Protein AF-0000000084493350 (afdb_homodimer)

Foldseek 3Di:
DVDPDQLRLLVLLLCLLLVWWKFFQAKFFPCVQFVVQVDFAEKEWWAPDDAQVPFFALLVLLQLQVCCLVVVDVDSVRSNVCRVVVRYHYHYQLVRQEWAFQRGIGHGQAMWTWMATPVQGDIHIYGWDLADDDESSLNARPPVRSVSRVCCSPFQRVLQRQLSNPDPHGGGVLVLLQVVLQVADLLQPFCQSSLVVVLVVRLVSSVVRPPDDPVSSVVNSVRSVRGRNRCSRVLLRRLSNSLVSSLVSQGHQFWSFWFHRLAWTWTDGSNHPPDTQIDGAAWFDWDWDPPDDSVFFGGGHTRSCSSVSSQGAQLQQLSHQVCCNGAVHDGNVRSLVSNVLSLQQASAFNLSRFRVSNVRTHGGTTGGLVSCLVVVRFRKHKHFTHTSHRNPGTTGIHIGTRDNSSSVVNVVVSCVVVVND/DVDPDQLRLLVLLLCLLLVWWKFFQAKFFPCVQFVVQVDFAEKEWWAPDDAQVQFFALLVLLQLLVCCLVVVDVDSVRSNVCRVVVRYHYHYQLVRQEWAFQRGIGHRQAMWTWMAGPVQGDIHIYGWDLADDFESSLRARPPVRSVSRVCCSPFLRVLQRQLSNPDPHGGGVLVLLQVVLQVADLLAPFCQSSLVVVLVVRLVSSVVRPPDDPVSSVVNSVRSVRGRNRCSRVLLRRLSNSLVSSLVSQGHQFWSFWFHRLAWTWIDGSNHPPDTQIDGAAWFDWDWDPPDDSVFFGGDHTRSCSSVSSQGAQLQQLSHQVCCNGAVHDGNVRNLVSNVLSLQQADAFNLSRFRVSNVRTHGGTTGGLVSCLVVVRFRKHKHFTHTSHRNPGTTGIHIGTDDNSSSVVNVVVSCVVVVND

InterPro domains:
  IPR009499 Oxamate carbamoyltransferase subunit AllG-like [PF06545] (88-304)
  IPR024033 Oxamate carbamoyltransferase subunit AllG, helical domain [G3DSA:1.10.10.660] (41-108)

Sequence (842 aa):
MKYNSMDEANRAVIEKISGSAPFLVDVVPAKDKIKELTEGKVLLHAGPPIKWEDMTGPMQGSCIGAALFEGWANTEEEAKQMLENGEVTFIPCHHVNAVGPMGGITSANMPVFVVENRSEGNEAYCIMNEGIGKVLRFGAYSEEVINRLKWQKNVLGPTLSKALKLTDNGLNLNVMIAKAITMGDEFHQRNIAASLIFLKEISPYIVQVEDIDNKDLKDVIKFLADTDQFFLNIAMATSKAVLDGARKIEEGTVVTAMCRNGKDFGIRISGMGDEWFTAPVNTPQGLFFTGYSQDDANPDIGDSAITETFGVGGMAMIAAPGVTRFVGAGGFSDALTTSNDMMEICIDQNSNFTIPTWDFQGACLGIDARKVVETGIEPVINTGIAHKQAGVGQVGAGTVRAPKECFEKALEAYAVKLGLIMKYNSMDEANRAVIEKISGSAPFLVDVVPAKDKIKELTEGKVLLHAGPPIKWEDMTGPMQGSCIGAALFEGWANTEEEAKQMLENGEVTFIPCHHVNAVGPMGGITSANMPVFVVENRSEGNEAYCIMNEGIGKVLRFGAYSEEVINRLKWQKNVLGPTLSKALKLTDNGLNLNVMIAKAITMGDEFHQRNIAASLIFLKEISPYIVQVEDIDNKDLKDVIKFLADTDQFFLNIAMATSKAVLDGARKIEEGTVVTAMCRNGKDFGIRISGMGDEWFTAPVNTPQGLFFTGYSQDDANPDIGDSAITETFGVGGMAMIAAPGVTRFVGAGGFSDALTTSNDMMEICIDQNSNFTIPTWDFQGACLGIDARKVVETGIEPVINTGIAHKQAGVGQVGAGTVRAPKECFEKALEAYAVKLGLI

Radius of gyration: 28.92 Å; Cα contacts (8 Å, |Δi|>4): 2181; chains: 2; bounding box: 57×92×72 Å

pLDDT: mean 96.22, std 5.04, range [58.0, 98.94]

Structure (mmCIF, N/CA/C/O backbone):
data_AF-0000000084493350-model_v1
#
loop_
_entity.id
_entity.type
_entity.pdbx_description
1 polymer 'DUF1116 domain-containing protein'
#
loop_
_atom_site.group_PDB
_atom_site.id
_atom_site.type_symbol
_atom_site.label_atom_id
_atom_site.label_alt_id
_atom_site.label_comp_id
_atom_site.label_asym_id
_atom_site.label_entity_id
_atom_site.label_seq_id
_atom_site.pdbx_PDB_ins_code
_atom_site.Cartn_x
_atom_site.Cartn_y
_atom_site.Cartn_z
_atom_site.occupancy
_atom_site.B_iso_or_equiv
_atom_site.auth_seq_id
_atom_site.auth_comp_id
_atom_site.auth_asym_id
_atom_site.auth_atom_id
_atom_site.pdbx_PDB_model_num
ATOM 1 N N . MET A 1 1 ? -11.641 -44.719 3.617 1 68.5 1 MET A N 1
ATOM 2 C CA . MET A 1 1 ? -11.602 -43.281 3.971 1 68.5 1 MET A CA 1
ATOM 3 C C . MET A 1 1 ? -11.18 -43.094 5.426 1 68.5 1 MET A C 1
ATOM 5 O O . MET A 1 1 ? -11.656 -43.812 6.309 1 68.5 1 MET A O 1
ATOM 9 N N . LYS A 1 2 ? -10.055 -42.312 5.699 1 83.75 2 LYS A N 1
ATOM 10 C CA . LYS A 1 2 ? -9.578 -42.031 7.043 1 83.75 2 LYS A CA 1
ATOM 11 C C . LYS A 1 2 ? -10.594 -41.188 7.809 1 83.75 2 LYS A C 1
ATOM 13 O O . LYS A 1 2 ? -10.641 -41.219 9.039 1 83.75 2 LYS A O 1
ATOM 18 N N . TYR A 1 3 ? -11.438 -40.531 7.004 1 90.62 3 TYR A N 1
ATOM 19 C CA . TYR A 1 3 ? -12.406 -39.625 7.617 1 90.62 3 TYR A CA 1
ATOM 20 C C . TYR A 1 3 ? -13.812 -40.219 7.551 1 90.62 3 TYR A C 1
ATOM 22 O O . TYR A 1 3 ? -14.125 -41 6.66 1 90.62 3 TYR A O 1
ATOM 30 N N . ASN A 1 4 ? -14.688 -39.75 8.445 1 90.31 4 ASN A N 1
ATOM 31 C CA . ASN A 1 4 ? -16.016 -40.312 8.594 1 90.31 4 ASN A CA 1
ATOM 32 C C . ASN A 1 4 ? -16.984 -39.812 7.523 1 90.31 4 ASN A C 1
ATOM 34 O O . ASN A 1 4 ? -18.031 -40.406 7.293 1 90.31 4 ASN A O 1
ATOM 38 N N . SER A 1 5 ? -16.688 -38.688 7.008 1 92.69 5 SER A N 1
ATOM 39 C CA . SER A 1 5 ? -17.531 -38.094 5.98 1 92.69 5 SER A CA 1
ATOM 40 C C . SER A 1 5 ? -16.703 -37.219 5.039 1 92.69 5 SER A C 1
ATOM 42 O O . SER A 1 5 ? -15.555 -36.875 5.34 1 92.69 5 SER A O 1
ATOM 44 N N . MET A 1 6 ? -17.344 -36.969 3.945 1 93.62 6 MET A N 1
ATOM 45 C CA . MET A 1 6 ? -16.719 -36.062 2.988 1 93.62 6 MET A CA 1
ATOM 46 C C . MET A 1 6 ? -16.484 -34.688 3.611 1 93.62 6 MET A C 1
ATOM 48 O O . MET A 1 6 ? -15.438 -34.062 3.383 1 93.62 6 MET A O 1
ATOM 52 N N . ASP A 1 7 ? -17.359 -34.25 4.383 1 96.44 7 ASP A N 1
ATOM 53 C CA . ASP A 1 7 ? -17.266 -32.969 5.031 1 96.44 7 ASP A CA 1
ATOM 54 C C . ASP A 1 7 ? -16.094 -32.938 6.023 1 96.44 7 ASP A C 1
ATOM 56 O O . ASP A 1 7 ? -15.406 -31.922 6.141 1 96.44 7 ASP A O 1
ATOM 60 N N . GLU A 1 8 ? -15.945 -33.969 6.68 1 97.31 8 GLU A N 1
ATOM 61 C CA . GLU A 1 8 ? -14.836 -34.031 7.625 1 97.31 8 GLU A CA 1
ATOM 62 C C . GLU A 1 8 ? -13.492 -34.031 6.906 1 97.31 8 GLU A C 1
ATOM 64 O O . GLU A 1 8 ? -12.547 -33.375 7.359 1 97.31 8 GLU A O 1
ATOM 69 N N . ALA A 1 9 ? -13.438 -34.781 5.832 1 97.31 9 ALA A N 1
ATOM 70 C CA . ALA A 1 9 ? -12.219 -34.781 5.02 1 97.31 9 ALA A CA 1
ATOM 71 C C . ALA A 1 9 ? -11.906 -33.375 4.484 1 97.31 9 ALA A C 1
ATOM 73 O O . ALA A 1 9 ? -10.766 -32.938 4.551 1 97.31 9 ALA A O 1
ATOM 74 N N . ASN A 1 10 ? -12.891 -32.75 3.986 1 98.44 10 ASN A N 1
ATOM 75 C CA . ASN A 1 10 ? -12.727 -31.406 3.461 1 98.44 10 ASN A CA 1
ATOM 76 C C . ASN A 1 10 ? -12.273 -30.438 4.547 1 98.44 10 ASN A C 1
ATOM 78 O O . ASN A 1 10 ? -11.43 -29.578 4.297 1 98.44 10 ASN A O 1
ATOM 82 N N . ARG A 1 11 ? -12.836 -30.562 5.691 1 98.12 11 ARG A N 1
ATOM 83 C CA . ARG A 1 11 ? -12.453 -29.703 6.809 1 98.12 11 ARG A CA 1
ATOM 84 C C . ARG A 1 11 ? -10.984 -29.891 7.164 1 98.12 11 ARG A C 1
ATOM 86 O O . ARG A 1 11 ? -10.281 -28.922 7.441 1 98.12 11 ARG A O 1
ATOM 93 N N . ALA A 1 12 ? -10.562 -31.125 7.133 1 98.12 12 ALA A N 1
ATOM 94 C CA . ALA A 1 12 ? -9.164 -31.406 7.426 1 98.12 12 ALA A CA 1
ATOM 95 C C . ALA A 1 12 ? -8.242 -30.75 6.398 1 98.12 12 ALA A C 1
ATOM 97 O O . ALA A 1 12 ? -7.188 -30.234 6.754 1 98.12 12 ALA A O 1
ATOM 98 N N . VAL A 1 13 ? -8.617 -30.781 5.172 1 98.44 13 VAL A N 1
ATOM 99 C CA . VAL A 1 13 ? -7.816 -30.203 4.102 1 98.44 13 VAL A CA 1
ATOM 100 C C . VAL A 1 13 ? -7.715 -28.703 4.285 1 98.44 13 VAL A C 1
ATOM 102 O O . VAL A 1 13 ? -6.625 -28.125 4.211 1 98.44 13 VAL A O 1
ATOM 105 N N . ILE A 1 14 ? -8.789 -28.031 4.578 1 98.56 14 ILE A N 1
ATOM 106 C CA . ILE A 1 14 ? -8.766 -26.562 4.637 1 98.56 14 ILE A CA 1
ATOM 107 C C . ILE A 1 14 ? -8.078 -26.125 5.926 1 98.56 14 ILE A C 1
ATOM 109 O O . ILE A 1 14 ? -7.52 -25.016 5.988 1 98.56 14 ILE A O 1
ATOM 113 N N . GLU A 1 15 ? -8.117 -26.906 6.934 1 98.25 15 GLU A N 1
ATOM 114 C CA . GLU A 1 15 ? -7.375 -26.594 8.148 1 98.25 15 GLU A CA 1
ATOM 115 C C . GLU A 1 15 ? -5.871 -26.562 7.891 1 98.25 15 GLU A C 1
ATOM 117 O O . GLU A 1 15 ? -5.152 -25.734 8.469 1 98.25 15 GLU A O 1
ATOM 122 N N . LYS A 1 16 ? -5.438 -27.453 7.02 1 98.19 16 LYS A N 1
ATOM 123 C CA . LYS A 1 16 ? -4.031 -27.422 6.621 1 98.19 16 LYS A CA 1
ATOM 124 C C . LYS A 1 16 ? -3.719 -26.156 5.828 1 98.19 16 LYS A C 1
ATOM 126 O O . LYS A 1 16 ? -2.615 -25.609 5.922 1 98.19 16 LYS A O 1
ATOM 131 N N . ILE A 1 17 ? -4.656 -25.719 5.035 1 98.69 17 ILE A N 1
ATOM 132 C CA . ILE A 1 17 ? -4.457 -24.516 4.246 1 98.69 17 ILE A CA 1
ATOM 133 C C . ILE A 1 17 ? -4.352 -23.297 5.168 1 98.69 17 ILE A C 1
ATOM 135 O O . ILE A 1 17 ? -3.377 -22.547 5.105 1 98.69 17 ILE A O 1
ATOM 139 N N . SER A 1 18 ? -5.309 -23.125 6.105 1 98.38 18 SER A N 1
ATOM 140 C CA . SER A 1 18 ? -5.344 -21.953 6.977 1 98.38 18 SER A CA 1
ATOM 141 C C . SER A 1 18 ? -4.238 -22.016 8.023 1 98.38 18 SER A C 1
ATOM 143 O O . SER A 1 18 ? -3.789 -20.969 8.523 1 98.38 18 SER A O 1
ATOM 145 N N . GLY A 1 19 ? -3.787 -23.219 8.328 1 98.31 19 GLY A N 1
ATOM 146 C CA . GLY A 1 19 ? -2.736 -23.391 9.312 1 98.31 19 GLY A CA 1
ATOM 147 C C . GLY A 1 19 ? -1.345 -23.406 8.711 1 98.31 19 GLY A C 1
ATOM 148 O O . GLY A 1 19 ? -0.362 -23.656 9.414 1 98.31 19 GLY A O 1
ATOM 149 N N . SER A 1 20 ? -1.216 -23.109 7.457 1 98.56 20 SER A N 1
ATOM 150 C CA . SER A 1 20 ? 0.061 -23.172 6.754 1 98.56 20 SER A CA 1
ATOM 151 C C . SER A 1 20 ? 1.016 -22.078 7.23 1 98.56 20 SER A C 1
ATOM 153 O O . SER A 1 20 ? 0.587 -21.094 7.828 1 98.56 20 SER A O 1
ATOM 155 N N . ALA A 1 21 ? 2.314 -22.297 7.035 1 98.62 21 ALA A N 1
ATOM 156 C CA . ALA A 1 21 ? 3.361 -21.344 7.406 1 98.62 21 ALA A CA 1
ATOM 157 C C . ALA A 1 21 ? 4.363 -21.156 6.27 1 98.62 21 ALA A C 1
ATOM 159 O O . ALA A 1 21 ? 5.504 -21.625 6.359 1 98.62 21 ALA A O 1
ATOM 160 N N . PRO A 1 22 ? 3.957 -20.484 5.238 1 98.81 22 PRO A N 1
ATOM 161 C CA . PRO A 1 22 ? 4.855 -20.266 4.105 1 98.81 22 PRO A CA 1
ATOM 162 C C . PRO A 1 22 ? 5.855 -19.141 4.352 1 98.81 22 PRO A C 1
ATOM 164 O O . PRO A 1 22 ? 5.48 -18.062 4.824 1 98.81 22 PRO A O 1
ATOM 167 N N . PHE A 1 23 ? 7.133 -19.359 3.984 1 98.94 23 PHE A N 1
ATOM 168 C CA . PHE A 1 23 ? 8.219 -18.406 4.121 1 98.94 23 PHE A CA 1
ATOM 169 C C . PHE A 1 23 ? 9.031 -18.312 2.834 1 98.94 23 PHE A C 1
ATOM 171 O O . PHE A 1 23 ? 9.344 -19.344 2.221 1 98.94 23 PHE A O 1
ATOM 178 N N . LEU A 1 24 ? 9.289 -17.125 2.348 1 98.94 24 LEU A N 1
ATOM 179 C CA . LEU A 1 24 ? 10.258 -16.922 1.281 1 98.94 24 LEU A CA 1
ATOM 180 C C . LEU A 1 24 ? 11.688 -17.047 1.818 1 98.94 24 LEU A C 1
ATOM 182 O O . LEU A 1 24 ? 12.102 -16.25 2.66 1 98.94 24 LEU A O 1
ATOM 186 N N . VAL A 1 25 ? 12.484 -17.969 1.288 1 98.81 25 VAL A N 1
ATOM 187 C CA . VAL A 1 25 ? 13.719 -18.266 2.012 1 98.81 25 VAL A CA 1
ATOM 188 C C . VAL A 1 25 ? 14.922 -18.094 1.085 1 98.81 25 VAL A C 1
ATOM 190 O O . VAL A 1 25 ? 16.062 -17.969 1.547 1 98.81 25 VAL A O 1
ATOM 193 N N . ASP A 1 26 ? 14.648 -18.078 -0.271 1 98.81 26 ASP A N 1
ATOM 194 C CA . ASP A 1 26 ? 15.805 -18.016 -1.162 1 98.81 26 ASP A CA 1
ATOM 195 C C . ASP A 1 26 ? 15.375 -17.719 -2.598 1 98.81 26 ASP A C 1
ATOM 197 O O . ASP A 1 26 ? 14.18 -17.672 -2.898 1 98.81 26 ASP A O 1
ATOM 201 N N . VAL A 1 27 ? 16.312 -17.391 -3.406 1 98.88 27 VAL A N 1
ATOM 202 C CA . VAL A 1 27 ? 16.25 -17.344 -4.863 1 98.88 27 VAL A CA 1
ATOM 203 C C . VAL A 1 27 ? 17.438 -18.094 -5.461 1 98.88 27 VAL A C 1
ATOM 205 O O . VAL A 1 27 ? 18.594 -17.828 -5.117 1 98.88 27 VAL A O 1
ATOM 208 N N . VAL A 1 28 ? 17.141 -19.047 -6.336 1 98.88 28 VAL A N 1
ATOM 209 C CA . VAL A 1 28 ? 18.203 -19.859 -6.906 1 98.88 28 VAL A CA 1
ATOM 210 C C . VAL A 1 28 ? 17.891 -20.172 -8.367 1 98.88 28 VAL A C 1
ATOM 212 O O . VAL A 1 28 ? 16.75 -20.062 -8.797 1 98.88 28 VAL A O 1
ATOM 215 N N . PRO A 1 29 ? 18.891 -20.531 -9.141 1 98.81 29 PRO A N 1
ATOM 216 C CA . PRO A 1 29 ? 18.547 -21.078 -10.453 1 98.81 29 PRO A CA 1
ATOM 217 C C . PRO A 1 29 ? 17.594 -22.266 -10.367 1 98.81 29 PRO A C 1
ATOM 219 O O . PRO A 1 29 ? 17.719 -23.109 -9.469 1 98.81 29 PRO A O 1
ATOM 222 N N . ALA A 1 30 ? 16.688 -22.344 -11.312 1 98.88 30 ALA A N 1
ATOM 223 C CA . ALA A 1 30 ? 15.641 -23.359 -11.266 1 98.88 30 ALA A CA 1
ATOM 224 C C . ALA A 1 30 ? 16.25 -24.766 -11.18 1 98.88 30 ALA A C 1
ATOM 226 O O . ALA A 1 30 ? 15.734 -25.625 -10.453 1 98.88 30 ALA A O 1
ATOM 227 N N . LYS A 1 31 ? 17.328 -24.984 -11.844 1 98.62 31 LYS A N 1
ATOM 228 C CA . LYS A 1 31 ? 17.938 -26.312 -11.922 1 98.62 31 LYS A CA 1
ATOM 229 C C . LYS A 1 31 ? 18.438 -26.766 -10.555 1 98.62 31 LYS A C 1
ATOM 231 O O . LYS A 1 31 ? 18.656 -27.953 -10.328 1 98.62 31 LYS A O 1
ATOM 236 N N . ASP A 1 32 ? 18.656 -25.859 -9.641 1 98.62 32 ASP A N 1
ATOM 237 C CA . ASP A 1 32 ? 19.172 -26.203 -8.312 1 98.62 32 ASP A CA 1
ATOM 238 C C . ASP A 1 32 ? 18.094 -26.891 -7.473 1 98.62 32 ASP A C 1
ATOM 240 O O . ASP A 1 32 ? 18.406 -27.594 -6.508 1 98.62 32 ASP A O 1
ATOM 244 N N . LYS A 1 33 ? 16.828 -26.688 -7.801 1 98.62 33 LYS A N 1
ATOM 245 C CA . LYS A 1 33 ? 15.734 -27.219 -6.984 1 98.62 33 LYS A CA 1
ATOM 246 C C . LYS A 1 33 ? 14.883 -28.203 -7.781 1 98.62 33 LYS A C 1
ATOM 248 O O . LYS A 1 33 ? 14.211 -29.062 -7.203 1 98.62 33 LYS A O 1
ATOM 253 N N . ILE A 1 34 ? 14.922 -28.078 -9.125 1 98.56 34 ILE A N 1
ATOM 254 C CA . ILE A 1 34 ? 14.078 -28.891 -9.984 1 98.56 34 ILE A CA 1
ATOM 255 C C . ILE A 1 34 ? 14.938 -29.859 -10.797 1 98.56 34 ILE A C 1
ATOM 257 O O . ILE A 1 34 ? 15.477 -29.5 -11.844 1 98.56 34 ILE A O 1
ATOM 261 N N . LYS A 1 35 ? 14.969 -31.031 -10.438 1 98 35 LYS A N 1
ATOM 262 C CA . LYS A 1 35 ? 15.914 -32 -10.961 1 98 35 LYS A CA 1
ATOM 263 C C . LYS A 1 35 ? 15.656 -32.281 -12.438 1 98 35 LYS A C 1
ATOM 265 O O . LYS A 1 35 ? 16.578 -32.594 -13.188 1 98 35 LYS A O 1
ATOM 270 N N . GLU A 1 36 ? 14.406 -32.188 -12.828 1 98.12 36 GLU A N 1
ATOM 271 C CA . GLU A 1 36 ? 14.031 -32.469 -14.211 1 98.12 36 GLU A CA 1
ATOM 272 C C . GLU A 1 36 ? 14.703 -31.484 -15.18 1 98.12 36 GLU A C 1
ATOM 274 O O . GLU A 1 36 ? 14.773 -31.75 -16.375 1 98.12 36 GLU A O 1
ATOM 279 N N . LEU A 1 37 ? 15.188 -30.391 -14.664 1 98.38 37 LEU A N 1
ATOM 280 C CA . LEU A 1 37 ? 15.766 -29.359 -15.516 1 98.38 37 LEU A CA 1
ATOM 281 C C . LEU A 1 37 ? 17.266 -29.578 -15.68 1 98.38 37 LEU A C 1
ATOM 283 O O . LEU A 1 37 ? 17.922 -28.844 -16.422 1 98.38 37 LEU A O 1
ATOM 287 N N . THR A 1 38 ? 17.859 -30.578 -15.07 1 96.56 38 THR A N 1
ATOM 288 C CA . THR A 1 38 ? 19.312 -30.75 -15.047 1 96.56 38 THR A CA 1
ATOM 289 C C . THR A 1 38 ? 19.781 -31.562 -16.25 1 96.56 38 THR A C 1
ATOM 291 O O . THR A 1 38 ? 20.969 -31.562 -16.578 1 96.56 38 THR A O 1
ATOM 294 N N . GLU A 1 39 ? 18.906 -32.25 -16.891 1 92.56 39 GLU A N 1
ATOM 295 C CA . GLU A 1 39 ? 19.312 -33.125 -18 1 92.56 39 GLU A CA 1
ATOM 296 C C . GLU A 1 39 ? 18.594 -32.75 -19.281 1 92.56 39 GLU A C 1
ATOM 298 O O . GLU A 1 39 ? 17.359 -32.688 -19.312 1 92.56 39 GLU A O 1
ATOM 303 N N . GLY A 1 40 ? 19.391 -32.469 -20.281 1 94.56 40 GLY A N 1
ATOM 304 C CA . GLY A 1 40 ? 18.797 -32.219 -21.578 1 94.56 40 GLY A CA 1
ATOM 305 C C . GLY A 1 40 ? 18.125 -30.859 -21.672 1 94.56 40 GLY A C 1
ATOM 306 O O . GLY A 1 40 ? 18.406 -29.969 -20.875 1 94.56 40 GLY A O 1
ATOM 307 N N . LYS A 1 41 ? 17.406 -30.688 -22.828 1 98.12 41 LYS A N 1
ATOM 308 C CA . LYS A 1 41 ? 16.609 -29.469 -23.047 1 98.12 41 LYS A CA 1
ATOM 309 C C . LYS A 1 41 ? 15.172 -29.656 -22.578 1 98.12 41 LYS A C 1
ATOM 311 O O . LYS A 1 41 ? 14.367 -30.297 -23.25 1 98.12 41 LYS A O 1
ATOM 316 N N . VAL A 1 42 ? 14.906 -29.094 -21.375 1 98.56 42 VAL A N 1
ATOM 317 C CA . VAL A 1 42 ? 13.578 -29.219 -20.781 1 98.56 42 VAL A CA 1
ATOM 318 C C . VAL A 1 42 ? 13.016 -27.828 -20.484 1 98.56 42 VAL A C 1
ATOM 320 O O . VAL A 1 42 ? 13.727 -26.938 -20.016 1 98.56 42 VAL A O 1
ATOM 323 N N . LEU A 1 43 ? 11.812 -27.609 -20.859 1 98.75 43 LEU A N 1
ATOM 324 C CA . LEU A 1 43 ? 11.047 -26.422 -20.469 1 98.75 43 LEU A CA 1
ATOM 325 C C . LEU A 1 43 ? 9.82 -26.812 -19.656 1 98.75 43 LEU A C 1
ATOM 327 O O . LEU A 1 43 ? 9.117 -27.766 -20 1 98.75 43 LEU A O 1
ATOM 331 N N . LEU A 1 44 ? 9.695 -26.156 -18.531 1 98.81 44 LEU A N 1
ATOM 332 C CA . LEU A 1 44 ? 8.414 -26.25 -17.828 1 98.81 44 LEU A CA 1
ATOM 333 C C . LEU A 1 44 ? 7.383 -25.328 -18.469 1 98.81 44 LEU A C 1
ATOM 335 O O . LEU A 1 44 ? 7.734 -24.312 -19.094 1 98.81 44 LEU A O 1
ATOM 339 N N . HIS A 1 45 ? 6.109 -25.672 -18.359 1 98.62 45 HIS A N 1
ATOM 340 C CA . HIS A 1 45 ? 5.043 -24.844 -18.922 1 98.62 45 HIS A CA 1
ATOM 341 C C . HIS A 1 45 ? 3.826 -24.828 -18 1 98.62 45 HIS A C 1
ATOM 343 O O . HIS A 1 45 ? 3.688 -25.688 -17.125 1 98.62 45 HIS A O 1
ATOM 349 N N . ALA A 1 46 ? 2.973 -23.891 -18.188 1 98.56 46 ALA A N 1
ATOM 350 C CA . ALA A 1 46 ? 1.742 -23.766 -17.406 1 98.56 46 ALA A CA 1
ATOM 351 C C . ALA A 1 46 ? 0.678 -24.734 -17.922 1 98.56 46 ALA A C 1
ATOM 353 O O . ALA A 1 46 ? 0.627 -25.047 -19.109 1 98.56 46 ALA A O 1
ATOM 354 N N . GLY A 1 47 ? -0.241 -25.125 -16.984 1 98.5 47 GLY A N 1
ATOM 355 C CA . GLY A 1 47 ? -1.4 -25.922 -17.344 1 98.5 47 GLY A CA 1
ATOM 356 C C . GLY A 1 47 ? -1.108 -27.406 -17.359 1 98.5 47 GLY A C 1
ATOM 357 O O . GLY A 1 47 ? -0.015 -27.844 -16.984 1 98.5 47 GLY A O 1
ATOM 358 N N . PRO A 1 48 ? -2.156 -28.219 -17.719 1 98.31 48 PRO A N 1
ATOM 359 C CA . PRO A 1 48 ? -1.945 -29.656 -17.906 1 98.31 48 PRO A CA 1
ATOM 360 C C . PRO A 1 48 ? -1.041 -29.969 -19.094 1 98.31 48 PRO A C 1
ATOM 362 O O . PRO A 1 48 ? -0.644 -29.062 -19.828 1 98.31 48 PRO A O 1
ATOM 365 N N . PRO A 1 49 ? -0.666 -31.203 -19.219 1 98.12 49 PRO A N 1
ATOM 366 C CA . PRO A 1 49 ? 0.27 -31.547 -20.281 1 98.12 49 PRO A CA 1
ATOM 367 C C . PRO A 1 49 ? -0.19 -31.047 -21.656 1 98.12 49 PRO A C 1
ATOM 369 O O . PRO A 1 49 ? -1.383 -31.109 -21.969 1 98.12 49 PRO A O 1
ATOM 372 N N . ILE A 1 50 ? 0.768 -30.609 -22.422 1 98 50 ILE A N 1
ATOM 373 C CA . ILE A 1 50 ? 0.48 -30.062 -23.75 1 98 50 ILE A CA 1
ATOM 374 C C . ILE A 1 50 ? 1.681 -30.281 -24.656 1 98 50 ILE A C 1
ATOM 376 O O . ILE A 1 50 ? 2.822 -30.328 -24.203 1 98 50 ILE A O 1
ATOM 380 N N . LYS A 1 51 ? 1.439 -30.422 -25.938 1 96.81 51 LYS A N 1
ATOM 381 C CA . LYS A 1 51 ? 2.49 -30.531 -26.938 1 96.81 51 LYS A CA 1
ATOM 382 C C . LYS A 1 51 ? 2.727 -29.203 -27.641 1 96.81 51 LYS A C 1
ATOM 384 O O . LYS A 1 51 ? 1.833 -28.344 -27.688 1 96.81 51 LYS A O 1
ATOM 389 N N . TRP A 1 52 ? 3.889 -29.078 -28.234 1 97.25 52 TRP A N 1
ATOM 390 C CA . TRP A 1 52 ? 4.301 -27.859 -28.906 1 97.25 52 TRP A CA 1
ATOM 391 C C . TRP A 1 52 ? 3.262 -27.406 -29.922 1 97.25 52 TRP A C 1
ATOM 393 O O . TRP A 1 52 ? 2.881 -26.234 -29.969 1 97.25 52 TRP A O 1
ATOM 403 N N . GLU A 1 53 ? 2.713 -28.344 -30.719 1 96.31 53 GLU A N 1
ATOM 404 C CA . GLU A 1 53 ? 1.828 -28.031 -31.828 1 96.31 53 GLU A CA 1
ATOM 405 C C . GLU A 1 53 ? 0.496 -27.469 -31.344 1 96.31 53 GLU A C 1
ATOM 407 O O . GLU A 1 53 ? -0.24 -26.844 -32.094 1 96.31 53 GLU A O 1
ATOM 412 N N . ASP A 1 54 ? 0.204 -27.719 -30.031 1 97.38 54 ASP A N 1
ATOM 413 C CA . ASP A 1 54 ? -1.064 -27.266 -29.469 1 97.38 54 ASP A CA 1
ATOM 414 C C . ASP A 1 54 ? -0.891 -25.953 -28.703 1 97.38 54 ASP A C 1
ATOM 416 O O . ASP A 1 54 ? -1.873 -25.344 -28.281 1 97.38 54 ASP A O 1
ATOM 420 N N . MET A 1 55 ? 0.329 -25.5 -28.5 1 97.94 55 MET A N 1
ATOM 421 C CA . MET A 1 55 ? 0.592 -24.281 -27.766 1 97.94 55 MET A CA 1
ATOM 422 C C . MET A 1 55 ? 0.145 -23.047 -28.547 1 97.94 55 MET A C 1
ATOM 424 O O . MET A 1 55 ? 0.308 -23 -29.766 1 97.94 55 MET A O 1
ATOM 428 N N . THR A 1 56 ? -0.415 -22.141 -27.812 1 96.88 56 THR A N 1
ATOM 429 C CA . THR A 1 56 ? -0.83 -20.891 -28.453 1 96.88 56 THR A CA 1
ATOM 430 C C . THR A 1 56 ? 0.353 -19.938 -28.594 1 96.88 56 THR A C 1
ATOM 432 O O . THR A 1 56 ? 1.459 -20.234 -28.141 1 96.88 56 THR A O 1
ATOM 435 N N . GLY A 1 57 ? 0.109 -18.812 -29.266 1 96.19 57 GLY A N 1
ATOM 436 C CA . GLY A 1 57 ? 1.142 -17.859 -29.656 1 96.19 57 GLY A CA 1
ATOM 437 C C . GLY A 1 57 ? 2.023 -17.438 -28.5 1 96.19 57 GLY A C 1
ATOM 438 O O . GLY A 1 57 ? 3.244 -17.594 -28.547 1 96.19 57 GLY A O 1
ATOM 439 N N . PRO A 1 58 ? 1.447 -16.875 -27.5 1 96.69 58 PRO A N 1
ATOM 440 C CA . PRO A 1 58 ? 2.268 -16.391 -26.375 1 96.69 58 PRO A CA 1
ATOM 441 C C . PRO A 1 58 ? 3.109 -17.5 -25.75 1 96.69 58 PRO A C 1
ATOM 443 O O . PRO A 1 58 ? 4.262 -17.266 -25.375 1 96.69 58 PRO A O 1
ATOM 446 N N . MET A 1 59 ? 2.58 -18.656 -25.578 1 97.88 59 MET A N 1
ATOM 447 C CA . MET A 1 59 ? 3.352 -19.766 -25.031 1 97.88 59 MET A CA 1
ATOM 448 C C . MET A 1 59 ? 4.496 -20.156 -25.953 1 97.88 59 MET A C 1
ATOM 450 O O . MET A 1 59 ? 5.613 -20.406 -25.5 1 97.88 59 MET A O 1
ATOM 454 N N . GLN A 1 60 ? 4.211 -20.219 -27.25 1 97.75 60 GLN A N 1
ATOM 455 C CA . GLN A 1 60 ? 5.266 -20.516 -28.219 1 97.75 60 GLN A CA 1
ATOM 456 C C . GLN A 1 60 ? 6.367 -19.469 -28.156 1 97.75 60 GLN A C 1
ATOM 458 O O . GLN A 1 60 ? 7.551 -19.797 -28.219 1 97.75 60 GLN A O 1
ATOM 463 N N . GLY A 1 61 ? 5.895 -18.234 -28.141 1 97.31 61 GLY A N 1
ATOM 464 C CA . GLY A 1 61 ? 6.867 -17.156 -28.031 1 97.31 61 GLY A CA 1
ATOM 465 C C . GLY A 1 61 ? 7.762 -17.297 -26.812 1 97.31 61 GLY A C 1
ATOM 466 O O . GLY A 1 61 ? 8.969 -17.062 -26.891 1 97.31 61 GLY A O 1
ATOM 467 N N . SER A 1 62 ? 7.191 -17.641 -25.703 1 98.19 62 SER A N 1
ATOM 468 C CA . SER A 1 62 ? 7.945 -17.812 -24.469 1 98.19 62 SER A CA 1
ATOM 469 C C . SER A 1 62 ? 8.945 -18.969 -24.578 1 98.19 62 SER A C 1
ATOM 471 O O . SER A 1 62 ? 10.047 -18.891 -24.031 1 98.19 62 SER A O 1
ATOM 473 N N . CYS A 1 63 ? 8.562 -20.047 -25.266 1 98.44 63 CYS A N 1
ATOM 474 C CA . CYS A 1 63 ? 9.477 -21.156 -25.5 1 98.44 63 CYS A CA 1
ATOM 475 C C . CYS A 1 63 ? 10.672 -20.719 -26.328 1 98.44 63 CYS A C 1
ATOM 477 O O . CYS A 1 63 ? 11.812 -21.078 -26.031 1 98.44 63 CYS A O 1
ATOM 479 N N . ILE A 1 64 ? 10.375 -19.969 -27.359 1 97.94 64 ILE A N 1
ATOM 480 C CA . ILE A 1 64 ? 11.438 -19.453 -28.219 1 97.94 64 ILE A CA 1
ATOM 481 C C . ILE A 1 64 ? 12.391 -18.594 -27.406 1 97.94 64 ILE A C 1
ATOM 483 O O . ILE A 1 64 ? 13.609 -18.766 -27.469 1 97.94 64 ILE A O 1
ATOM 487 N N . GLY A 1 65 ? 11.797 -17.672 -26.641 1 97.94 65 GLY A N 1
ATOM 488 C CA . GLY A 1 65 ? 12.609 -16.812 -25.797 1 97.94 65 GLY A CA 1
ATOM 489 C C . GLY A 1 65 ? 13.469 -17.578 -24.812 1 97.94 65 GLY A C 1
ATOM 490 O O . GLY A 1 65 ? 14.633 -17.219 -24.594 1 97.94 65 GLY A O 1
ATOM 491 N N . ALA A 1 66 ? 12.922 -18.609 -24.203 1 98.56 66 ALA A N 1
ATOM 492 C CA . ALA A 1 66 ? 13.664 -19.422 -23.25 1 98.56 66 ALA A CA 1
ATOM 493 C C . ALA A 1 66 ? 14.828 -20.141 -23.938 1 98.56 66 ALA A C 1
ATOM 495 O O . ALA A 1 66 ? 15.914 -20.266 -23.359 1 98.56 66 ALA A O 1
ATOM 496 N N . ALA A 1 67 ? 14.578 -20.609 -25.125 1 98.5 67 ALA A N 1
ATOM 497 C CA . ALA A 1 67 ? 15.633 -21.266 -25.875 1 98.5 67 ALA A CA 1
ATOM 498 C C . ALA A 1 67 ? 16.781 -20.312 -26.172 1 98.5 67 ALA A C 1
ATOM 500 O O . ALA A 1 67 ? 17.953 -20.672 -26.062 1 98.5 67 ALA A O 1
ATOM 501 N N . LEU A 1 68 ? 16.406 -19.109 -26.562 1 98.38 68 LEU A N 1
ATOM 502 C CA . LEU A 1 68 ? 17.422 -18.094 -26.812 1 98.38 68 LEU A CA 1
ATOM 503 C C . LEU A 1 68 ? 18.156 -17.734 -25.531 1 98.38 68 LEU A C 1
ATOM 505 O O . LEU A 1 68 ? 19.391 -17.609 -25.531 1 98.38 68 LEU A O 1
ATOM 509 N N . PHE A 1 69 ? 17.5 -17.578 -24.5 1 98.44 69 PHE A N 1
ATOM 510 C CA . PHE A 1 69 ? 18.062 -17.25 -23.203 1 98.44 69 PHE A CA 1
ATOM 511 C C . PHE A 1 69 ? 19.078 -18.297 -22.766 1 98.44 69 PHE A C 1
ATOM 513 O O . PHE A 1 69 ? 20.156 -17.969 -22.266 1 98.44 69 PHE A O 1
ATOM 520 N N . GLU A 1 70 ? 18.766 -19.594 -22.969 1 98.44 70 GLU A N 1
ATOM 521 C CA . GLU A 1 70 ? 19.609 -20.703 -22.531 1 98.44 70 GLU A CA 1
ATOM 522 C C . GLU A 1 70 ? 20.781 -20.906 -23.484 1 98.44 70 GLU A C 1
ATOM 524 O O . GLU A 1 70 ? 21.703 -21.672 -23.203 1 98.44 70 GLU A O 1
ATOM 529 N N . GLY A 1 71 ? 20.703 -20.266 -24.625 1 97.75 71 GLY A N 1
ATOM 530 C CA . GLY A 1 71 ? 21.75 -20.422 -25.609 1 97.75 71 GLY A CA 1
ATOM 531 C C . GLY A 1 71 ? 21.625 -21.688 -26.438 1 97.75 71 GLY A C 1
ATOM 532 O O . GLY A 1 71 ? 22.609 -22.188 -26.984 1 97.75 71 GLY A O 1
ATOM 533 N N . TRP A 1 72 ? 20.406 -22.25 -26.484 1 98.06 72 TRP A N 1
ATOM 534 C CA . TRP A 1 72 ? 20.172 -23.453 -27.281 1 98.06 72 TRP A CA 1
ATOM 535 C C . TRP A 1 72 ? 20.172 -23.109 -28.766 1 98.06 72 TRP A C 1
ATOM 537 O O . TRP A 1 72 ? 20.391 -23.984 -29.609 1 98.06 72 TRP A O 1
ATOM 547 N N . ALA A 1 73 ? 19.781 -21.891 -29.047 1 97.5 73 ALA A N 1
ATOM 548 C CA . ALA A 1 73 ? 19.734 -21.344 -30.406 1 97.5 73 ALA A CA 1
ATOM 549 C C . ALA A 1 73 ? 20.188 -19.891 -30.438 1 97.5 73 ALA A C 1
ATOM 551 O O . ALA A 1 73 ? 20.109 -19.188 -29.422 1 97.5 73 ALA A O 1
ATOM 552 N N . ASN A 1 74 ? 20.578 -19.453 -31.641 1 96.81 74 ASN A N 1
ATOM 553 C CA . ASN A 1 74 ? 21.062 -18.078 -31.781 1 96.81 74 ASN A CA 1
ATOM 554 C C . ASN A 1 74 ? 20.016 -17.188 -32.438 1 96.81 74 ASN A C 1
ATOM 556 O O . ASN A 1 74 ? 20.109 -15.961 -32.375 1 96.81 74 ASN A O 1
ATOM 560 N N . THR A 1 75 ? 19.125 -17.844 -33.125 1 97.12 75 THR A N 1
ATOM 561 C CA . THR A 1 75 ? 18.094 -17.078 -33.812 1 97.12 75 THR A CA 1
ATOM 562 C C . THR A 1 75 ? 16.703 -17.641 -33.531 1 97.12 75 THR A C 1
ATOM 564 O O . THR A 1 75 ? 16.578 -18.797 -33.125 1 97.12 75 THR A O 1
ATOM 567 N N . GLU A 1 76 ? 15.781 -16.766 -33.781 1 96.56 76 GLU A N 1
ATOM 568 C CA . GLU A 1 76 ? 14.391 -17.188 -33.656 1 96.56 76 GLU A CA 1
ATOM 569 C C . GLU A 1 76 ? 14.109 -18.406 -34.531 1 96.56 76 GLU A C 1
ATOM 571 O O . GLU A 1 76 ? 13.445 -19.359 -34.094 1 96.56 76 GLU A O 1
ATOM 576 N N . GLU A 1 77 ? 14.594 -18.422 -35.688 1 97.44 77 GLU A N 1
ATOM 577 C CA . GLU A 1 77 ? 14.359 -19.5 -36.656 1 97.44 77 GLU A CA 1
ATOM 578 C C . GLU A 1 77 ? 14.953 -20.812 -36.156 1 97.44 77 GLU A C 1
ATOM 580 O O . GLU A 1 77 ? 14.312 -21.859 -36.219 1 97.44 77 GLU A O 1
ATOM 585 N N . GLU A 1 78 ? 16.125 -20.75 -35.656 1 98 78 GLU A N 1
ATOM 586 C CA . GLU A 1 78 ? 16.766 -21.922 -35.094 1 98 78 GLU A CA 1
ATOM 587 C C . GLU A 1 78 ? 16 -22.484 -33.906 1 98 78 GLU A C 1
ATOM 589 O O . GLU A 1 78 ? 15.836 -23.688 -33.781 1 98 78 GLU A O 1
ATOM 594 N N . ALA A 1 79 ? 15.602 -21.562 -33.062 1 98 79 ALA A N 1
ATOM 595 C CA . ALA A 1 79 ? 14.828 -21.969 -31.891 1 98 79 ALA A CA 1
ATOM 596 C C . ALA A 1 79 ? 13.523 -22.656 -32.312 1 98 79 ALA A C 1
ATOM 598 O O . ALA A 1 79 ? 13.18 -23.703 -31.766 1 98 79 ALA A O 1
ATOM 599 N N . LYS A 1 80 ? 12.844 -22.062 -33.219 1 97.06 80 LYS A N 1
ATOM 600 C CA . LYS A 1 80 ? 11.57 -22.609 -33.688 1 97.06 80 LYS A CA 1
ATOM 601 C C . LYS A 1 80 ? 11.758 -24.016 -34.281 1 97.06 80 LYS A C 1
ATOM 603 O O . LYS A 1 80 ? 10.969 -24.906 -34 1 97.06 80 LYS A O 1
ATOM 608 N N . GLN A 1 81 ? 12.758 -24.141 -35.062 1 97.81 81 GLN A N 1
ATOM 609 C CA . GLN A 1 81 ? 13.039 -25.438 -35.656 1 97.81 81 GLN A CA 1
ATOM 610 C C . GLN A 1 81 ? 13.328 -26.484 -34.594 1 97.81 81 GLN A C 1
ATOM 612 O O . GLN A 1 81 ? 12.844 -27.625 -34.688 1 97.81 81 GLN A O 1
ATOM 617 N N . MET A 1 82 ? 14.109 -26.109 -33.688 1 97.75 82 MET A N 1
ATOM 618 C CA . MET A 1 82 ? 14.445 -27 -32.594 1 97.75 82 MET A CA 1
ATOM 619 C C . MET A 1 82 ? 13.195 -27.453 -31.844 1 97.75 82 MET A C 1
ATOM 621 O O . MET A 1 82 ? 13.031 -28.641 -31.531 1 97.75 82 MET A O 1
ATOM 625 N N . LEU A 1 83 ? 12.305 -26.547 -31.578 1 98.19 83 LEU A N 1
ATOM 626 C CA . LEU A 1 83 ? 11.062 -26.828 -30.859 1 98.19 83 LEU A CA 1
ATOM 627 C C . LEU A 1 83 ? 10.125 -27.672 -31.719 1 98.19 83 LEU A C 1
ATOM 629 O O . LEU A 1 83 ? 9.516 -28.625 -31.203 1 98.19 83 LEU A O 1
ATOM 633 N N . GLU A 1 84 ? 10.078 -27.453 -33 1 97.31 84 GLU A N 1
ATOM 634 C CA . GLU A 1 84 ? 9.227 -28.188 -33.906 1 97.31 84 GLU A CA 1
ATOM 635 C C . GLU A 1 84 ? 9.727 -29.609 -34.125 1 97.31 84 GLU A C 1
ATOM 637 O O . GLU A 1 84 ? 8.938 -30.531 -34.344 1 97.31 84 GLU A O 1
ATOM 642 N N . ASN A 1 85 ? 11.008 -29.766 -34.031 1 97.25 85 ASN A N 1
ATOM 643 C CA . ASN A 1 85 ? 11.625 -31.062 -34.25 1 97.25 85 ASN A CA 1
ATOM 644 C C . ASN A 1 85 ? 11.516 -31.969 -33.031 1 97.25 85 ASN A C 1
ATOM 646 O O . ASN A 1 85 ? 11.969 -33.125 -33.031 1 97.25 85 ASN A O 1
ATOM 650 N N . GLY A 1 86 ? 11 -31.453 -31.953 1 96.75 86 GLY A N 1
ATOM 651 C CA . GLY A 1 86 ? 10.805 -32.25 -30.75 1 96.75 86 GLY A CA 1
ATOM 652 C C . GLY A 1 86 ? 12.07 -32.406 -29.938 1 96.75 86 GLY A C 1
ATOM 653 O O . GLY A 1 86 ? 12.211 -33.375 -29.188 1 96.75 86 GLY A O 1
ATOM 654 N N . GLU A 1 87 ? 12.992 -31.5 -30.031 1 97.5 87 GLU A N 1
ATOM 655 C CA . GLU A 1 87 ? 14.273 -31.594 -29.328 1 97.5 87 GLU A CA 1
ATOM 656 C C . GLU A 1 87 ? 14.141 -31.125 -27.875 1 97.5 87 GLU A C 1
ATOM 658 O O . GLU A 1 87 ? 15.07 -31.297 -27.078 1 97.5 87 GLU A O 1
ATOM 663 N N . VAL A 1 88 ? 13.031 -30.562 -27.547 1 98.25 88 VAL A N 1
ATOM 664 C CA . VAL A 1 88 ? 12.805 -30.031 -26.219 1 98.25 88 VAL A CA 1
ATOM 665 C C . VAL A 1 88 ? 11.672 -30.812 -25.531 1 98.25 88 VAL A C 1
ATOM 667 O O . VAL A 1 88 ? 10.617 -31.031 -26.141 1 98.25 88 VAL A O 1
ATOM 670 N N . THR A 1 89 ? 11.93 -31.25 -24.344 1 98.25 89 THR A N 1
ATOM 671 C CA . THR A 1 89 ? 10.906 -31.906 -23.531 1 98.25 89 THR A CA 1
ATOM 672 C C . THR A 1 89 ? 10.094 -30.875 -22.75 1 98.25 89 THR A C 1
ATOM 674 O O . THR A 1 89 ? 10.656 -29.938 -22.172 1 98.25 89 THR A O 1
ATOM 677 N N . PHE A 1 90 ? 8.773 -31.047 -22.719 1 98.44 90 PHE A N 1
ATOM 678 C CA . PHE A 1 90 ? 7.883 -30.141 -22 1 98.44 90 PHE A CA 1
ATOM 679 C C . PHE A 1 90 ? 7.285 -30.828 -20.781 1 98.44 90 PHE A C 1
ATOM 681 O O . PHE A 1 90 ? 6.797 -31.953 -20.875 1 98.44 90 PHE A O 1
ATOM 688 N N . ILE A 1 91 ? 7.379 -30.188 -19.609 1 98.5 91 ILE A N 1
ATOM 689 C CA . ILE A 1 91 ? 6.828 -30.703 -18.359 1 98.5 91 ILE A CA 1
ATOM 690 C C . ILE A 1 91 ? 5.934 -29.656 -17.703 1 98.5 91 ILE A C 1
ATOM 692 O O . ILE A 1 91 ? 6.324 -28.484 -17.594 1 98.5 91 ILE A O 1
ATOM 696 N N . PRO A 1 92 ? 4.672 -29.969 -17.297 1 98.69 92 PRO A N 1
ATOM 697 C CA . PRO A 1 92 ? 3.875 -29.016 -16.547 1 98.69 92 PRO A CA 1
ATOM 698 C C . PRO A 1 92 ? 4.574 -28.531 -15.266 1 98.69 92 PRO A C 1
ATOM 700 O O . PRO A 1 92 ? 5.137 -29.344 -14.531 1 98.69 92 PRO A O 1
ATOM 703 N N . CYS A 1 93 ? 4.57 -27.266 -15.016 1 98.81 93 CYS A N 1
ATOM 704 C CA . CYS A 1 93 ? 5.16 -26.703 -13.797 1 98.81 93 CYS A CA 1
ATOM 705 C C . CYS A 1 93 ? 4.625 -27.422 -12.562 1 98.81 93 CYS A C 1
ATOM 707 O O . CYS A 1 93 ? 5.398 -27.812 -11.688 1 98.81 93 CYS A O 1
ATOM 709 N N . HIS A 1 94 ? 3.355 -27.703 -12.516 1 98.69 94 HIS A N 1
ATOM 710 C CA . HIS A 1 94 ? 2.686 -28.281 -11.359 1 98.69 94 HIS A CA 1
ATOM 711 C C . HIS A 1 94 ? 3.207 -29.688 -11.07 1 98.69 94 HIS A C 1
ATOM 713 O O . HIS A 1 94 ? 2.969 -30.234 -9.992 1 98.69 94 HIS A O 1
ATOM 719 N N . HIS A 1 95 ? 3.893 -30.281 -12.016 1 98.38 95 HIS A N 1
ATOM 720 C CA . HIS A 1 95 ? 4.395 -31.641 -11.82 1 98.38 95 HIS A CA 1
ATOM 721 C C . HIS A 1 95 ? 5.699 -31.641 -11.031 1 98.38 95 HIS A C 1
ATOM 723 O O . HIS A 1 95 ? 6.137 -32.688 -10.547 1 98.38 95 HIS A O 1
ATOM 729 N N . VAL A 1 96 ? 6.289 -30.469 -10.883 1 98.38 96 VAL A N 1
ATOM 730 C CA . VAL A 1 96 ? 7.605 -30.422 -10.258 1 98.38 96 VAL A CA 1
ATOM 731 C C . VAL A 1 96 ? 7.637 -29.312 -9.203 1 98.38 96 VAL A C 1
ATOM 733 O O . VAL A 1 96 ? 8.625 -28.578 -9.094 1 98.38 96 VAL A O 1
ATOM 736 N N . ASN A 1 97 ? 6.535 -29.078 -8.531 1 98.25 97 ASN A N 1
ATOM 737 C CA . ASN A 1 97 ? 6.383 -28.156 -7.406 1 98.25 97 ASN A CA 1
ATOM 738 C C . ASN A 1 97 ? 6.598 -26.719 -7.832 1 98.25 97 ASN A C 1
ATOM 740 O O . ASN A 1 97 ? 7.121 -25.906 -7.059 1 98.25 97 ASN A O 1
ATOM 744 N N . ALA A 1 98 ? 6.246 -26.438 -9.07 1 98.81 98 ALA A N 1
ATOM 745 C CA . ALA A 1 98 ? 6.441 -25.078 -9.586 1 98.81 98 ALA A CA 1
ATOM 746 C C . ALA A 1 98 ? 5.152 -24.531 -10.188 1 98.81 98 ALA A C 1
ATOM 748 O O . ALA A 1 98 ? 4.195 -25.281 -10.406 1 98.81 98 ALA A O 1
ATOM 749 N N . VAL A 1 99 ? 5.086 -23.281 -10.297 1 98.88 99 VAL A N 1
ATOM 750 C CA . VAL A 1 99 ? 4.059 -22.578 -11.055 1 98.88 99 VAL A CA 1
ATOM 751 C C . VAL A 1 99 ? 4.703 -21.484 -11.906 1 98.88 99 VAL A C 1
ATOM 753 O O . VAL A 1 99 ? 5.793 -21 -11.594 1 98.88 99 VAL A O 1
ATOM 756 N N . GLY A 1 100 ? 4.086 -21.203 -13 1 98.31 100 GLY A N 1
ATOM 757 C CA . GLY A 1 100 ? 4.562 -20.141 -13.883 1 98.31 100 GLY A CA 1
ATOM 758 C C . GLY A 1 100 ? 3.441 -19.281 -14.43 1 98.31 100 GLY A C 1
ATOM 759 O O . GLY A 1 100 ? 2.379 -19.797 -14.789 1 98.31 100 GLY A O 1
ATOM 760 N N . PRO A 1 101 ? 3.656 -17.984 -14.492 1 97.56 101 PRO A N 1
ATOM 761 C CA . PRO A 1 101 ? 2.639 -17.078 -15.031 1 97.56 101 PRO A CA 1
ATOM 762 C C . PRO A 1 101 ? 2.486 -17.203 -16.547 1 97.56 101 PRO A C 1
ATOM 764 O O . PRO A 1 101 ? 3.459 -17.5 -17.25 1 97.56 101 PRO A O 1
ATOM 767 N N . MET A 1 102 ? 1.229 -17.031 -17.094 1 96.06 102 MET A N 1
ATOM 768 C CA . MET A 1 102 ? 0.917 -17.031 -18.516 1 96.06 102 MET A CA 1
ATOM 769 C C . MET A 1 102 ? 1.392 -18.328 -19.172 1 96.06 102 MET A C 1
ATOM 771 O O . MET A 1 102 ? 0.993 -19.422 -18.766 1 96.06 102 MET A O 1
ATOM 775 N N . GLY A 1 103 ? 2.295 -18.281 -20.094 1 92.94 103 GLY A N 1
ATOM 776 C CA . GLY A 1 103 ? 2.789 -19.531 -20.672 1 92.94 103 GLY A CA 1
ATOM 777 C C . GLY A 1 103 ? 3.51 -20.406 -19.656 1 92.94 103 GLY A C 1
ATOM 778 O O . GLY A 1 103 ? 3.629 -21.625 -19.859 1 92.94 103 GLY A O 1
ATOM 779 N N . GLY A 1 104 ? 3.969 -19.766 -18.594 1 93.94 104 GLY A N 1
ATOM 780 C CA . GLY A 1 104 ? 4.574 -20.438 -17.469 1 93.94 104 GLY A CA 1
ATOM 781 C C . GLY A 1 104 ? 5.926 -21.047 -17.781 1 93.94 104 GLY A C 1
ATOM 782 O O . GLY A 1 104 ? 6.359 -22 -17.125 1 93.94 104 GLY A O 1
ATOM 783 N N . ILE A 1 105 ? 6.586 -20.547 -18.781 1 98.19 105 ILE A N 1
ATOM 784 C CA . ILE A 1 105 ? 7.828 -21.172 -19.234 1 98.19 105 ILE A CA 1
ATOM 785 C C . ILE A 1 105 ? 8.938 -20.906 -18.219 1 98.19 105 ILE A C 1
ATOM 787 O O . ILE A 1 105 ? 9.164 -19.75 -17.844 1 98.19 105 ILE A O 1
ATOM 791 N N . THR A 1 106 ? 9.531 -21.938 -17.734 1 98.62 106 THR A N 1
ATOM 792 C CA . THR A 1 106 ? 10.68 -21.906 -16.828 1 98.62 106 THR A CA 1
ATOM 793 C C . THR A 1 106 ? 11.805 -22.781 -17.375 1 98.62 106 THR A C 1
ATOM 795 O O . THR A 1 106 ? 11.57 -23.922 -17.766 1 98.62 106 THR A O 1
ATOM 798 N N . SER A 1 107 ? 12.93 -22.281 -17.5 1 98.56 107 SER A N 1
ATOM 799 C CA . SER A 1 107 ? 14.094 -23.062 -17.938 1 98.56 107 SER A CA 1
ATOM 800 C C . SER A 1 107 ? 15.141 -23.156 -16.828 1 98.56 107 SER A C 1
ATOM 802 O O . SER A 1 107 ? 14.992 -22.531 -15.773 1 98.56 107 SER A O 1
ATOM 804 N N . ALA A 1 108 ? 16.188 -23.891 -17.062 1 98.69 108 ALA A N 1
ATOM 805 C CA . ALA A 1 108 ? 17.125 -24.359 -16.062 1 98.69 108 ALA A CA 1
ATOM 806 C C . ALA A 1 108 ? 17.812 -23.203 -15.352 1 98.69 108 ALA A C 1
ATOM 808 O O . ALA A 1 108 ? 18 -23.234 -14.133 1 98.69 108 ALA A O 1
ATOM 809 N N . ASN A 1 109 ? 18.141 -22.172 -16.062 1 98.62 109 ASN A N 1
ATOM 810 C CA . ASN A 1 109 ? 19 -21.141 -15.492 1 98.62 109 ASN A CA 1
ATOM 811 C C . ASN A 1 109 ? 18.203 -19.922 -15.055 1 98.62 109 ASN A C 1
ATOM 813 O O . ASN A 1 109 ? 18.766 -18.938 -14.562 1 98.62 109 ASN A O 1
ATOM 817 N N . MET A 1 110 ? 16.906 -19.938 -15.266 1 98.75 110 MET A N 1
ATOM 818 C CA . MET A 1 110 ? 16.078 -18.859 -14.742 1 98.75 110 MET A CA 1
ATOM 819 C C . MET A 1 110 ? 16.016 -18.906 -13.219 1 98.75 110 MET A C 1
ATOM 821 O O . MET A 1 110 ? 15.867 -19.984 -12.633 1 98.75 110 MET A O 1
ATOM 825 N N . PRO A 1 111 ? 16.234 -17.781 -12.562 1 98.88 111 PRO A N 1
ATOM 826 C CA . PRO A 1 111 ? 16.078 -17.781 -11.109 1 98.88 111 PRO A CA 1
ATOM 827 C C . PRO A 1 111 ? 14.641 -18 -10.656 1 98.88 111 PRO A C 1
ATOM 829 O O . PRO A 1 111 ? 13.711 -17.469 -11.273 1 98.88 111 PRO A O 1
ATOM 832 N N . VAL A 1 112 ? 14.445 -18.812 -9.594 1 98.94 112 VAL A N 1
ATOM 833 C CA . VAL A 1 112 ? 13.125 -19.062 -9.031 1 98.94 112 VAL A CA 1
ATOM 834 C C . VAL A 1 112 ? 13.117 -18.719 -7.547 1 98.94 112 VAL A C 1
ATOM 836 O O . VAL A 1 112 ? 14.109 -18.938 -6.844 1 98.94 112 VAL A O 1
ATOM 839 N N . PHE A 1 113 ? 12.047 -18.172 -7.102 1 98.94 113 PHE A N 1
ATOM 840 C CA . PHE A 1 113 ? 11.797 -18.047 -5.672 1 98.94 113 PHE A CA 1
ATOM 841 C C . PHE A 1 113 ? 11.625 -19.422 -5.027 1 98.94 113 PHE A C 1
ATOM 843 O O . PHE A 1 113 ? 11.008 -20.312 -5.609 1 98.94 113 PHE A O 1
ATOM 850 N N . VAL A 1 114 ? 12.156 -19.547 -3.865 1 98.94 114 VAL A N 1
ATOM 851 C CA . VAL A 1 114 ? 11.953 -20.75 -3.064 1 98.94 114 VAL A CA 1
ATOM 852 C C . VAL A 1 114 ? 11.07 -20.422 -1.861 1 98.94 114 VAL A C 1
ATOM 854 O O . VAL A 1 114 ? 11.477 -19.672 -0.967 1 98.94 114 VAL A O 1
ATOM 857 N N . VAL A 1 115 ? 9.875 -20.969 -1.821 1 98.94 115 VAL A N 1
ATOM 858 C CA . VAL A 1 115 ? 8.961 -20.812 -0.691 1 98.94 115 VAL A CA 1
ATOM 859 C C . VAL A 1 115 ? 8.875 -22.109 0.093 1 98.94 115 VAL A C 1
ATOM 861 O O . VAL A 1 115 ? 8.562 -23.156 -0.474 1 98.94 115 VAL A O 1
ATOM 864 N N . GLU A 1 116 ? 9.164 -22.031 1.322 1 98.81 116 GLU A N 1
ATOM 865 C CA . GLU A 1 116 ? 9.055 -23.172 2.23 1 98.81 116 GLU A CA 1
ATOM 866 C C . GLU A 1 116 ? 7.773 -23.094 3.053 1 98.81 116 GLU A C 1
ATOM 868 O O . GLU A 1 116 ? 7.531 -22.109 3.75 1 98.81 116 GLU A O 1
ATOM 873 N N . ASN A 1 117 ? 6.941 -24.094 2.873 1 98.81 117 ASN A N 1
ATOM 874 C CA . ASN A 1 117 ? 5.816 -24.266 3.785 1 98.81 117 ASN A CA 1
ATOM 875 C C . ASN A 1 117 ? 6.211 -25.078 5.012 1 98.81 117 ASN A C 1
ATOM 877 O O . ASN A 1 117 ? 6.113 -26.312 5 1 98.81 117 ASN A O 1
ATOM 881 N N . ARG A 1 118 ? 6.449 -24.453 6.055 1 98.5 118 ARG A N 1
ATOM 882 C CA . ARG A 1 118 ? 7.098 -25.047 7.211 1 98.5 118 ARG A CA 1
ATOM 883 C C . ARG A 1 118 ? 6.133 -25.953 7.973 1 98.5 118 ARG A C 1
ATOM 885 O O . ARG A 1 118 ? 6.559 -26.906 8.641 1 98.5 118 ARG A O 1
ATOM 892 N N . SER A 1 119 ? 4.887 -25.656 7.855 1 98.06 119 SER A N 1
ATOM 893 C CA . SER A 1 119 ? 3.902 -26.484 8.539 1 98.06 119 SER A CA 1
ATOM 894 C C . SER A 1 119 ? 3.92 -27.922 7.992 1 98.06 119 SER A C 1
ATOM 896 O O . SER A 1 119 ? 3.621 -28.859 8.719 1 98.06 119 SER A O 1
ATOM 898 N N . GLU A 1 120 ? 4.262 -28.078 6.719 1 97.81 120 GLU A N 1
ATOM 899 C CA . GLU A 1 120 ? 4.195 -29.391 6.078 1 97.81 120 GLU A CA 1
ATOM 900 C C . GLU A 1 120 ? 5.574 -29.844 5.602 1 97.81 120 GLU A C 1
ATOM 902 O O . GLU A 1 120 ? 5.75 -30.984 5.207 1 97.81 120 GLU A O 1
ATOM 907 N N . GLY A 1 121 ? 6.535 -28.953 5.559 1 97.94 121 GLY A N 1
ATOM 908 C CA . GLY A 1 121 ? 7.91 -29.281 5.211 1 97.94 121 GLY A CA 1
ATOM 909 C C . GLY A 1 121 ? 8.148 -29.359 3.715 1 97.94 121 GLY A C 1
ATOM 910 O O . GLY A 1 121 ? 9.133 -29.938 3.266 1 97.94 121 GLY A O 1
ATOM 911 N N . ASN A 1 122 ? 7.281 -28.844 2.928 1 98.5 122 ASN A N 1
ATOM 912 C CA . ASN A 1 122 ? 7.441 -28.875 1.479 1 98.5 122 ASN A CA 1
ATOM 913 C C . ASN A 1 122 ? 7.84 -27.5 0.932 1 98.5 122 ASN A C 1
ATOM 915 O O . ASN A 1 122 ? 7.75 -26.5 1.638 1 98.5 122 ASN A O 1
ATOM 919 N N . GLU A 1 123 ? 8.289 -27.469 -0.375 1 98.75 123 GLU A N 1
ATOM 920 C CA . GLU A 1 123 ? 8.688 -26.234 -1.07 1 98.75 123 GLU A CA 1
ATOM 921 C C . GLU A 1 123 ? 7.934 -26.094 -2.391 1 98.75 123 GLU A C 1
ATOM 923 O O . GLU A 1 123 ? 7.422 -27.062 -2.934 1 98.75 123 GLU A O 1
ATOM 928 N N . ALA A 1 124 ? 7.836 -24.906 -2.82 1 98.88 124 ALA A N 1
ATOM 929 C CA . ALA A 1 124 ? 7.344 -24.578 -4.16 1 98.88 124 ALA A CA 1
ATOM 930 C C . ALA A 1 124 ? 8.156 -23.453 -4.789 1 98.88 124 ALA A C 1
ATOM 932 O O . ALA A 1 124 ? 8.867 -22.734 -4.094 1 98.88 124 ALA A O 1
ATOM 933 N N . TYR A 1 125 ? 8.055 -23.328 -6.164 1 98.94 125 TYR A N 1
ATOM 934 C CA . TYR A 1 125 ? 8.953 -22.438 -6.902 1 98.94 125 TYR A CA 1
ATOM 935 C C . TYR A 1 125 ? 8.188 -21.656 -7.957 1 98.94 125 TYR A C 1
ATOM 937 O O . TYR A 1 125 ? 7.188 -22.125 -8.492 1 98.94 125 TYR A O 1
ATOM 945 N N . CYS A 1 126 ? 8.594 -20.531 -8.219 1 98.88 126 CYS A N 1
ATOM 946 C CA . CYS A 1 126 ? 8.109 -19.688 -9.312 1 98.88 126 CYS A CA 1
ATOM 947 C C . CYS A 1 126 ? 9.211 -18.766 -9.82 1 98.88 126 CYS A C 1
ATOM 949 O O . CYS A 1 126 ? 10 -18.25 -9.023 1 98.88 126 CYS A O 1
ATOM 951 N N . ILE A 1 127 ? 9.305 -18.547 -11.055 1 98.56 127 ILE A N 1
ATOM 952 C CA . ILE A 1 127 ? 10.273 -17.609 -11.609 1 98.56 127 ILE A CA 1
ATOM 953 C C . ILE A 1 127 ? 9.953 -16.188 -11.141 1 98.56 127 ILE A C 1
ATOM 955 O O . ILE A 1 127 ? 8.883 -15.945 -10.57 1 98.56 127 ILE A O 1
ATOM 959 N N . MET A 1 128 ? 10.844 -15.273 -11.375 1 98.5 128 MET A N 1
ATOM 960 C CA . MET A 1 128 ? 10.656 -13.898 -10.922 1 98.5 128 MET A CA 1
ATOM 961 C C . MET A 1 128 ? 9.875 -13.086 -11.945 1 98.5 128 MET A C 1
ATOM 963 O O . MET A 1 128 ? 9.906 -13.391 -13.141 1 98.5 128 MET A O 1
ATOM 967 N N . ASN A 1 129 ? 9.156 -12.117 -11.453 1 98.25 129 ASN A N 1
ATOM 968 C CA . ASN A 1 129 ? 8.484 -11.18 -12.344 1 98.25 129 ASN A CA 1
ATOM 969 C C . ASN A 1 129 ? 9.484 -10.398 -13.195 1 98.25 129 ASN A C 1
ATOM 971 O O . ASN A 1 129 ? 10.516 -9.953 -12.695 1 98.25 129 ASN A O 1
ATOM 975 N N . GLU A 1 130 ? 9.203 -10.195 -14.43 1 96.44 130 GLU A N 1
ATOM 976 C CA . GLU A 1 130 ? 10.172 -9.648 -15.375 1 96.44 130 GLU A CA 1
ATOM 977 C C . GLU A 1 130 ? 10.07 -8.133 -15.461 1 96.44 130 GLU A C 1
ATOM 979 O O . GLU A 1 130 ? 10.859 -7.488 -16.156 1 96.44 130 GLU A O 1
ATOM 984 N N . GLY A 1 131 ? 9.094 -7.594 -14.812 1 93.69 131 GLY A N 1
ATOM 985 C CA . GLY A 1 131 ? 8.984 -6.145 -14.836 1 93.69 131 GLY A CA 1
ATOM 986 C C . GLY A 1 131 ? 8 -5.637 -15.875 1 93.69 131 GLY A C 1
ATOM 987 O O . GLY A 1 131 ? 7.027 -6.316 -16.203 1 93.69 131 GLY A O 1
ATOM 988 N N . ILE A 1 132 ? 8.164 -4.434 -16.328 1 86.38 132 ILE A N 1
ATOM 989 C CA . ILE A 1 132 ? 7.211 -3.74 -17.188 1 86.38 132 ILE A CA 1
ATOM 990 C C . ILE A 1 132 ? 7.688 -3.807 -18.641 1 86.38 132 ILE A C 1
ATOM 992 O O . ILE A 1 132 ? 8.867 -4.059 -18.906 1 86.38 132 ILE A O 1
ATOM 996 N N . GLY A 1 133 ? 6.727 -3.605 -19.531 1 87 133 GLY A N 1
ATOM 997 C CA . GLY A 1 133 ? 7.062 -3.598 -20.953 1 87 133 GLY A CA 1
ATOM 998 C C . GLY A 1 133 ? 6.965 -4.969 -21.594 1 87 133 GLY A C 1
ATOM 999 O O . GLY A 1 133 ? 6.09 -5.766 -21.234 1 87 133 GLY A O 1
ATOM 1000 N N . LYS A 1 134 ? 7.785 -5.199 -22.594 1 92.19 134 LYS A N 1
ATOM 1001 C CA . LYS A 1 134 ? 7.824 -6.508 -23.234 1 92.19 134 LYS A CA 1
ATOM 1002 C C . LYS A 1 134 ? 8.508 -7.539 -22.344 1 92.19 134 LYS A C 1
ATOM 1004 O O . LYS A 1 134 ? 9.641 -7.336 -21.906 1 92.19 134 LYS A O 1
ATOM 1009 N N . VAL A 1 135 ? 7.859 -8.594 -22.125 1 96 135 VAL A N 1
ATOM 1010 C CA . VAL A 1 135 ? 8.367 -9.602 -21.203 1 96 135 VAL A CA 1
ATOM 1011 C C . VAL A 1 135 ? 8.094 -11 -21.766 1 96 135 VAL A C 1
ATOM 1013 O O . VAL A 1 135 ? 7.145 -11.195 -22.531 1 96 135 VAL A O 1
ATOM 1016 N N . LEU A 1 136 ? 8.828 -11.953 -21.312 1 97 136 LEU A N 1
ATOM 1017 C CA . LEU A 1 136 ? 8.758 -13.328 -21.797 1 97 136 LEU A CA 1
ATOM 1018 C C . LEU A 1 136 ? 7.41 -13.953 -21.453 1 97 136 LEU A C 1
ATOM 1020 O O . LEU A 1 136 ? 6.867 -14.727 -22.25 1 97 136 LEU A O 1
ATOM 1024 N N . ARG A 1 137 ? 6.852 -13.703 -20.297 1 95.88 137 ARG A N 1
ATOM 1025 C CA . ARG A 1 137 ? 5.633 -14.375 -19.859 1 95.88 137 ARG A CA 1
ATOM 1026 C C . ARG A 1 137 ? 4.477 -14.086 -20.812 1 95.88 137 ARG A C 1
ATOM 1028 O O . ARG A 1 137 ? 3.52 -14.859 -20.891 1 95.88 137 ARG A O 1
ATOM 1035 N N . PHE A 1 138 ? 4.602 -13.031 -21.594 1 94.62 138 PHE A N 1
ATOM 1036 C CA . PHE A 1 138 ? 3.58 -12.711 -22.594 1 94.62 138 PHE A CA 1
ATOM 1037 C C . PHE A 1 138 ? 4.043 -13.102 -23.984 1 94.62 138 PHE A C 1
ATOM 1039 O O . PHE A 1 138 ? 3.443 -12.695 -24.984 1 94.62 138 PHE A O 1
ATOM 1046 N N . GLY A 1 139 ? 5.195 -13.742 -24.078 1 95.12 139 GLY A N 1
ATOM 1047 C CA . GLY A 1 139 ? 5.641 -14.328 -25.344 1 95.12 139 GLY A CA 1
ATOM 1048 C C . GLY A 1 139 ? 6.625 -13.445 -26.094 1 95.12 139 GLY A C 1
ATOM 1049 O O . GLY A 1 139 ? 6.953 -13.719 -27.25 1 95.12 139 GLY A O 1
ATOM 1050 N N . ALA A 1 140 ? 7.051 -12.391 -25.453 1 95.31 140 ALA A N 1
ATOM 1051 C CA . ALA A 1 140 ? 8.055 -11.531 -26.078 1 95.31 140 ALA A CA 1
ATOM 1052 C C . ALA A 1 140 ? 9.461 -12.07 -25.859 1 95.31 140 ALA A C 1
ATOM 1054 O O . ALA A 1 140 ? 9.75 -12.672 -24.828 1 95.31 140 ALA A O 1
ATOM 1055 N N . TYR A 1 141 ? 10.352 -11.875 -26.859 1 96 141 TYR A N 1
ATOM 1056 C CA . TYR A 1 141 ? 11.688 -12.43 -26.734 1 96 141 TYR A CA 1
ATOM 1057 C C . TYR A 1 141 ? 12.711 -11.578 -27.484 1 96 141 TYR A C 1
ATOM 1059 O O . TYR A 1 141 ? 13.672 -12.109 -28.062 1 96 141 TYR A O 1
ATOM 1067 N N . SER A 1 142 ? 12.414 -10.32 -27.656 1 95.06 142 SER A N 1
ATOM 1068 C CA . SER A 1 142 ? 13.391 -9.406 -28.25 1 95.06 142 SER A CA 1
ATOM 1069 C C . SER A 1 142 ? 14.695 -9.406 -27.453 1 95.06 142 SER A C 1
ATOM 1071 O O . SER A 1 142 ? 14.773 -10 -26.375 1 95.06 142 SER A O 1
ATOM 1073 N N . GLU A 1 143 ? 15.695 -8.711 -28.016 1 96 143 GLU A N 1
ATOM 1074 C CA . GLU A 1 143 ? 17 -8.617 -27.359 1 96 143 GLU A CA 1
ATOM 1075 C C . GLU A 1 143 ? 16.875 -7.977 -25.984 1 96 143 GLU A C 1
ATOM 1077 O O . GLU A 1 143 ? 17.547 -8.383 -25.031 1 96 143 GLU A O 1
ATOM 1082 N N . GLU A 1 144 ? 16.031 -7.012 -25.906 1 95.88 144 GLU A N 1
ATOM 1083 C CA . GLU A 1 144 ? 15.812 -6.344 -24.625 1 95.88 144 GLU A CA 1
ATOM 1084 C C . GLU A 1 144 ? 15.273 -7.32 -23.594 1 95.88 144 GLU A C 1
ATOM 1086 O O . GLU A 1 144 ? 15.703 -7.289 -22.422 1 95.88 144 GLU A O 1
ATOM 1091 N N . VAL A 1 145 ? 14.383 -8.164 -24 1 97.06 145 VAL A N 1
ATOM 1092 C CA . VAL A 1 145 ? 13.789 -9.156 -23.109 1 97.06 145 VAL A CA 1
ATOM 1093 C C . VAL A 1 145 ? 14.852 -10.148 -22.656 1 97.06 145 VAL A C 1
ATOM 1095 O O . VAL A 1 145 ? 14.961 -10.445 -21.453 1 97.06 145 VAL A O 1
ATOM 1098 N N . ILE A 1 146 ? 15.656 -10.609 -23.547 1 97.69 146 ILE A N 1
ATOM 1099 C CA . ILE A 1 146 ? 16.688 -11.602 -23.25 1 97.69 146 ILE A CA 1
ATOM 1100 C C . ILE A 1 146 ? 17.734 -10.992 -22.328 1 97.69 146 ILE A C 1
ATOM 1102 O O . ILE A 1 146 ? 18.188 -11.641 -21.375 1 97.69 146 ILE A O 1
ATOM 1106 N N . ASN A 1 147 ? 18.125 -9.797 -22.609 1 97.69 147 ASN A N 1
ATOM 1107 C CA . ASN A 1 147 ? 19.094 -9.109 -21.766 1 97.69 147 ASN A CA 1
ATOM 1108 C C . ASN A 1 147 ? 18.578 -8.938 -20.344 1 97.69 147 ASN A C 1
ATOM 1110 O O . ASN A 1 147 ? 19.344 -9.078 -19.391 1 97.69 147 ASN A O 1
ATOM 1114 N N . ARG A 1 148 ? 17.375 -8.609 -20.188 1 97.81 148 ARG A N 1
ATOM 1115 C CA . ARG A 1 148 ? 16.766 -8.469 -18.859 1 97.81 148 ARG A CA 1
ATOM 1116 C C . ARG A 1 148 ? 16.75 -9.805 -18.125 1 97.81 148 ARG A C 1
ATOM 1118 O O . ARG A 1 148 ? 17 -9.859 -16.922 1 97.81 148 ARG A O 1
ATOM 1125 N N . LEU A 1 149 ? 16.453 -10.844 -18.844 1 98.44 149 LEU A N 1
ATOM 1126 C CA . LEU A 1 149 ? 16.469 -12.172 -18.219 1 98.44 149 LEU A CA 1
ATOM 1127 C C . LEU A 1 149 ? 17.859 -12.523 -17.734 1 98.44 149 LEU A C 1
ATOM 1129 O O . LEU A 1 149 ? 18.031 -13.102 -16.656 1 98.44 149 LEU A O 1
ATOM 1133 N N . LYS A 1 150 ? 18.812 -12.203 -18.547 1 98.56 150 LYS A N 1
ATOM 1134 C CA . LYS A 1 150 ? 20.203 -12.445 -18.141 1 98.56 150 LYS A CA 1
ATOM 1135 C C . LYS A 1 150 ? 20.562 -11.609 -16.922 1 98.56 150 LYS A C 1
ATOM 1137 O O . LYS A 1 150 ? 21.281 -12.078 -16.031 1 98.56 150 LYS A O 1
ATOM 1142 N N . TRP A 1 151 ? 20.109 -10.391 -16.891 1 98.44 151 TRP A N 1
ATOM 1143 C CA . TRP A 1 151 ? 20.344 -9.531 -15.734 1 98.44 151 TRP A CA 1
ATOM 1144 C C . TRP A 1 151 ? 19.688 -10.109 -14.492 1 98.44 151 TRP A C 1
ATOM 1146 O O . TRP A 1 151 ? 20.266 -10.07 -13.398 1 98.44 151 TRP A O 1
ATOM 1156 N N . GLN A 1 152 ? 18.484 -10.641 -14.594 1 98.62 152 GLN A N 1
ATOM 1157 C CA . GLN A 1 152 ? 17.844 -11.289 -13.461 1 98.62 152 GLN A CA 1
ATOM 1158 C C . GLN A 1 152 ? 18.656 -12.484 -12.977 1 98.62 152 GLN A C 1
ATOM 1160 O O . GLN A 1 152 ? 18.812 -12.688 -11.766 1 98.62 152 GLN A O 1
ATOM 1165 N N . LYS A 1 153 ? 19.172 -13.234 -13.898 1 98.69 153 LYS A N 1
ATOM 1166 C CA . LYS A 1 153 ? 19.969 -14.414 -13.594 1 98.69 153 LYS A CA 1
ATOM 1167 C C . LYS A 1 153 ? 21.25 -14.023 -12.875 1 98.69 153 LYS A C 1
ATOM 1169 O O . LYS A 1 153 ? 21.625 -14.648 -11.875 1 98.69 153 LYS A O 1
ATOM 1174 N N . ASN A 1 154 ? 21.844 -12.953 -13.352 1 98.44 154 ASN A N 1
ATOM 1175 C CA . ASN A 1 154 ? 23.219 -12.664 -12.945 1 98.44 154 ASN A CA 1
ATOM 1176 C C . ASN A 1 154 ? 23.266 -11.648 -11.812 1 98.44 154 ASN A C 1
ATOM 1178 O O . ASN A 1 154 ? 24.266 -11.562 -11.086 1 98.44 154 ASN A O 1
ATOM 1182 N N . VAL A 1 155 ? 22.219 -10.852 -11.664 1 98.38 155 VAL A N 1
ATOM 1183 C CA . VAL A 1 155 ? 22.297 -9.742 -10.719 1 98.38 155 VAL A CA 1
ATOM 1184 C C . VAL A 1 155 ? 21.125 -9.805 -9.734 1 98.38 155 VAL A C 1
ATOM 1186 O O . VAL A 1 155 ? 21.328 -10 -8.531 1 98.38 155 VAL A O 1
ATOM 1189 N N . LEU A 1 156 ? 19.922 -9.719 -10.172 1 98.69 156 LEU A N 1
ATOM 1190 C CA . LEU A 1 156 ? 18.75 -9.641 -9.297 1 98.69 156 LEU A CA 1
ATOM 1191 C C . LEU A 1 156 ? 18.641 -10.883 -8.422 1 98.69 156 LEU A C 1
ATOM 1193 O O . LEU A 1 156 ? 18.5 -10.781 -7.199 1 98.69 156 LEU A O 1
ATOM 1197 N N . GLY A 1 157 ? 18.656 -12.102 -9.094 1 98.62 157 GLY A N 1
ATOM 1198 C CA . GLY A 1 157 ? 18.531 -13.359 -8.375 1 98.62 157 GLY A CA 1
ATOM 1199 C C . GLY A 1 157 ? 19.547 -13.516 -7.266 1 98.62 157 GLY A C 1
ATOM 1200 O O . GLY A 1 157 ? 19.188 -13.641 -6.094 1 98.62 157 GLY A O 1
ATOM 1201 N N . PRO A 1 158 ? 20.812 -13.43 -7.602 1 98.38 158 PRO A N 1
ATOM 1202 C CA . PRO A 1 158 ? 21.875 -13.57 -6.59 1 98.38 158 PRO A CA 1
ATOM 1203 C C . PRO A 1 158 ? 21.766 -12.508 -5.492 1 98.38 158 PRO A C 1
ATOM 1205 O O . PRO A 1 158 ? 22.031 -12.797 -4.324 1 98.38 158 PRO A O 1
ATOM 1208 N N . THR A 1 159 ? 21.453 -11.273 -5.855 1 98.56 159 THR A N 1
ATOM 1209 C CA . THR A 1 159 ? 21.312 -10.211 -4.871 1 98.56 159 THR A CA 1
ATOM 1210 C C . THR A 1 159 ? 20.203 -10.539 -3.871 1 98.56 159 THR A C 1
ATOM 1212 O O . THR A 1 159 ? 20.391 -10.414 -2.66 1 98.56 159 THR A O 1
ATOM 1215 N N . LEU A 1 160 ? 19.078 -10.969 -4.328 1 98.75 160 LEU A N 1
ATOM 1216 C CA . LEU A 1 160 ? 17.953 -11.312 -3.459 1 98.75 160 LEU A CA 1
ATOM 1217 C C . LEU A 1 160 ? 18.281 -12.531 -2.605 1 98.75 160 LEU A C 1
ATOM 1219 O O . LEU A 1 160 ? 17.875 -12.609 -1.443 1 98.75 160 LEU A O 1
ATOM 1223 N N . SER A 1 161 ? 18.969 -13.5 -3.227 1 98.62 161 SER A N 1
ATOM 1224 C CA . SER A 1 161 ? 19.391 -14.664 -2.461 1 98.62 161 SER A CA 1
ATOM 1225 C C . SER A 1 161 ? 20.25 -14.266 -1.268 1 98.62 161 SER A C 1
ATOM 1227 O O . SER A 1 161 ? 20 -14.688 -0.14 1 98.62 161 SER A O 1
ATOM 1229 N N . LYS A 1 162 ? 21.266 -13.453 -1.53 1 98.38 162 LYS A N 1
ATOM 1230 C CA . LYS A 1 162 ? 22.156 -12.984 -0.473 1 98.38 162 LYS A CA 1
ATOM 1231 C C . LYS A 1 162 ? 21.406 -12.18 0.573 1 98.38 162 LYS A C 1
ATOM 1233 O O . LYS A 1 162 ? 21.625 -12.336 1.773 1 98.38 162 LYS A O 1
ATOM 1238 N N . ALA A 1 163 ? 20.516 -11.289 0.146 1 98.31 163 ALA A N 1
ATOM 1239 C CA . ALA A 1 163 ? 19.719 -10.477 1.065 1 98.31 163 ALA A CA 1
ATOM 1240 C C . ALA A 1 163 ? 18.859 -11.352 1.966 1 98.31 163 ALA A C 1
ATOM 1242 O O . ALA A 1 163 ? 18.781 -11.125 3.176 1 98.31 163 ALA A O 1
ATOM 1243 N N . LEU A 1 164 ? 18.188 -12.352 1.373 1 98.69 164 LEU A N 1
ATOM 1244 C CA . LEU A 1 164 ? 17.312 -13.242 2.129 1 98.69 164 LEU A CA 1
ATOM 1245 C C . LEU A 1 164 ? 18.109 -14.031 3.168 1 98.69 164 LEU A C 1
ATOM 1247 O O . LEU A 1 164 ? 17.609 -14.297 4.262 1 98.69 164 LEU A O 1
ATOM 1251 N N . LYS A 1 165 ? 19.312 -14.367 2.859 1 97.81 165 LYS A N 1
ATOM 1252 C CA . LYS A 1 165 ? 20.156 -15.125 3.773 1 97.81 165 LYS A CA 1
ATOM 1253 C C . LYS A 1 165 ? 20.562 -14.281 4.973 1 97.81 165 LYS A C 1
ATOM 1255 O O . LYS A 1 165 ? 20.984 -14.812 6.008 1 97.81 165 LYS A O 1
ATOM 1260 N N . LEU A 1 166 ? 20.5 -12.969 4.836 1 97.31 166 LEU A N 1
ATOM 1261 C CA . LEU A 1 166 ? 20.812 -12.07 5.945 1 97.31 166 LEU A CA 1
ATOM 1262 C C . LEU A 1 166 ? 19.625 -11.977 6.91 1 97.31 166 LEU A C 1
ATOM 1264 O O . LEU A 1 166 ? 19.781 -11.5 8.039 1 97.31 166 LEU A O 1
ATOM 1268 N N . THR A 1 167 ? 18.438 -12.391 6.469 1 97 167 THR A N 1
ATOM 1269 C CA . THR A 1 167 ? 17.281 -12.422 7.371 1 97 167 THR A CA 1
ATOM 1270 C C . THR A 1 167 ? 17.422 -13.578 8.367 1 97 167 THR A C 1
ATOM 1272 O O . THR A 1 167 ? 18.109 -14.562 8.094 1 97 167 THR A O 1
ATOM 1275 N N . ASP A 1 168 ? 16.828 -13.492 9.508 1 93.56 168 ASP A N 1
ATOM 1276 C CA . ASP A 1 168 ? 16.906 -14.539 10.523 1 93.56 168 ASP A CA 1
ATOM 1277 C C . ASP A 1 168 ? 16.219 -15.812 10.055 1 93.56 168 ASP A C 1
ATOM 1279 O O . ASP A 1 168 ? 16.75 -16.906 10.227 1 93.56 168 ASP A O 1
ATOM 1283 N N . ASN A 1 169 ? 15.031 -15.781 9.484 1 93.75 169 ASN A N 1
ATOM 1284 C CA . ASN A 1 169 ? 14.203 -16.938 9.195 1 93.75 169 ASN A CA 1
ATOM 1285 C C . ASN A 1 169 ? 13.484 -16.797 7.859 1 93.75 169 ASN A C 1
ATOM 1287 O O . ASN A 1 169 ? 12.453 -17.438 7.633 1 93.75 169 ASN A O 1
ATOM 1291 N N . GLY A 1 170 ? 14 -16 6.926 1 97.94 170 GLY A N 1
ATOM 1292 C CA . GLY A 1 170 ? 13.234 -15.719 5.727 1 97.94 170 GLY A CA 1
ATOM 1293 C C . GLY A 1 170 ? 12.109 -14.719 5.961 1 97.94 170 GLY A C 1
ATOM 1294 O O . GLY A 1 170 ? 12.055 -14.07 7.008 1 97.94 170 GLY A O 1
ATOM 1295 N N . LEU A 1 171 ? 11.32 -14.5 4.988 1 98.75 171 LEU A N 1
ATOM 1296 C CA . LEU A 1 171 ? 10.203 -13.562 5.098 1 98.75 171 LEU A CA 1
ATOM 1297 C C . LEU A 1 171 ? 8.883 -14.305 5.266 1 98.75 171 LEU A C 1
ATOM 1299 O O . LEU A 1 171 ? 8.562 -15.188 4.469 1 98.75 171 LEU A O 1
ATOM 1303 N N . ASN A 1 172 ? 8.094 -14.031 6.312 1 98.69 172 ASN A N 1
ATOM 1304 C CA . ASN A 1 172 ? 6.785 -14.625 6.574 1 98.69 172 ASN A CA 1
ATOM 1305 C C . ASN A 1 172 ? 5.738 -14.141 5.574 1 98.69 172 ASN A C 1
ATOM 1307 O O . ASN A 1 172 ? 5.285 -13 5.652 1 98.69 172 ASN A O 1
ATOM 1311 N N . LEU A 1 173 ? 5.305 -15 4.738 1 98.81 173 LEU A N 1
ATOM 1312 C CA . LEU A 1 173 ? 4.48 -14.586 3.607 1 98.81 173 LEU A CA 1
ATOM 1313 C C . LEU A 1 173 ? 3.027 -14.406 4.031 1 98.81 173 LEU A C 1
ATOM 1315 O O . LEU A 1 173 ? 2.303 -13.594 3.447 1 98.81 173 LEU A O 1
ATOM 1319 N N . ASN A 1 174 ? 2.537 -15.148 5.07 1 98.69 174 ASN A N 1
ATOM 1320 C CA . ASN A 1 174 ? 1.19 -14.922 5.582 1 98.69 174 ASN A CA 1
ATOM 1321 C C . ASN A 1 174 ? 1.018 -13.492 6.098 1 98.69 174 ASN A C 1
ATOM 1323 O O . ASN A 1 174 ? -0.003 -12.859 5.836 1 98.69 174 ASN A O 1
ATOM 1327 N N . VAL A 1 175 ? 2.018 -13.055 6.797 1 98.25 175 VAL A N 1
ATOM 1328 C CA . VAL A 1 175 ? 1.967 -11.711 7.375 1 98.25 175 VAL A CA 1
ATOM 1329 C C . VAL A 1 175 ? 1.931 -10.672 6.262 1 98.25 175 VAL A C 1
ATOM 1331 O O . VAL A 1 175 ? 1.159 -9.711 6.328 1 98.25 175 VAL A O 1
ATOM 1334 N N . MET A 1 176 ? 2.74 -10.844 5.266 1 98.5 176 MET A N 1
ATOM 1335 C CA . MET A 1 176 ? 2.814 -9.906 4.152 1 98.5 176 MET A CA 1
ATOM 1336 C C . MET A 1 176 ? 1.504 -9.875 3.371 1 98.5 176 MET A C 1
ATOM 1338 O O . MET A 1 176 ? 1.009 -8.805 3.018 1 98.5 176 MET A O 1
ATOM 1342 N N . ILE A 1 177 ? 0.937 -11.031 3.115 1 98.75 177 ILE A N 1
ATOM 1343 C CA . ILE A 1 177 ? -0.309 -11.133 2.363 1 98.75 177 ILE A CA 1
ATOM 1344 C C . ILE A 1 177 ? -1.449 -10.508 3.164 1 98.75 177 ILE A C 1
ATOM 1346 O O . ILE A 1 177 ? -2.256 -9.75 2.619 1 98.75 177 ILE A O 1
ATOM 1350 N N . ALA A 1 178 ? -1.495 -10.812 4.426 1 98.31 178 ALA A N 1
ATOM 1351 C CA . ALA A 1 178 ? -2.535 -10.25 5.281 1 98.31 178 ALA A CA 1
ATOM 1352 C C . ALA A 1 178 ? -2.496 -8.727 5.262 1 98.31 178 ALA A C 1
ATOM 1354 O O . ALA A 1 178 ? -3.539 -8.07 5.168 1 98.31 178 ALA A O 1
ATOM 1355 N N . LYS A 1 179 ? -1.311 -8.172 5.344 1 97.19 179 LYS A N 1
ATOM 1356 C CA . LYS A 1 179 ? -1.159 -6.715 5.32 1 97.19 179 LYS A CA 1
ATOM 1357 C C . LYS A 1 179 ? -1.582 -6.141 3.971 1 97.19 179 LYS A C 1
ATOM 1359 O O . LYS A 1 179 ? -2.287 -5.129 3.914 1 97.19 179 LYS A O 1
ATOM 1364 N N . ALA A 1 180 ? -1.175 -6.758 2.906 1 98 180 ALA A N 1
ATOM 1365 C CA . ALA A 1 180 ? -1.435 -6.258 1.56 1 98 180 ALA A CA 1
ATOM 1366 C C . ALA A 1 180 ? -2.924 -6.301 1.235 1 98 180 ALA A C 1
ATOM 1368 O O . ALA A 1 180 ? -3.438 -5.438 0.519 1 98 180 ALA A O 1
ATOM 1369 N N . ILE A 1 181 ? -3.652 -7.277 1.775 1 97.31 181 ILE A N 1
ATOM 1370 C CA . ILE A 1 181 ? -5.094 -7.375 1.571 1 97.31 181 ILE A CA 1
ATOM 1371 C C . ILE A 1 181 ? -5.773 -6.117 2.107 1 97.31 181 ILE A C 1
ATOM 1373 O O . ILE A 1 181 ? -6.68 -5.574 1.469 1 97.31 181 ILE A O 1
ATOM 1377 N N . THR A 1 182 ? -5.305 -5.633 3.221 1 94.5 182 THR A N 1
ATOM 1378 C CA . THR A 1 182 ? -5.914 -4.457 3.836 1 94.5 182 THR A CA 1
ATOM 1379 C C . THR A 1 182 ? -5.559 -3.193 3.057 1 94.5 182 THR A C 1
ATOM 1381 O O . THR A 1 182 ? -6.09 -2.117 3.336 1 94.5 182 THR A O 1
ATOM 1384 N N . MET A 1 183 ? -4.695 -3.344 2.098 1 96 183 MET A N 1
ATOM 1385 C CA . MET A 1 183 ? -4.242 -2.211 1.295 1 96 183 MET A CA 1
ATOM 1386 C C . MET A 1 183 ? -4.777 -2.303 -0.129 1 96 183 MET A C 1
ATOM 1388 O O . MET A 1 183 ? -4.336 -1.564 -1.012 1 96 183 MET A O 1
ATOM 1392 N N . GLY A 1 184 ? -5.629 -3.242 -0.366 1 95.31 184 GLY A N 1
ATOM 1393 C CA . GLY A 1 184 ? -6.363 -3.23 -1.623 1 95.31 184 GLY A CA 1
ATOM 1394 C C . GLY A 1 184 ? -5.84 -4.242 -2.627 1 95.31 184 GLY A C 1
ATOM 1395 O O . GLY A 1 184 ? -6.051 -4.094 -3.832 1 95.31 184 GLY A O 1
ATOM 1396 N N . ASP A 1 185 ? -5.145 -5.242 -2.197 1 97.19 185 ASP A N 1
ATOM 1397 C CA . ASP A 1 185 ? -4.656 -6.27 -3.107 1 97.19 185 ASP A CA 1
ATOM 1398 C C . ASP A 1 185 ? -5.543 -7.512 -3.062 1 97.19 185 ASP A C 1
ATOM 1400 O O . ASP A 1 185 ? -6.004 -7.914 -1.991 1 97.19 185 ASP A O 1
ATOM 1404 N N . GLU A 1 186 ? -5.742 -8.086 -4.227 1 96.94 186 GLU A N 1
ATOM 1405 C CA . GLU A 1 186 ? -6.355 -9.414 -4.277 1 96.94 186 GLU A CA 1
ATOM 1406 C C . GLU A 1 186 ? -5.371 -10.453 -4.797 1 96.94 186 GLU A C 1
ATOM 1408 O O . GLU A 1 186 ? -5.652 -11.656 -4.762 1 96.94 186 GLU A O 1
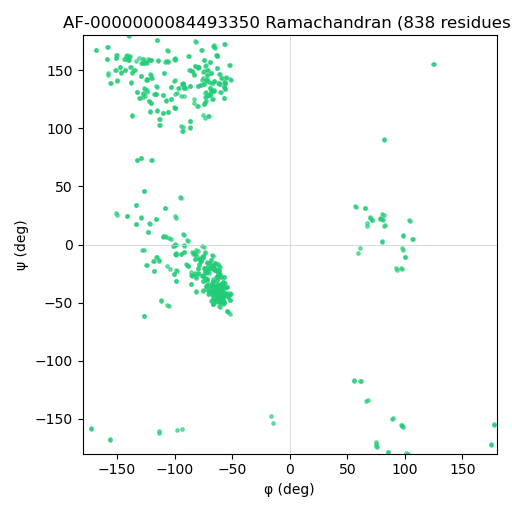ATOM 1413 N N . PHE A 1 187 ? -4.188 -10.078 -5.41 1 97.81 187 PHE A N 1
ATOM 1414 C CA . PHE A 1 187 ? -2.98 -10.883 -5.578 1 97.81 187 PHE A CA 1
ATOM 1415 C C . PHE A 1 187 ? -2.941 -11.523 -6.961 1 97.81 187 PHE A C 1
ATOM 1417 O O . PHE A 1 187 ? -1.97 -12.195 -7.312 1 97.81 187 PHE A O 1
ATOM 1424 N N . HIS A 1 188 ? -3.947 -11.352 -7.766 1 96.94 188 HIS A N 1
ATOM 1425 C CA . HIS A 1 188 ? -3.818 -11.828 -9.141 1 96.94 188 HIS A CA 1
ATOM 1426 C C . HIS A 1 188 ? -3.639 -10.664 -10.109 1 96.94 188 HIS A C 1
ATOM 1428 O O . HIS A 1 188 ? -2.693 -10.648 -10.898 1 96.94 188 HIS A O 1
ATOM 1434 N N . GLN A 1 189 ? -4.504 -9.742 -10.031 1 93.44 189 GLN A N 1
ATOM 1435 C CA . GLN A 1 189 ? -4.422 -8.586 -10.914 1 93.44 189 GLN A CA 1
ATOM 1436 C C . GLN A 1 189 ? -3.775 -7.398 -10.211 1 93.44 189 GLN A C 1
ATOM 1438 O O . GLN A 1 189 ? -3.217 -6.512 -10.867 1 93.44 189 GLN A O 1
ATOM 1443 N N . ARG A 1 190 ? -3.992 -7.363 -8.977 1 95.5 190 ARG A N 1
ATOM 1444 C CA . ARG A 1 190 ? -3.432 -6.258 -8.211 1 95.5 190 ARG A CA 1
ATOM 1445 C C . ARG A 1 190 ? -2.506 -6.766 -7.109 1 95.5 190 ARG A C 1
ATOM 1447 O O . ARG A 1 190 ? -2.949 -7.453 -6.188 1 95.5 190 ARG A O 1
ATOM 1454 N N . ASN A 1 191 ? -1.236 -6.461 -7.211 1 97.25 191 ASN A N 1
ATOM 1455 C CA . ASN A 1 191 ? -0.182 -6.848 -6.281 1 97.25 191 ASN A CA 1
ATOM 1456 C C . ASN A 1 191 ? 0.653 -5.648 -5.848 1 97.25 191 ASN A C 1
ATOM 1458 O O . ASN A 1 191 ? 1.812 -5.801 -5.457 1 97.25 191 ASN A O 1
ATOM 1462 N N . ILE A 1 192 ? 0.131 -4.484 -5.926 1 97.38 192 ILE A N 1
ATOM 1463 C CA . ILE A 1 192 ? 0.886 -3.246 -5.758 1 97.38 192 ILE A CA 1
ATOM 1464 C C . ILE A 1 192 ? 1.371 -3.131 -4.316 1 97.38 192 ILE A C 1
ATOM 1466 O O . ILE A 1 192 ? 2.561 -2.922 -4.07 1 97.38 192 ILE A O 1
ATOM 1470 N N . ALA A 1 193 ? 0.442 -3.293 -3.35 1 98.06 193 ALA A N 1
ATOM 1471 C CA . ALA A 1 193 ? 0.794 -3.168 -1.938 1 98.06 193 ALA A CA 1
ATOM 1472 C C . ALA A 1 193 ? 1.776 -4.258 -1.518 1 98.06 193 ALA A C 1
ATOM 1474 O O . ALA A 1 193 ? 2.752 -3.982 -0.814 1 98.06 193 ALA A O 1
ATOM 1475 N N . ALA A 1 194 ? 1.501 -5.449 -1.958 1 98.69 194 ALA A N 1
ATOM 1476 C CA . ALA A 1 194 ? 2.375 -6.562 -1.6 1 98.69 194 ALA A CA 1
ATOM 1477 C C . ALA A 1 194 ? 3.785 -6.352 -2.145 1 98.69 194 ALA A C 1
ATOM 1479 O O . ALA A 1 194 ? 4.77 -6.684 -1.483 1 98.69 194 ALA A O 1
ATOM 1480 N N . SER A 1 195 ? 3.914 -5.836 -3.342 1 98.75 195 SER A N 1
ATOM 1481 C CA . SER A 1 195 ? 5.219 -5.543 -3.93 1 98.75 195 SER A CA 1
ATOM 1482 C C . SER A 1 195 ? 5.953 -4.469 -3.137 1 98.75 195 SER A C 1
ATOM 1484 O O . SER A 1 195 ? 7.16 -4.57 -2.918 1 98.75 195 SER A O 1
ATOM 1486 N N . LEU A 1 196 ? 5.238 -3.514 -2.67 1 98.62 196 LEU A N 1
ATOM 1487 C CA . LEU A 1 196 ? 5.844 -2.469 -1.85 1 98.62 196 LEU A CA 1
ATOM 1488 C C . LEU A 1 196 ? 6.246 -3.014 -0.484 1 98.62 196 LEU A C 1
ATOM 1490 O O . LEU A 1 196 ? 7.281 -2.627 0.063 1 98.62 196 LEU A O 1
ATOM 1494 N N . ILE A 1 197 ? 5.398 -3.861 0.092 1 98.75 197 ILE A N 1
ATOM 1495 C CA . ILE A 1 197 ? 5.715 -4.488 1.371 1 98.75 197 ILE A CA 1
ATOM 1496 C C . ILE A 1 197 ? 6.973 -5.344 1.229 1 98.75 197 ILE A C 1
ATOM 1498 O O . ILE A 1 197 ? 7.832 -5.344 2.113 1 98.75 197 ILE A O 1
ATOM 1502 N N . PHE A 1 198 ? 7.078 -6.051 0.115 1 98.81 198 PHE A N 1
ATOM 1503 C CA . PHE A 1 198 ? 8.289 -6.82 -0.146 1 98.81 198 PHE A CA 1
ATOM 1504 C C . PHE A 1 198 ? 9.508 -5.902 -0.203 1 98.81 198 PHE A C 1
ATOM 1506 O O . PHE A 1 198 ? 10.539 -6.191 0.411 1 98.81 198 PHE A O 1
ATOM 1513 N N . LEU A 1 199 ? 9.422 -4.816 -0.987 1 98.56 199 LEU A N 1
ATOM 1514 C CA . LEU A 1 199 ? 10.508 -3.848 -1.059 1 98.56 199 LEU A CA 1
ATOM 1515 C C . LEU A 1 199 ? 10.898 -3.363 0.334 1 98.56 199 LEU A C 1
ATOM 1517 O O . LEU A 1 199 ? 12.078 -3.314 0.671 1 98.56 199 LEU A O 1
ATOM 1521 N N . LYS A 1 200 ? 9.891 -3.047 1.136 1 98 200 LYS A N 1
ATOM 1522 C CA . LYS A 1 200 ? 10.078 -2.572 2.504 1 98 200 LYS A CA 1
ATOM 1523 C C . LYS A 1 200 ? 10.852 -3.586 3.338 1 98 200 LYS A C 1
ATOM 1525 O O . LYS A 1 200 ? 11.773 -3.219 4.074 1 98 200 LYS A O 1
ATOM 1530 N N . GLU A 1 201 ? 10.469 -4.805 3.219 1 98 201 GLU A N 1
ATOM 1531 C CA . GLU A 1 201 ? 11.039 -5.848 4.066 1 98 201 GLU A CA 1
ATOM 1532 C C . GLU A 1 201 ? 12.453 -6.215 3.615 1 98 201 GLU A C 1
ATOM 1534 O O . GLU A 1 201 ? 13.297 -6.566 4.438 1 98 201 GLU A O 1
ATOM 1539 N N . ILE A 1 202 ? 12.711 -6.109 2.268 1 98.31 202 ILE A N 1
ATOM 1540 C CA . ILE A 1 202 ? 13.945 -6.711 1.761 1 98.31 202 ILE A CA 1
ATOM 1541 C C . ILE A 1 202 ? 15.008 -5.629 1.576 1 98.31 202 ILE A C 1
ATOM 1543 O O . ILE A 1 202 ? 16.203 -5.918 1.6 1 98.31 202 ILE A O 1
ATOM 1547 N N . SER A 1 203 ? 14.664 -4.352 1.36 1 97.56 203 SER A N 1
ATOM 1548 C CA . SER A 1 203 ? 15.594 -3.287 0.991 1 97.56 203 SER A CA 1
ATOM 1549 C C . SER A 1 203 ? 16.656 -3.09 2.061 1 97.56 203 SER A C 1
ATOM 1551 O O . SER A 1 203 ? 17.828 -2.865 1.742 1 97.56 203 SER A O 1
ATOM 1553 N N . PRO A 1 204 ? 16.312 -3.141 3.447 1 96.31 204 PRO A N 1
ATOM 1554 C CA . PRO A 1 204 ? 17.359 -2.979 4.461 1 96.31 204 PRO A CA 1
ATOM 1555 C C . PRO A 1 204 ? 18.453 -4.043 4.363 1 96.31 204 PRO A C 1
ATOM 1557 O O . PRO A 1 204 ? 19.594 -3.797 4.742 1 96.31 204 PRO A O 1
ATOM 1560 N N . TYR A 1 205 ? 18.062 -5.207 3.85 1 97.44 205 TYR A N 1
ATOM 1561 C CA . TYR A 1 205 ? 19.031 -6.289 3.705 1 97.44 205 TYR A CA 1
ATOM 1562 C C . TYR A 1 205 ? 19.781 -6.168 2.391 1 97.44 205 TYR A C 1
ATOM 1564 O O . TYR A 1 205 ? 20.969 -6.52 2.316 1 97.44 205 TYR A O 1
ATOM 1572 N N . ILE A 1 206 ? 19.125 -5.668 1.308 1 97.75 206 ILE A N 1
ATOM 1573 C CA . ILE A 1 206 ? 19.781 -5.496 0.018 1 97.75 206 ILE A CA 1
ATOM 1574 C C . ILE A 1 206 ? 20.953 -4.535 0.165 1 97.75 206 ILE A C 1
ATOM 1576 O O . ILE A 1 206 ? 22.031 -4.781 -0.378 1 97.75 206 ILE A O 1
ATOM 1580 N N . VAL A 1 207 ? 20.812 -3.479 0.968 1 95.38 207 VAL A N 1
ATOM 1581 C CA . VAL A 1 207 ? 21.859 -2.463 1.084 1 95.38 207 VAL A CA 1
ATOM 1582 C C . VAL A 1 207 ? 23.016 -3 1.923 1 95.38 207 VAL A C 1
ATOM 1584 O O . VAL A 1 207 ? 24.062 -2.365 2.018 1 95.38 207 VAL A O 1
ATOM 1587 N N . GLN A 1 208 ? 22.797 -4.156 2.541 1 95 208 GLN A N 1
ATOM 1588 C CA . GLN A 1 208 ? 23.844 -4.762 3.365 1 95 208 GLN A CA 1
ATOM 1589 C C . GLN A 1 208 ? 24.594 -5.852 2.598 1 95 208 GLN A C 1
ATOM 1591 O O . GLN A 1 208 ? 25.547 -6.422 3.105 1 95 208 GLN A O 1
ATOM 1596 N N . VAL A 1 209 ? 24.031 -6.18 1.406 1 95.56 209 VAL A N 1
ATOM 1597 C CA . VAL A 1 209 ? 24.672 -7.234 0.622 1 95.56 209 VAL A CA 1
ATOM 1598 C C . VAL A 1 209 ? 26.109 -6.832 0.286 1 95.56 209 VAL A C 1
ATOM 1600 O O . VAL A 1 209 ? 26.344 -5.727 -0.203 1 95.56 209 VAL A O 1
ATOM 1603 N N . GLU A 1 210 ? 27.062 -7.711 0.517 1 91 210 GLU A N 1
ATOM 1604 C CA . GLU A 1 210 ? 28.469 -7.441 0.251 1 91 210 GLU A CA 1
ATOM 1605 C C . GLU A 1 210 ? 28.812 -7.66 -1.221 1 91 210 GLU A C 1
ATOM 1607 O O . GLU A 1 210 ? 28.141 -8.438 -1.906 1 91 210 GLU A O 1
ATOM 1612 N N . ASP A 1 211 ? 29.781 -7.039 -1.776 1 87.19 211 ASP A N 1
ATOM 1613 C CA . ASP A 1 211 ? 30.375 -7.242 -3.094 1 87.19 211 ASP A CA 1
ATOM 1614 C C . ASP A 1 211 ? 29.391 -6.867 -4.203 1 87.19 211 ASP A C 1
ATOM 1616 O O . ASP A 1 211 ? 29.438 -7.438 -5.293 1 87.19 211 ASP A O 1
ATOM 1620 N N . ILE A 1 212 ? 28.344 -6.145 -3.877 1 91.12 212 ILE A N 1
ATOM 1621 C CA . ILE A 1 212 ? 27.516 -5.574 -4.926 1 91.12 212 ILE A CA 1
ATOM 1622 C C . ILE A 1 212 ? 28 -4.172 -5.273 1 91.12 212 ILE A C 1
ATOM 1624 O O . ILE A 1 212 ? 28.266 -3.363 -4.379 1 91.12 212 ILE A O 1
ATOM 1628 N N . ASP A 1 213 ? 28.219 -3.934 -6.484 1 91.5 213 ASP A N 1
ATOM 1629 C CA . ASP A 1 213 ? 28.656 -2.59 -6.836 1 91.5 213 ASP A CA 1
ATOM 1630 C C . ASP A 1 213 ? 27.5 -1.602 -6.816 1 91.5 213 ASP A C 1
ATOM 1632 O O . ASP A 1 213 ? 26.328 -2.008 -6.777 1 91.5 213 ASP A O 1
ATOM 1636 N N . ASN A 1 214 ? 27.797 -0.317 -6.867 1 89 214 ASN A N 1
ATOM 1637 C CA . ASN A 1 214 ? 26.812 0.752 -6.699 1 89 214 ASN A CA 1
ATOM 1638 C C . ASN A 1 214 ? 25.797 0.757 -7.828 1 89 214 ASN A C 1
ATOM 1640 O O . ASN A 1 214 ? 24.609 1.041 -7.602 1 89 214 ASN A O 1
ATOM 1644 N N . LYS A 1 215 ? 26.25 0.493 -8.961 1 94.56 215 LYS A N 1
ATOM 1645 C CA . LYS A 1 215 ? 25.344 0.489 -10.102 1 94.56 215 LYS A CA 1
ATOM 1646 C C . LYS A 1 215 ? 24.297 -0.617 -9.969 1 94.56 215 LYS A C 1
ATOM 1648 O O . LYS A 1 215 ? 23.109 -0.38 -10.172 1 94.56 215 LYS A O 1
ATOM 1653 N N . ASP A 1 216 ? 24.734 -1.842 -9.641 1 96.31 216 ASP A N 1
ATOM 1654 C CA . ASP A 1 216 ? 23.828 -2.973 -9.484 1 96.31 216 ASP A CA 1
ATOM 1655 C C . ASP A 1 216 ? 22.875 -2.756 -8.312 1 96.31 216 ASP A C 1
ATOM 1657 O O . ASP A 1 216 ? 21.688 -3.109 -8.398 1 96.31 216 ASP A O 1
ATOM 1661 N N . LEU A 1 217 ? 23.469 -2.209 -7.258 1 95.25 217 LEU A N 1
ATOM 1662 C CA . LEU A 1 217 ? 22.641 -1.9 -6.105 1 95.25 217 LEU A CA 1
ATOM 1663 C C . LEU A 1 217 ? 21.5 -0.963 -6.496 1 95.25 217 LEU A C 1
ATOM 1665 O O . LEU A 1 217 ? 20.328 -1.229 -6.184 1 95.25 217 LEU A O 1
ATOM 1669 N N . LYS A 1 218 ? 21.812 0.099 -7.176 1 95.12 218 LYS A N 1
ATOM 1670 C CA . LYS A 1 218 ? 20.828 1.06 -7.652 1 95.12 218 LYS A CA 1
ATOM 1671 C C . LYS A 1 218 ? 19.812 0.394 -8.586 1 95.12 218 LYS A C 1
ATOM 1673 O O . LYS A 1 218 ? 18.609 0.604 -8.461 1 95.12 218 LYS A O 1
ATOM 1678 N N . ASP A 1 219 ? 20.297 -0.401 -9.5 1 97.44 219 ASP A N 1
ATOM 1679 C CA . ASP A 1 219 ? 19.438 -1.032 -10.5 1 97.44 219 ASP A CA 1
ATOM 1680 C C . ASP A 1 219 ? 18.453 -2 -9.844 1 97.44 219 ASP A C 1
ATOM 1682 O O . ASP A 1 219 ? 17.297 -2.082 -10.242 1 97.44 219 ASP A O 1
ATOM 1686 N N . VAL A 1 220 ? 18.953 -2.717 -8.852 1 98.31 220 VAL A N 1
ATOM 1687 C CA . VAL A 1 220 ? 18.109 -3.686 -8.156 1 98.31 220 VAL A CA 1
ATOM 1688 C C . VAL A 1 220 ? 17 -2.959 -7.398 1 98.31 220 VAL A C 1
ATOM 1690 O O . VAL A 1 220 ? 15.82 -3.297 -7.531 1 98.31 220 VAL A O 1
ATOM 1693 N N . ILE A 1 221 ? 17.359 -1.934 -6.664 1 98 221 ILE A N 1
ATOM 1694 C CA . ILE A 1 221 ? 16.391 -1.181 -5.879 1 98 221 ILE A CA 1
ATOM 1695 C C . ILE A 1 221 ? 15.391 -0.503 -6.816 1 98 221 ILE A C 1
ATOM 1697 O O . ILE A 1 221 ? 14.18 -0.541 -6.574 1 98 221 ILE A O 1
ATOM 1701 N N . LYS A 1 222 ? 15.898 0.08 -7.859 1 97.06 222 LYS A N 1
ATOM 1702 C CA . LYS A 1 222 ? 15.039 0.762 -8.82 1 97.06 222 LYS A CA 1
ATOM 1703 C C . LYS A 1 222 ? 14.094 -0.222 -9.508 1 97.06 222 LYS A C 1
ATOM 1705 O O . LYS A 1 222 ? 12.914 0.082 -9.719 1 97.06 222 LYS A O 1
ATOM 1710 N N . PHE A 1 223 ? 14.555 -1.428 -9.906 1 98.31 223 PHE A N 1
ATOM 1711 C CA . PHE A 1 223 ? 13.734 -2.441 -10.562 1 98.31 223 PHE A CA 1
ATOM 1712 C C . PHE A 1 223 ? 12.594 -2.875 -9.648 1 98.31 223 PHE A C 1
ATOM 1714 O O . PHE A 1 223 ? 11.445 -2.967 -10.086 1 98.31 223 PHE A O 1
ATOM 1721 N N . LEU A 1 224 ? 12.945 -3.172 -8.367 1 98.44 224 LEU A N 1
ATOM 1722 C CA . LEU A 1 224 ? 11.93 -3.588 -7.41 1 98.44 224 LEU A CA 1
ATOM 1723 C C . LEU A 1 2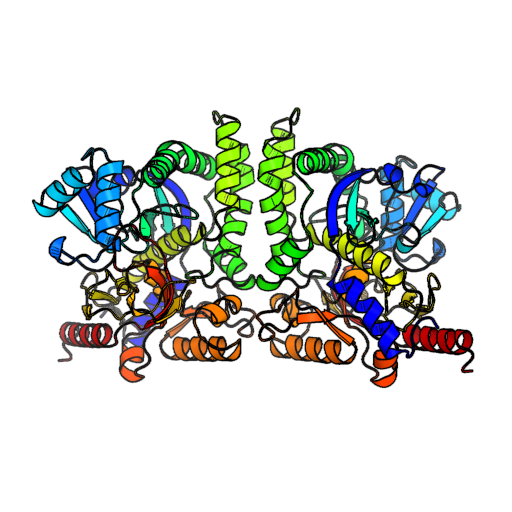24 ? 10.914 -2.473 -7.176 1 98.44 224 LEU A C 1
ATOM 1725 O O . LEU A 1 224 ? 9.711 -2.73 -7.074 1 98.44 224 LEU A O 1
ATOM 1729 N N . ALA A 1 225 ? 11.375 -1.241 -7.145 1 96.75 225 ALA A N 1
ATOM 1730 C CA . ALA A 1 225 ? 10.516 -0.076 -6.934 1 96.75 225 ALA A CA 1
ATOM 1731 C C . ALA A 1 225 ? 9.57 0.13 -8.117 1 96.75 225 ALA A C 1
ATOM 1733 O O . ALA A 1 225 ? 8.414 0.512 -7.93 1 96.75 225 ALA A O 1
ATOM 1734 N N . ASP A 1 226 ? 10.008 -0.163 -9.297 1 95.88 226 ASP A N 1
ATOM 1735 C CA . ASP A 1 226 ? 9.266 0.151 -10.516 1 95.88 226 ASP A CA 1
ATOM 1736 C C . ASP A 1 226 ? 8.297 -0.975 -10.875 1 95.88 226 ASP A C 1
ATOM 1738 O O . ASP A 1 226 ? 7.391 -0.785 -11.688 1 95.88 226 ASP A O 1
ATOM 1742 N N . THR A 1 227 ? 8.523 -2.148 -10.328 1 97.5 227 THR A N 1
ATOM 1743 C CA . THR A 1 227 ? 7.738 -3.307 -10.727 1 97.5 227 THR A CA 1
ATOM 1744 C C . THR A 1 227 ? 6.535 -3.492 -9.812 1 97.5 227 THR A C 1
ATOM 1746 O O . THR A 1 227 ? 6.605 -4.238 -8.828 1 97.5 227 THR A O 1
ATOM 1749 N N . ASP A 1 228 ? 5.375 -3.031 -10.203 1 95.12 228 ASP A N 1
ATOM 1750 C CA . ASP A 1 228 ? 4.168 -2.977 -9.391 1 95.12 228 ASP A CA 1
ATOM 1751 C C . ASP A 1 228 ? 3.615 -4.379 -9.125 1 95.12 228 ASP A C 1
ATOM 1753 O O . ASP A 1 228 ? 2.902 -4.598 -8.148 1 95.12 228 ASP A O 1
ATOM 1757 N N . GLN A 1 229 ? 4.012 -5.316 -9.945 1 96.19 229 GLN A N 1
ATOM 1758 C CA . GLN A 1 229 ? 3.412 -6.645 -9.852 1 96.19 229 GLN A CA 1
ATOM 1759 C C . GLN A 1 229 ? 4.453 -7.688 -9.461 1 96.19 229 GLN A C 1
ATOM 1761 O O . GLN A 1 229 ? 4.254 -8.883 -9.68 1 96.19 229 GLN A O 1
ATOM 1766 N N . PHE A 1 230 ? 5.555 -7.262 -8.836 1 98.56 230 PHE A N 1
ATOM 1767 C CA . PHE A 1 230 ? 6.664 -8.164 -8.539 1 98.56 230 PHE A CA 1
ATOM 1768 C C . PHE A 1 230 ? 6.211 -9.312 -7.645 1 98.56 230 PHE A C 1
ATOM 1770 O O . PHE A 1 230 ? 6.648 -10.453 -7.812 1 98.56 230 PHE A O 1
ATOM 1777 N N . PHE A 1 231 ? 5.254 -9.039 -6.727 1 98.81 231 PHE A N 1
ATOM 1778 C CA . PHE A 1 231 ? 4.859 -9.984 -5.691 1 98.81 231 PHE A CA 1
ATOM 1779 C C . PHE A 1 231 ? 3.951 -11.07 -6.27 1 98.81 231 PHE A C 1
ATOM 1781 O O . PHE A 1 231 ? 3.723 -12.094 -5.629 1 98.81 231 PHE A O 1
ATOM 1788 N N . LEU A 1 232 ? 3.408 -10.93 -7.457 1 98.5 232 LEU A N 1
ATOM 1789 C CA . LEU A 1 232 ? 2.549 -11.938 -8.062 1 98.5 232 LEU A CA 1
ATOM 1790 C C . LEU A 1 232 ? 3.219 -13.305 -8.047 1 98.5 232 LEU A C 1
ATOM 1792 O O . LEU A 1 232 ? 2.611 -14.289 -7.617 1 98.5 232 LEU A O 1
ATOM 1796 N N . ASN A 1 233 ? 4.465 -13.312 -8.469 1 98.88 233 ASN A N 1
ATOM 1797 C CA . ASN A 1 233 ? 5.18 -14.578 -8.578 1 98.88 233 ASN A CA 1
ATOM 1798 C C . ASN A 1 233 ? 5.445 -15.188 -7.199 1 98.88 233 ASN A C 1
ATOM 1800 O O . ASN A 1 233 ? 5.445 -16.406 -7.051 1 98.88 233 ASN A O 1
ATOM 1804 N N . ILE A 1 234 ? 5.664 -14.383 -6.207 1 98.94 234 ILE A N 1
ATOM 1805 C CA . ILE A 1 234 ? 5.82 -14.852 -4.836 1 98.94 234 ILE A CA 1
ATOM 1806 C C . ILE A 1 234 ? 4.492 -15.414 -4.332 1 98.94 234 ILE A C 1
ATOM 1808 O O . ILE A 1 234 ? 4.453 -16.484 -3.713 1 98.94 234 ILE A O 1
ATOM 1812 N N . ALA A 1 235 ? 3.383 -14.695 -4.66 1 98.88 235 ALA A N 1
ATOM 1813 C CA . ALA A 1 235 ? 2.053 -15.148 -4.266 1 98.88 235 ALA A CA 1
ATOM 1814 C C . ALA A 1 235 ? 1.727 -16.5 -4.895 1 98.88 235 ALA A C 1
ATOM 1816 O O . ALA A 1 235 ? 1.136 -17.375 -4.242 1 98.88 235 ALA A O 1
ATOM 1817 N N . MET A 1 236 ? 2.102 -16.641 -6.121 1 98.88 236 MET A N 1
ATOM 1818 C CA . MET A 1 236 ? 1.858 -17.891 -6.812 1 98.88 236 MET A CA 1
ATOM 1819 C C . MET A 1 236 ? 2.615 -19.047 -6.141 1 98.88 236 MET A C 1
ATOM 1821 O O . MET A 1 236 ? 2.037 -20.094 -5.855 1 98.88 236 MET A O 1
ATOM 1825 N N . ALA A 1 237 ? 3.916 -18.812 -5.898 1 98.94 237 ALA A N 1
ATOM 1826 C CA . ALA A 1 237 ? 4.715 -19.844 -5.227 1 98.94 237 ALA A CA 1
ATOM 1827 C C . ALA A 1 237 ? 4.16 -20.156 -3.84 1 98.94 237 ALA A C 1
ATOM 1829 O O . ALA A 1 237 ? 4.148 -21.312 -3.412 1 98.94 237 ALA A O 1
ATOM 1830 N N . THR A 1 238 ? 3.701 -19.141 -3.127 1 98.94 238 THR A N 1
ATOM 1831 C CA . THR A 1 238 ? 3.107 -19.312 -1.806 1 98.94 238 THR A CA 1
ATOM 1832 C C . THR A 1 238 ? 1.855 -20.172 -1.878 1 98.94 238 THR A C 1
ATOM 1834 O O . THR A 1 238 ? 1.713 -21.141 -1.114 1 98.94 238 THR A O 1
ATOM 1837 N N . SER A 1 239 ? 0.976 -19.844 -2.818 1 98.88 239 SER A N 1
ATOM 1838 C CA . SER A 1 239 ? -0.258 -20.594 -3.002 1 98.88 239 SER A CA 1
ATOM 1839 C C . SER A 1 239 ? 0.034 -22.062 -3.326 1 98.88 239 SER A C 1
ATOM 1841 O O . SER A 1 239 ? -0.604 -22.953 -2.781 1 98.88 239 SER A O 1
ATOM 1843 N N . LYS A 1 240 ? 1.014 -22.234 -4.203 1 98.88 240 LYS A N 1
ATOM 1844 C CA . LYS A 1 240 ? 1.423 -23.578 -4.59 1 98.88 240 LYS A CA 1
ATOM 1845 C C . LYS A 1 240 ? 1.943 -24.359 -3.389 1 98.88 240 LYS A C 1
ATOM 1847 O O . LYS A 1 240 ? 1.551 -25.516 -3.172 1 98.88 240 LYS A O 1
ATOM 1852 N N . ALA A 1 241 ? 2.797 -23.734 -2.615 1 98.94 241 ALA A N 1
ATOM 1853 C CA . ALA A 1 241 ? 3.381 -24.391 -1.451 1 98.94 241 ALA A CA 1
ATOM 1854 C C . ALA A 1 241 ? 2.303 -24.797 -0.452 1 98.94 241 ALA A C 1
ATOM 1856 O O . ALA A 1 241 ? 2.295 -25.922 0.039 1 98.94 241 ALA A O 1
ATOM 1857 N N . VAL A 1 242 ? 1.395 -23.953 -0.205 1 98.88 242 VAL A N 1
ATOM 1858 C CA . VAL A 1 242 ? 0.342 -24.188 0.781 1 98.88 242 VAL A CA 1
ATOM 1859 C C . VAL A 1 242 ? -0.585 -25.297 0.303 1 98.88 242 VAL A C 1
ATOM 1861 O O . VAL A 1 242 ? -0.872 -26.234 1.048 1 98.88 242 VAL A O 1
ATOM 1864 N N . LEU A 1 243 ? -1.018 -25.219 -0.923 1 98.88 243 LEU A N 1
ATOM 1865 C CA . LEU A 1 243 ? -1.989 -26.172 -1.442 1 98.88 243 LEU A CA 1
ATOM 1866 C C . LEU A 1 243 ? -1.348 -27.547 -1.646 1 98.88 243 LEU A C 1
ATOM 1868 O O . LEU A 1 243 ? -1.998 -28.578 -1.45 1 98.88 243 LEU A O 1
ATOM 1872 N N . ASP A 1 244 ? -0.052 -27.547 -2.053 1 98.5 244 ASP A N 1
ATOM 1873 C CA . ASP A 1 244 ? 0.667 -28.812 -2.156 1 98.5 244 ASP A CA 1
ATOM 1874 C C . ASP A 1 244 ? 0.798 -29.484 -0.789 1 98.5 244 ASP A C 1
ATOM 1876 O O . ASP A 1 244 ? 0.786 -30.703 -0.689 1 98.5 244 ASP A O 1
ATOM 1880 N N . GLY A 1 245 ? 0.975 -28.672 0.241 1 98.19 245 GLY A N 1
ATOM 1881 C CA . GLY A 1 245 ? 0.983 -29.219 1.588 1 98.19 245 GLY A CA 1
ATOM 1882 C C . GLY A 1 245 ? -0.358 -29.797 2.01 1 98.19 245 GLY A C 1
ATOM 1883 O O . GLY A 1 245 ? -0.421 -30.875 2.605 1 98.19 245 GLY A O 1
ATOM 1884 N N . ALA A 1 246 ? -1.389 -29.125 1.633 1 97.88 246 ALA A N 1
ATOM 1885 C CA . ALA A 1 246 ? -2.736 -29.516 2.037 1 97.88 246 ALA A CA 1
ATOM 1886 C C . ALA A 1 246 ? -3.188 -30.781 1.303 1 97.88 246 ALA A C 1
ATOM 1888 O O . ALA A 1 246 ? -3.869 -31.625 1.879 1 97.88 246 ALA A O 1
ATOM 1889 N N . ARG A 1 247 ? -2.809 -30.906 0.108 1 95.5 247 ARG A N 1
ATOM 1890 C CA . ARG A 1 247 ? -3.309 -32 -0.729 1 95.5 247 ARG A CA 1
ATOM 1891 C C . ARG A 1 247 ? -2.664 -33.312 -0.347 1 95.5 247 ARG A C 1
ATOM 1893 O O . ARG A 1 247 ? -2.986 -34.375 -0.922 1 95.5 247 ARG A O 1
ATOM 1900 N N . LYS A 1 248 ? -1.763 -33.281 0.607 1 94.88 248 LYS A N 1
ATOM 1901 C CA . LYS A 1 248 ? -1.245 -34.531 1.146 1 94.88 248 LYS A CA 1
ATOM 1902 C C . LYS A 1 248 ? -2.361 -35.375 1.771 1 94.88 248 LYS A C 1
ATOM 1904 O O . LYS A 1 248 ? -2.236 -36.594 1.896 1 94.88 248 LYS A O 1
ATOM 1909 N N . ILE A 1 249 ? -3.361 -34.656 2.17 1 95.62 249 ILE A N 1
ATOM 1910 C CA . ILE A 1 249 ? -4.594 -35.344 2.502 1 95.62 249 ILE A CA 1
ATOM 1911 C C . ILE A 1 249 ? -5.285 -35.812 1.222 1 95.62 249 ILE A C 1
ATOM 1913 O O . ILE A 1 249 ? -5.797 -35 0.454 1 95.62 249 ILE A O 1
ATOM 1917 N N . GLU A 1 250 ? -5.312 -37.031 0.937 1 95.25 250 GLU A N 1
ATOM 1918 C CA . GLU A 1 250 ? -5.801 -37.594 -0.321 1 95.25 250 GLU A CA 1
ATOM 1919 C C . GLU A 1 250 ? -7.266 -38 -0.21 1 95.25 250 GLU A C 1
ATOM 1921 O O . GLU A 1 250 ? -7.645 -39.094 -0.657 1 95.25 250 GLU A O 1
ATOM 1926 N N . GLU A 1 251 ? -8 -37.219 0.432 1 97.12 251 GLU A N 1
ATOM 1927 C CA . GLU A 1 251 ? -9.445 -37.375 0.562 1 97.12 251 GLU A CA 1
ATOM 1928 C C . GLU A 1 251 ? -10.156 -36.031 0.426 1 97.12 251 GLU A C 1
ATOM 1930 O O . GLU A 1 251 ? -9.57 -34.969 0.724 1 97.12 251 GLU A O 1
ATOM 1935 N N . GLY A 1 252 ? -11.367 -36.125 -0.016 1 97.44 252 GLY A N 1
ATOM 1936 C CA . GLY A 1 252 ? -12.18 -34.938 -0.082 1 97.44 252 GLY A CA 1
ATOM 1937 C C . GLY A 1 252 ? -12.281 -34.344 -1.483 1 97.44 252 GLY A C 1
ATOM 1938 O O . GLY A 1 252 ? -11.742 -34.938 -2.434 1 97.44 252 GLY A O 1
ATOM 1939 N N . THR A 1 253 ? -13 -33.25 -1.57 1 98.5 253 THR A N 1
ATOM 1940 C CA . THR A 1 253 ? -13.352 -32.688 -2.865 1 98.5 253 THR A CA 1
ATOM 1941 C C . THR A 1 253 ? -12.836 -31.25 -2.975 1 98.5 253 THR A C 1
ATOM 1943 O O . THR A 1 253 ? -13.289 -30.484 -3.824 1 98.5 253 THR A O 1
ATOM 1946 N N . VAL A 1 254 ? -11.859 -30.906 -2.082 1 98.81 254 VAL A N 1
ATOM 1947 C CA . VAL A 1 254 ? -11.273 -29.578 -2.129 1 98.81 254 VAL A CA 1
ATOM 1948 C C . VAL A 1 254 ? -10.398 -29.438 -3.371 1 98.81 254 VAL A C 1
ATOM 1950 O O . VAL A 1 254 ? -9.57 -30.297 -3.652 1 98.81 254 VAL A O 1
ATOM 1953 N N . VAL A 1 255 ? -10.633 -28.391 -4.125 1 98.94 255 VAL A N 1
ATOM 1954 C CA . VAL A 1 255 ? -9.789 -28.109 -5.277 1 98.94 255 VAL A CA 1
ATOM 1955 C C . VAL A 1 255 ? -8.398 -27.672 -4.809 1 98.94 255 VAL A C 1
ATOM 1957 O O . VAL A 1 255 ? -8.273 -26.75 -4.008 1 98.94 255 VAL A O 1
ATOM 1960 N N . THR A 1 256 ? -7.371 -28.281 -5.316 1 98.81 256 THR A N 1
ATOM 1961 C CA . THR A 1 256 ? -6.031 -28 -4.805 1 98.81 256 THR A CA 1
ATOM 1962 C C . THR A 1 256 ? -5.164 -27.359 -5.883 1 98.81 256 THR A C 1
ATOM 1964 O O . THR A 1 256 ? -4.074 -26.859 -5.59 1 98.81 256 THR A O 1
ATOM 1967 N N . ALA A 1 257 ? -5.641 -27.359 -7.098 1 98.75 257 ALA A N 1
ATOM 1968 C CA . ALA A 1 257 ? -4.957 -26.625 -8.172 1 98.75 257 ALA A CA 1
ATOM 1969 C C . ALA A 1 257 ? -5.934 -26.25 -9.289 1 98.75 257 ALA A C 1
ATOM 1971 O O . ALA A 1 257 ? -6.836 -27.031 -9.609 1 98.75 257 ALA A O 1
ATOM 1972 N N . MET A 1 258 ? -5.816 -25.141 -9.773 1 98.88 258 MET A N 1
ATOM 1973 C CA . MET A 1 258 ? -6.383 -24.688 -11.039 1 98.88 258 MET A CA 1
ATOM 1974 C C . MET A 1 258 ? -5.305 -24.094 -11.938 1 98.88 258 MET A C 1
ATOM 1976 O O . MET A 1 258 ? -4.43 -23.359 -11.469 1 98.88 258 MET A O 1
ATOM 1980 N N . CYS A 1 259 ? -5.273 -24.422 -13.172 1 98.75 259 CYS A N 1
ATOM 1981 C CA . CYS A 1 259 ? -4.312 -23.891 -14.133 1 98.75 259 CYS A CA 1
ATOM 1982 C C . CYS A 1 259 ? -4.828 -24.047 -15.562 1 98.75 259 CYS A C 1
ATOM 1984 O O . CYS A 1 259 ? -5.871 -24.656 -15.789 1 98.75 259 CYS A O 1
ATOM 1986 N N . ARG A 1 260 ? -4.172 -23.438 -16.5 1 98.81 260 ARG A N 1
ATOM 1987 C CA . ARG A 1 260 ? -4.578 -23.531 -17.891 1 98.81 260 ARG A CA 1
ATOM 1988 C C . ARG A 1 260 ? -3.416 -23.203 -18.828 1 98.81 260 ARG A C 1
ATOM 1990 O O . ARG A 1 260 ? -2.414 -22.625 -18.406 1 98.81 260 ARG A O 1
ATOM 1997 N N . ASN A 1 261 ? -3.5 -23.641 -20.109 1 98.12 261 ASN A N 1
ATOM 1998 C CA . ASN A 1 261 ? -2.369 -23.516 -21.016 1 98.12 261 ASN A CA 1
ATOM 1999 C C . ASN A 1 261 ? -2.801 -22.953 -22.375 1 98.12 261 ASN A C 1
ATOM 2001 O O . ASN A 1 261 ? -2.109 -23.156 -23.375 1 98.12 261 ASN A O 1
ATOM 2005 N N . GLY A 1 262 ? -4 -22.344 -22.391 1 97.69 262 GLY A N 1
ATOM 2006 C CA . GLY A 1 262 ? -4.484 -21.766 -23.625 1 97.69 262 GLY A CA 1
ATOM 2007 C C . GLY A 1 262 ? -5.344 -22.734 -24.438 1 97.69 262 GLY A C 1
ATOM 2008 O O . GLY A 1 262 ? -6.133 -22.297 -25.281 1 97.69 262 GLY A O 1
ATOM 2009 N N . LYS A 1 263 ? -5.246 -24.016 -24.219 1 98 263 LYS A N 1
ATOM 2010 C CA . LYS A 1 263 ? -6.055 -25.047 -24.844 1 98 263 LYS A CA 1
ATOM 2011 C C . LYS A 1 263 ? -6.984 -25.719 -23.828 1 98 263 LYS A C 1
ATOM 2013 O O . LYS A 1 263 ? -8.195 -25.797 -24.047 1 98 263 LYS A O 1
ATOM 2018 N N . ASP A 1 264 ? -6.406 -26.094 -22.75 1 98.38 264 ASP A N 1
ATOM 2019 C CA . ASP A 1 264 ? -7.141 -26.828 -21.719 1 98.38 264 ASP A CA 1
ATOM 2020 C C . ASP A 1 264 ? -7.039 -26.109 -20.375 1 98.38 264 ASP A C 1
ATOM 2022 O O . ASP A 1 264 ? -5.996 -25.547 -20.047 1 98.38 264 ASP A O 1
ATOM 2026 N N . PHE A 1 265 ? -8.156 -26.141 -19.672 1 98.75 265 PHE A N 1
ATOM 2027 C CA . PHE A 1 265 ? -8.195 -25.844 -18.25 1 98.75 265 PHE A CA 1
ATOM 2028 C C . PHE A 1 265 ? -8.148 -27.109 -17.422 1 98.75 265 PHE A C 1
ATOM 2030 O O . PHE A 1 265 ? -8.789 -28.109 -17.781 1 98.75 265 PHE A O 1
ATOM 2037 N N . GLY A 1 266 ? -7.312 -27.125 -16.375 1 98.81 266 GLY A N 1
ATOM 2038 C CA . GLY A 1 266 ? -7.195 -28.312 -15.555 1 98.81 266 GLY A CA 1
ATOM 2039 C C . GLY A 1 266 ? -7.336 -28.031 -14.07 1 98.81 266 GLY A C 1
ATOM 2040 O O . GLY A 1 266 ? -6.863 -27 -13.586 1 98.81 266 GLY A O 1
ATOM 2041 N N . ILE A 1 267 ? -7.957 -28.984 -13.344 1 98.88 267 ILE A N 1
ATOM 2042 C CA . ILE A 1 267 ? -8.016 -28.891 -11.891 1 98.88 267 ILE A CA 1
ATOM 2043 C C . ILE A 1 267 ? -7.531 -30.188 -11.258 1 98.88 267 ILE A C 1
ATOM 2045 O O . ILE A 1 267 ? -7.492 -31.234 -11.922 1 98.88 267 ILE A O 1
ATOM 2049 N N . ARG A 1 268 ? -7.098 -30.094 -10.078 1 98.69 268 ARG A N 1
ATOM 2050 C CA . ARG A 1 268 ? -6.883 -31.219 -9.172 1 98.69 268 ARG A CA 1
ATOM 2051 C C . ARG A 1 268 ? -7.715 -31.062 -7.906 1 98.69 268 ARG A C 1
ATOM 2053 O O . ARG A 1 268 ? -7.992 -29.953 -7.473 1 98.69 268 ARG A O 1
ATOM 2060 N N . ILE A 1 269 ? -8.156 -32.125 -7.355 1 98.69 269 ILE A N 1
ATOM 2061 C CA . ILE A 1 269 ? -8.859 -32.094 -6.074 1 98.69 269 ILE A CA 1
ATOM 2062 C C . ILE A 1 269 ? -8.133 -33 -5.07 1 98.69 269 ILE A C 1
ATOM 2064 O O . ILE A 1 269 ? -7.391 -33.906 -5.457 1 98.69 269 ILE A O 1
ATOM 2068 N N . SER A 1 270 ? -8.359 -32.781 -3.803 1 98.12 270 SER A N 1
ATOM 2069 C CA . SER A 1 270 ? -7.617 -33.438 -2.73 1 98.12 270 SER A CA 1
ATOM 2070 C C . SER A 1 270 ? -7.766 -34.938 -2.803 1 98.12 270 SER A C 1
ATOM 2072 O O . SER A 1 270 ? -6.797 -35.688 -2.596 1 98.12 270 SER A O 1
ATOM 2074 N N . GLY A 1 271 ? -8.891 -35.438 -3.213 1 97.31 271 GLY A N 1
ATOM 2075 C CA . GLY A 1 271 ? -9.172 -36.875 -3.166 1 97.31 271 GLY A CA 1
ATOM 2076 C C . GLY A 1 271 ? -8.594 -37.625 -4.344 1 97.31 271 GLY A C 1
ATOM 2077 O O . GLY A 1 271 ? -8.531 -38.844 -4.324 1 97.31 271 GLY A O 1
ATOM 2078 N N . MET A 1 272 ? -8.062 -36.938 -5.34 1 97.19 272 MET A N 1
ATOM 2079 C CA . MET A 1 272 ? -7.703 -37.625 -6.578 1 97.19 272 MET A CA 1
ATOM 2080 C C . MET A 1 272 ? -6.223 -37.406 -6.898 1 97.19 272 MET A C 1
ATOM 2082 O O . MET A 1 272 ? -5.789 -37.656 -8.023 1 97.19 272 MET A O 1
ATOM 2086 N N . GLY A 1 273 ? -5.43 -36.844 -5.934 1 93.38 273 GLY A N 1
ATOM 2087 C CA . GLY A 1 273 ? -3.982 -36.75 -6.051 1 93.38 273 GLY A CA 1
ATOM 2088 C C . GLY A 1 273 ? -3.531 -35.906 -7.238 1 93.38 273 GLY A C 1
ATOM 2089 O O . GLY A 1 273 ? -3.953 -34.75 -7.395 1 93.38 273 GLY A O 1
ATOM 2090 N N . ASP A 1 274 ? -2.834 -36.594 -8.133 1 95.5 274 ASP A N 1
ATOM 2091 C CA . ASP A 1 274 ? -2.16 -35.875 -9.203 1 95.5 274 ASP A CA 1
ATOM 2092 C C . ASP A 1 274 ? -2.975 -35.906 -10.492 1 95.5 274 ASP A C 1
ATOM 2094 O O . ASP A 1 274 ? -2.557 -35.375 -11.516 1 95.5 274 ASP A O 1
ATOM 2098 N N . GLU A 1 275 ? -4.074 -36.531 -10.469 1 97.25 275 GLU A N 1
ATOM 2099 C CA . GLU A 1 275 ? -4.863 -36.656 -11.688 1 97.25 275 GLU A CA 1
ATOM 2100 C C . GLU A 1 275 ? -5.445 -35.312 -12.109 1 97.25 275 GLU A C 1
ATOM 2102 O O . GLU A 1 275 ? -5.922 -34.562 -11.273 1 97.25 275 GLU A O 1
ATOM 2107 N N . TRP A 1 276 ? -5.332 -35.031 -13.414 1 98.56 276 TRP A N 1
ATOM 2108 C CA . TRP A 1 276 ? -5.91 -33.812 -13.969 1 98.56 276 TRP A CA 1
ATOM 2109 C C . TRP A 1 276 ? -7.309 -34.094 -14.516 1 98.56 276 TRP A C 1
ATOM 2111 O O . TRP A 1 276 ? -7.555 -35.125 -15.125 1 98.56 276 TRP A O 1
ATOM 2121 N N . PHE A 1 277 ? -8.148 -33.219 -14.266 1 98.88 277 PHE A N 1
ATOM 2122 C CA . PHE A 1 277 ? -9.453 -33.156 -14.914 1 98.88 277 PHE A CA 1
ATOM 2123 C C . PHE A 1 277 ? -9.594 -31.891 -15.758 1 98.88 277 PHE A C 1
ATOM 2125 O O . PHE A 1 277 ? -9.602 -30.781 -15.227 1 98.88 277 PHE A O 1
ATOM 2132 N N . THR A 1 278 ? -9.719 -32.094 -17.062 1 98.75 278 THR A N 1
ATOM 2133 C CA . THR A 1 278 ? -9.516 -30.953 -17.953 1 98.75 278 THR A CA 1
ATOM 2134 C C . THR A 1 278 ? -10.781 -30.688 -18.781 1 98.75 278 THR A C 1
ATOM 2136 O O . THR A 1 278 ? -11.664 -31.531 -18.859 1 98.75 278 THR A O 1
ATOM 2139 N N . ALA A 1 279 ? -10.945 -29.547 -19.281 1 98.75 279 ALA A N 1
ATOM 2140 C CA . ALA A 1 279 ? -11.914 -29.062 -20.25 1 98.75 279 ALA A CA 1
ATOM 2141 C C . ALA A 1 279 ? -11.336 -27.922 -21.062 1 98.75 279 ALA A C 1
ATOM 2143 O O . ALA A 1 279 ? -10.32 -27.328 -20.703 1 98.75 279 ALA A O 1
ATOM 2144 N N . PRO A 1 280 ? -11.938 -27.641 -22.234 1 98.31 280 PRO A N 1
ATOM 2145 C CA . PRO A 1 280 ? -11.438 -26.516 -23.016 1 98.31 280 PRO A CA 1
ATOM 2146 C C . PRO A 1 280 ? -11.438 -25.188 -22.234 1 98.31 280 PRO A C 1
ATOM 2148 O O . PRO A 1 280 ? -12.383 -24.922 -21.5 1 98.31 280 PRO A O 1
ATOM 2151 N N . VAL A 1 281 ? -10.375 -24.5 -22.438 1 97.5 281 VAL A N 1
ATOM 2152 C CA . VAL A 1 281 ? -10.242 -23.25 -21.719 1 97.5 281 VAL A CA 1
ATOM 2153 C C . VAL A 1 281 ? -11.164 -22.188 -22.328 1 97.5 281 VAL A C 1
ATOM 2155 O O . VAL A 1 281 ? -11.477 -22.25 -23.516 1 97.5 281 VAL A O 1
ATOM 2158 N N . ASN A 1 282 ? -11.648 -21.266 -21.5 1 97.06 282 ASN A N 1
ATOM 2159 C CA . ASN A 1 282 ? -12.406 -20.109 -21.953 1 97.06 282 ASN A CA 1
ATOM 2160 C C . ASN A 1 282 ? -11.484 -18.938 -22.297 1 97.06 282 ASN A C 1
ATOM 2162 O O . ASN A 1 282 ? -10.305 -18.938 -21.938 1 97.06 282 ASN A O 1
ATOM 2166 N N . THR A 1 283 ? -12.008 -18 -23.031 1 96.38 283 THR A N 1
ATOM 2167 C CA . THR A 1 283 ? -11.258 -16.781 -23.359 1 96.38 283 THR A CA 1
ATOM 2168 C C . THR A 1 283 ? -11.672 -15.633 -22.438 1 96.38 283 THR A C 1
ATOM 2170 O O . THR A 1 283 ? -12.859 -15.391 -22.219 1 96.38 283 THR A O 1
ATOM 2173 N N . PRO A 1 284 ? -10.711 -14.992 -21.844 1 94.81 284 PRO A N 1
ATOM 2174 C CA . PRO A 1 284 ? -11.039 -13.891 -20.938 1 94.81 284 PRO A CA 1
ATOM 2175 C C . PRO A 1 284 ? -11.789 -12.758 -21.625 1 94.81 284 PRO A C 1
ATOM 2177 O O . PRO A 1 284 ? -11.578 -12.508 -22.812 1 94.81 284 PRO A O 1
ATOM 2180 N N . GLN A 1 285 ? -12.664 -12.117 -20.891 1 91.69 285 GLN A N 1
ATOM 2181 C CA . GLN A 1 285 ? -13.359 -10.898 -21.281 1 91.69 285 GLN A CA 1
ATOM 2182 C C . GLN A 1 285 ? -12.977 -9.727 -20.391 1 91.69 285 GLN A C 1
ATOM 2184 O O . GLN A 1 285 ? -12.844 -9.891 -19.172 1 91.69 285 GLN A O 1
ATOM 2189 N N . GLY A 1 286 ? -12.734 -8.625 -21.047 1 89.81 286 GLY A N 1
ATOM 2190 C CA . GLY A 1 286 ? -12.367 -7.496 -20.219 1 89.81 286 GLY A CA 1
ATOM 2191 C C . GLY A 1 286 ? -12.039 -6.25 -21 1 89.81 286 GLY A C 1
ATOM 2192 O O . GLY A 1 286 ? -12.625 -6.004 -22.062 1 89.81 286 GLY A O 1
ATOM 2193 N N . LEU A 1 287 ? -11.234 -5.383 -20.438 1 90.06 287 LEU A N 1
ATOM 2194 C CA . LEU A 1 287 ? -10.82 -4.117 -21.031 1 90.06 287 LEU A CA 1
ATOM 2195 C C . LEU A 1 287 ? -9.516 -4.281 -21.812 1 90.06 287 LEU A C 1
ATOM 2197 O O . LEU A 1 287 ? -8.602 -4.957 -21.344 1 90.06 287 LEU A O 1
ATOM 2201 N N . PHE A 1 288 ? -9.453 -3.748 -22.969 1 92.38 288 PHE A N 1
ATOM 2202 C CA . PHE A 1 288 ? -8.297 -3.846 -23.844 1 92.38 288 PHE A CA 1
ATOM 2203 C C . PHE A 1 288 ? -7.578 -2.504 -23.953 1 92.38 288 PHE A C 1
ATOM 2205 O O . PHE A 1 288 ? -8.203 -1.45 -23.812 1 92.38 288 PHE A O 1
ATOM 2212 N N . PHE A 1 289 ? -6.316 -2.621 -24.109 1 90.88 289 PHE A N 1
ATOM 2213 C CA . PHE A 1 289 ? -5.562 -1.404 -24.391 1 90.88 289 PHE A CA 1
ATOM 2214 C C . PHE A 1 289 ? -5.988 -0.795 -25.719 1 90.88 289 PHE A C 1
ATOM 2216 O O . PHE A 1 289 ? -6.633 -1.458 -26.531 1 90.88 289 PHE A O 1
ATOM 2223 N N . THR A 1 290 ? -5.605 0.51 -25.891 1 92.62 290 THR A N 1
ATOM 2224 C CA . THR A 1 290 ? -5.961 1.221 -27.125 1 92.62 290 THR A CA 1
ATOM 2225 C C . THR A 1 290 ? -5.434 0.484 -28.344 1 92.62 290 THR A C 1
ATOM 2227 O O . THR A 1 290 ? -4.262 0.1 -28.391 1 92.62 290 THR A O 1
ATOM 2230 N N . GLY A 1 291 ? -6.312 0.203 -29.25 1 94.88 291 GLY A N 1
ATOM 2231 C CA . GLY A 1 291 ? -5.906 -0.404 -30.516 1 94.88 291 GLY A CA 1
ATOM 2232 C C . GLY A 1 291 ? -6.141 -1.901 -30.562 1 94.88 291 GLY A C 1
ATOM 2233 O O . GLY A 1 291 ? -5.984 -2.529 -31.609 1 94.88 291 GLY A O 1
ATOM 2234 N N . TYR A 1 292 ? -6.465 -2.514 -29.453 1 95.75 292 TYR A N 1
ATOM 2235 C CA . TYR A 1 292 ? -6.711 -3.951 -29.406 1 95.75 292 TYR A CA 1
ATOM 2236 C C . TYR A 1 292 ? -8.164 -4.246 -29.062 1 95.75 292 TYR A C 1
ATOM 2238 O O . TYR A 1 292 ? -8.875 -3.377 -28.547 1 95.75 292 TYR A O 1
ATOM 2246 N N . SER A 1 293 ? -8.602 -5.434 -29.422 1 95.19 293 SER A N 1
ATOM 2247 C CA . SER A 1 293 ? -9.977 -5.855 -29.172 1 95.19 293 SER A CA 1
ATOM 2248 C C . SER A 1 293 ? -10.031 -7.316 -28.734 1 95.19 293 SER A C 1
ATOM 2250 O O . SER A 1 293 ? -9 -7.98 -28.641 1 95.19 293 SER A O 1
ATOM 2252 N N . GLN A 1 294 ? -11.242 -7.758 -28.484 1 94.06 294 GLN A N 1
ATOM 2253 C CA . GLN A 1 294 ? -11.508 -9.141 -28.094 1 94.06 294 GLN A CA 1
ATOM 2254 C C . GLN A 1 294 ? -10.984 -10.125 -29.141 1 94.06 294 GLN A C 1
ATOM 2256 O O . GLN A 1 294 ? -10.562 -11.227 -28.797 1 94.06 294 GLN A O 1
ATOM 2261 N N . ASP A 1 295 ? -10.93 -9.711 -30.312 1 95.69 295 ASP A N 1
ATOM 2262 C CA . ASP A 1 295 ? -10.492 -10.578 -31.406 1 95.69 295 ASP A CA 1
ATOM 2263 C C . ASP A 1 295 ? -8.992 -10.867 -31.312 1 95.69 295 ASP A C 1
ATOM 2265 O O . ASP A 1 295 ? -8.5 -11.812 -31.922 1 95.69 295 ASP A O 1
ATOM 2269 N N . ASP A 1 296 ? -8.344 -10.07 -30.531 1 96.69 296 ASP A N 1
ATOM 2270 C CA . ASP A 1 296 ? -6.895 -10.203 -30.406 1 96.69 296 ASP A CA 1
ATOM 2271 C C . ASP A 1 296 ? -6.531 -11.086 -29.203 1 96.69 296 ASP A C 1
ATOM 2273 O O . ASP A 1 296 ? -5.375 -11.477 -29.047 1 96.69 296 ASP A O 1
ATOM 2277 N N . ALA A 1 297 ? -7.477 -11.406 -28.438 1 96.62 297 ALA A N 1
ATOM 2278 C CA . ALA A 1 297 ? -7.223 -12.07 -27.156 1 96.62 297 ALA A CA 1
ATOM 2279 C C . ALA A 1 297 ? -6.805 -13.523 -27.359 1 96.62 297 ALA A C 1
ATOM 2281 O O . ALA A 1 297 ? -7.41 -14.242 -28.156 1 96.62 297 ALA A O 1
ATOM 2282 N N . ASN A 1 298 ? -5.734 -13.93 -26.719 1 97.56 298 ASN A N 1
ATOM 2283 C CA . ASN A 1 298 ? -5.395 -15.336 -26.562 1 97.56 298 ASN A CA 1
ATOM 2284 C C . ASN A 1 298 ? -6.316 -16.031 -25.562 1 97.56 298 ASN A C 1
ATOM 2286 O O . ASN A 1 298 ? -6.73 -15.414 -24.578 1 97.56 298 ASN A O 1
ATOM 2290 N N . PRO A 1 299 ? -6.715 -17.328 -25.828 1 97.5 299 PRO A N 1
ATOM 2291 C CA . PRO A 1 299 ? -7.41 -18.047 -24.75 1 97.5 299 PRO A CA 1
ATOM 2292 C C . PRO A 1 299 ? -6.641 -18.016 -23.438 1 97.5 299 PRO A C 1
ATOM 2294 O O . PRO A 1 299 ? -5.418 -17.859 -23.438 1 97.5 299 PRO A O 1
ATOM 2297 N N . ASP A 1 300 ? -7.359 -18.156 -22.375 1 97.56 300 ASP A N 1
ATOM 2298 C CA . ASP A 1 300 ? -6.777 -17.984 -21.047 1 97.56 300 ASP A CA 1
ATOM 2299 C C . ASP A 1 300 ? -5.598 -18.922 -20.828 1 97.56 300 ASP A C 1
ATOM 2301 O O . ASP A 1 300 ? -5.645 -20.094 -21.25 1 97.56 300 ASP A O 1
ATOM 2305 N N . ILE A 1 301 ? -4.559 -18.422 -20.188 1 97.88 301 ILE A N 1
ATOM 2306 C CA . ILE A 1 301 ? -3.322 -19.188 -20.016 1 97.88 301 ILE A CA 1
ATOM 2307 C C . ILE A 1 301 ? -2.68 -18.828 -18.672 1 97.88 301 ILE A C 1
ATOM 2309 O O . ILE A 1 301 ? -2.863 -17.719 -18.172 1 97.88 301 ILE A O 1
ATOM 2313 N N . GLY A 1 302 ? -1.979 -19.859 -18.078 1 98.25 302 GLY A N 1
ATOM 2314 C CA . GLY A 1 302 ? -1.154 -19.547 -16.922 1 98.25 302 GLY A CA 1
ATOM 2315 C C . GLY A 1 302 ? -1.497 -20.375 -15.695 1 98.25 302 GLY A C 1
ATOM 2316 O O . GLY A 1 302 ? -2.646 -20.781 -15.523 1 98.25 302 GLY A O 1
ATOM 2317 N N . ASP A 1 303 ? -0.528 -20.516 -14.844 1 98.81 303 ASP A N 1
ATOM 2318 C CA . ASP A 1 303 ? -0.701 -21.188 -13.562 1 98.81 303 ASP A CA 1
ATOM 2319 C C . ASP A 1 303 ? -1.156 -20.219 -12.477 1 98.81 303 ASP A C 1
ATOM 2321 O O . ASP A 1 303 ? -1.377 -20.609 -11.336 1 98.81 303 ASP A O 1
ATOM 2325 N N . SER A 1 304 ? -1.4 -18.953 -12.82 1 98.56 304 SER A N 1
ATOM 2326 C CA . SER A 1 304 ? -1.691 -17.922 -11.836 1 98.56 304 SER A CA 1
ATOM 2327 C C . SER A 1 304 ? -3.043 -18.156 -11.164 1 98.56 304 SER A C 1
ATOM 2329 O O . SER A 1 304 ? -3.324 -17.609 -10.102 1 98.56 304 SER A O 1
ATOM 2331 N N . ALA A 1 305 ? -3.865 -19.047 -11.711 1 98.56 305 ALA A N 1
ATOM 2332 C CA . ALA A 1 305 ? -5.152 -19.391 -11.117 1 98.56 305 ALA A CA 1
ATOM 2333 C C . ALA A 1 305 ? -4.969 -20.109 -9.789 1 98.56 305 ALA A C 1
ATOM 2335 O O . ALA A 1 305 ? -5.926 -20.281 -9.031 1 98.56 305 ALA A O 1
ATOM 2336 N N . ILE A 1 306 ? -3.707 -20.5 -9.477 1 98.81 306 ILE A N 1
ATOM 2337 C CA . ILE A 1 306 ? -3.398 -21.094 -8.188 1 98.81 306 ILE A CA 1
ATOM 2338 C C . ILE A 1 306 ? -3.709 -20.109 -7.066 1 98.81 306 ILE A C 1
ATOM 2340 O O . ILE A 1 306 ? -3.992 -20.5 -5.934 1 98.81 306 ILE A O 1
ATOM 2344 N N . THR A 1 307 ? -3.693 -18.766 -7.367 1 98.69 307 THR A N 1
ATOM 2345 C CA . THR A 1 307 ? -4.035 -17.766 -6.367 1 98.69 307 THR A CA 1
ATOM 2346 C C . THR A 1 307 ? -5.523 -17.828 -6.031 1 98.69 307 THR A C 1
ATOM 2348 O O . THR A 1 307 ? -5.902 -17.766 -4.859 1 98.69 307 THR A O 1
ATOM 2351 N N . GLU A 1 308 ? -6.395 -18.016 -7.082 1 98.75 308 GLU A N 1
ATOM 2352 C CA . GLU A 1 308 ? -7.816 -18.203 -6.816 1 98.75 308 GLU A CA 1
ATOM 2353 C C . GLU A 1 308 ? -8.055 -19.5 -6.035 1 98.75 308 GLU A C 1
ATOM 2355 O O . GLU A 1 308 ? -8.938 -19.562 -5.172 1 98.75 308 GLU A O 1
ATOM 2360 N N . THR A 1 309 ? -7.27 -20.484 -6.387 1 98.88 309 THR A N 1
ATOM 2361 C CA . THR A 1 309 ? -7.402 -21.75 -5.672 1 98.88 309 THR A CA 1
ATOM 2362 C C . THR A 1 309 ? -7.141 -21.547 -4.18 1 98.88 309 THR A C 1
ATOM 2364 O O . THR A 1 309 ? -7.785 -22.188 -3.344 1 98.88 309 THR A O 1
ATOM 2367 N N . PHE A 1 310 ? -6.207 -20.625 -3.922 1 98.75 310 PHE A N 1
ATOM 2368 C CA . PHE A 1 310 ? -5.801 -20.312 -2.559 1 98.75 310 PHE A CA 1
ATOM 2369 C C . PHE A 1 310 ? -6.844 -19.438 -1.869 1 98.75 310 PHE A C 1
ATOM 2371 O O . PHE A 1 310 ? -6.848 -19.328 -0.642 1 98.75 310 PHE A O 1
ATOM 2378 N N . GLY A 1 311 ? -7.75 -18.891 -2.613 1 98.56 311 GLY A N 1
ATOM 2379 C CA . GLY A 1 311 ? -8.844 -18.125 -2.037 1 98.56 311 GLY A CA 1
ATOM 2380 C C . GLY A 1 311 ? -8.695 -16.625 -2.242 1 98.56 311 GLY A C 1
ATOM 2381 O O . GLY A 1 311 ? -9.484 -15.844 -1.71 1 98.56 311 GLY A O 1
ATOM 2382 N N . VAL A 1 312 ? -7.691 -16.203 -2.975 1 98.12 312 VAL A N 1
ATOM 2383 C CA . VAL A 1 312 ? -7.496 -14.789 -3.287 1 98.12 312 VAL A CA 1
ATOM 2384 C C . VAL A 1 312 ? -7.684 -14.562 -4.785 1 98.12 312 VAL A C 1
ATOM 2386 O O . VAL A 1 312 ? -8.477 -15.258 -5.43 1 98.12 312 VAL A O 1
ATOM 2389 N N . GLY A 1 313 ? -7.234 -13.484 -5.355 1 97.06 313 GLY A N 1
ATOM 2390 C CA . GLY A 1 313 ? -7.523 -13.211 -6.754 1 97.06 313 GLY A CA 1
ATOM 2391 C C . GLY A 1 313 ? -8.992 -12.914 -7.012 1 97.06 313 GLY A C 1
ATOM 2392 O O . GLY A 1 313 ? -9.609 -12.156 -6.27 1 97.06 313 GLY A O 1
ATOM 2393 N N . GLY A 1 314 ? -9.516 -13.547 -8.062 1 96.06 314 GLY A N 1
ATOM 2394 C CA . GLY A 1 314 ? -10.914 -13.359 -8.406 1 96.06 314 GLY A CA 1
ATOM 2395 C C . GLY A 1 314 ? -11.867 -13.805 -7.316 1 96.06 314 GLY A C 1
ATOM 2396 O O . GLY A 1 314 ? -13 -13.328 -7.234 1 96.06 314 GLY A O 1
ATOM 2397 N N . MET A 1 315 ? -11.406 -14.68 -6.449 1 97.69 315 MET A N 1
ATOM 2398 C CA . MET A 1 315 ? -12.234 -15.211 -5.367 1 97.69 315 MET A CA 1
ATOM 2399 C C . MET A 1 315 ? -12.43 -14.172 -4.27 1 97.69 315 MET A C 1
ATOM 2401 O O . MET A 1 315 ? -13.328 -14.305 -3.436 1 97.69 315 MET A O 1
ATOM 2405 N N . ALA A 1 316 ? -11.531 -13.195 -4.266 1 96.06 316 ALA A N 1
ATOM 2406 C CA . ALA A 1 316 ? -11.578 -12.117 -3.285 1 96.06 316 ALA A CA 1
ATOM 2407 C C . ALA A 1 316 ? -11.555 -10.75 -3.967 1 96.06 316 ALA A C 1
ATOM 2409 O O . ALA A 1 316 ? -10.844 -9.844 -3.527 1 96.06 316 ALA A O 1
ATOM 2410 N N . MET A 1 317 ? -12.312 -10.633 -4.922 1 93.69 317 MET A N 1
ATOM 2411 C CA . MET A 1 317 ? -12.352 -9.414 -5.727 1 93.69 317 MET A CA 1
ATOM 2412 C C . MET A 1 317 ? -12.633 -8.195 -4.855 1 93.69 317 MET A C 1
ATOM 2414 O O . MET A 1 317 ? -12.141 -7.098 -5.133 1 93.69 317 MET A O 1
ATOM 2418 N N . ILE A 1 318 ? -13.391 -8.328 -3.822 1 95 318 ILE A N 1
ATOM 2419 C CA . ILE A 1 318 ? -13.844 -7.246 -2.947 1 95 318 ILE A CA 1
ATOM 2420 C C . ILE A 1 318 ? -12.648 -6.66 -2.197 1 95 318 ILE A C 1
ATOM 2422 O O . ILE A 1 318 ? -12.719 -5.547 -1.676 1 95 318 ILE A O 1
ATOM 2426 N N . ALA A 1 319 ? -11.531 -7.41 -2.16 1 95.62 319 ALA A N 1
ATOM 2427 C CA . ALA A 1 319 ? -10.312 -6.918 -1.516 1 95.62 319 ALA A CA 1
ATOM 2428 C C . ALA A 1 319 ? -9.641 -5.844 -2.363 1 95.62 319 ALA A C 1
ATOM 2430 O O . ALA A 1 319 ? -8.859 -5.039 -1.851 1 95.62 319 ALA A O 1
ATOM 2431 N N . ALA A 1 320 ? -9.93 -5.875 -3.641 1 94.44 320 ALA A N 1
ATOM 2432 C CA . ALA A 1 320 ? -9.297 -4.926 -4.559 1 94.44 320 ALA A CA 1
ATOM 2433 C C . ALA A 1 320 ? -10.344 -4.223 -5.418 1 94.44 320 ALA A C 1
ATOM 2435 O O . ALA A 1 320 ? -10.391 -4.422 -6.637 1 94.44 320 ALA A O 1
ATOM 2436 N N . PRO A 1 321 ? -11.047 -3.328 -4.852 1 88.38 321 PRO A N 1
ATOM 2437 C CA . PRO A 1 321 ? -12.086 -2.66 -5.629 1 88.38 321 PRO A CA 1
ATOM 2438 C C . PRO A 1 321 ? -11.523 -1.846 -6.793 1 88.38 321 PRO A C 1
ATOM 2440 O O . PRO A 1 321 ? -12.227 -1.6 -7.777 1 88.38 321 PRO A O 1
ATOM 2443 N N . GLY A 1 322 ? -10.328 -1.479 -6.742 1 84 322 GLY A N 1
ATOM 2444 C CA . GLY A 1 322 ? -9.688 -0.735 -7.812 1 84 322 GLY A CA 1
ATOM 2445 C C . GLY A 1 322 ? -9.633 -1.502 -9.117 1 84 322 GLY A C 1
ATOM 2446 O O . GLY A 1 322 ? -9.516 -0.904 -10.195 1 84 322 GLY A O 1
ATOM 2447 N N . VAL A 1 323 ? -9.672 -2.777 -9.039 1 82.25 323 VAL A N 1
ATOM 2448 C CA . VAL A 1 323 ? -9.539 -3.652 -10.195 1 82.25 323 VAL A CA 1
ATOM 2449 C C . VAL A 1 323 ? -10.867 -3.73 -10.945 1 82.25 323 VAL A C 1
ATOM 2451 O O . VAL A 1 323 ? -10.898 -4.082 -12.125 1 82.25 323 VAL A O 1
ATOM 2454 N N . THR A 1 324 ? -11.922 -3.436 -10.328 1 74.56 324 THR A N 1
ATOM 2455 C CA . THR A 1 324 ? -13.242 -3.654 -10.898 1 74.56 324 THR A CA 1
ATOM 2456 C C . THR A 1 324 ? -13.422 -2.846 -12.18 1 74.56 324 THR A C 1
ATOM 2458 O O . THR A 1 324 ? -14.109 -3.279 -13.102 1 74.56 324 THR A O 1
ATOM 2461 N N . ARG A 1 325 ? -12.719 -1.789 -12.281 1 71.62 325 ARG A N 1
ATOM 2462 C CA . ARG A 1 325 ? -12.859 -0.992 -13.492 1 71.62 325 ARG A CA 1
ATOM 2463 C C . ARG A 1 325 ? -12.211 -1.694 -14.688 1 71.62 325 ARG A C 1
ATOM 2465 O O . ARG A 1 325 ? -12.664 -1.535 -15.82 1 71.62 325 ARG A O 1
ATOM 2472 N N . PHE A 1 326 ? -11.266 -2.418 -14.414 1 63.56 326 PHE A N 1
ATOM 2473 C CA . PHE A 1 326 ? -10.539 -3.098 -15.477 1 63.56 326 PHE A CA 1
ATOM 2474 C C . PHE A 1 326 ? -11.258 -4.375 -15.891 1 63.56 326 PHE A C 1
ATOM 2476 O O . PHE A 1 326 ? -11.125 -4.82 -17.031 1 63.56 326 PHE A O 1
ATOM 2483 N N . VAL A 1 327 ? -11.961 -4.793 -14.922 1 63.47 327 VAL A N 1
ATOM 2484 C CA . VAL A 1 327 ? -12.492 -6.129 -15.18 1 63.47 327 VAL A CA 1
ATOM 2485 C C . VAL A 1 327 ? -13.938 -6.023 -15.664 1 63.47 327 VAL A C 1
ATOM 2487 O O . VAL A 1 327 ? -14.625 -7.039 -15.82 1 63.47 327 VAL A O 1
ATOM 2490 N N . GLY A 1 328 ? -14.102 -4.789 -16.172 1 62.16 328 GLY A N 1
ATOM 2491 C CA . GLY A 1 328 ? -15.438 -4.621 -16.734 1 62.16 328 GLY A CA 1
ATOM 2492 C C . GLY A 1 328 ? -16.531 -4.789 -15.703 1 62.16 328 GLY A C 1
ATOM 2493 O O . GLY A 1 328 ? -17.719 -4.719 -16.031 1 62.16 328 GLY A O 1
ATOM 2494 N N . ALA A 1 329 ? -16.031 -5.098 -14.602 1 58.84 329 ALA A N 1
ATOM 2495 C CA . ALA A 1 329 ? -17.031 -5.258 -13.555 1 58.84 329 ALA A CA 1
ATOM 2496 C C . ALA A 1 329 ? -17.406 -3.91 -12.945 1 58.84 329 ALA A C 1
ATOM 2498 O O . ALA A 1 329 ? -16.531 -3.113 -12.594 1 58.84 329 ALA A O 1
ATOM 2499 N N . GLY A 1 330 ? -18.484 -3.602 -12.992 1 71.75 330 GLY A N 1
ATOM 2500 C CA . GLY A 1 330 ? -19.203 -2.482 -12.391 1 71.75 330 GLY A CA 1
ATOM 2501 C C . GLY A 1 330 ? -18.438 -1.825 -11.258 1 71.75 330 GLY A C 1
ATOM 2502 O O . GLY A 1 330 ? -17.203 -1.819 -11.258 1 71.75 330 GLY A O 1
ATOM 2503 N N . GLY A 1 331 ? -18.797 -1.325 -10.32 1 81.38 331 GLY A N 1
ATOM 2504 C CA . GLY A 1 331 ? -18.297 -0.626 -9.156 1 81.38 331 GLY A CA 1
ATOM 2505 C C . GLY A 1 331 ? -18.172 -1.515 -7.93 1 81.38 331 GLY A C 1
ATOM 2506 O O . GLY A 1 331 ? -17.984 -2.729 -8.055 1 81.38 331 GLY A O 1
ATOM 2507 N N . PHE A 1 332 ? -18.125 -1.062 -6.82 1 88.25 332 PHE A N 1
ATOM 2508 C CA . PHE A 1 332 ? -17.953 -1.731 -5.539 1 88.25 332 PHE A CA 1
ATOM 2509 C C . PHE A 1 332 ? -19 -2.816 -5.352 1 88.25 332 PHE A C 1
ATOM 2511 O O . PHE A 1 332 ? -18.703 -3.908 -4.867 1 88.25 332 PHE A O 1
ATOM 2518 N N . SER A 1 333 ? -20.141 -2.6 -5.793 1 89.44 333 SER A N 1
ATOM 2519 C CA . SER A 1 333 ? -21.25 -3.551 -5.625 1 89.44 333 SER A CA 1
ATOM 2520 C C . SER A 1 333 ? -21 -4.824 -6.426 1 89.44 333 SER A C 1
ATOM 2522 O O . SER A 1 333 ? -21.344 -5.922 -5.98 1 89.44 333 SER A O 1
ATOM 2524 N N . ASP A 1 334 ? -20.453 -4.719 -7.547 1 89.94 334 ASP A N 1
ATOM 2525 C CA . ASP A 1 334 ? -20.125 -5.879 -8.375 1 89.94 334 ASP A CA 1
ATOM 2526 C C . ASP A 1 334 ? -19.047 -6.738 -7.711 1 89.94 334 ASP A C 1
ATOM 2528 O O . ASP A 1 334 ? -19.125 -7.969 -7.742 1 89.94 334 ASP A O 1
ATOM 2532 N N . ALA A 1 335 ? -18.062 -6.086 -7.23 1 92.62 335 ALA A N 1
ATOM 2533 C CA . ALA A 1 335 ? -17.016 -6.809 -6.516 1 92.62 335 ALA A CA 1
ATOM 2534 C C . ALA A 1 335 ? -17.594 -7.574 -5.328 1 92.62 335 ALA A C 1
ATOM 2536 O O . ALA A 1 335 ? -17.188 -8.711 -5.066 1 92.62 335 ALA A O 1
ATOM 2537 N N . LEU A 1 336 ? -18.5 -6.91 -4.602 1 93.5 336 LEU A N 1
ATOM 2538 C CA . LEU A 1 336 ? -19.156 -7.543 -3.459 1 93.5 336 LEU A CA 1
ATOM 2539 C C . LEU A 1 336 ? -19.953 -8.758 -3.9 1 93.5 336 LEU A C 1
ATOM 2541 O O . LEU A 1 336 ? -19.844 -9.836 -3.301 1 93.5 336 LEU A O 1
ATOM 2545 N N . THR A 1 337 ? -20.734 -8.57 -4.949 1 93.88 337 THR A N 1
ATOM 2546 C CA . THR A 1 337 ? -21.562 -9.656 -5.461 1 93.88 337 THR A CA 1
ATOM 2547 C C . THR A 1 337 ? -20.703 -10.828 -5.906 1 93.88 337 THR A C 1
ATOM 2549 O O . THR A 1 337 ? -21 -11.984 -5.586 1 93.88 337 THR A O 1
ATOM 2552 N N . THR A 1 338 ? -19.656 -10.539 -6.613 1 94.25 338 THR A N 1
ATOM 2553 C CA . THR A 1 338 ? -18.75 -11.586 -7.09 1 94.25 338 THR A CA 1
ATOM 2554 C C . THR A 1 338 ? -18.141 -12.344 -5.922 1 94.25 338 THR A C 1
ATOM 2556 O O . THR A 1 338 ? -18.141 -13.578 -5.914 1 94.25 338 THR A O 1
ATOM 2559 N N . SER A 1 339 ? -17.656 -11.633 -4.957 1 96.5 339 SER A N 1
ATOM 2560 C CA . SER A 1 339 ? -17.016 -12.281 -3.814 1 96.5 339 SER A CA 1
ATOM 2561 C C . SER A 1 339 ? -18.016 -13.102 -3.02 1 96.5 339 SER A C 1
ATOM 2563 O O . SER A 1 339 ? -17.688 -14.188 -2.525 1 96.5 339 SER A O 1
ATOM 2565 N N . ASN A 1 340 ? -19.219 -12.578 -2.91 1 97.62 340 ASN A N 1
ATOM 2566 C CA . ASN A 1 340 ? -20.266 -13.352 -2.252 1 97.62 340 ASN A CA 1
ATOM 2567 C C . ASN A 1 340 ? -20.578 -14.641 -3.014 1 97.62 340 ASN A C 1
ATOM 2569 O O . ASN A 1 340 ? -20.766 -15.695 -2.406 1 97.62 340 ASN A O 1
ATOM 2573 N N . ASP A 1 341 ? -20.656 -14.531 -4.297 1 97.62 341 ASP A N 1
ATOM 2574 C CA . ASP A 1 341 ? -20.875 -15.711 -5.125 1 97.62 341 ASP A CA 1
ATOM 2575 C C . ASP A 1 341 ? -19.75 -16.734 -4.926 1 97.62 341 ASP A C 1
ATOM 2577 O O . ASP A 1 341 ? -20.016 -17.938 -4.82 1 97.62 341 ASP A O 1
ATOM 2581 N N . MET A 1 342 ? -18.547 -16.234 -4.895 1 98.5 342 MET A N 1
ATOM 2582 C CA . MET A 1 342 ? -17.406 -17.125 -4.711 1 98.5 342 MET A CA 1
ATOM 2583 C C . MET A 1 342 ? -17.469 -17.812 -3.355 1 98.5 342 MET A C 1
ATOM 2585 O O . MET A 1 342 ? -17.109 -18.984 -3.234 1 98.5 342 MET A O 1
ATOM 2589 N N . MET A 1 343 ? -17.953 -17.125 -2.355 1 98.25 343 MET A N 1
ATOM 2590 C CA . MET A 1 343 ? -18.062 -17.703 -1.023 1 98.25 343 MET A CA 1
ATOM 2591 C C . MET A 1 343 ? -19.031 -18.875 -1.026 1 98.25 343 MET A C 1
ATOM 2593 O O . MET A 1 343 ? -18.891 -19.812 -0.242 1 98.25 343 MET A O 1
ATOM 2597 N N . GLU A 1 344 ? -20.016 -18.875 -1.943 1 98.56 344 GLU A N 1
ATOM 2598 C CA . GLU A 1 344 ? -21.016 -19.938 -2.023 1 98.56 344 GLU A CA 1
ATOM 2599 C C . GLU A 1 344 ? -20.391 -21.266 -2.434 1 98.56 344 GLU A C 1
ATOM 2601 O O . GLU A 1 344 ? -20.938 -22.328 -2.148 1 98.56 344 GLU A O 1
ATOM 2606 N N . ILE A 1 345 ? -19.25 -21.188 -3.035 1 98.81 345 ILE A N 1
ATOM 2607 C CA . ILE A 1 345 ? -18.656 -22.438 -3.504 1 98.81 345 ILE A CA 1
ATOM 2608 C C . ILE A 1 345 ? -17.453 -22.781 -2.631 1 98.81 345 ILE A C 1
ATOM 2610 O O . ILE A 1 345 ? -16.688 -23.688 -2.957 1 98.81 345 ILE A O 1
ATOM 2614 N N . CYS A 1 346 ? -17.203 -22.094 -1.582 1 98.81 346 CYS A N 1
ATOM 2615 C CA . CYS A 1 346 ? -16.109 -22.359 -0.658 1 98.81 346 CYS A CA 1
ATOM 2616 C C . CYS A 1 346 ? -16.625 -22.969 0.638 1 98.81 346 CYS A C 1
ATOM 2618 O O . CYS A 1 346 ? -17.812 -22.859 0.954 1 98.81 346 CYS A O 1
ATOM 2620 N N . ILE A 1 347 ? -15.781 -23.625 1.296 1 98.75 347 ILE A N 1
ATOM 2621 C CA . ILE A 1 347 ? -16.141 -24.359 2.51 1 98.75 347 ILE A CA 1
ATOM 2622 C C . ILE A 1 347 ? -16.188 -23.391 3.691 1 98.75 347 ILE A C 1
ATOM 2624 O O . ILE A 1 347 ? -17.062 -23.5 4.562 1 98.75 347 ILE A O 1
ATOM 2628 N N . ASP A 1 348 ? -15.25 -22.484 3.75 1 98.44 348 ASP A N 1
ATOM 2629 C CA . ASP A 1 348 ? -15.125 -21.578 4.887 1 98.44 348 ASP A CA 1
ATOM 2630 C C . ASP A 1 348 ? -14.398 -20.297 4.488 1 98.44 348 ASP A C 1
ATOM 2632 O O . ASP A 1 348 ? -14.258 -20 3.301 1 98.44 348 ASP A O 1
ATOM 2636 N N . GLN A 1 349 ? -14.023 -19.547 5.504 1 98.44 349 GLN A N 1
ATOM 2637 C CA . GLN A 1 349 ? -13.25 -18.312 5.34 1 98.44 349 GLN A CA 1
ATOM 2638 C C . GLN A 1 349 ? -11.922 -18.406 6.082 1 98.44 349 GLN A C 1
ATOM 2640 O O . GLN A 1 349 ? -11.812 -19.094 7.105 1 98.44 349 GLN A O 1
ATOM 2645 N N . ASN A 1 350 ? -10.945 -17.844 5.48 1 98.25 350 ASN A N 1
ATOM 2646 C CA . ASN A 1 350 ? -9.625 -17.812 6.098 1 98.25 350 ASN A CA 1
ATOM 2647 C C . ASN A 1 350 ? -9.469 -16.609 7.027 1 98.25 350 ASN A C 1
ATOM 2649 O O . ASN A 1 350 ? -9.188 -15.492 6.574 1 98.25 350 ASN A O 1
ATOM 2653 N N . SER A 1 351 ? -9.477 -16.766 8.273 1 95.56 351 SER A N 1
ATOM 2654 C CA . SER A 1 351 ? -9.484 -15.688 9.25 1 95.56 351 SER A CA 1
ATOM 2655 C C . SER A 1 351 ? -8.141 -14.977 9.297 1 95.56 351 SER A C 1
ATOM 2657 O O . SER A 1 351 ? -8.031 -13.867 9.82 1 95.56 351 SER A O 1
ATOM 2659 N N . ASN A 1 352 ? -7.105 -15.617 8.719 1 96.44 352 ASN A N 1
ATOM 2660 C CA . ASN A 1 352 ? -5.801 -14.969 8.641 1 96.44 352 ASN A CA 1
ATOM 2661 C C . ASN A 1 352 ? -5.797 -13.836 7.613 1 96.44 352 ASN A C 1
ATOM 2663 O O . ASN A 1 352 ? -4.895 -13 7.613 1 96.44 352 ASN A O 1
ATOM 2667 N N . PHE A 1 353 ? -6.742 -13.883 6.738 1 98.06 353 PHE A N 1
ATOM 2668 C CA . PHE A 1 353 ? -6.801 -12.914 5.648 1 98.06 353 PHE A CA 1
ATOM 2669 C C . PHE A 1 353 ? -8.102 -12.125 5.695 1 98.06 353 PHE A C 1
ATOM 2671 O O . PHE A 1 353 ? -8.961 -12.281 4.824 1 98.06 353 PHE A O 1
ATOM 2678 N N . THR A 1 354 ? -8.211 -11.227 6.66 1 96.12 354 THR A N 1
ATOM 2679 C CA . THR A 1 354 ? -9.414 -10.422 6.84 1 96.12 354 THR A CA 1
ATOM 2680 C C . THR A 1 354 ? -9.469 -9.297 5.816 1 96.12 354 THR A C 1
ATOM 2682 O O . THR A 1 354 ? -8.461 -8.648 5.535 1 96.12 354 THR A O 1
ATOM 2685 N N . ILE A 1 355 ? -10.641 -9.086 5.273 1 96.12 355 ILE A N 1
ATOM 2686 C CA . ILE A 1 355 ? -10.828 -8.094 4.223 1 96.12 355 ILE A CA 1
ATOM 2687 C C . ILE A 1 355 ? -11.703 -6.957 4.742 1 96.12 355 ILE A C 1
ATOM 2689 O O . ILE A 1 355 ? -12.922 -7.109 4.879 1 96.12 355 ILE A O 1
ATOM 2693 N N . PRO A 1 356 ? -11.125 -5.754 4.984 1 93.38 356 PRO A N 1
ATOM 2694 C CA . PRO A 1 356 ? -11.875 -4.645 5.582 1 93.38 356 PRO A CA 1
ATOM 2695 C C . PRO A 1 356 ? -13.102 -4.254 4.766 1 93.38 356 PRO A C 1
ATOM 2697 O O . PRO A 1 356 ? -14.156 -3.949 5.332 1 93.38 356 PRO A O 1
ATOM 2700 N N . THR A 1 357 ? -13.039 -4.32 3.482 1 94.25 357 THR A N 1
ATOM 2701 C CA . THR A 1 357 ? -14.141 -3.902 2.615 1 94.25 357 THR A CA 1
ATOM 2702 C C . THR A 1 357 ? -15.258 -4.941 2.617 1 94.25 357 THR A C 1
ATOM 2704 O O . THR A 1 357 ? -16.328 -4.711 2.051 1 94.25 357 THR A O 1
ATOM 2707 N N . TRP A 1 358 ? -15 -6.051 3.146 1 94.56 358 TRP A N 1
ATOM 2708 C CA . TRP A 1 358 ? -15.984 -7.113 3.312 1 94.56 358 TRP A CA 1
ATOM 2709 C C . TRP A 1 358 ? -16.375 -7.266 4.777 1 94.56 358 TRP A C 1
ATOM 2711 O O . TRP A 1 358 ? -16.547 -8.383 5.27 1 94.56 358 TRP A O 1
ATOM 2721 N N . ASP A 1 359 ? -16.344 -6.133 5.527 1 92.25 359 ASP A N 1
ATOM 2722 C CA . ASP A 1 359 ? -16.656 -6.055 6.949 1 92.25 359 ASP A CA 1
ATOM 2723 C C . ASP A 1 359 ? -15.758 -6.996 7.758 1 92.25 359 ASP A C 1
ATOM 2725 O O . ASP A 1 359 ? -16.234 -7.695 8.656 1 92.25 359 ASP A O 1
ATOM 2729 N N . PHE A 1 360 ? -14.57 -7.195 7.324 1 93.25 360 PHE A N 1
ATOM 2730 C CA . PHE A 1 360 ? -13.492 -7.922 7.988 1 93.25 360 PHE A CA 1
ATOM 2731 C C . PHE A 1 360 ? -13.773 -9.422 7.988 1 93.25 360 PHE A C 1
ATOM 2733 O O . PHE A 1 360 ? -13.227 -10.156 8.82 1 93.25 360 PHE A O 1
ATOM 2740 N N . GLN A 1 361 ? -14.633 -9.797 7.07 1 95.38 361 GLN A N 1
ATOM 2741 C CA . GLN A 1 361 ? -14.727 -11.227 6.793 1 95.38 361 GLN A CA 1
ATOM 2742 C C . GLN A 1 361 ? -13.406 -11.766 6.238 1 95.38 361 GLN A C 1
ATOM 2744 O O . GLN A 1 361 ? -12.648 -11.023 5.602 1 95.38 361 GLN A O 1
ATOM 2749 N N . GLY A 1 362 ? -13.172 -13.031 6.492 1 97.5 362 GLY A N 1
ATOM 2750 C CA . GLY A 1 362 ? -11.984 -13.664 5.938 1 97.5 362 GLY A CA 1
ATOM 2751 C C . GLY A 1 362 ? -12.102 -13.945 4.453 1 97.5 362 GLY A C 1
ATOM 2752 O O . GLY A 1 362 ? -13.203 -14.023 3.912 1 97.5 362 GLY A O 1
ATOM 2753 N N . ALA A 1 363 ? -10.992 -14.102 3.797 1 98.25 363 ALA A N 1
ATOM 2754 C CA . ALA A 1 363 ? -10.984 -14.516 2.396 1 98.25 363 ALA A CA 1
ATOM 2755 C C . ALA A 1 363 ? -11.57 -15.906 2.232 1 98.25 363 ALA A C 1
ATOM 2757 O O . ALA A 1 363 ? -11.688 -16.656 3.203 1 98.25 363 ALA A O 1
ATOM 2758 N N . CYS A 1 364 ? -11.938 -16.234 1.01 1 98.44 364 CYS A N 1
ATOM 2759 C CA . CYS A 1 364 ? -12.484 -17.547 0.705 1 98.44 364 CYS A CA 1
ATOM 2760 C C . CYS A 1 364 ? -11.484 -18.656 1.062 1 98.44 364 CYS A C 1
ATOM 2762 O O . CYS A 1 364 ? -10.273 -18.469 0.932 1 98.44 364 CYS A O 1
ATOM 2764 N N . LEU A 1 365 ? -12.039 -19.766 1.549 1 98.75 365 LEU A N 1
ATOM 2765 C CA . LEU A 1 365 ? -11.164 -20.859 1.96 1 98.75 365 LEU A CA 1
ATOM 2766 C C . LEU A 1 365 ? -11.719 -22.188 1.499 1 98.75 365 LEU A C 1
ATOM 2768 O O . LEU A 1 365 ? -12.781 -22.625 1.955 1 98.75 365 LEU A O 1
ATOM 2772 N N . GLY A 1 366 ? -11.023 -22.781 0.553 1 98.81 366 GLY A N 1
ATOM 2773 C CA . GLY A 1 366 ? -11.336 -24.141 0.131 1 98.81 366 GLY A CA 1
ATOM 2774 C C . GLY A 1 366 ? -12.484 -24.203 -0.861 1 98.81 366 GLY A C 1
ATOM 2775 O O . GLY A 1 366 ? -13.641 -24.375 -0.471 1 98.81 366 GLY A O 1
ATOM 2776 N N . ILE A 1 367 ? -12.18 -24.141 -2.107 1 98.88 367 ILE A N 1
ATOM 2777 C CA . ILE A 1 367 ? -13.188 -24.375 -3.137 1 98.88 367 ILE A CA 1
ATOM 2778 C C . ILE A 1 367 ? -13.633 -25.844 -3.094 1 98.88 367 ILE A C 1
ATOM 2780 O O . ILE A 1 367 ? -12.797 -26.75 -3.156 1 98.88 367 ILE A O 1
ATOM 2784 N N . ASP A 1 368 ? -14.938 -26.047 -2.961 1 98.88 368 ASP A N 1
ATOM 2785 C CA . ASP A 1 368 ? -15.5 -27.391 -2.957 1 98.88 368 ASP A CA 1
ATOM 2786 C C . ASP A 1 368 ? -16.078 -27.75 -4.324 1 98.88 368 ASP A C 1
ATOM 2788 O O . ASP A 1 368 ? -17.078 -27.156 -4.754 1 98.88 368 ASP A O 1
ATOM 2792 N N . ALA A 1 369 ? -15.508 -28.781 -4.953 1 98.81 369 ALA A N 1
ATOM 2793 C CA . ALA A 1 369 ? -15.984 -29.188 -6.273 1 98.81 369 ALA A CA 1
ATOM 2794 C C . ALA A 1 369 ? -17.469 -29.547 -6.238 1 98.81 369 ALA A C 1
ATOM 2796 O O . ALA A 1 369 ? -18.188 -29.312 -7.215 1 98.81 369 ALA A O 1
ATOM 2797 N N . ARG A 1 370 ? -17.984 -30.078 -5.129 1 98.5 370 ARG A N 1
ATOM 2798 C CA . ARG A 1 370 ? -19.406 -30.422 -4.996 1 98.5 370 ARG A CA 1
ATOM 2799 C C . ARG A 1 370 ? -20.281 -29.188 -5.105 1 98.5 370 ARG A C 1
ATOM 2801 O O . ARG A 1 370 ? -21.312 -29.203 -5.785 1 98.5 370 ARG A O 1
ATOM 2808 N N . LYS A 1 371 ? -19.828 -28.156 -4.434 1 98.69 371 LYS A N 1
ATOM 2809 C CA . LYS A 1 371 ? -20.594 -26.922 -4.426 1 98.69 371 LYS A CA 1
ATOM 2810 C C . LYS A 1 371 ? -20.609 -26.266 -5.805 1 98.69 371 LYS A C 1
ATOM 2812 O O . LYS A 1 371 ? -21.609 -25.703 -6.223 1 98.69 371 LYS A O 1
ATOM 2817 N N . VAL A 1 372 ? -19.484 -26.312 -6.48 1 98.88 372 VAL A N 1
ATOM 2818 C CA . VAL A 1 372 ? -19.406 -25.766 -7.828 1 98.88 372 VAL A CA 1
ATOM 2819 C C . VAL A 1 372 ? -20.422 -26.453 -8.727 1 98.88 372 VAL A C 1
ATOM 2821 O O . VAL A 1 372 ? -21.203 -25.781 -9.422 1 98.88 372 VAL A O 1
ATOM 2824 N N . VAL A 1 373 ? -20.453 -27.766 -8.68 1 98.56 373 VAL A N 1
ATOM 2825 C CA . VAL A 1 373 ? -21.344 -28.516 -9.547 1 98.56 373 VAL A CA 1
ATOM 2826 C C . VAL A 1 373 ? -22.797 -28.328 -9.102 1 98.56 373 VAL A C 1
ATOM 2828 O O . VAL A 1 373 ? -23.688 -28.141 -9.93 1 98.56 373 VAL A O 1
ATOM 2831 N N . GLU A 1 374 ? -23.047 -28.359 -7.844 1 98.38 374 GLU A N 1
ATOM 2832 C CA . GLU A 1 374 ? -24.391 -28.234 -7.285 1 98.38 374 GLU A CA 1
ATOM 2833 C C . GLU A 1 374 ? -25 -26.875 -7.594 1 98.38 374 GLU A C 1
ATOM 2835 O O . GLU A 1 374 ? -26.172 -26.781 -8 1 98.38 374 GLU A O 1
ATOM 2840 N N . THR A 1 375 ? -24.219 -25.797 -7.387 1 98.31 375 THR A N 1
ATOM 2841 C CA . THR A 1 375 ? -24.734 -24.438 -7.52 1 98.31 375 THR A CA 1
ATOM 2842 C C . THR A 1 375 ? -24.672 -23.969 -8.977 1 98.31 375 THR A C 1
ATOM 2844 O O . THR A 1 375 ? -25.422 -23.094 -9.383 1 98.31 375 THR A O 1
ATOM 2847 N N . GLY A 1 376 ? -23.75 -24.516 -9.703 1 98.19 376 GLY A N 1
ATOM 2848 C CA . GLY A 1 376 ? -23.484 -24.047 -11.047 1 98.19 376 GLY A CA 1
ATOM 2849 C C . GLY A 1 376 ? -22.625 -22.797 -11.094 1 98.19 376 GLY A C 1
ATOM 2850 O O . GLY A 1 376 ? -22.375 -22.234 -12.164 1 98.19 376 GLY A O 1
ATOM 2851 N N . ILE A 1 377 ? -22.188 -22.344 -9.922 1 98.5 377 ILE A N 1
ATOM 2852 C CA . ILE A 1 377 ? -21.312 -21.188 -9.852 1 98.5 377 ILE A CA 1
ATOM 2853 C C . ILE A 1 377 ? -19.891 -21.594 -10.18 1 98.5 377 ILE A C 1
ATOM 2855 O O . ILE A 1 377 ? -19.297 -22.438 -9.508 1 98.5 377 ILE A O 1
ATOM 2859 N N . GLU A 1 378 ? -19.312 -21.016 -11.234 1 98.62 378 GLU A N 1
ATOM 2860 C CA . GLU A 1 378 ? -17.938 -21.297 -11.656 1 98.62 378 GLU A CA 1
ATOM 2861 C C . GLU A 1 378 ? -16.953 -20.312 -11.031 1 98.62 378 GLU A C 1
ATOM 2863 O O . GLU A 1 378 ? -17.25 -19.125 -10.914 1 98.62 378 GLU A O 1
ATOM 2868 N N . PRO A 1 379 ? -15.797 -20.812 -10.578 1 98.62 379 PRO A N 1
ATOM 2869 C CA . PRO A 1 379 ? -14.805 -19.875 -10.047 1 98.62 379 PRO A CA 1
ATOM 2870 C C . PRO A 1 379 ? -14.414 -18.797 -11.055 1 98.62 379 PRO A C 1
ATOM 2872 O O . PRO A 1 379 ? -14.211 -19.094 -12.234 1 98.62 379 PRO A O 1
ATOM 2875 N N . VAL A 1 380 ? -14.352 -17.578 -10.586 1 96.81 380 VAL A N 1
ATOM 2876 C CA . VAL A 1 380 ? -13.914 -16.484 -11.438 1 96.81 380 VAL A CA 1
ATOM 2877 C C . VAL A 1 380 ? -12.414 -16.266 -11.289 1 96.81 380 VAL A C 1
ATOM 2879 O O . VAL A 1 380 ? -11.867 -16.359 -10.188 1 96.81 380 VAL A O 1
ATOM 2882 N N . ILE A 1 381 ? -11.719 -16.031 -12.367 1 96.94 381 ILE A N 1
ATOM 2883 C CA . ILE A 1 381 ? -10.273 -15.812 -12.398 1 96.94 381 ILE A CA 1
ATOM 2884 C C . ILE A 1 381 ? -9.969 -14.438 -12.984 1 96.94 381 ILE A C 1
ATOM 2886 O O . ILE A 1 381 ? -10.438 -14.102 -14.078 1 96.94 381 ILE A O 1
ATOM 2890 N N . ASN A 1 382 ? -9.289 -13.609 -12.227 1 95.25 382 ASN A N 1
ATOM 2891 C CA . ASN A 1 382 ? -8.703 -12.406 -12.805 1 95.25 382 ASN A CA 1
ATOM 2892 C C . ASN A 1 382 ? -7.473 -12.734 -13.648 1 95.25 382 ASN A C 1
ATOM 2894 O O . ASN A 1 382 ? -6.672 -13.594 -13.281 1 95.25 382 ASN A O 1
ATOM 2898 N N . THR A 1 383 ? -7.363 -12.086 -14.773 1 94.38 383 THR A N 1
ATOM 2899 C CA . THR A 1 383 ? -6.234 -12.484 -15.609 1 94.38 383 THR A CA 1
ATOM 2900 C C . THR A 1 383 ? -5.867 -11.367 -16.578 1 94.38 383 THR A C 1
ATOM 2902 O O . THR A 1 383 ? -6.727 -10.586 -17 1 94.38 383 THR A O 1
ATOM 2905 N N . GLY A 1 384 ? -4.578 -11.297 -16.859 1 92.75 384 GLY A N 1
ATOM 2906 C CA . GLY A 1 384 ? -4.145 -10.531 -18.016 1 92.75 384 GLY A CA 1
ATOM 2907 C C . GLY A 1 384 ? -4.477 -11.203 -19.328 1 92.75 384 GLY A C 1
ATOM 2908 O O . GLY A 1 384 ? -4.555 -12.43 -19.406 1 92.75 384 GLY A O 1
ATOM 2909 N N . ILE A 1 385 ? -4.68 -10.352 -20.312 1 93.69 385 ILE A N 1
ATOM 2910 C CA . ILE A 1 385 ? -5.004 -10.883 -21.641 1 93.69 385 ILE A CA 1
ATOM 2911 C C . ILE A 1 385 ? -3.799 -10.742 -22.562 1 93.69 385 ILE A C 1
ATOM 2913 O O . ILE A 1 385 ? -3.367 -9.625 -22.859 1 93.69 385 ILE A O 1
ATOM 2917 N N . ALA A 1 386 ? -3.26 -11.867 -22.953 1 95.06 386 ALA A N 1
ATOM 2918 C CA . ALA A 1 386 ? -2.168 -11.883 -23.922 1 95.06 386 ALA A CA 1
ATOM 2919 C C . ALA A 1 386 ? -2.703 -11.844 -25.359 1 95.06 386 ALA A C 1
ATOM 2921 O O . ALA A 1 386 ? -3.824 -12.281 -25.625 1 95.06 386 ALA A O 1
ATOM 2922 N N . HIS A 1 387 ? -1.928 -11.234 -26.25 1 95.31 387 HIS A N 1
ATOM 2923 C CA . HIS A 1 387 ? -2.264 -11.312 -27.672 1 95.31 387 HIS A CA 1
ATOM 2924 C C . HIS A 1 387 ? -2.082 -12.727 -28.203 1 95.31 387 HIS A C 1
ATOM 2926 O O . HIS A 1 387 ? -1.129 -13.422 -27.828 1 95.31 387 HIS A O 1
ATOM 2932 N N . LYS A 1 388 ? -2.859 -13.125 -29.125 1 96.12 388 LYS A N 1
ATOM 2933 C CA . LYS A 1 388 ? -2.803 -14.484 -29.672 1 96.12 388 LYS A CA 1
ATOM 2934 C C . LYS A 1 388 ? -1.543 -14.688 -30.5 1 96.12 388 LYS A C 1
ATOM 2936 O O . LYS A 1 388 ? -1.058 -15.812 -30.641 1 96.12 388 LYS A O 1
ATOM 2941 N N . GLN A 1 389 ? -1.018 -13.602 -31 1 93.94 389 GLN A N 1
ATOM 2942 C CA . GLN A 1 389 ? 0.222 -13.688 -31.766 1 93.94 389 GLN A CA 1
ATOM 2943 C C . GLN A 1 389 ? 1.439 -13.523 -30.859 1 93.94 389 GLN A C 1
ATOM 2945 O O . GLN A 1 389 ? 1.46 -12.641 -30 1 93.94 389 GLN A O 1
ATOM 2950 N N . ALA A 1 390 ? 2.438 -14.391 -31.062 1 91.44 390 ALA A N 1
ATOM 2951 C CA . ALA A 1 390 ? 3.678 -14.328 -30.297 1 91.44 390 ALA A CA 1
ATOM 2952 C C . ALA A 1 390 ? 4.387 -12.992 -30.5 1 91.44 390 ALA A C 1
ATOM 2954 O O . ALA A 1 390 ? 4.418 -12.469 -31.625 1 91.44 390 ALA A O 1
ATOM 2955 N N . GLY A 1 391 ? 4.906 -12.461 -29.391 1 87.25 391 GLY A N 1
ATOM 2956 C CA . GLY A 1 391 ? 5.77 -11.297 -29.516 1 87.25 391 GLY A CA 1
ATOM 2957 C C . GLY A 1 391 ? 5.043 -9.992 -29.266 1 87.25 391 GLY A C 1
ATOM 2958 O O . GLY A 1 391 ? 5.668 -8.969 -28.984 1 87.25 391 GLY A O 1
ATOM 2959 N N . VAL A 1 392 ? 3.703 -9.969 -29.391 1 88.88 392 VAL A N 1
ATOM 2960 C CA . VAL A 1 392 ? 2.947 -8.734 -29.25 1 88.88 392 VAL A CA 1
ATOM 2961 C C . VAL A 1 392 ? 2.85 -8.352 -27.781 1 88.88 392 VAL A C 1
ATOM 2963 O O . VAL A 1 392 ? 2.98 -7.18 -27.422 1 88.88 392 VAL A O 1
ATOM 2966 N N . GLY A 1 393 ? 2.656 -9.406 -26.953 1 91.5 393 GLY A N 1
ATOM 2967 C CA . GLY A 1 393 ? 2.615 -9.125 -25.531 1 91.5 393 GLY A CA 1
ATOM 2968 C C . GLY A 1 393 ? 1.204 -9 -24.984 1 91.5 393 GLY A C 1
ATOM 2969 O O . GLY A 1 393 ? 0.278 -9.633 -25.5 1 91.5 393 GLY A O 1
ATOM 2970 N N . GLN A 1 394 ? 1.066 -8.273 -23.844 1 92.31 394 GLN A N 1
ATOM 2971 C CA . GLN A 1 394 ? -0.228 -8.094 -23.188 1 92.31 394 GLN A CA 1
ATOM 2972 C C . GLN A 1 394 ? -1.089 -7.082 -23.938 1 92.31 394 GLN A C 1
ATOM 2974 O O . GLN A 1 394 ? -0.593 -6.043 -24.391 1 92.31 394 GLN A O 1
ATOM 2979 N N . VAL A 1 395 ? -2.41 -7.348 -24.016 1 93.62 395 VAL A N 1
ATOM 2980 C CA . VAL A 1 395 ? -3.268 -6.434 -24.766 1 93.62 395 VAL A CA 1
ATOM 2981 C C . VAL A 1 395 ? -4.434 -5.984 -23.891 1 93.62 395 VAL A C 1
ATOM 2983 O O . VAL A 1 395 ? -5.262 -5.172 -24.312 1 93.62 395 VAL A O 1
ATOM 2986 N N . GLY A 1 396 ? -4.559 -6.527 -22.703 1 91.44 396 GLY A N 1
ATOM 2987 C CA . GLY A 1 396 ? -5.637 -6.141 -21.797 1 91.44 396 GLY A CA 1
ATOM 2988 C C . GLY A 1 396 ? -5.676 -6.965 -20.531 1 91.44 396 GLY A C 1
ATOM 2989 O O . GLY A 1 396 ? -4.695 -7.625 -20.172 1 91.44 396 GLY A O 1
ATOM 2990 N N . ALA A 1 397 ? -6.715 -6.781 -19.75 1 91.56 397 ALA A N 1
ATOM 2991 C CA . ALA A 1 397 ? -7 -7.531 -18.516 1 91.56 397 ALA A CA 1
ATOM 2992 C C . ALA A 1 397 ? -8.5 -7.773 -18.359 1 91.56 397 ALA A C 1
ATOM 2994 O O . ALA A 1 397 ? -9.312 -7.012 -18.875 1 91.56 397 ALA A O 1
ATOM 2995 N N . GLY A 1 398 ? -8.852 -8.859 -17.719 1 92.38 398 GLY A N 1
ATOM 2996 C CA . GLY A 1 398 ? -10.258 -9.188 -17.547 1 92.38 398 GLY A CA 1
ATOM 2997 C C . GLY A 1 398 ? -10.484 -10.375 -16.625 1 92.38 398 GLY A C 1
ATOM 2998 O O . GLY A 1 398 ? -9.711 -10.594 -15.688 1 92.38 398 GLY A O 1
ATOM 2999 N N . THR A 1 399 ? -11.625 -10.953 -16.797 1 93.88 399 THR A N 1
ATOM 3000 C CA . THR A 1 399 ? -12 -12.117 -16 1 93.88 399 THR A CA 1
ATOM 3001 C C . THR A 1 399 ? -12.359 -13.289 -16.906 1 93.88 399 THR A C 1
ATOM 3003 O O . THR A 1 399 ? -12.641 -13.109 -18.094 1 93.88 399 THR A O 1
ATOM 3006 N N . VAL A 1 400 ? -12.234 -14.414 -16.344 1 95.75 400 VAL A N 1
ATOM 3007 C CA . VAL A 1 400 ? -12.633 -15.648 -17.016 1 95.75 400 VAL A CA 1
ATOM 3008 C C . VAL A 1 400 ? -13.148 -16.656 -15.977 1 95.75 400 VAL A C 1
ATOM 3010 O O . VAL A 1 400 ? -12.836 -16.547 -14.789 1 95.75 400 VAL A O 1
ATOM 3013 N N . ARG A 1 401 ? -14.008 -17.516 -16.391 1 96.94 401 ARG A N 1
ATOM 3014 C CA . ARG A 1 401 ? -14.555 -18.531 -15.508 1 96.94 401 ARG A CA 1
ATOM 3015 C C . ARG A 1 401 ? -13.914 -19.891 -15.766 1 96.94 401 ARG A C 1
ATOM 3017 O O . ARG A 1 401 ? -13.672 -20.266 -16.922 1 96.94 401 ARG A O 1
ATOM 3024 N N . ALA A 1 402 ? -13.578 -20.562 -14.695 1 98.38 402 ALA A N 1
ATOM 3025 C CA . ALA A 1 402 ? -13.148 -21.953 -14.828 1 98.38 402 ALA A CA 1
ATOM 3026 C C . ALA A 1 402 ? -14.289 -22.844 -15.328 1 98.38 402 ALA A C 1
ATOM 3028 O O . ALA A 1 402 ? -15.398 -22.781 -14.789 1 98.38 402 ALA A O 1
ATOM 3029 N N . PRO A 1 403 ? -14.039 -23.656 -16.297 1 98.44 403 PRO A N 1
ATOM 3030 C CA . PRO A 1 403 ? -15.125 -24.469 -16.844 1 98.44 403 PRO A CA 1
ATOM 3031 C C . PRO A 1 403 ? -15.664 -25.5 -15.859 1 98.44 403 PRO A C 1
ATOM 3033 O O . PRO A 1 403 ? -14.891 -26.312 -15.344 1 98.44 403 PRO A O 1
ATOM 3036 N N . LYS A 1 404 ? -16.953 -25.547 -15.742 1 98.31 404 LYS A N 1
ATOM 3037 C CA . LYS A 1 404 ? -17.625 -26.422 -14.789 1 98.31 404 LYS A CA 1
ATOM 3038 C C . LYS A 1 404 ? -17.344 -27.891 -15.094 1 98.31 404 LYS A C 1
ATOM 3040 O O . LYS A 1 404 ? -17.281 -28.719 -14.18 1 98.31 404 LYS A O 1
ATOM 3045 N N . GLU A 1 405 ? -17.078 -28.172 -16.359 1 98.56 405 GLU A N 1
ATOM 3046 C CA . GLU A 1 405 ? -16.859 -29.531 -16.812 1 98.56 405 GLU A CA 1
ATOM 3047 C C . GLU A 1 405 ? -15.688 -30.188 -16.078 1 98.56 405 GLU A C 1
ATOM 3049 O O . GLU A 1 405 ? -15.695 -31.391 -15.828 1 98.56 405 GLU A O 1
ATOM 3054 N N . CYS A 1 406 ? -14.664 -29.438 -15.758 1 98.81 406 CYS A N 1
ATOM 3055 C CA . CYS A 1 406 ? -13.531 -29.969 -15.016 1 98.81 406 CYS A CA 1
ATOM 3056 C C . CYS A 1 406 ? -13.969 -30.516 -13.664 1 98.81 406 CYS A C 1
ATOM 3058 O O . CYS A 1 406 ? -13.516 -31.578 -13.242 1 98.81 406 CYS A O 1
ATOM 3060 N N . PHE A 1 407 ? -14.836 -29.828 -12.992 1 98.88 407 PHE A N 1
ATOM 3061 C CA . PHE A 1 407 ? -15.312 -30.188 -11.664 1 98.88 407 PHE A CA 1
ATOM 3062 C C . PHE A 1 407 ? -16.219 -31.406 -11.719 1 98.88 407 PHE A C 1
ATOM 3064 O O . PHE A 1 407 ? -16.156 -32.281 -10.852 1 98.88 407 PHE A O 1
ATOM 3071 N N . GLU A 1 408 ? -17.062 -31.484 -12.734 1 98.75 408 GLU A N 1
ATOM 3072 C CA . GLU A 1 408 ? -17.938 -32.625 -12.938 1 98.75 408 GLU A CA 1
ATOM 3073 C C . GLU A 1 408 ? -17.125 -33.906 -13.141 1 98.75 408 GLU A C 1
ATOM 3075 O O . GLU A 1 408 ? -17.406 -34.938 -12.523 1 98.75 408 GLU A O 1
ATOM 3080 N N . LYS A 1 409 ? -16.172 -33.812 -13.977 1 98.81 409 LYS A N 1
ATOM 3081 C CA . LYS A 1 409 ? -15.312 -34.938 -14.242 1 98.81 409 LYS A CA 1
ATOM 3082 C C . LYS A 1 409 ? -14.594 -35.406 -12.977 1 98.81 409 LYS A C 1
ATOM 3084 O O . LYS A 1 409 ? -14.461 -36.594 -12.734 1 98.81 409 LYS A O 1
ATOM 3089 N N . ALA A 1 410 ? -14.117 -34.469 -12.227 1 98.75 410 ALA A N 1
ATOM 3090 C CA . ALA A 1 410 ? -13.406 -34.781 -10.992 1 98.75 410 ALA A CA 1
ATOM 3091 C C . ALA A 1 410 ? -14.305 -35.531 -10.016 1 98.75 410 ALA A C 1
ATOM 3093 O O . ALA A 1 410 ? -13.891 -36.531 -9.422 1 98.75 410 ALA A O 1
ATOM 3094 N N . LEU A 1 411 ? -15.547 -35.031 -9.852 1 98.38 411 LEU A N 1
ATOM 3095 C CA . LEU A 1 411 ? -16.469 -35.656 -8.914 1 98.38 411 LEU A CA 1
ATOM 3096 C C . LEU A 1 411 ? -16.875 -37.062 -9.375 1 98.38 411 LEU A C 1
ATOM 3098 O O . LEU A 1 411 ? -17.031 -37.969 -8.555 1 98.38 411 LEU A O 1
ATOM 3102 N N . GLU A 1 412 ? -17.094 -37.188 -10.656 1 98.38 412 GLU A N 1
ATOM 3103 C CA . GLU A 1 412 ? -17.422 -38.5 -11.195 1 98.38 412 GLU A CA 1
ATOM 3104 C C . GLU A 1 412 ? -16.297 -39.5 -10.922 1 98.38 412 GLU A C 1
ATOM 3106 O O . GLU A 1 412 ? -16.562 -40.625 -10.477 1 98.38 412 GLU A O 1
ATOM 3111 N N . ALA A 1 413 ? -15.117 -39.062 -11.203 1 98.19 413 ALA A N 1
ATOM 3112 C CA . ALA A 1 413 ? -13.969 -39.938 -10.977 1 98.19 413 ALA A CA 1
ATOM 3113 C C . ALA A 1 413 ? -13.828 -40.281 -9.5 1 98.19 413 ALA A C 1
ATOM 3115 O O . ALA A 1 413 ? -13.484 -41.406 -9.148 1 98.19 413 ALA A O 1
ATOM 3116 N N . TYR A 1 414 ? -13.984 -39.312 -8.648 1 97.31 414 TYR A N 1
ATOM 3117 C CA . TYR A 1 414 ? -13.867 -39.531 -7.215 1 97.31 414 TYR A CA 1
ATOM 3118 C C . TYR A 1 414 ? -14.938 -40.5 -6.727 1 97.31 414 TYR A C 1
ATOM 3120 O O . TYR A 1 414 ? -14.688 -41.344 -5.855 1 97.31 414 TYR A O 1
ATOM 3128 N N . ALA A 1 415 ? -16.172 -40.375 -7.246 1 96.38 415 ALA A N 1
ATOM 3129 C CA . ALA A 1 415 ? -17.25 -41.281 -6.91 1 96.38 415 ALA A CA 1
ATOM 3130 C C . ALA A 1 415 ? -16.891 -42.719 -7.266 1 96.38 415 ALA A C 1
ATOM 3132 O O . ALA A 1 415 ? -17.203 -43.656 -6.516 1 96.38 415 ALA A O 1
ATOM 3133 N N . VAL A 1 416 ? -16.281 -42.875 -8.375 1 97.25 416 VAL A N 1
ATOM 3134 C CA . VAL A 1 416 ? -15.836 -44.188 -8.789 1 97.25 416 VAL A CA 1
ATOM 3135 C C . VAL A 1 416 ? -14.797 -44.719 -7.805 1 97.25 416 VAL A C 1
ATOM 3137 O O . VAL A 1 416 ? -14.867 -45.875 -7.375 1 97.25 416 VAL A O 1
ATOM 3140 N N . LYS A 1 417 ? -13.875 -43.844 -7.488 1 95.12 417 LYS A N 1
ATOM 3141 C CA . LYS A 1 417 ? -12.828 -44.25 -6.543 1 95.12 417 LYS A CA 1
ATOM 3142 C C . LYS A 1 417 ? -13.43 -44.688 -5.211 1 95.12 417 LYS A C 1
ATOM 3144 O O . LYS A 1 417 ? -12.922 -45.625 -4.574 1 95.12 417 LYS A O 1
ATOM 3149 N N . LEU A 1 418 ? -14.531 -44.031 -4.809 1 93.94 418 LEU A N 1
ATOM 3150 C CA . LEU A 1 418 ? -15.156 -44.344 -3.525 1 93.94 418 LEU A CA 1
ATOM 3151 C C . LEU A 1 418 ? -16.109 -45.531 -3.648 1 93.94 418 LEU A C 1
ATOM 3153 O O . LEU A 1 418 ? -16.672 -45.969 -2.65 1 93.94 418 LEU A O 1
ATOM 3157 N N . GLY A 1 419 ? -16.328 -46 -4.82 1 92.69 419 GLY A N 1
ATOM 3158 C CA . GLY A 1 419 ? -17.219 -47.125 -5.051 1 92.69 419 GLY A CA 1
ATOM 3159 C C . GLY A 1 419 ? -18.688 -46.75 -5.012 1 92.69 419 GLY A C 1
ATOM 3160 O O . GLY A 1 419 ? -19.531 -47.594 -4.676 1 92.69 419 GLY A O 1
ATOM 3161 N N . LEU A 1 420 ? -18.891 -45.5 -5.238 1 89.56 420 LEU A N 1
ATOM 3162 C CA . LEU A 1 420 ? -20.266 -45.031 -5.184 1 89.56 420 LEU A CA 1
ATOM 3163 C C . LEU A 1 420 ? -20.969 -45.25 -6.527 1 89.56 420 LEU A C 1
ATOM 3165 O O . LEU A 1 420 ? -22.203 -45.281 -6.594 1 89.56 420 LEU A O 1
ATOM 3169 N N . ILE A 1 421 ? -20.312 -45.281 -7.508 1 87.56 421 ILE A N 1
ATOM 3170 C CA . ILE A 1 421 ? -20.828 -45.594 -8.836 1 87.56 421 ILE A CA 1
ATOM 3171 C C . ILE A 1 421 ? -19.844 -46.469 -9.586 1 87.56 421 ILE A C 1
ATOM 3173 O O . ILE A 1 421 ? -18.656 -46.5 -9.273 1 87.56 421 ILE A O 1
ATOM 3177 N N . MET B 1 1 ? -16.688 42.844 -3.365 1 68.44 1 MET B N 1
ATOM 3178 C CA . MET B 1 1 ? -16.484 41.438 -3.721 1 68.44 1 MET B CA 1
ATOM 3179 C C . MET B 1 1 ? -16.109 41.281 -5.191 1 68.44 1 MET B C 1
ATOM 3181 O O . MET B 1 1 ? -16.703 41.938 -6.055 1 68.44 1 MET B O 1
ATOM 3185 N N . LYS B 1 2 ? -14.938 40.656 -5.52 1 83.62 2 LYS B N 1
ATOM 3186 C CA . LYS B 1 2 ? -14.484 40.406 -6.883 1 83.62 2 LYS B CA 1
ATOM 3187 C C . LYS B 1 2 ? -15.43 39.438 -7.609 1 83.62 2 LYS B C 1
ATOM 3189 O O . LYS B 1 2 ? -15.539 39.469 -8.836 1 83.62 2 LYS B O 1
ATOM 3194 N N . TYR B 1 3 ? -16.156 38.719 -6.75 1 90.69 3 TYR B N 1
ATOM 3195 C CA . TYR B 1 3 ? -17.031 37.688 -7.324 1 90.69 3 TYR B CA 1
ATOM 3196 C C . TYR B 1 3 ? -18.5 38.125 -7.195 1 90.69 3 TYR B C 1
ATOM 3198 O O . TYR B 1 3 ? -18.859 38.875 -6.293 1 90.69 3 TYR B O 1
ATOM 3206 N N . ASN B 1 4 ? -19.359 37.562 -8.055 1 90.38 4 ASN B N 1
ATOM 3207 C CA . ASN B 1 4 ? -20.75 37.969 -8.148 1 90.38 4 ASN B CA 1
ATOM 3208 C C . ASN B 1 4 ? -21.594 37.375 -7.039 1 90.38 4 ASN B C 1
ATOM 3210 O O . ASN B 1 4 ? -22.703 37.844 -6.754 1 90.38 4 ASN B O 1
ATOM 3214 N N . SER B 1 5 ? -21.172 36.312 -6.543 1 92.75 5 SER B N 1
ATOM 3215 C CA . SER B 1 5 ? -21.891 35.594 -5.48 1 92.75 5 SER B CA 1
ATOM 3216 C C . SER B 1 5 ? -20.922 34.844 -4.578 1 92.75 5 SER B C 1
ATOM 3218 O O . SER B 1 5 ? -19.766 34.625 -4.934 1 92.75 5 SER B O 1
ATOM 3220 N N . MET B 1 6 ? -21.484 34.5 -3.455 1 93.62 6 MET B N 1
ATOM 3221 C CA . MET B 1 6 ? -20.719 33.656 -2.529 1 93.62 6 MET B CA 1
ATOM 3222 C C . MET B 1 6 ? -20.359 32.344 -3.168 1 93.62 6 MET B C 1
ATOM 3224 O O . MET B 1 6 ? -19.25 31.844 -2.986 1 93.62 6 MET B O 1
ATOM 3228 N N . ASP B 1 7 ? -21.219 31.812 -3.906 1 96.5 7 ASP B N 1
ATOM 3229 C CA . ASP B 1 7 ? -21 30.531 -4.562 1 96.5 7 ASP B CA 1
ATOM 3230 C C . ASP B 1 7 ? -19.891 30.625 -5.602 1 96.5 7 ASP B C 1
ATOM 3232 O O . ASP B 1 7 ? -19.094 29.703 -5.754 1 96.5 7 ASP B O 1
ATOM 3236 N N . GLU B 1 8 ? -19.891 31.672 -6.266 1 97.31 8 GLU B N 1
ATOM 3237 C CA . GLU B 1 8 ? -18.828 31.875 -7.258 1 97.31 8 GLU B CA 1
ATOM 3238 C C . GLU B 1 8 ? -17.469 32 -6.594 1 97.31 8 GLU B C 1
ATOM 3240 O O . GLU B 1 8 ? -16.469 31.469 -7.09 1 97.31 8 GLU B O 1
ATOM 3245 N N . ALA B 1 9 ? -17.453 32.75 -5.52 1 97.31 9 ALA B N 1
ATOM 3246 C CA . ALA B 1 9 ? -16.203 32.906 -4.758 1 97.31 9 ALA B CA 1
ATOM 3247 C C . ALA B 1 9 ? -15.719 31.562 -4.242 1 97.31 9 ALA B C 1
ATOM 3249 O O . ALA B 1 9 ? -14.539 31.234 -4.352 1 97.31 9 ALA B O 1
ATOM 3250 N N . ASN B 1 10 ? -16.594 30.828 -3.703 1 98.44 10 ASN B N 1
ATOM 3251 C CA . ASN B 1 10 ? -16.266 29.5 -3.188 1 98.44 10 ASN B CA 1
ATOM 3252 C C . ASN B 1 10 ? -15.758 28.578 -4.293 1 98.44 10 ASN B C 1
ATOM 3254 O O . ASN B 1 10 ? -14.805 27.828 -4.086 1 98.44 10 ASN B O 1
ATOM 3258 N N . ARG B 1 11 ? -16.391 28.641 -5.418 1 98.12 11 ARG B N 1
ATOM 3259 C CA . ARG B 1 11 ? -15.953 27.828 -6.551 1 98.12 11 ARG B CA 1
ATOM 3260 C C . ARG B 1 11 ? -14.531 28.172 -6.973 1 98.12 11 ARG B C 1
ATOM 3262 O O . ARG B 1 11 ? -13.734 27.281 -7.289 1 98.12 11 ARG B O 1
ATOM 3269 N N . ALA B 1 12 ? -14.258 29.438 -6.949 1 98.19 12 ALA B N 1
ATOM 3270 C CA . ALA B 1 12 ? -12.906 29.891 -7.301 1 98.19 12 ALA B CA 1
ATOM 3271 C C . ALA B 1 12 ? -11.875 29.344 -6.32 1 98.19 12 ALA B C 1
ATOM 3273 O O . ALA B 1 12 ? -10.781 28.938 -6.719 1 98.19 12 ALA B O 1
ATOM 3274 N N . VAL B 1 13 ? -12.195 29.344 -5.078 1 98.44 13 VAL B N 1
ATOM 3275 C CA . VAL B 1 13 ? -11.289 28.859 -4.043 1 98.44 13 VAL B CA 1
ATOM 3276 C C . VAL B 1 13 ? -11.031 27.359 -4.238 1 98.44 13 VAL B C 1
ATOM 3278 O O . VAL B 1 13 ? -9.883 26.922 -4.215 1 98.44 13 VAL B O 1
ATOM 3281 N N . ILE B 1 14 ? -12.039 26.578 -4.488 1 98.56 14 ILE B N 1
ATOM 3282 C CA . ILE B 1 14 ? -11.859 25.125 -4.555 1 98.56 14 ILE B CA 1
ATOM 3283 C C . ILE B 1 14 ? -11.188 24.75 -5.875 1 98.56 14 ILE B C 1
ATOM 3285 O O . ILE B 1 14 ? -10.516 23.719 -5.965 1 98.56 14 ILE B O 1
ATOM 3289 N N . GLU B 1 15 ? -11.359 25.531 -6.879 1 98.25 15 GLU B N 1
ATOM 3290 C CA . GLU B 1 15 ? -10.641 25.297 -8.125 1 98.25 15 GLU B CA 1
ATOM 3291 C C . GLU B 1 15 ? -9.133 25.438 -7.934 1 98.25 15 GLU B C 1
ATOM 3293 O O . GLU B 1 15 ? -8.352 24.688 -8.539 1 98.25 15 GLU B O 1
ATOM 3298 N N . LYS B 1 16 ? -8.758 26.359 -7.078 1 98.19 16 LYS B N 1
ATOM 3299 C CA . LYS B 1 16 ? -7.344 26.484 -6.742 1 98.19 16 LYS B CA 1
ATOM 3300 C C . LYS B 1 16 ? -6.859 25.266 -5.965 1 98.19 16 LYS B C 1
ATOM 3302 O O . LYS B 1 16 ? -5.711 24.844 -6.113 1 98.19 16 LYS B O 1
ATOM 3307 N N . ILE B 1 17 ? -7.699 24.734 -5.137 1 98.69 17 ILE B N 1
ATOM 3308 C CA . ILE B 1 17 ? -7.336 23.56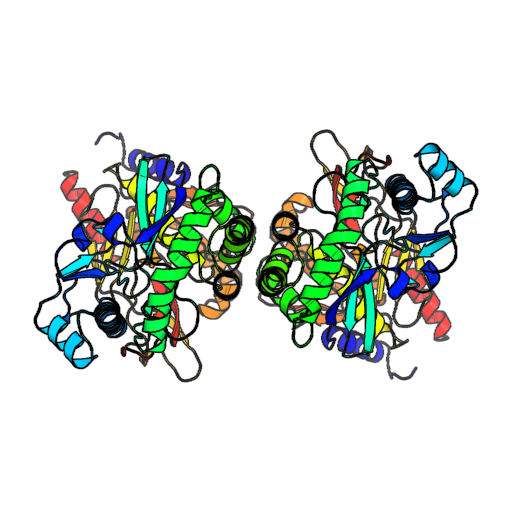2 -4.355 1 98.69 17 ILE B CA 1
ATOM 3309 C C . ILE B 1 17 ? -7.137 22.359 -5.289 1 98.69 17 ILE B C 1
ATOM 3311 O O . ILE B 1 17 ? -6.086 21.719 -5.27 1 98.69 17 ILE B O 1
ATOM 3315 N N . SER B 1 18 ? -8.117 22.078 -6.184 1 98.38 18 SER B N 1
ATOM 3316 C CA . SER B 1 18 ? -8.062 20.906 -7.059 1 98.38 18 SER B CA 1
ATOM 3317 C C . SER B 1 18 ? -7.016 21.094 -8.156 1 98.38 18 SER B C 1
ATOM 3319 O O . SER B 1 18 ? -6.48 20.109 -8.672 1 98.38 18 SER B O 1
ATOM 3321 N N . GLY B 1 19 ? -6.711 22.344 -8.461 1 98.31 19 GLY B N 1
ATOM 3322 C CA . GLY B 1 19 ? -5.73 22.625 -9.5 1 98.31 19 GLY B CA 1
ATOM 3323 C C . GLY B 1 19 ? -4.324 22.797 -8.953 1 98.31 19 GLY B C 1
ATOM 3324 O O . GLY B 1 19 ? -3.408 23.156 -9.695 1 98.31 19 GLY B O 1
ATOM 3325 N N . SER B 1 20 ? -4.102 22.516 -7.711 1 98.56 20 SER B N 1
ATOM 3326 C CA . SER B 1 20 ? -2.811 22.719 -7.062 1 98.56 20 SER B CA 1
ATOM 3327 C C . SER B 1 20 ? -1.765 21.75 -7.586 1 98.56 20 SER B C 1
ATOM 3329 O O . SER B 1 20 ? -2.107 20.719 -8.172 1 98.56 20 SER B O 1
ATOM 3331 N N . ALA B 1 21 ? -0.492 22.109 -7.445 1 98.69 21 ALA B N 1
ATOM 3332 C CA . ALA B 1 21 ? 0.636 21.281 -7.867 1 98.69 21 ALA B CA 1
ATOM 3333 C C . ALA B 1 21 ? 1.7 21.203 -6.777 1 98.69 21 ALA B C 1
ATOM 3335 O O . ALA B 1 21 ? 2.781 21.781 -6.918 1 98.69 21 ALA B O 1
ATOM 3336 N N . PRO B 1 22 ? 1.425 20.484 -5.734 1 98.81 22 PRO B N 1
ATOM 3337 C CA . PRO B 1 22 ? 2.391 20.375 -4.641 1 98.81 22 PRO B CA 1
ATOM 3338 C C . PRO B 1 22 ? 3.498 19.375 -4.93 1 98.81 22 PRO B C 1
ATOM 3340 O O . PRO B 1 22 ? 3.221 18.25 -5.387 1 98.81 22 PRO B O 1
ATOM 3343 N N . PHE B 1 23 ? 4.754 19.734 -4.621 1 98.94 23 PHE B N 1
ATOM 3344 C CA . PHE B 1 23 ? 5.938 18.906 -4.809 1 98.94 23 PHE B CA 1
ATOM 3345 C C . PHE B 1 23 ? 6.805 18.906 -3.557 1 98.94 23 PHE B C 1
ATOM 3347 O O . PHE B 1 23 ? 7.035 19.953 -2.959 1 98.94 23 PHE B O 1
ATOM 3354 N N . LEU B 1 24 ? 7.215 17.75 -3.086 1 98.94 24 LEU B N 1
ATOM 3355 C CA . LEU B 1 24 ? 8.25 17.656 -2.064 1 98.94 24 LEU B CA 1
ATOM 3356 C C . LEU B 1 24 ? 9.633 17.938 -2.664 1 98.94 24 LEU B C 1
ATOM 3358 O O . LEU B 1 24 ? 10.094 17.172 -3.525 1 98.94 24 LEU B O 1
ATOM 3362 N N . VAL B 1 25 ? 10.344 18.953 -2.168 1 98.81 25 VAL B N 1
ATOM 3363 C CA . VAL B 1 25 ? 11.508 19.375 -2.945 1 98.81 25 VAL B CA 1
ATOM 3364 C C . VAL B 1 25 ? 12.758 19.328 -2.072 1 98.81 25 VAL B C 1
ATOM 3366 O O . VAL B 1 25 ? 13.875 19.328 -2.586 1 98.81 25 VAL B O 1
ATOM 3369 N N . ASP B 1 26 ? 12.555 19.297 -0.703 1 98.81 26 ASP B N 1
ATOM 3370 C CA . ASP B 1 26 ? 13.75 19.359 0.136 1 98.81 26 ASP B CA 1
ATOM 3371 C C . ASP B 1 26 ? 13.414 19.031 1.589 1 98.81 26 ASP B C 1
ATOM 3373 O O . ASP B 1 26 ? 12.25 18.844 1.94 1 98.81 26 ASP B O 1
ATOM 3377 N N . VAL B 1 27 ? 14.43 18.812 2.352 1 98.88 27 VAL B N 1
ATOM 3378 C CA . VAL B 1 27 ? 14.43 18.766 3.811 1 98.88 27 VAL B CA 1
ATOM 3379 C C . VAL B 1 27 ? 15.547 19.641 4.355 1 98.88 27 VAL B C 1
ATOM 3381 O O . VAL B 1 27 ? 16.703 19.5 3.957 1 98.88 27 VAL B O 1
ATOM 3384 N N . VAL B 1 28 ? 15.188 20.562 5.246 1 98.88 28 VAL B N 1
ATOM 3385 C CA . VAL B 1 28 ? 16.188 21.484 5.77 1 98.88 28 VAL B CA 1
ATOM 3386 C C . VAL B 1 28 ? 15.898 21.766 7.246 1 98.88 28 VAL B C 1
ATOM 3388 O O . VAL B 1 28 ? 14.789 21.531 7.727 1 98.88 28 VAL B O 1
ATOM 3391 N N . PRO B 1 29 ? 16.891 22.234 7.973 1 98.81 29 PRO B N 1
ATOM 3392 C CA . PRO B 1 29 ? 16.531 22.734 9.305 1 98.81 29 PRO B CA 1
ATOM 3393 C C . PRO B 1 29 ? 15.453 23.812 9.258 1 98.81 29 PRO B C 1
ATOM 3395 O O . PRO B 1 29 ? 15.453 24.656 8.359 1 98.81 29 PRO B O 1
ATOM 3398 N N . ALA B 1 30 ? 14.586 23.797 10.242 1 98.88 30 ALA B N 1
ATOM 3399 C CA . ALA B 1 30 ? 13.438 24.703 10.242 1 98.88 30 ALA B CA 1
ATOM 3400 C C . ALA B 1 30 ? 13.867 26.156 10.133 1 98.88 30 ALA B C 1
ATOM 3402 O O . ALA B 1 30 ? 13.234 26.953 9.438 1 98.88 30 ALA B O 1
ATOM 3403 N N . LYS B 1 31 ? 14.945 26.5 10.742 1 98.62 31 LYS B N 1
ATOM 3404 C CA . LYS B 1 31 ? 15.406 27.875 10.797 1 98.62 31 LYS B CA 1
ATOM 3405 C C . LYS B 1 31 ? 15.797 28.375 9.414 1 98.62 31 LYS B C 1
ATOM 3407 O O . LYS B 1 31 ? 15.859 29.594 9.18 1 98.62 31 LYS B O 1
ATOM 3412 N N . ASP B 1 32 ? 16.062 27.5 8.492 1 98.62 32 ASP B N 1
ATOM 3413 C CA . ASP B 1 32 ? 16.484 27.891 7.145 1 98.62 32 ASP B CA 1
ATOM 3414 C C . ASP B 1 32 ? 15.297 28.453 6.352 1 98.62 32 ASP B C 1
ATOM 3416 O O . ASP B 1 32 ? 15.492 29.188 5.375 1 98.62 32 ASP B O 1
ATOM 3420 N N . LYS B 1 33 ? 14.078 28.109 6.734 1 98.62 33 LYS B N 1
ATOM 3421 C CA . LYS B 1 33 ? 12.906 28.516 5.969 1 98.62 33 LYS B CA 1
ATOM 3422 C C . LYS B 1 33 ? 11.984 29.406 6.801 1 98.62 33 LYS B C 1
ATOM 3424 O O . LYS B 1 33 ? 11.195 30.172 6.254 1 98.62 33 LYS B O 1
ATOM 3429 N N . ILE B 1 34 ? 12.102 29.297 8.133 1 98.56 34 ILE B N 1
ATOM 3430 C CA . ILE B 1 34 ? 11.211 30.016 9.031 1 98.56 34 ILE B CA 1
ATOM 3431 C C . ILE B 1 34 ? 11.992 31.062 9.812 1 98.56 34 ILE B C 1
ATOM 3433 O O . ILE B 1 34 ? 12.602 30.766 10.844 1 98.56 34 ILE B O 1
ATOM 3437 N N . LYS B 1 35 ? 11.875 32.25 9.445 1 98 35 LYS B N 1
ATOM 3438 C CA . LYS B 1 35 ? 12.734 33.312 9.93 1 98 35 LYS B CA 1
ATOM 3439 C C . LYS B 1 35 ? 12.508 33.562 11.414 1 98 35 LYS B C 1
ATOM 3441 O O . LYS B 1 35 ? 13.43 33.969 12.133 1 98 35 LYS B O 1
ATOM 3446 N N . GLU B 1 36 ? 11.297 33.312 11.867 1 98.12 36 GLU B N 1
ATOM 3447 C CA . GLU B 1 36 ? 10.953 33.562 13.266 1 98.12 36 GLU B CA 1
ATOM 3448 C C . GLU B 1 36 ? 11.766 32.656 14.203 1 98.12 36 GLU B C 1
ATOM 3450 O O . GLU B 1 36 ? 11.852 32.938 15.398 1 98.12 36 GLU B O 1
ATOM 3455 N N . LEU B 1 37 ? 12.352 31.625 13.672 1 98.38 37 LEU B N 1
ATOM 3456 C CA . LEU B 1 37 ? 13.078 30.672 14.492 1 98.38 37 LEU B CA 1
ATOM 3457 C C . LEU B 1 37 ? 14.555 31.047 14.594 1 98.38 37 LEU B C 1
ATOM 3459 O O . LEU B 1 37 ? 15.32 30.406 15.305 1 98.38 37 LEU B O 1
ATOM 3463 N N . THR B 1 38 ? 15 32.125 13.961 1 96.56 38 THR B N 1
ATOM 3464 C CA . THR B 1 38 ? 16.422 32.438 13.875 1 96.56 38 THR B CA 1
ATOM 3465 C C . THR B 1 38 ? 16.859 33.312 15.055 1 96.56 38 THR B C 1
ATOM 3467 O O . THR B 1 38 ? 18.047 33.438 15.336 1 96.56 38 THR B O 1
ATOM 3470 N N . GLU B 1 39 ? 15.945 33.906 15.727 1 92.69 39 GLU B N 1
ATOM 3471 C CA . GLU B 1 39 ? 16.297 34.812 16.812 1 92.69 39 GLU B CA 1
ATOM 3472 C C . GLU B 1 39 ? 15.672 34.375 18.141 1 92.69 39 GLU B C 1
ATOM 3474 O O . GLU B 1 39 ? 14.461 34.156 18.219 1 92.69 39 GLU B O 1
ATOM 3479 N N . GLY B 1 40 ? 16.531 34.188 19.094 1 94.62 40 GLY B N 1
ATOM 3480 C CA . GLY B 1 40 ? 16.031 33.875 20.422 1 94.62 40 GLY B CA 1
ATOM 3481 C C . GLY B 1 40 ? 15.523 32.438 20.547 1 94.62 40 GLY B C 1
ATOM 3482 O O . GLY B 1 40 ? 15.859 31.594 19.734 1 94.62 40 GLY B O 1
ATOM 3483 N N . LYS B 1 41 ? 14.859 32.219 21.719 1 98.19 41 LYS B N 1
ATOM 3484 C CA . LYS B 1 41 ? 14.227 30.922 21.969 1 98.19 41 LYS B CA 1
ATOM 3485 C C . LYS B 1 41 ? 12.758 30.938 21.562 1 98.19 41 LYS B C 1
ATOM 3487 O O . LYS B 1 41 ? 11.914 31.469 22.281 1 98.19 41 LYS B O 1
ATOM 3492 N N . VAL B 1 42 ? 12.508 30.344 20.391 1 98.56 42 VAL B N 1
ATOM 3493 C CA . VAL B 1 42 ? 11.148 30.312 19.844 1 98.56 42 VAL 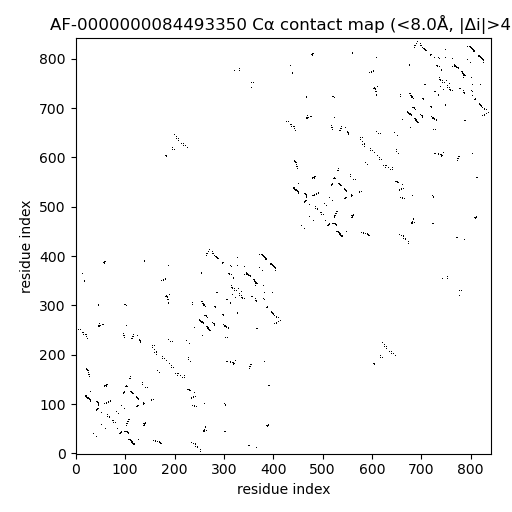B CA 1
ATOM 3494 C C . VAL B 1 42 ? 10.727 28.875 19.578 1 98.56 42 VAL B C 1
ATOM 3496 O O . VAL B 1 42 ? 11.523 28.062 19.078 1 98.56 42 VAL B O 1
ATOM 3499 N N . LEU B 1 43 ? 9.578 28.516 20.016 1 98.75 43 LEU B N 1
ATOM 3500 C CA . LEU B 1 43 ? 8.938 27.25 19.656 1 98.75 43 LEU B CA 1
ATOM 3501 C C . LEU B 1 43 ? 7.637 27.5 18.891 1 98.75 43 LEU B C 1
ATOM 3503 O O . LEU B 1 43 ? 6.844 28.359 19.266 1 98.75 43 LEU B O 1
ATOM 3507 N N . LEU B 1 44 ? 7.539 26.812 17.766 1 98.81 44 LEU B N 1
ATOM 3508 C CA . LEU B 1 44 ? 6.23 26.766 17.125 1 98.81 44 LEU B CA 1
ATOM 3509 C C . LEU B 1 44 ? 5.328 25.734 17.797 1 98.81 44 LEU B C 1
ATOM 3511 O O . LEU B 1 44 ? 5.82 24.781 18.391 1 98.81 44 LEU B O 1
ATOM 3515 N N . HIS B 1 45 ? 4.023 25.953 17.75 1 98.69 45 HIS B N 1
ATOM 3516 C CA . HIS B 1 45 ? 3.082 25 18.359 1 98.69 45 HIS B CA 1
ATOM 3517 C C . HIS B 1 45 ? 1.837 24.859 17.484 1 98.69 45 HIS B C 1
ATOM 3519 O O . HIS B 1 45 ? 1.565 25.688 16.625 1 98.69 45 HIS B O 1
ATOM 3525 N N . ALA B 1 46 ? 1.099 23.828 17.719 1 98.56 46 ALA B N 1
ATOM 3526 C CA . ALA B 1 46 ? -0.143 23.562 17 1 98.56 46 ALA B CA 1
ATOM 3527 C C . ALA B 1 46 ? -1.285 24.406 17.547 1 98.56 46 ALA B C 1
ATOM 3529 O O . ALA B 1 46 ? -1.321 24.719 18.734 1 98.56 46 ALA B O 1
ATOM 3530 N N . GLY B 1 47 ? -2.277 24.688 16.656 1 98.5 47 GLY B N 1
ATOM 3531 C CA . GLY B 1 47 ? -3.502 25.359 17.062 1 98.5 47 GLY B CA 1
ATOM 3532 C C . GLY B 1 47 ? -3.375 26.875 17.078 1 98.5 47 GLY B C 1
ATOM 3533 O O . GLY B 1 47 ? -2.346 27.422 16.672 1 98.5 47 GLY B O 1
ATOM 3534 N N . PRO B 1 48 ? -4.488 27.562 17.484 1 98.31 48 PRO B N 1
ATOM 3535 C CA . PRO B 1 48 ? -4.43 29.016 17.656 1 98.31 48 PRO B CA 1
ATOM 3536 C C . PRO B 1 48 ? -3.516 29.422 18.812 1 98.31 48 PRO B C 1
ATOM 3538 O O . PRO B 1 48 ? -2.988 28.562 19.531 1 98.31 48 PRO B O 1
ATOM 3541 N N . PRO B 1 49 ? -3.273 30.688 18.906 1 98.06 49 PRO B N 1
ATOM 3542 C CA . PRO B 1 49 ? -2.336 31.141 19.938 1 98.06 49 PRO B CA 1
ATOM 3543 C C . PRO B 1 49 ? -2.678 30.594 21.328 1 98.06 49 PRO B C 1
ATOM 3545 O O . PRO B 1 49 ? -3.855 30.516 21.688 1 98.06 49 PRO B O 1
ATOM 3548 N N . ILE B 1 50 ? -1.641 30.266 22.047 1 98 50 ILE B N 1
ATOM 3549 C CA . ILE B 1 50 ? -1.808 29.688 23.375 1 98 50 ILE B CA 1
ATOM 3550 C C . ILE B 1 50 ? -0.6 30.047 24.25 1 98 50 ILE B C 1
ATOM 3552 O O . ILE B 1 50 ? 0.506 30.234 23.734 1 98 50 ILE B O 1
ATOM 3556 N N . LYS B 1 51 ? -0.802 30.156 25.531 1 96.88 51 LYS B N 1
ATOM 3557 C CA . LYS B 1 51 ? 0.273 30.391 26.5 1 96.88 51 LYS B CA 1
ATOM 3558 C C . LYS B 1 51 ? 0.688 29.094 27.188 1 96.88 51 LYS B C 1
ATOM 3560 O O . LYS B 1 51 ? -0.1 28.141 27.266 1 96.88 51 LYS B O 1
ATOM 3565 N N . TRP B 1 52 ? 1.881 29.109 27.719 1 97.31 52 TRP B N 1
ATOM 3566 C CA . TRP B 1 52 ? 2.459 27.922 28.359 1 97.31 52 TRP B CA 1
ATOM 3567 C C . TRP B 1 52 ? 1.521 27.375 29.438 1 97.31 52 TRP B C 1
ATOM 3569 O O . TRP B 1 52 ? 1.281 26.156 29.484 1 97.31 52 TRP B O 1
ATOM 3579 N N . GLU B 1 53 ? 0.906 28.234 30.25 1 96.44 53 GLU B N 1
ATOM 3580 C CA . GLU B 1 53 ? 0.114 27.828 31.406 1 96.44 53 GLU B CA 1
ATOM 3581 C C . GLU B 1 53 ? -1.168 27.125 30.969 1 96.44 53 GLU B C 1
ATOM 3583 O O . GLU B 1 53 ? -1.794 26.406 31.766 1 96.44 53 GLU B O 1
ATOM 3588 N N . ASP B 1 54 ? -1.545 27.328 29.672 1 97.38 54 ASP B N 1
ATOM 3589 C CA . ASP B 1 54 ? -2.779 26.75 29.156 1 97.38 54 ASP B CA 1
ATOM 3590 C C . ASP B 1 54 ? -2.496 25.469 28.375 1 97.38 54 ASP B C 1
ATOM 3592 O O . ASP B 1 54 ? -3.422 24.734 28 1 97.38 54 ASP B O 1
ATOM 3596 N N . MET B 1 55 ? -1.249 25.141 28.141 1 97.94 55 MET B N 1
ATOM 3597 C CA . MET B 1 55 ? -0.885 23.953 27.375 1 97.94 55 MET B CA 1
ATOM 3598 C C . MET B 1 55 ? -1.158 22.688 28.188 1 97.94 55 MET B C 1
ATOM 3600 O O . MET B 1 55 ? -0.938 22.656 29.391 1 97.94 55 MET B O 1
ATOM 3604 N N . THR B 1 56 ? -1.638 21.719 27.469 1 96.94 56 THR B N 1
ATOM 3605 C CA . THR B 1 56 ? -1.883 20.438 28.125 1 96.94 56 THR B CA 1
ATOM 3606 C C . THR B 1 56 ? -0.594 19.625 28.219 1 96.94 56 THR B C 1
ATOM 3608 O O . THR B 1 56 ? 0.452 20.047 27.719 1 96.94 56 THR B O 1
ATOM 3611 N N . GLY B 1 57 ? -0.689 18.469 28.891 1 96.25 57 GLY B N 1
ATOM 3612 C CA . GLY B 1 57 ? 0.46 17.656 29.25 1 96.25 57 GLY B CA 1
ATOM 3613 C C . GLY B 1 57 ? 1.336 17.312 28.047 1 96.25 57 GLY B C 1
ATOM 3614 O O . GLY B 1 57 ? 2.531 17.625 28.047 1 96.25 57 GLY B O 1
ATOM 3615 N N . PRO B 1 58 ? 0.784 16.688 27.062 1 96.75 58 PRO B N 1
ATOM 3616 C CA . PRO B 1 58 ? 1.604 16.297 25.922 1 96.75 58 PRO B CA 1
ATOM 3617 C C . PRO B 1 58 ? 2.287 17.5 25.25 1 96.75 58 PRO B C 1
ATOM 3619 O O . PRO B 1 58 ? 3.439 17.391 24.828 1 96.75 58 PRO B O 1
ATOM 3622 N N . MET B 1 59 ? 1.623 18.594 25.109 1 97.88 59 MET B N 1
ATOM 3623 C CA . MET B 1 59 ? 2.236 19.781 24.516 1 97.88 59 MET B CA 1
ATOM 3624 C C . MET B 1 59 ? 3.369 20.297 25.391 1 97.88 59 MET B C 1
ATOM 3626 O O . MET B 1 59 ? 4.434 20.672 24.891 1 97.88 59 MET B O 1
ATOM 3630 N N . GLN B 1 60 ? 3.143 20.344 26.703 1 97.75 60 GLN B N 1
ATOM 3631 C CA . GLN B 1 60 ? 4.195 20.75 27.625 1 97.75 60 GLN B CA 1
ATOM 3632 C C . GLN B 1 60 ? 5.406 19.828 27.516 1 97.75 60 GLN B C 1
ATOM 3634 O O . GLN B 1 60 ? 6.551 20.297 27.531 1 97.75 60 GLN B O 1
ATOM 3639 N N . GLY B 1 61 ? 5.078 18.547 27.516 1 97.38 61 GLY B N 1
ATOM 3640 C CA . GLY B 1 61 ? 6.164 17.594 27.359 1 97.38 61 GLY B CA 1
ATOM 3641 C C . GLY B 1 61 ? 6.98 17.828 26.094 1 97.38 61 GLY B C 1
ATOM 3642 O O . GLY B 1 61 ? 8.211 17.734 26.125 1 97.38 61 GLY B O 1
ATOM 3643 N N . SER B 1 62 ? 6.32 18.109 25.031 1 98.19 62 SER B N 1
ATOM 3644 C CA . SER B 1 62 ? 6.996 18.359 23.75 1 98.19 62 SER B CA 1
ATOM 3645 C C . SER B 1 62 ? 7.867 19.609 23.828 1 98.19 62 SER B C 1
ATOM 3647 O O . SER B 1 62 ? 8.938 19.656 23.234 1 98.19 62 SER B O 1
ATOM 3649 N N . CYS B 1 63 ? 7.387 20.641 24.531 1 98.5 63 CYS B N 1
ATOM 3650 C CA . CYS B 1 63 ? 8.18 21.859 24.719 1 98.5 63 CYS B CA 1
ATOM 3651 C C . CYS B 1 63 ? 9.453 21.547 25.5 1 98.5 63 CYS B C 1
ATOM 3653 O O . CYS B 1 63 ? 10.531 22.047 25.156 1 98.5 63 CYS B O 1
ATOM 3655 N N . ILE B 1 64 ? 9.297 20.781 26.547 1 97.94 64 ILE B N 1
ATOM 3656 C CA . ILE B 1 64 ? 10.445 20.391 27.359 1 97.94 64 ILE B CA 1
ATOM 3657 C C . ILE B 1 64 ? 11.453 19.641 26.5 1 97.94 64 ILE B C 1
ATOM 3659 O O . ILE B 1 64 ? 12.648 19.953 26.516 1 97.94 64 ILE B O 1
ATOM 3663 N N . GLY B 1 65 ? 10.93 18.656 25.766 1 98 65 GLY B N 1
ATOM 3664 C CA . GLY B 1 65 ? 11.805 17.875 24.891 1 98 65 GLY B CA 1
ATOM 3665 C C . GLY B 1 65 ? 12.531 18.734 23.875 1 98 65 GLY B C 1
ATOM 3666 O O . GLY B 1 65 ? 13.711 18.516 23.594 1 98 65 GLY B O 1
ATOM 3667 N N . ALA B 1 66 ? 11.828 19.703 23.281 1 98.62 66 ALA B N 1
ATOM 3668 C CA . ALA B 1 66 ? 12.43 20.594 22.297 1 98.62 66 ALA B CA 1
ATOM 3669 C C . ALA B 1 66 ? 13.539 21.438 22.922 1 98.62 66 ALA B C 1
ATOM 3671 O O . ALA B 1 66 ? 14.57 21.688 22.297 1 98.62 66 ALA B O 1
ATOM 3672 N N . ALA B 1 67 ? 13.289 21.875 24.125 1 98.5 67 ALA B N 1
ATOM 3673 C CA . ALA B 1 67 ? 14.305 22.656 24.844 1 98.5 67 ALA B CA 1
ATOM 3674 C C . ALA B 1 67 ? 15.562 21.828 25.078 1 98.5 67 ALA B C 1
ATOM 3676 O O . ALA B 1 67 ? 16.672 22.344 24.922 1 98.5 67 ALA B O 1
ATOM 3677 N N . LEU B 1 68 ? 15.344 20.609 25.469 1 98.38 68 LEU B N 1
ATOM 3678 C CA . LEU B 1 68 ? 16.469 19.703 25.672 1 98.38 68 LEU B CA 1
ATOM 3679 C C . LEU B 1 68 ? 17.188 19.438 24.359 1 98.38 68 LEU B C 1
ATOM 3681 O O . LEU B 1 68 ? 18.422 19.453 24.312 1 98.38 68 LEU B O 1
ATOM 3685 N N . PHE B 1 69 ? 16.5 19.203 23.375 1 98.44 69 PHE B N 1
ATOM 3686 C CA . PHE B 1 69 ? 17.047 18.938 22.047 1 98.44 69 PHE B CA 1
ATOM 3687 C C . PHE B 1 69 ? 17.922 20.094 21.562 1 98.44 69 PHE B C 1
ATOM 3689 O O . PHE B 1 69 ? 19 19.875 21.016 1 98.44 69 PHE B O 1
ATOM 3696 N N . GLU B 1 70 ? 17.469 21.344 21.781 1 98.5 70 GLU B N 1
ATOM 3697 C CA . GLU B 1 70 ? 18.172 22.531 21.312 1 98.5 70 GLU B CA 1
ATOM 3698 C C . GLU B 1 70 ? 19.344 22.875 22.219 1 98.5 70 GLU B C 1
ATOM 3700 O O . GLU B 1 70 ? 20.156 23.734 21.891 1 98.5 70 GLU B O 1
ATOM 3705 N N . GLY B 1 71 ? 19.391 22.234 23.344 1 97.75 71 GLY B N 1
ATOM 3706 C CA . GLY B 1 71 ? 20.453 22.5 24.297 1 97.75 71 GLY B CA 1
ATOM 3707 C C . GLY B 1 71 ? 20.219 23.75 25.125 1 97.75 71 GLY B C 1
ATOM 3708 O O . GLY B 1 71 ? 21.172 24.359 25.625 1 97.75 71 GLY B O 1
ATOM 3709 N N . TRP B 1 72 ? 18.953 24.172 25.219 1 98.12 72 TRP B N 1
ATOM 3710 C CA . TRP B 1 72 ? 18.625 25.344 26.031 1 98.12 72 TRP B CA 1
ATOM 3711 C C . TRP B 1 72 ? 18.734 25.016 27.516 1 98.12 72 TRP B C 1
ATOM 3713 O O . TRP B 1 72 ? 18.906 25.906 28.359 1 98.12 72 TRP B O 1
ATOM 3723 N N . ALA B 1 73 ? 18.484 23.766 27.812 1 97.56 73 ALA B N 1
ATOM 3724 C CA . ALA B 1 73 ? 18.562 23.219 29.172 1 97.56 73 ALA B CA 1
ATOM 3725 C C . ALA B 1 73 ? 19.188 21.828 29.172 1 97.56 73 ALA B C 1
ATOM 3727 O O . ALA B 1 73 ? 19.141 21.109 28.156 1 97.56 73 ALA B O 1
ATOM 3728 N N . ASN B 1 74 ? 19.656 21.422 30.359 1 96.88 74 ASN B N 1
ATOM 3729 C CA . ASN B 1 74 ? 20.297 20.125 30.469 1 96.88 74 ASN B CA 1
ATOM 3730 C C . ASN B 1 74 ? 19.406 19.109 31.188 1 96.88 74 ASN B C 1
ATOM 3732 O O . ASN B 1 74 ? 19.625 17.906 31.094 1 96.88 74 ASN B O 1
ATOM 3736 N N . THR B 1 75 ? 18.453 19.672 31.891 1 97.12 75 THR B N 1
ATOM 3737 C CA . THR B 1 75 ? 17.562 18.797 32.656 1 97.12 75 THR B CA 1
ATOM 3738 C C . THR B 1 75 ? 16.109 19.203 32.438 1 97.12 75 THR B C 1
ATOM 3740 O O . THR B 1 75 ? 15.828 20.328 32 1 97.12 75 THR B O 1
ATOM 3743 N N . GLU B 1 76 ? 15.297 18.234 32.688 1 96.62 76 GLU B N 1
ATOM 3744 C CA . GLU B 1 76 ? 13.859 18.5 32.656 1 96.62 76 GLU B CA 1
ATOM 3745 C C . GLU B 1 76 ? 13.484 19.672 33.531 1 96.62 76 GLU B C 1
ATOM 3747 O O . GLU B 1 76 ? 12.703 20.547 33.125 1 96.62 76 GLU B O 1
ATOM 3752 N N . GLU B 1 77 ? 14.016 19.75 34.688 1 97.44 77 GLU B N 1
ATOM 3753 C CA . GLU B 1 77 ? 13.703 20.797 35.656 1 97.44 77 GLU B CA 1
ATOM 3754 C C . GLU B 1 77 ? 14.125 22.172 35.125 1 97.44 77 GLU B C 1
ATOM 3756 O O . GLU B 1 77 ? 13.375 23.141 35.25 1 97.44 77 GLU B O 1
ATOM 3761 N N . GLU B 1 78 ? 15.281 22.234 34.594 1 98 78 GLU B N 1
ATOM 3762 C CA . GLU B 1 78 ? 15.773 23.484 34 1 98 78 GLU B CA 1
ATOM 3763 C C . GLU B 1 78 ? 14.891 23.938 32.844 1 98 78 GLU B C 1
ATOM 3765 O O . GLU B 1 78 ? 14.586 25.125 32.719 1 98 78 GLU B O 1
ATOM 3770 N N . ALA B 1 79 ? 14.555 22.984 32.031 1 98 79 ALA B N 1
ATOM 3771 C CA . ALA B 1 79 ? 13.688 23.297 30.875 1 98 79 ALA B CA 1
ATOM 3772 C C . ALA B 1 79 ? 12.336 23.828 31.344 1 98 79 ALA B C 1
ATOM 3774 O O . ALA B 1 79 ? 11.852 24.828 30.828 1 98 79 ALA B O 1
ATOM 3775 N N . LYS B 1 80 ? 11.766 23.156 32.281 1 97.06 80 LYS B N 1
ATOM 3776 C CA . LYS B 1 80 ? 10.469 23.547 32.812 1 97.06 80 LYS B CA 1
ATOM 3777 C C . LYS B 1 80 ? 10.516 24.969 33.375 1 97.06 80 LYS B C 1
ATOM 3779 O O . LYS B 1 80 ? 9.617 25.766 33.156 1 97.06 80 LYS B O 1
ATOM 3784 N N . GLN B 1 81 ? 11.523 25.219 34.125 1 97.81 81 GLN B N 1
ATOM 3785 C CA . GLN B 1 81 ? 11.688 26.531 34.719 1 97.81 81 GLN B CA 1
ATOM 3786 C C . GLN B 1 81 ? 11.812 27.609 33.656 1 97.81 81 GLN B C 1
ATOM 3788 O O . GLN B 1 81 ? 11.203 28.688 33.781 1 97.81 81 GLN B O 1
ATOM 3793 N N . MET B 1 82 ? 12.586 27.328 32.719 1 97.75 82 MET B N 1
ATOM 3794 C CA . MET B 1 82 ? 12.773 28.25 31.609 1 97.75 82 MET B CA 1
ATOM 3795 C C . MET B 1 82 ? 11.453 28.547 30.906 1 97.75 82 MET B C 1
ATOM 3797 O O . MET B 1 82 ? 11.148 29.703 30.625 1 97.75 82 MET B O 1
ATOM 3801 N N . LEU B 1 83 ? 10.664 27.547 30.688 1 98.19 83 LEU B N 1
ATOM 3802 C CA . LEU B 1 83 ? 9.367 27.672 30.031 1 98.19 83 LEU B CA 1
ATOM 3803 C C . LEU B 1 83 ? 8.375 28.422 30.922 1 98.19 83 LEU B C 1
ATOM 3805 O O . LEU B 1 83 ? 7.641 29.281 30.438 1 98.19 83 LEU B O 1
ATOM 3809 N N . GLU B 1 84 ? 8.406 28.203 32.188 1 97.31 84 GLU B N 1
ATOM 3810 C CA . GLU B 1 84 ? 7.516 28.828 33.156 1 97.31 84 GLU B CA 1
ATOM 3811 C C . GLU B 1 84 ? 7.863 30.312 33.344 1 97.31 84 GLU B C 1
ATOM 3813 O O . GLU B 1 84 ? 6.98 31.125 33.594 1 97.31 84 GLU B O 1
ATOM 3818 N N . ASN B 1 85 ? 9.109 30.609 33.188 1 97.25 85 ASN B N 1
ATOM 3819 C CA . ASN B 1 85 ? 9.586 31.969 33.406 1 97.25 85 ASN B CA 1
ATOM 3820 C C . ASN B 1 85 ? 9.32 32.844 32.188 1 97.25 85 ASN B C 1
ATOM 3822 O O . ASN B 1 85 ? 9.633 34.031 32.188 1 97.25 85 ASN B O 1
ATOM 3826 N N . GLY B 1 86 ? 8.82 32.281 31.125 1 96.75 86 GLY B N 1
ATOM 3827 C CA . GLY B 1 86 ? 8.492 33.062 29.953 1 96.75 86 GLY B CA 1
ATOM 3828 C C . GLY B 1 86 ? 9.695 33.344 29.078 1 96.75 86 GLY B C 1
ATOM 3829 O O . GLY B 1 86 ? 9.688 34.344 28.328 1 96.75 86 GLY B O 1
ATOM 3830 N N . GLU B 1 87 ? 10.703 32.531 29.125 1 97.5 87 GLU B N 1
ATOM 3831 C CA . GLU B 1 87 ? 11.938 32.781 28.375 1 97.5 87 GLU B CA 1
ATOM 3832 C C . GLU B 1 87 ? 11.805 32.281 26.922 1 97.5 87 GLU B C 1
ATOM 3834 O O . GLU B 1 87 ? 12.672 32.562 26.094 1 97.5 87 GLU B O 1
ATOM 3839 N N . VAL B 1 88 ? 10.75 31.609 26.641 1 98.25 88 VAL B N 1
ATOM 3840 C CA . VAL B 1 88 ? 10.523 31.047 25.312 1 98.25 88 VAL B CA 1
ATOM 3841 C C . VAL B 1 88 ? 9.289 31.688 24.688 1 98.25 88 VAL B C 1
ATOM 3843 O O . VAL B 1 88 ? 8.242 31.797 25.328 1 98.25 88 VAL B O 1
ATOM 3846 N N . THR B 1 89 ? 9.438 32.156 23.484 1 98.25 89 THR B N 1
ATOM 3847 C CA . THR B 1 89 ? 8.312 32.688 22.719 1 98.25 89 THR B CA 1
ATOM 3848 C C . THR B 1 89 ? 7.59 31.578 21.969 1 98.25 89 THR B C 1
ATOM 3850 O O . THR B 1 89 ? 8.227 30.703 21.375 1 98.25 89 THR B O 1
ATOM 3853 N N . PHE B 1 90 ? 6.25 31.594 22 1 98.44 90 PHE B N 1
ATOM 3854 C CA . PHE B 1 90 ? 5.438 30.594 21.328 1 98.44 90 PHE B CA 1
ATOM 3855 C C . PHE B 1 90 ? 4.719 31.203 20.125 1 98.44 90 PHE B C 1
ATOM 3857 O O . PHE B 1 90 ? 4.109 32.281 20.234 1 98.44 90 PHE B O 1
ATOM 3864 N N . ILE B 1 91 ? 4.828 30.578 18.953 1 98.5 91 ILE B N 1
ATOM 3865 C CA . ILE B 1 91 ? 4.172 31.031 17.734 1 98.5 91 ILE B CA 1
ATOM 3866 C C . ILE B 1 91 ? 3.375 29.875 17.125 1 98.5 91 ILE B C 1
ATOM 3868 O O . ILE B 1 91 ? 3.887 28.766 16.984 1 98.5 91 ILE B O 1
ATOM 3872 N N . PRO B 1 92 ? 2.072 30.062 16.766 1 98.69 92 PRO B N 1
ATOM 3873 C CA . PRO B 1 92 ? 1.357 29.016 16.031 1 98.69 92 PRO B CA 1
ATOM 3874 C C . PRO B 1 92 ? 2.051 28.609 14.734 1 98.69 92 PRO B C 1
ATOM 3876 O O . PRO B 1 92 ? 2.492 29.484 13.977 1 98.69 92 PRO B O 1
ATOM 3879 N N . CYS B 1 93 ? 2.172 27.344 14.484 1 98.81 93 CYS B N 1
ATOM 3880 C CA . CYS B 1 93 ? 2.766 26.859 13.242 1 98.81 93 CYS B CA 1
ATOM 3881 C C . CYS B 1 93 ? 2.104 27.5 12.031 1 98.81 93 CYS B C 1
ATOM 3883 O O . CYS B 1 93 ? 2.789 27.969 11.125 1 98.81 93 CYS B O 1
ATOM 3885 N N . HIS B 1 94 ? 0.808 27.641 12.039 1 98.69 94 HIS B N 1
ATOM 3886 C CA . HIS B 1 94 ? 0.029 28.141 10.914 1 98.69 94 HIS B CA 1
ATOM 3887 C C . HIS B 1 94 ? 0.378 29.594 10.602 1 98.69 94 HIS B C 1
ATOM 3889 O O . HIS B 1 94 ? 0.038 30.109 9.531 1 98.69 94 HIS B O 1
ATOM 3895 N N . HIS B 1 95 ? 1.035 30.266 11.516 1 98.31 95 HIS B N 1
ATOM 3896 C CA . HIS B 1 95 ? 1.376 31.672 11.305 1 98.31 95 HIS B CA 1
ATOM 3897 C C . HIS B 1 95 ? 2.637 31.812 10.461 1 98.31 95 HIS B C 1
ATOM 3899 O O . HIS B 1 95 ? 2.932 32.906 9.953 1 98.31 95 HIS B O 1
ATOM 3905 N N . VAL B 1 96 ? 3.344 30.719 10.281 1 98.38 96 VAL B N 1
ATOM 3906 C CA . VAL B 1 96 ? 4.629 30.812 9.594 1 98.38 96 VAL B CA 1
ATOM 3907 C C . VAL B 1 96 ? 4.734 29.703 8.539 1 98.38 96 VAL B C 1
ATOM 3909 O O . VAL B 1 96 ? 5.789 29.094 8.383 1 98.38 96 VAL B O 1
ATOM 3912 N N . ASN B 1 97 ? 3.633 29.344 7.922 1 98.25 97 ASN B N 1
ATOM 3913 C CA . ASN B 1 97 ? 3.529 28.406 6.801 1 98.25 97 ASN B CA 1
ATOM 3914 C C . ASN B 1 97 ? 3.92 27 7.215 1 98.25 97 ASN B C 1
ATOM 3916 O O . ASN B 1 97 ? 4.488 26.25 6.418 1 98.25 97 ASN B O 1
ATOM 3920 N N . ALA B 1 98 ? 3.664 26.688 8.469 1 98.81 98 ALA B N 1
ATOM 3921 C CA . ALA B 1 98 ? 4.031 25.359 8.977 1 98.81 98 ALA B CA 1
ATOM 3922 C C . ALA B 1 98 ? 2.836 24.672 9.633 1 98.81 98 ALA B C 1
ATOM 3924 O O . ALA B 1 98 ? 1.811 25.312 9.891 1 98.81 98 ALA B O 1
ATOM 3925 N N . VAL B 1 99 ? 2.918 23.422 9.742 1 98.88 99 VAL B N 1
ATOM 3926 C CA . VAL B 1 99 ? 2.008 22.609 10.539 1 98.88 99 VAL B CA 1
ATOM 3927 C C . VAL B 1 99 ? 2.807 21.594 11.359 1 98.88 99 VAL B C 1
ATOM 3929 O O . VAL B 1 99 ? 3.926 21.234 10.984 1 98.88 99 VAL B O 1
ATOM 3932 N N . GLY B 1 100 ? 2.273 21.266 12.477 1 98.31 100 GLY B N 1
ATOM 3933 C CA . GLY B 1 100 ? 2.9 20.266 13.328 1 98.31 100 GLY B CA 1
ATOM 3934 C C . GLY B 1 100 ? 1.907 19.297 13.93 1 98.31 100 GLY B C 1
ATOM 3935 O O . GLY B 1 100 ? 0.81 19.688 14.336 1 98.31 100 GLY B O 1
ATOM 3936 N N . PRO B 1 101 ? 2.27 18.031 13.984 1 97.62 101 PRO B N 1
ATOM 3937 C CA . PRO B 1 101 ? 1.385 17.016 14.57 1 97.62 101 PRO B CA 1
ATOM 3938 C C . PRO B 1 101 ? 1.293 17.125 16.094 1 97.62 101 PRO B C 1
ATOM 3940 O O . PRO B 1 101 ? 2.26 17.516 16.75 1 97.62 101 PRO B O 1
ATOM 3943 N N . MET B 1 102 ? 0.087 16.812 16.703 1 96.06 102 MET B N 1
ATOM 3944 C CA . MET B 1 102 ? -0.158 16.797 18.141 1 96.06 102 MET B CA 1
ATOM 3945 C C . MET B 1 102 ? 0.193 18.141 18.781 1 96.06 102 MET B C 1
ATOM 3947 O O . MET B 1 102 ? -0.342 19.172 18.375 1 96.06 102 MET B O 1
ATOM 3951 N N . GLY B 1 103 ? 1.137 18.188 19.656 1 93.06 103 GLY B N 1
ATOM 3952 C CA . GLY B 1 103 ? 1.514 19.484 20.203 1 93.06 103 GLY B CA 1
ATOM 3953 C C . GLY B 1 103 ? 2.08 20.438 19.156 1 93.06 103 GLY B C 1
ATOM 3954 O O . GLY B 1 103 ? 2.066 21.656 19.359 1 93.06 103 GLY B O 1
ATOM 3955 N N . GLY B 1 104 ? 2.559 19.844 18.078 1 94.06 104 GLY B N 1
ATOM 3956 C CA . GLY B 1 104 ? 3.031 20.578 16.922 1 94.06 104 GLY B CA 1
ATOM 3957 C C . GLY B 1 104 ? 4.32 21.344 17.188 1 94.06 104 GLY B C 1
ATOM 3958 O O . GLY B 1 104 ? 4.605 22.344 16.516 1 94.06 104 GLY B O 1
ATOM 3959 N N . ILE B 1 105 ? 5.078 20.922 18.141 1 98.25 105 ILE B N 1
ATOM 3960 C CA . ILE B 1 105 ? 6.262 21.672 18.531 1 98.25 105 ILE B CA 1
ATOM 3961 C C . ILE B 1 105 ? 7.352 21.516 17.484 1 98.25 105 ILE B C 1
ATOM 3963 O O . ILE B 1 105 ? 7.695 20.406 17.094 1 98.25 105 ILE B O 1
ATOM 3967 N N . THR B 1 106 ? 7.793 22.609 16.953 1 98.62 106 THR B N 1
ATOM 3968 C CA . THR B 1 106 ? 8.906 22.703 16.016 1 98.62 106 THR B CA 1
ATOM 3969 C C . THR B 1 106 ? 9.945 23.703 16.516 1 98.62 106 THR B C 1
ATOM 3971 O O . THR B 1 106 ? 9.602 24.812 16.938 1 98.62 106 THR B O 1
ATOM 3974 N N . SER B 1 107 ? 11.133 23.344 16.594 1 98.56 107 SER B N 1
ATOM 3975 C CA . SER B 1 107 ? 12.219 24.25 16.969 1 98.56 107 SER B CA 1
ATOM 3976 C C . SER B 1 107 ? 13.195 24.438 15.82 1 98.56 107 SER B C 1
ATOM 3978 O O . SER B 1 107 ? 13.078 23.797 14.773 1 98.56 107 SER B O 1
ATOM 3980 N N . ALA B 1 108 ? 14.164 25.297 16.016 1 98.69 108 ALA B N 1
ATOM 3981 C CA . ALA B 1 108 ? 15.008 25.875 14.977 1 98.69 108 ALA B CA 1
ATOM 3982 C C . ALA B 1 108 ? 15.781 24.781 14.234 1 98.69 108 ALA B C 1
ATOM 3984 O O . ALA B 1 108 ? 15.914 24.844 13.008 1 98.69 108 ALA B O 1
ATOM 3985 N N . ASN B 1 109 ? 16.266 23.797 14.938 1 98.62 109 ASN B N 1
ATOM 3986 C CA . ASN B 1 109 ? 17.203 22.859 14.32 1 98.62 109 ASN B CA 1
ATOM 3987 C C . ASN B 1 109 ? 16.516 21.562 13.922 1 98.62 109 ASN B C 1
ATOM 3989 O O . ASN B 1 109 ? 17.172 20.641 13.406 1 98.62 109 ASN B O 1
ATOM 3993 N N . MET B 1 110 ? 15.25 21.438 14.18 1 98.75 110 MET B N 1
ATOM 3994 C CA . MET B 1 110 ? 14.523 20.281 13.688 1 98.75 110 MET B CA 1
ATOM 3995 C C . MET B 1 110 ? 14.391 20.312 12.172 1 98.75 110 MET B C 1
ATOM 3997 O O . MET B 1 110 ? 14.102 21.375 11.594 1 98.75 110 MET B O 1
ATOM 4001 N N . PRO B 1 111 ? 14.688 19.219 11.508 1 98.88 111 PRO B N 1
ATOM 4002 C CA . PRO B 1 111 ? 14.484 19.203 10.055 1 98.88 111 PRO B CA 1
ATOM 4003 C C . PRO B 1 111 ? 13.008 19.25 9.672 1 98.88 111 PRO B C 1
ATOM 4005 O O . PRO B 1 111 ? 12.164 18.625 10.328 1 98.88 111 PRO B O 1
ATOM 4008 N N . VAL B 1 112 ? 12.68 20.031 8.625 1 98.94 112 VAL B N 1
ATOM 4009 C CA . VAL B 1 112 ? 11.312 20.141 8.117 1 98.94 112 VAL B CA 1
ATOM 4010 C C . VAL B 1 112 ? 11.281 19.781 6.633 1 98.94 112 VAL B C 1
ATOM 4012 O O . VAL B 1 112 ? 12.211 20.125 5.891 1 98.94 112 VAL B O 1
ATOM 4015 N N . PHE B 1 113 ? 10.266 19.125 6.234 1 98.94 113 PHE B N 1
ATOM 4016 C CA . PHE B 1 113 ? 9.961 18.969 4.816 1 98.94 113 PHE B CA 1
ATOM 4017 C C . PHE B 1 113 ? 9.609 20.312 4.184 1 98.94 113 PHE B C 1
ATOM 4019 O O . PHE B 1 113 ? 8.93 21.125 4.797 1 98.94 113 PHE B O 1
ATOM 4026 N N . VAL B 1 114 ? 10.078 20.484 2.992 1 98.94 114 VAL B N 1
ATOM 4027 C CA . VAL B 1 114 ? 9.703 21.656 2.201 1 98.94 114 VAL B CA 1
ATOM 4028 C C . VAL B 1 114 ? 8.812 21.234 1.039 1 98.94 114 VAL B C 1
ATOM 4030 O O . VAL B 1 114 ? 9.258 20.531 0.126 1 98.94 114 VAL B O 1
ATOM 4033 N N . VAL B 1 115 ? 7.555 21.641 1.054 1 98.94 115 VAL B N 1
ATOM 4034 C CA . VAL B 1 115 ? 6.621 21.375 -0.035 1 98.94 115 VAL B CA 1
ATOM 4035 C C . VAL B 1 115 ? 6.352 22.672 -0.811 1 98.94 115 VAL B C 1
ATOM 4037 O O . VAL B 1 115 ? 5.949 23.672 -0.23 1 98.94 115 VAL B O 1
ATOM 4040 N N . GLU B 1 116 ? 6.594 22.609 -2.057 1 98.81 116 GLU B N 1
ATOM 4041 C CA . GLU B 1 116 ? 6.32 23.719 -2.957 1 98.81 116 GLU B CA 1
ATOM 4042 C C . GLU B 1 116 ? 5.016 23.516 -3.719 1 98.81 116 GLU B C 1
ATOM 4044 O O . GLU B 1 116 ? 4.852 22.5 -4.41 1 98.81 116 GLU B O 1
ATOM 4049 N N . ASN B 1 117 ? 4.082 24.406 -3.5 1 98.81 117 ASN B N 1
ATOM 4050 C CA . ASN B 1 117 ? 2.904 24.438 -4.359 1 98.81 117 ASN B CA 1
ATOM 4051 C C . ASN B 1 117 ? 3.15 25.297 -5.602 1 98.81 117 ASN B C 1
ATOM 4053 O O . ASN B 1 117 ? 2.918 26.5 -5.586 1 98.81 117 ASN B O 1
ATOM 4057 N N . ARG B 1 118 ? 3.406 24.688 -6.652 1 98.5 118 ARG B N 1
ATOM 4058 C CA . ARG B 1 118 ? 3.936 25.359 -7.836 1 98.5 118 ARG B CA 1
ATOM 4059 C C . ARG B 1 118 ? 2.844 26.156 -8.555 1 98.5 118 ARG B C 1
ATOM 4061 O O . ARG B 1 118 ? 3.131 27.125 -9.242 1 98.5 118 ARG B O 1
ATOM 4068 N N . SER B 1 119 ? 1.642 25.719 -8.375 1 98 119 SER B N 1
ATOM 4069 C CA . SER B 1 119 ? 0.543 26.438 -9.008 1 98 119 SER B CA 1
ATOM 4070 C C . SER B 1 119 ? 0.429 27.859 -8.469 1 98 119 SER B C 1
ATOM 4072 O O . SER B 1 119 ? -0.005 28.766 -9.18 1 98 119 SER B O 1
ATOM 4074 N N . GLU B 1 120 ? 0.812 28.047 -7.215 1 97.81 120 GLU B N 1
ATOM 4075 C CA . GLU B 1 120 ? 0.631 29.344 -6.57 1 97.81 120 GLU B CA 1
ATOM 4076 C C . GLU B 1 120 ? 1.972 29.953 -6.16 1 97.81 120 GLU B C 1
ATOM 4078 O O . GLU B 1 120 ? 2.041 31.125 -5.781 1 97.81 120 GLU B O 1
ATOM 4083 N N . GLY B 1 121 ? 3.027 29.172 -6.156 1 97.88 121 GLY B N 1
ATOM 4084 C CA . GLY B 1 121 ? 4.367 29.656 -5.871 1 97.88 121 GLY B CA 1
ATOM 4085 C C . GLY B 1 121 ? 4.66 29.766 -4.387 1 97.88 121 GLY B C 1
ATOM 4086 O O . GLY B 1 121 ? 5.586 30.484 -3.984 1 97.88 121 GLY B O 1
ATOM 4087 N N . ASN B 1 122 ? 3.902 29.156 -3.568 1 98.5 122 ASN B N 1
ATOM 4088 C CA . ASN B 1 122 ? 4.125 29.219 -2.127 1 98.5 122 ASN B CA 1
ATOM 4089 C C . ASN B 1 122 ? 4.691 27.906 -1.597 1 98.5 122 ASN B C 1
ATOM 4091 O O . ASN B 1 122 ? 4.68 26.891 -2.297 1 98.5 122 ASN B O 1
ATOM 4095 N N . GLU B 1 123 ? 5.195 27.922 -0.305 1 98.75 123 GLU B N 1
ATOM 4096 C CA . GLU B 1 123 ? 5.754 26.75 0.371 1 98.75 123 GLU B CA 1
ATOM 4097 C C . GLU B 1 123 ? 5.082 26.516 1.721 1 98.75 123 GLU B C 1
ATOM 4099 O O . GLU B 1 123 ? 4.48 27.438 2.285 1 98.75 123 GLU B O 1
ATOM 4104 N N . ALA B 1 124 ? 5.137 25.328 2.152 1 98.88 124 ALA B N 1
ATOM 4105 C CA . ALA B 1 124 ? 4.746 24.953 3.512 1 98.88 124 ALA B CA 1
ATOM 4106 C C . ALA B 1 124 ? 5.703 23.938 4.105 1 98.88 124 ALA B C 1
ATOM 4108 O O . ALA B 1 124 ? 6.465 23.297 3.375 1 98.88 124 ALA B O 1
ATOM 4109 N N . TYR B 1 125 ? 5.68 23.797 5.484 1 98.94 125 TYR B N 1
ATOM 4110 C CA . TYR B 1 125 ? 6.703 23.031 6.18 1 98.94 125 TYR B CA 1
ATOM 4111 C C . TYR B 1 125 ? 6.078 22.156 7.262 1 98.94 125 TYR B C 1
ATOM 4113 O O . TYR B 1 125 ? 5.051 22.516 7.844 1 98.94 125 TYR B O 1
ATOM 4121 N N . CYS B 1 126 ? 6.621 21.078 7.496 1 98.88 126 CYS B N 1
ATOM 4122 C CA . CYS B 1 126 ? 6.285 20.203 8.609 1 98.88 126 CYS B CA 1
ATOM 4123 C C . CYS B 1 126 ? 7.504 19.406 9.07 1 98.88 126 CYS B C 1
ATOM 4125 O O . CYS B 1 126 ? 8.312 18.969 8.242 1 98.88 126 CYS B O 1
ATOM 4127 N N . ILE B 1 127 ? 7.668 19.203 10.305 1 98.62 127 ILE B N 1
ATOM 4128 C CA . ILE B 1 127 ? 8.766 18.375 10.812 1 98.62 127 ILE B CA 1
ATOM 4129 C C . ILE B 1 127 ? 8.578 16.922 10.359 1 98.62 127 ILE B C 1
ATOM 4131 O O . ILE B 1 127 ? 7.52 16.562 9.836 1 98.62 127 ILE B O 1
ATOM 4135 N N . MET B 1 128 ? 9.57 16.125 10.555 1 98.5 128 MET B N 1
ATOM 4136 C CA . MET B 1 128 ? 9.523 14.734 10.109 1 98.5 128 MET B CA 1
ATOM 4137 C C . MET B 1 128 ? 8.891 13.844 11.172 1 98.5 128 MET B C 1
ATOM 4139 O O . MET B 1 128 ? 8.938 14.148 12.359 1 98.5 128 MET B O 1
ATOM 4143 N N . ASN B 1 129 ? 8.258 12.805 10.703 1 98.25 129 ASN B N 1
ATOM 4144 C CA . ASN B 1 129 ? 7.734 11.789 11.617 1 98.25 129 ASN B CA 1
ATOM 4145 C C . ASN B 1 129 ? 8.852 11.125 12.414 1 98.25 129 ASN B C 1
ATOM 4147 O O . ASN B 1 129 ? 9.906 10.805 11.867 1 98.25 129 ASN B O 1
ATOM 4151 N N . GLU B 1 130 ? 8.656 10.898 13.672 1 96.5 130 GLU B N 1
ATOM 4152 C CA . GLU B 1 130 ? 9.727 10.469 14.57 1 96.5 130 GLU B CA 1
ATOM 4153 C C . GLU B 1 130 ? 9.797 8.945 14.656 1 96.5 130 GLU B C 1
ATOM 4155 O O . GLU B 1 130 ? 10.688 8.391 15.305 1 96.5 130 GLU B O 1
ATOM 4160 N N . GLY B 1 131 ? 8.859 8.297 14.047 1 93.69 131 GLY B N 1
ATOM 4161 C CA . GLY B 1 131 ? 8.906 6.844 14.07 1 93.69 131 GLY B CA 1
ATOM 4162 C C . GLY B 1 131 ? 8.039 6.23 15.156 1 93.69 131 GLY B C 1
ATOM 4163 O O . GLY B 1 131 ? 7.012 6.801 15.531 1 93.69 131 GLY B O 1
ATOM 4164 N N . ILE B 1 132 ? 8.344 5.059 15.586 1 86.5 132 ILE B N 1
ATOM 4165 C CA . ILE B 1 132 ? 7.516 4.266 16.484 1 86.5 132 ILE B CA 1
ATOM 4166 C C . ILE B 1 132 ? 8.039 4.395 17.922 1 86.5 132 ILE B C 1
ATOM 4168 O O . ILE B 1 132 ? 9.188 4.793 18.125 1 86.5 132 ILE B O 1
ATOM 4172 N N . GLY B 1 133 ? 7.16 4.074 18.844 1 87 133 GLY B N 1
ATOM 4173 C CA . GLY B 1 133 ? 7.555 4.113 20.25 1 87 133 GLY B CA 1
ATOM 4174 C C . GLY B 1 133 ? 7.332 5.465 20.891 1 87 133 GLY B C 1
ATOM 4175 O O . GLY B 1 133 ? 6.363 6.16 20.578 1 87 133 GLY B O 1
ATOM 4176 N N . LYS B 1 134 ? 8.156 5.789 21.875 1 92.25 134 LYS B N 1
ATOM 4177 C CA . LYS B 1 134 ? 8.07 7.094 22.516 1 92.25 134 LYS B CA 1
ATOM 4178 C C . LYS B 1 134 ? 8.602 8.195 21.609 1 92.25 134 LYS B C 1
ATOM 4180 O O . LYS B 1 134 ? 9.734 8.117 21.125 1 92.25 134 LYS B O 1
ATOM 4185 N N . VAL B 1 135 ? 7.832 9.172 21.406 1 96.06 135 VAL B N 1
ATOM 4186 C CA . VAL B 1 135 ? 8.188 10.227 20.469 1 96.06 135 VAL B CA 1
ATOM 4187 C C . VAL B 1 135 ? 7.785 11.586 21.047 1 96.06 135 VAL B C 1
ATOM 4189 O O . VAL B 1 135 ? 6.855 11.672 21.844 1 96.06 135 VAL B O 1
ATOM 4192 N N . LEU B 1 136 ? 8.391 12.617 20.562 1 97.06 136 LEU B N 1
ATOM 4193 C CA . LEU B 1 136 ? 8.188 13.977 21.047 1 97.06 136 LEU B CA 1
ATOM 4194 C C . LEU B 1 136 ? 6.766 14.453 20.781 1 97.06 136 LEU B C 1
ATOM 4196 O O . LEU B 1 136 ? 6.176 15.164 21.594 1 97.06 136 LEU B O 1
ATOM 4200 N N . ARG B 1 137 ? 6.188 14.133 19.641 1 95.94 137 ARG B N 1
ATOM 4201 C CA . ARG B 1 137 ? 4.883 14.664 19.25 1 95.94 137 ARG B CA 1
ATOM 4202 C C . ARG B 1 137 ? 3.809 14.25 20.25 1 95.94 137 ARG B C 1
ATOM 4204 O O . ARG B 1 137 ? 2.775 14.914 20.375 1 95.94 137 ARG B O 1
ATOM 4211 N N . PHE B 1 138 ? 4.09 13.227 21.047 1 94.75 138 PHE B N 1
ATOM 4212 C CA . PHE B 1 138 ? 3.158 12.805 22.078 1 94.75 138 PHE B CA 1
ATOM 4213 C C . PHE B 1 138 ? 3.641 13.242 23.453 1 94.75 138 PHE B C 1
ATOM 4215 O O . PHE B 1 138 ? 3.131 12.781 24.484 1 94.75 138 PHE B O 1
ATOM 4222 N N . GLY B 1 139 ? 4.719 14 23.5 1 95.25 139 GLY B N 1
ATOM 4223 C CA . GLY B 1 139 ? 5.152 14.625 24.734 1 95.25 139 GLY B CA 1
ATOM 4224 C C . GLY B 1 139 ? 6.262 13.867 25.438 1 95.25 139 GLY B C 1
ATOM 4225 O O . GLY B 1 139 ? 6.617 14.18 26.578 1 95.25 139 GLY B O 1
ATOM 4226 N N . ALA B 1 140 ? 6.77 12.859 24.766 1 95.44 140 ALA B N 1
ATOM 4227 C CA . ALA B 1 140 ? 7.891 12.117 25.359 1 95.44 140 ALA B CA 1
ATOM 4228 C C . ALA B 1 140 ? 9.219 12.82 25.078 1 95.44 140 ALA B C 1
ATOM 4230 O O . ALA B 1 140 ? 9.391 13.438 24.016 1 95.44 140 ALA B O 1
ATOM 4231 N N . TYR B 1 141 ? 10.164 12.727 26.031 1 96 141 TYR B N 1
ATOM 4232 C CA . TYR B 1 141 ? 11.43 13.43 25.844 1 96 141 TYR B CA 1
ATOM 4233 C C . TYR B 1 141 ? 12.562 12.703 26.562 1 96 141 TYR B C 1
ATOM 4235 O O . TYR B 1 141 ? 13.484 13.336 27.078 1 96 141 TYR B O 1
ATOM 4243 N N . SER B 1 142 ? 12.422 11.414 26.734 1 95.06 142 SER B N 1
ATOM 4244 C CA . SER B 1 142 ? 13.523 10.625 27.281 1 95.06 142 SER B CA 1
ATOM 4245 C C . SER B 1 142 ? 14.781 10.766 26.438 1 95.06 142 SER B C 1
ATOM 4247 O O . SER B 1 142 ? 14.75 11.367 25.359 1 95.06 142 SER B O 1
ATOM 4249 N N . GLU B 1 143 ? 15.867 10.195 26.953 1 96 143 GLU B N 1
ATOM 4250 C CA . GLU B 1 143 ? 17.141 10.242 26.234 1 96 143 GLU B CA 1
ATOM 4251 C C . GLU B 1 143 ? 17.031 9.594 24.859 1 96 143 GLU B C 1
ATOM 4253 O O . GLU B 1 143 ? 17.609 10.078 23.891 1 96 143 GLU B O 1
ATOM 4258 N N . GLU B 1 144 ? 16.312 8.539 24.828 1 95.88 144 GLU B N 1
ATOM 4259 C CA . GLU B 1 144 ? 16.109 7.844 23.562 1 95.88 144 GLU B CA 1
ATOM 4260 C C . GLU B 1 144 ? 15.422 8.75 22.547 1 95.88 144 GLU B C 1
ATOM 4262 O O . GLU B 1 144 ? 15.789 8.758 21.375 1 95.88 144 GLU B O 1
ATOM 4267 N N . VAL B 1 145 ? 14.453 9.484 22.984 1 97.12 145 VAL B N 1
ATOM 4268 C CA . VAL B 1 145 ? 13.711 10.398 22.141 1 97.12 145 VAL B CA 1
ATOM 4269 C C . VAL B 1 145 ? 14.633 11.508 21.625 1 97.12 145 VAL B C 1
ATOM 4271 O O . VAL B 1 145 ? 14.648 11.812 20.438 1 97.12 145 VAL B O 1
ATOM 4274 N N . ILE B 1 146 ? 15.422 12.055 22.484 1 97.69 146 ILE B N 1
ATOM 4275 C CA . ILE B 1 146 ? 16.312 13.156 22.141 1 97.69 146 ILE B CA 1
ATOM 4276 C C . ILE B 1 146 ? 17.391 12.672 21.172 1 97.69 146 ILE B C 1
ATOM 4278 O O . ILE B 1 146 ? 17.719 13.359 20.219 1 97.69 146 ILE B O 1
ATOM 4282 N N . ASN B 1 147 ? 17.922 11.516 21.453 1 97.69 147 ASN B N 1
ATOM 4283 C CA . ASN B 1 147 ? 18.922 10.938 20.562 1 97.69 147 ASN B CA 1
ATOM 4284 C C . ASN B 1 147 ? 18.359 10.711 19.172 1 97.69 147 ASN B C 1
ATOM 4286 O O . ASN B 1 147 ? 19.062 10.93 18.172 1 97.69 147 ASN B O 1
ATOM 4290 N N . ARG B 1 148 ? 17.188 10.25 19.062 1 97.81 148 ARG B N 1
ATOM 4291 C CA . ARG B 1 148 ? 16.547 10.039 17.766 1 97.81 148 ARG B CA 1
ATOM 4292 C C . ARG B 1 148 ? 16.344 11.359 17.031 1 97.81 148 ARG B C 1
ATOM 4294 O O . ARG B 1 148 ? 16.547 11.438 15.82 1 97.81 148 ARG B O 1
ATOM 4301 N N . LEU B 1 149 ? 15.969 12.367 17.75 1 98.44 149 LEU B N 1
ATOM 4302 C CA . LEU B 1 149 ? 15.812 13.68 17.141 1 98.44 149 LEU B CA 1
ATOM 4303 C C . LEU B 1 149 ? 17.141 14.188 16.594 1 98.44 149 LEU B C 1
ATOM 4305 O O . LEU B 1 149 ? 17.188 14.773 15.508 1 98.44 149 LEU B O 1
ATOM 4309 N N . LYS B 1 150 ? 18.156 13.977 17.359 1 98.56 150 LYS B N 1
ATOM 4310 C CA . LYS B 1 150 ? 19.484 14.367 16.891 1 98.56 150 LYS B CA 1
ATOM 4311 C C . LYS B 1 150 ? 19.891 13.578 15.648 1 98.56 150 LYS B C 1
ATOM 4313 O O . LYS B 1 150 ? 20.516 14.117 14.734 1 98.56 150 LYS B O 1
ATOM 4318 N N . TRP B 1 151 ? 19.562 12.312 15.648 1 98.44 151 TRP B N 1
ATOM 4319 C CA . TRP B 1 151 ? 19.828 11.484 14.477 1 98.44 151 TRP B CA 1
ATOM 4320 C C . TRP B 1 151 ? 19.062 11.984 13.266 1 98.44 151 TRP B C 1
ATOM 4322 O O . TRP B 1 151 ? 19.594 12 12.148 1 98.44 151 TRP B O 1
ATOM 4332 N N . GLN B 1 152 ? 17.828 12.375 13.422 1 98.62 152 GLN B N 1
ATOM 4333 C CA . GLN B 1 152 ? 17.062 12.945 12.32 1 98.62 152 GLN B CA 1
ATOM 4334 C C . GLN B 1 152 ? 17.703 14.219 11.797 1 98.62 152 GLN B C 1
ATOM 4336 O O . GLN B 1 152 ? 17.781 14.438 10.586 1 98.62 152 GLN B O 1
ATOM 4341 N N . LYS B 1 153 ? 18.172 15.031 12.703 1 98.69 153 LYS B N 1
ATOM 4342 C CA . LYS B 1 153 ? 18.828 16.297 12.359 1 98.69 153 LYS B CA 1
ATOM 4343 C C . LYS B 1 153 ? 20.125 16.047 11.578 1 98.69 153 LYS B C 1
ATOM 4345 O O . LYS B 1 153 ? 20.375 16.703 10.57 1 98.69 153 LYS B O 1
ATOM 4350 N N . ASN B 1 154 ? 20.828 15.047 12.031 1 98.38 154 ASN B N 1
ATOM 4351 C CA . ASN B 1 154 ? 22.203 14.922 11.562 1 98.38 154 ASN B CA 1
ATOM 4352 C C . ASN B 1 154 ? 22.328 13.906 10.43 1 98.38 154 ASN B C 1
ATOM 4354 O O . ASN B 1 154 ? 23.297 13.938 9.664 1 98.38 154 ASN B O 1
ATOM 4358 N N . VAL B 1 155 ? 21.359 12.992 10.328 1 98.38 155 VAL B N 1
ATOM 4359 C CA . VAL B 1 155 ? 21.531 11.898 9.383 1 98.38 155 VAL B CA 1
ATOM 4360 C C . VAL B 1 155 ? 20.328 11.828 8.453 1 98.38 155 VAL B C 1
ATOM 4362 O O . VAL B 1 155 ? 20.453 12.031 7.242 1 98.38 155 VAL B O 1
ATOM 4365 N N . LEU B 1 156 ? 19.141 11.609 8.938 1 98.69 156 LEU B N 1
ATOM 4366 C CA . LEU B 1 156 ? 17.953 11.391 8.109 1 98.69 156 LEU B CA 1
ATOM 4367 C C . LEU B 1 156 ? 17.672 12.617 7.25 1 98.69 156 LEU B C 1
ATOM 4369 O O . LEU B 1 156 ? 17.484 12.5 6.035 1 98.69 156 LEU B O 1
ATOM 4373 N N . GLY B 1 157 ? 17.578 13.828 7.922 1 98.62 157 GLY B N 1
ATOM 4374 C CA . GLY B 1 157 ? 17.281 15.062 7.215 1 98.62 157 GLY B CA 1
ATOM 4375 C C . GLY B 1 157 ? 18.234 15.328 6.059 1 98.62 157 GLY B C 1
ATOM 4376 O O . GLY B 1 157 ? 17.797 15.414 4.906 1 98.62 157 GLY B O 1
ATOM 4377 N N . PRO B 1 158 ? 19.516 15.391 6.336 1 98.38 158 PRO B N 1
ATOM 4378 C CA . PRO B 1 158 ? 20.5 15.641 5.277 1 98.38 158 PRO B CA 1
ATOM 4379 C C . PRO B 1 158 ? 20.469 14.57 4.188 1 98.38 158 PRO B C 1
ATOM 4381 O O . PRO B 1 158 ? 20.641 14.883 3.006 1 98.38 158 PRO B O 1
ATOM 4384 N N . THR B 1 159 ? 20.297 13.305 4.562 1 98.56 159 THR B N 1
ATOM 4385 C CA . THR B 1 159 ? 20.234 12.227 3.58 1 98.56 159 THR B CA 1
ATOM 4386 C C . THR B 1 159 ? 19.062 12.43 2.633 1 98.56 159 THR B C 1
ATOM 4388 O O . THR B 1 159 ? 19.219 12.328 1.413 1 98.56 159 THR B O 1
ATOM 4391 N N . LEU B 1 160 ? 17.922 12.734 3.137 1 98.75 160 LEU B N 1
ATOM 4392 C CA . LEU B 1 160 ? 16.734 12.953 2.318 1 98.75 160 LEU B CA 1
ATOM 4393 C C . LEU B 1 160 ? 16.875 14.195 1.454 1 98.75 160 LEU B C 1
ATOM 4395 O O . LEU B 1 160 ? 16.422 14.227 0.311 1 98.75 160 LEU B O 1
ATOM 4399 N N . SER B 1 161 ? 17.484 15.242 2.049 1 98.62 161 SER B N 1
ATOM 4400 C CA . SER B 1 161 ? 17.734 16.438 1.268 1 98.62 161 SER B CA 1
ATOM 4401 C C . SER B 1 161 ? 18.578 16.125 0.037 1 98.62 161 SER B C 1
ATOM 4403 O O . SER B 1 161 ? 18.234 16.531 -1.077 1 98.62 161 SER B O 1
ATOM 4405 N N . LYS B 1 162 ? 19.688 15.445 0.253 1 98.38 162 LYS B N 1
ATOM 4406 C CA . LYS B 1 162 ? 20.594 15.078 -0.842 1 98.38 162 LYS B CA 1
ATOM 4407 C C . LYS B 1 162 ? 19.875 14.188 -1.855 1 98.38 162 LYS B C 1
ATOM 4409 O O . LYS B 1 162 ? 20.031 14.359 -3.064 1 98.38 162 LYS B O 1
ATOM 4414 N N . ALA B 1 163 ? 19.109 13.203 -1.389 1 98.31 163 ALA B N 1
ATOM 4415 C CA . ALA B 1 163 ? 18.375 12.305 -2.273 1 98.31 163 ALA B CA 1
ATOM 4416 C C . ALA B 1 163 ? 17.391 13.07 -3.135 1 98.31 163 ALA B C 1
ATOM 4418 O O . ALA B 1 163 ? 17.281 12.836 -4.344 1 98.31 163 ALA B O 1
ATOM 4419 N N . LEU B 1 164 ? 16.625 14 -2.516 1 98.69 164 LEU B N 1
ATOM 4420 C CA . LEU B 1 164 ? 15.633 14.789 -3.234 1 98.69 164 LEU B CA 1
ATOM 4421 C C . LEU B 1 164 ? 16.297 15.648 -4.305 1 98.69 164 LEU B C 1
ATOM 4423 O O . LEU B 1 164 ? 15.719 15.867 -5.375 1 98.69 164 LEU B O 1
ATOM 4427 N N . LYS B 1 165 ? 17.469 16.125 -4.047 1 97.88 165 LYS B N 1
ATOM 4428 C CA . LYS B 1 165 ? 18.188 16.969 -4.992 1 97.88 165 L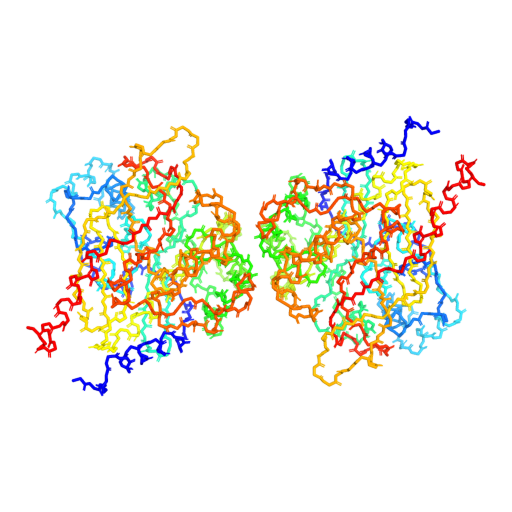YS B CA 1
ATOM 4429 C C . LYS B 1 165 ? 18.641 16.172 -6.211 1 97.88 165 LYS B C 1
ATOM 4431 O O . LYS B 1 165 ? 18.938 16.734 -7.262 1 97.88 165 LYS B O 1
ATOM 4436 N N . LEU B 1 166 ? 18.719 14.852 -6.074 1 97.31 166 LEU B N 1
ATOM 4437 C CA . LEU B 1 166 ? 19.062 13.992 -7.195 1 97.31 166 LEU B CA 1
ATOM 4438 C C . LEU B 1 166 ? 17.859 13.773 -8.109 1 97.31 166 LEU B C 1
ATOM 4440 O O . LEU B 1 166 ? 18.016 13.312 -9.242 1 97.31 166 LEU B O 1
ATOM 4444 N N . THR B 1 167 ? 16.656 14.055 -7.617 1 97.06 167 THR B N 1
ATOM 4445 C CA . THR B 1 167 ? 15.469 13.961 -8.469 1 97.06 167 THR B CA 1
ATOM 4446 C C . THR B 1 167 ? 15.422 15.117 -9.461 1 97.06 167 THR B C 1
ATOM 4448 O O . THR B 1 167 ? 16.016 16.172 -9.219 1 97.06 167 THR B O 1
ATOM 4451 N N . ASP B 1 168 ? 14.797 14.961 -10.586 1 93.62 168 ASP B N 1
ATOM 4452 C CA . ASP B 1 168 ? 14.711 16.016 -11.594 1 93.62 168 ASP B CA 1
ATOM 4453 C C . ASP B 1 168 ? 13.898 17.203 -11.086 1 93.62 168 ASP B C 1
ATOM 4455 O O . ASP B 1 168 ? 14.297 18.359 -11.273 1 93.62 168 ASP B O 1
ATOM 4459 N N . ASN B 1 169 ? 12.75 17.016 -10.461 1 93.88 169 ASN B N 1
ATOM 4460 C CA . ASN B 1 169 ? 11.805 18.078 -10.133 1 93.88 169 ASN B CA 1
ATOM 4461 C C . ASN B 1 169 ? 11.172 17.859 -8.758 1 93.88 169 ASN B C 1
ATOM 4463 O O . ASN B 1 169 ? 10.094 18.391 -8.484 1 93.88 169 ASN B O 1
ATOM 4467 N N . GLY B 1 170 ? 11.82 17.141 -7.863 1 98 170 GLY B N 1
ATOM 4468 C CA . GLY B 1 170 ? 11.141 16.766 -6.629 1 98 170 GLY B CA 1
ATOM 4469 C C . GLY B 1 170 ? 10.125 15.656 -6.812 1 98 170 GLY B C 1
ATOM 4470 O O . GLY B 1 170 ? 10.109 15 -7.855 1 98 170 GLY B O 1
ATOM 4471 N N . LEU B 1 171 ? 9.406 15.359 -5.812 1 98.75 171 LEU B N 1
ATOM 4472 C CA . LEU B 1 171 ? 8.398 14.305 -5.871 1 98.75 171 LEU B CA 1
ATOM 4473 C C . LEU B 1 171 ? 7 14.898 -5.98 1 98.75 171 LEU B C 1
ATOM 4475 O O . LEU B 1 171 ? 6.617 15.742 -5.172 1 98.75 171 LEU B O 1
ATOM 4479 N N . ASN B 1 172 ? 6.191 14.523 -6.992 1 98.75 172 ASN B N 1
ATOM 4480 C CA . ASN B 1 172 ? 4.816 14.969 -7.195 1 98.75 172 ASN B CA 1
ATOM 4481 C C . ASN B 1 172 ? 3.873 14.375 -6.152 1 98.75 172 ASN B C 1
ATOM 4483 O O . ASN B 1 172 ? 3.541 13.195 -6.211 1 98.75 172 ASN B O 1
ATOM 4487 N N . LEU B 1 173 ? 3.393 15.188 -5.297 1 98.81 173 LEU B N 1
ATOM 4488 C CA . LEU B 1 173 ? 2.672 14.688 -4.133 1 98.81 173 LEU B CA 1
ATOM 4489 C C . LEU B 1 173 ? 1.228 14.352 -4.492 1 98.81 173 LEU B C 1
ATOM 4491 O O . LEU B 1 173 ? 0.621 13.469 -3.877 1 98.81 173 LEU B O 1
ATOM 4495 N N . ASN B 1 174 ? 0.613 15.023 -5.508 1 98.69 174 ASN B N 1
ATOM 4496 C CA . ASN B 1 174 ? -0.722 14.648 -5.961 1 98.69 174 ASN B CA 1
ATOM 4497 C C . ASN B 1 174 ? -0.758 13.211 -6.469 1 98.69 174 ASN B C 1
ATOM 4499 O O . ASN B 1 174 ? -1.688 12.461 -6.16 1 98.69 174 ASN B O 1
ATOM 4503 N N . VAL B 1 175 ? 0.255 12.883 -7.207 1 98.25 175 VAL B N 1
ATOM 4504 C CA . VAL B 1 175 ? 0.326 11.539 -7.789 1 98.25 175 VAL B CA 1
ATOM 4505 C C . VAL B 1 175 ? 0.457 10.5 -6.676 1 98.25 175 VAL B C 1
ATOM 4507 O O . VAL B 1 175 ? -0.207 9.461 -6.707 1 98.25 175 VAL B O 1
ATOM 4510 N N . MET B 1 176 ? 1.288 10.766 -5.715 1 98.5 176 MET B N 1
ATOM 4511 C CA . MET B 1 176 ? 1.518 9.844 -4.609 1 98.5 176 MET B CA 1
ATOM 4512 C C . MET B 1 176 ? 0.254 9.672 -3.77 1 98.5 176 MET B C 1
ATOM 4514 O O . MET B 1 176 ? -0.103 8.555 -3.396 1 98.5 176 MET B O 1
ATOM 4518 N N . ILE B 1 177 ? -0.423 10.758 -3.484 1 98.75 177 ILE B N 1
ATOM 4519 C CA . ILE B 1 177 ? -1.637 10.727 -2.676 1 98.75 177 ILE B CA 1
ATOM 4520 C C . ILE B 1 177 ? -2.734 9.969 -3.426 1 98.75 177 ILE B C 1
ATOM 4522 O O . ILE B 1 177 ? -3.424 9.133 -2.846 1 98.75 177 ILE B O 1
ATOM 4526 N N . ALA B 1 178 ? -2.879 10.273 -4.688 1 98.31 178 ALA B N 1
ATOM 4527 C CA . ALA B 1 178 ? -3.889 9.594 -5.492 1 98.31 178 ALA B CA 1
ATOM 4528 C C . ALA B 1 178 ? -3.68 8.078 -5.477 1 98.31 178 ALA B C 1
ATOM 4530 O O . ALA B 1 178 ? -4.637 7.316 -5.336 1 98.31 178 ALA B O 1
ATOM 4531 N N . LYS B 1 179 ? -2.447 7.656 -5.613 1 97.25 179 LYS B N 1
ATOM 4532 C CA . LYS B 1 179 ? -2.135 6.23 -5.602 1 97.25 179 LYS B CA 1
ATOM 4533 C C . LYS B 1 179 ? -2.43 5.613 -4.238 1 97.25 179 LYS B C 1
ATOM 4535 O O . LYS B 1 179 ? -3.014 4.531 -4.152 1 97.25 179 LYS B O 1
ATOM 4540 N N . ALA B 1 180 ? -2.045 6.281 -3.195 1 98 180 ALA B N 1
ATOM 4541 C CA . ALA B 1 180 ? -2.189 5.758 -1.84 1 98 180 ALA B CA 1
ATOM 4542 C C . ALA B 1 180 ? -3.66 5.641 -1.451 1 98 180 ALA B C 1
ATOM 4544 O O . ALA B 1 180 ? -4.043 4.727 -0.715 1 98 180 ALA B O 1
ATOM 4545 N N . ILE B 1 181 ? -4.516 6.527 -1.955 1 97.38 181 ILE B N 1
ATOM 4546 C CA . ILE B 1 181 ? -5.949 6.461 -1.692 1 97.38 181 ILE B CA 1
ATOM 4547 C C . ILE B 1 181 ? -6.504 5.133 -2.199 1 97.38 181 ILE B C 1
ATOM 4549 O O . ILE B 1 181 ? -7.316 4.492 -1.521 1 97.38 181 ILE B O 1
ATOM 4553 N N . THR B 1 182 ? -6.031 4.703 -3.332 1 94.56 182 THR B N 1
ATOM 4554 C CA . THR B 1 182 ? -6.531 3.465 -3.92 1 94.56 182 THR B CA 1
ATOM 4555 C C . THR B 1 182 ? -6.008 2.252 -3.154 1 94.56 182 THR B C 1
ATOM 4557 O O . THR B 1 182 ? -6.426 1.121 -3.412 1 94.56 182 THR B O 1
ATOM 4560 N N . MET B 1 183 ? -5.125 2.492 -2.234 1 96.06 183 MET B N 1
ATOM 4561 C CA . MET B 1 183 ? -4.512 1.421 -1.455 1 96.06 183 MET B CA 1
ATOM 4562 C C . MET B 1 183 ? -4.996 1.454 -0.009 1 96.06 183 MET B C 1
ATOM 4564 O O . MET B 1 183 ? -4.441 0.767 0.851 1 96.06 183 MET B O 1
ATOM 4568 N N . GLY B 1 184 ? -5.93 2.297 0.274 1 95.31 184 GLY B N 1
ATOM 4569 C CA . GLY B 1 184 ? -6.602 2.205 1.562 1 95.31 184 GLY B CA 1
ATOM 4570 C C . GLY B 1 184 ? -6.156 3.273 2.543 1 95.31 184 GLY B C 1
ATOM 4571 O O . GLY B 1 184 ? -6.301 3.107 3.756 1 95.31 184 GLY B O 1
ATOM 4572 N N . ASP B 1 185 ? -5.594 4.348 2.074 1 97.25 185 ASP B N 1
ATOM 4573 C CA . ASP B 1 185 ? -5.18 5.43 2.963 1 97.25 185 ASP B CA 1
ATOM 4574 C C . ASP B 1 185 ? -6.199 6.566 2.953 1 97.25 185 ASP B C 1
ATOM 4576 O O . ASP B 1 185 ? -6.75 6.91 1.904 1 97.25 185 ASP B O 1
ATOM 4580 N N . GLU B 1 186 ? -6.414 7.117 4.133 1 96.94 186 GLU B N 1
ATOM 4581 C CA . GLU B 1 186 ? -7.168 8.367 4.211 1 96.94 186 GLU B CA 1
ATOM 4582 C C . GLU B 1 186 ? -6.289 9.516 4.684 1 96.94 186 GLU B C 1
ATOM 4584 O O . GLU B 1 186 ? -6.703 10.68 4.648 1 96.94 186 GLU B O 1
ATOM 4589 N N . PHE B 1 187 ? -5.051 9.281 5.262 1 97.81 187 PHE B N 1
ATOM 4590 C CA . PHE B 1 187 ? -3.939 10.211 5.375 1 97.81 187 PHE B CA 1
ATOM 4591 C C . PHE B 1 187 ? -3.912 10.852 6.758 1 97.81 187 PHE B C 1
ATOM 4593 O O . PHE B 1 187 ? -2.998 11.617 7.074 1 97.81 187 PHE B O 1
ATOM 4600 N N . HIS B 1 188 ? -4.859 10.594 7.598 1 96.94 188 HIS B N 1
ATOM 4601 C CA . HIS B 1 188 ? -4.723 11.078 8.969 1 96.94 188 HIS B CA 1
ATOM 4602 C C . HIS B 1 188 ? -4.367 9.945 9.922 1 96.94 188 HIS B C 1
ATOM 4604 O O . HIS B 1 188 ? -3.402 10.047 10.688 1 96.94 188 HIS B O 1
ATOM 4610 N N . GLN B 1 189 ? -5.121 8.93 9.883 1 93.44 189 GLN B N 1
ATOM 4611 C CA . GLN B 1 189 ? -4.863 7.797 10.758 1 93.44 189 GLN B CA 1
ATOM 4612 C C . GLN B 1 189 ? -4.117 6.688 10.023 1 93.44 189 GLN B C 1
ATOM 4614 O O . GLN B 1 189 ? -3.432 5.875 10.648 1 93.44 189 GLN B O 1
ATOM 4619 N N . ARG B 1 190 ? -4.383 6.613 8.797 1 95.5 190 ARG B N 1
ATOM 4620 C CA . ARG B 1 190 ? -3.738 5.574 8.008 1 95.5 190 ARG B CA 1
ATOM 4621 C C . ARG B 1 190 ? -2.928 6.176 6.863 1 95.5 190 ARG B C 1
ATOM 4623 O O . ARG B 1 190 ? -3.486 6.809 5.965 1 95.5 190 ARG B O 1
ATOM 4630 N N . ASN B 1 191 ? -1.625 6.02 6.91 1 97.19 191 ASN B N 1
ATOM 4631 C CA . ASN B 1 191 ? -0.661 6.516 5.934 1 97.19 191 ASN B CA 1
ATOM 4632 C C . ASN B 1 191 ? 0.283 5.414 5.465 1 97.19 191 ASN B C 1
ATOM 4634 O O . ASN B 1 191 ? 1.399 5.691 5.023 1 97.19 191 ASN B O 1
ATOM 4638 N N . ILE B 1 192 ? -0.107 4.203 5.574 1 97.38 192 ILE B N 1
ATOM 4639 C CA . ILE B 1 192 ? 0.777 3.061 5.375 1 97.38 192 ILE B CA 1
ATOM 4640 C C . ILE B 1 192 ? 1.206 2.992 3.91 1 97.38 192 ILE B C 1
ATOM 4642 O O . ILE B 1 192 ? 2.4 2.912 3.609 1 97.38 192 ILE B O 1
ATOM 4646 N N . ALA B 1 193 ? 0.223 3.035 2.988 1 98.06 193 ALA B N 1
ATOM 4647 C CA . ALA B 1 193 ? 0.521 2.941 1.562 1 98.06 193 ALA B CA 1
ATOM 4648 C C . ALA B 1 193 ? 1.359 4.129 1.097 1 98.06 193 ALA B C 1
ATOM 4650 O O . ALA B 1 193 ? 2.326 3.959 0.349 1 98.06 193 ALA B O 1
ATOM 4651 N N . ALA B 1 194 ? 0.98 5.289 1.547 1 98.69 194 ALA B N 1
ATOM 4652 C CA . ALA B 1 194 ? 1.71 6.492 1.148 1 98.69 194 ALA B CA 1
ATOM 4653 C C . ALA B 1 194 ? 3.156 6.438 1.631 1 98.69 194 ALA B C 1
ATOM 4655 O O . ALA B 1 194 ? 4.066 6.879 0.927 1 98.69 194 ALA B O 1
ATOM 4656 N N . SER B 1 195 ? 3.395 5.949 2.818 1 98.75 195 SER B N 1
ATOM 4657 C CA . SER B 1 195 ? 4.746 5.801 3.35 1 98.75 195 SER B CA 1
ATOM 4658 C C . SER B 1 195 ? 5.559 4.809 2.523 1 98.75 195 SER B C 1
ATOM 4660 O O . SER B 1 195 ? 6.738 5.043 2.252 1 98.75 195 SER B O 1
ATOM 4662 N N . LEU B 1 196 ? 4.934 3.781 2.09 1 98.62 196 LEU B N 1
ATOM 4663 C CA . LEU B 1 196 ? 5.613 2.807 1.242 1 98.62 196 LEU B CA 1
ATOM 4664 C C . LEU B 1 196 ? 5.895 3.391 -0.138 1 98.62 196 LEU B C 1
ATOM 4666 O O . LEU B 1 196 ? 6.941 3.121 -0.729 1 98.62 196 LEU B O 1
ATOM 4670 N N . ILE B 1 197 ? 4.93 4.133 -0.677 1 98.75 197 ILE B N 1
ATOM 4671 C CA . ILE B 1 197 ? 5.121 4.789 -1.967 1 98.75 197 ILE B CA 1
ATOM 4672 C C . ILE B 1 197 ? 6.281 5.777 -1.879 1 98.75 197 ILE B C 1
ATOM 4674 O O . ILE B 1 197 ? 7.094 5.871 -2.801 1 98.75 197 ILE B O 1
ATOM 4678 N N . PHE B 1 198 ? 6.355 6.496 -0.767 1 98.81 198 PHE B N 1
ATOM 4679 C CA . PHE B 1 198 ? 7.484 7.395 -0.558 1 98.81 198 PHE B CA 1
ATOM 4680 C C . PHE B 1 198 ? 8.797 6.621 -0.556 1 98.81 198 PHE B C 1
ATOM 4682 O O . PHE B 1 198 ? 9.758 7.023 -1.215 1 98.81 198 PHE B O 1
ATOM 4689 N N . LEU B 1 199 ? 8.867 5.531 0.225 1 98.56 199 LEU B N 1
ATOM 4690 C CA . LEU B 1 199 ? 10.055 4.691 0.246 1 98.56 199 LEU B CA 1
ATOM 4691 C C . LEU B 1 199 ? 10.438 4.25 -1.164 1 98.56 199 LEU B C 1
ATOM 4693 O O . LEU B 1 199 ? 11.602 4.336 -1.555 1 98.56 199 LEU B O 1
ATOM 4697 N N . LYS B 1 200 ? 9.438 3.82 -1.916 1 98 200 LYS B N 1
ATOM 4698 C CA . LYS B 1 200 ? 9.609 3.365 -3.291 1 98 200 LYS B CA 1
ATOM 4699 C C . LYS B 1 200 ? 10.234 4.457 -4.156 1 98 200 LYS B C 1
ATOM 4701 O O . LYS B 1 200 ? 11.156 4.191 -4.934 1 98 200 LYS B O 1
ATOM 4706 N N . GLU B 1 201 ? 9.719 5.629 -4.02 1 98 201 GLU B N 1
ATOM 4707 C CA . GLU B 1 201 ? 10.133 6.73 -4.891 1 98 201 GLU B CA 1
ATOM 4708 C C . GLU B 1 201 ? 11.508 7.254 -4.504 1 98 201 GLU B C 1
ATOM 4710 O O . GLU B 1 201 ? 12.273 7.695 -5.363 1 98 201 GLU B O 1
ATOM 4715 N N . ILE B 1 202 ? 11.844 7.184 -3.176 1 98.31 202 ILE B N 1
ATOM 4716 C CA . ILE B 1 202 ? 13.023 7.918 -2.725 1 98.31 202 ILE B CA 1
ATOM 4717 C C . ILE B 1 202 ? 14.203 6.965 -2.588 1 98.31 202 ILE B C 1
ATOM 4719 O O . ILE B 1 202 ? 15.359 7.387 -2.664 1 98.31 202 ILE B O 1
ATOM 4723 N N . SER B 1 203 ? 14.023 5.656 -2.359 1 97.56 203 SER B N 1
ATOM 4724 C CA . SER B 1 203 ? 15.078 4.703 -2.035 1 97.56 203 SER B CA 1
ATOM 4725 C C . SER B 1 203 ? 16.109 4.621 -3.152 1 97.56 203 SER B C 1
ATOM 4727 O O . SER B 1 203 ? 17.312 4.531 -2.889 1 97.56 203 SER B O 1
ATOM 4729 N N . PRO B 1 204 ? 15.695 4.629 -4.52 1 96.31 204 PRO B N 1
ATOM 4730 C CA . PRO B 1 204 ? 16.703 4.578 -5.582 1 96.31 204 PRO B CA 1
ATOM 4731 C C . PRO B 1 204 ? 17.672 5.762 -5.531 1 96.31 204 PRO B C 1
ATOM 4733 O O . PRO B 1 204 ? 18.828 5.645 -5.965 1 96.31 204 PRO B O 1
ATOM 4736 N N . TYR B 1 205 ? 17.188 6.883 -5.004 1 97.5 205 TYR B N 1
ATOM 4737 C CA . TYR B 1 205 ? 18.031 8.062 -4.898 1 97.5 205 TYR B CA 1
ATOM 4738 C C . TYR B 1 205 ? 18.859 8.031 -3.621 1 97.5 205 TYR B C 1
ATOM 4740 O O . TYR B 1 205 ? 20 8.508 -3.6 1 97.5 205 TYR B O 1
ATOM 4748 N N . ILE B 1 206 ? 18.297 7.461 -2.51 1 97.75 206 ILE B N 1
ATOM 4749 C CA . ILE B 1 206 ? 19.031 7.367 -1.251 1 97.75 206 ILE B CA 1
ATOM 4750 C C . ILE B 1 206 ? 20.297 6.543 -1.454 1 97.75 206 ILE B C 1
ATOM 4752 O O . ILE B 1 206 ? 21.375 6.906 -0.959 1 97.75 206 ILE B O 1
ATOM 4756 N N . VAL B 1 207 ? 20.234 5.477 -2.254 1 95.44 207 VAL B N 1
ATOM 4757 C CA . VAL B 1 207 ? 21.375 4.578 -2.418 1 95.44 207 VAL B CA 1
ATOM 4758 C C . VAL B 1 207 ? 22.438 5.238 -3.305 1 95.44 207 VAL B C 1
ATOM 4760 O O . VAL B 1 207 ? 23.547 4.723 -3.447 1 95.44 207 VAL B O 1
ATOM 4763 N N . GLN B 1 208 ? 22.062 6.363 -3.906 1 95 208 GLN B N 1
ATOM 4764 C CA . GLN B 1 208 ? 23 7.082 -4.777 1 95 208 GLN B CA 1
ATOM 4765 C C . GLN B 1 208 ? 23.641 8.25 -4.039 1 95 208 GLN B C 1
ATOM 4767 O O . GLN B 1 208 ? 24.531 8.922 -4.586 1 95 208 GLN B O 1
ATOM 4772 N N . VAL B 1 209 ? 23.125 8.516 -2.822 1 95.56 209 VAL B N 1
ATOM 4773 C CA . VAL B 1 209 ? 23.672 9.633 -2.064 1 95.56 209 VAL B CA 1
ATOM 4774 C C . VAL B 1 209 ? 25.156 9.391 -1.791 1 95.56 209 VAL B C 1
ATOM 4776 O O . VAL B 1 209 ? 25.547 8.32 -1.318 1 95.56 209 VAL B O 1
ATOM 4779 N N . GLU B 1 210 ? 26 10.375 -2.057 1 91 210 GLU B N 1
ATOM 4780 C CA . GLU B 1 210 ? 27.438 10.266 -1.851 1 91 210 GLU B CA 1
ATOM 4781 C C . GLU B 1 210 ? 27.812 10.531 -0.395 1 91 210 GLU B C 1
ATOM 4783 O O . GLU B 1 210 ? 27.078 11.227 0.318 1 91 210 GLU B O 1
ATOM 4788 N N . ASP B 1 211 ? 28.859 10.031 0.109 1 87.44 211 ASP B N 1
ATOM 4789 C CA . ASP B 1 211 ? 29.484 10.312 1.401 1 87.44 211 ASP B CA 1
ATOM 4790 C C . ASP B 1 211 ? 28.594 9.844 2.551 1 87.44 211 ASP B C 1
ATOM 4792 O O . ASP B 1 211 ? 28.594 10.445 3.625 1 87.44 211 ASP B O 1
ATOM 4796 N N . ILE B 1 212 ? 27.656 8.984 2.287 1 91.19 212 ILE B N 1
ATOM 4797 C CA . ILE B 1 212 ? 26.922 8.328 3.369 1 91.19 212 ILE B CA 1
ATOM 4798 C C . ILE B 1 212 ? 27.578 6.984 3.682 1 91.19 212 ILE B C 1
ATOM 4800 O O . ILE B 1 212 ? 27.891 6.207 2.771 1 91.19 212 ILE B O 1
ATOM 4804 N N . ASP B 1 213 ? 27.875 6.77 4.883 1 91.5 213 ASP B N 1
ATOM 4805 C CA . ASP B 1 213 ? 28.484 5.48 5.203 1 91.5 213 ASP B CA 1
ATOM 4806 C C . ASP B 1 213 ? 27.438 4.371 5.23 1 91.5 213 ASP B C 1
ATOM 4808 O O . ASP B 1 213 ? 26.234 4.648 5.242 1 91.5 213 ASP B O 1
ATOM 4812 N N . ASN B 1 214 ? 27.875 3.125 5.258 1 89 214 ASN B N 1
ATOM 4813 C CA . ASN B 1 214 ? 27 1.955 5.129 1 89 214 ASN B CA 1
ATOM 4814 C C . ASN B 1 214 ? 26.031 1.84 6.305 1 89 214 ASN B C 1
ATOM 4816 O O . ASN B 1 214 ? 24.891 1.426 6.129 1 89 214 ASN B O 1
ATOM 4820 N N . LYS B 1 215 ? 26.516 2.154 7.414 1 94.5 215 LYS B N 1
ATOM 4821 C CA . LYS B 1 215 ? 25.672 2.061 8.594 1 94.5 215 LYS B CA 1
ATOM 4822 C C . LYS B 1 215 ? 24.516 3.045 8.516 1 94.5 215 LYS B C 1
ATOM 4824 O O . LYS B 1 215 ? 23.359 2.68 8.773 1 94.5 215 LYS B O 1
ATOM 4829 N N . ASP B 1 216 ? 24.797 4.309 8.172 1 96.25 216 ASP B N 1
ATOM 4830 C CA . ASP B 1 216 ? 23.766 5.332 8.062 1 96.25 216 ASP B CA 1
ATOM 4831 C C . ASP B 1 216 ? 22.781 5.008 6.938 1 96.25 216 ASP B C 1
ATOM 4833 O O . ASP B 1 216 ? 21.578 5.227 7.07 1 96.25 216 ASP B O 1
ATOM 4837 N N . LEU B 1 217 ? 23.391 4.535 5.855 1 95.31 217 LEU B N 1
ATOM 4838 C CA . LEU B 1 217 ? 22.531 4.133 4.738 1 95.31 217 LEU B CA 1
ATOM 4839 C C . LEU B 1 217 ? 21.531 3.076 5.176 1 95.31 217 LEU B C 1
ATOM 4841 O O . LEU B 1 217 ? 20.328 3.213 4.918 1 95.31 217 LEU B O 1
ATOM 4845 N N . LYS B 1 218 ? 22 2.055 5.832 1 95.12 218 LYS B N 1
ATOM 4846 C CA . LYS B 1 218 ? 21.141 0.99 6.348 1 95.12 218 LYS B CA 1
ATOM 4847 C C . LYS B 1 218 ? 20.109 1.54 7.332 1 95.12 218 LYS B C 1
ATOM 4849 O O . LYS B 1 218 ? 18.922 1.195 7.258 1 95.12 218 LYS B O 1
ATOM 4854 N N . ASP B 1 219 ? 20.531 2.387 8.219 1 97.44 219 ASP B N 1
ATOM 4855 C CA . ASP B 1 219 ? 19.656 2.92 9.258 1 97.44 219 ASP B CA 1
ATOM 4856 C C . ASP B 1 219 ? 18.547 3.773 8.648 1 97.44 219 ASP B C 1
ATOM 4858 O O . ASP B 1 219 ? 17.406 3.727 9.102 1 97.44 219 ASP B O 1
ATOM 4862 N N . VAL B 1 220 ? 18.922 4.539 7.637 1 98.31 220 VAL B N 1
ATOM 4863 C CA . VAL B 1 220 ? 17.938 5.406 6.988 1 98.31 220 VAL B CA 1
ATOM 4864 C C . VAL B 1 220 ? 16.891 4.559 6.273 1 98.31 220 VAL B C 1
ATOM 4866 O O . VAL B 1 220 ? 15.688 4.766 6.461 1 98.31 220 VAL B O 1
ATOM 4869 N N . ILE B 1 221 ? 17.328 3.58 5.523 1 98 221 ILE B N 1
ATOM 4870 C CA . ILE B 1 221 ? 16.422 2.721 4.781 1 98 221 ILE B CA 1
ATOM 4871 C C . ILE B 1 221 ? 15.539 1.938 5.758 1 98 221 ILE B C 1
ATOM 4873 O O . ILE B 1 221 ? 14.328 1.839 5.57 1 98 221 ILE B O 1
ATOM 4877 N N . LYS B 1 222 ? 16.156 1.418 6.777 1 97.06 222 LYS B N 1
ATOM 4878 C CA . LYS B 1 222 ? 15.414 0.646 7.77 1 97.06 222 LYS B CA 1
ATOM 4879 C C . LYS B 1 222 ? 14.398 1.52 8.5 1 97.06 222 LYS B C 1
ATOM 4881 O O . LYS B 1 222 ? 13.273 1.087 8.766 1 97.06 222 LYS B O 1
ATOM 4886 N N . PHE B 1 223 ? 14.742 2.773 8.891 1 98.31 223 PHE B N 1
ATOM 4887 C CA . PHE B 1 223 ? 13.844 3.691 9.586 1 98.31 223 PHE B CA 1
ATOM 4888 C C . PHE B 1 223 ? 12.617 3.992 8.727 1 98.31 223 PHE B C 1
ATOM 4890 O O . PHE B 1 223 ? 11.484 3.955 9.219 1 98.31 223 PHE B O 1
ATOM 4897 N N . LEU B 1 224 ? 12.883 4.32 7.422 1 98.44 224 LEU B N 1
ATOM 4898 C CA . LEU B 1 224 ? 11.773 4.617 6.516 1 98.44 224 LEU B CA 1
ATOM 4899 C C . LEU B 1 224 ? 10.883 3.395 6.324 1 98.44 224 LEU B C 1
ATOM 4901 O O . LEU B 1 224 ? 9.656 3.516 6.277 1 98.44 224 LEU B O 1
ATOM 4905 N N . ALA B 1 225 ? 11.477 2.23 6.266 1 96.81 225 ALA B N 1
ATOM 4906 C CA . ALA B 1 225 ? 10.75 0.976 6.09 1 96.81 225 ALA B CA 1
ATOM 4907 C C . ALA B 1 225 ? 9.891 0.666 7.312 1 96.81 225 ALA B C 1
ATOM 4909 O O . ALA B 1 225 ? 8.773 0.157 7.18 1 96.81 225 ALA B O 1
ATOM 4910 N N . ASP B 1 226 ? 10.336 1.01 8.477 1 95.94 226 ASP B N 1
ATOM 4911 C CA . ASP B 1 226 ? 9.695 0.617 9.727 1 95.94 226 ASP B CA 1
ATOM 4912 C C . ASP B 1 226 ? 8.625 1.629 10.133 1 95.94 226 ASP B C 1
ATOM 4914 O O . ASP B 1 226 ? 7.777 1.339 10.977 1 95.94 226 ASP B O 1
ATOM 4918 N N . THR B 1 227 ? 8.695 2.818 9.578 1 97.5 227 THR B N 1
ATOM 4919 C CA . THR B 1 227 ? 7.801 3.881 10.023 1 97.5 227 THR B CA 1
ATOM 4920 C C . THR B 1 227 ? 6.543 3.93 9.156 1 97.5 227 THR B C 1
ATOM 4922 O O . THR B 1 227 ? 6.48 4.68 8.18 1 97.5 227 THR B O 1
ATOM 4925 N N . ASP B 1 228 ? 5.461 3.342 9.602 1 95.06 228 ASP B N 1
ATOM 4926 C CA . ASP B 1 228 ? 4.227 3.15 8.844 1 95.06 228 ASP B CA 1
ATOM 4927 C C . ASP B 1 228 ? 3.514 4.48 8.609 1 95.06 228 ASP B C 1
ATOM 4929 O O . ASP B 1 228 ? 2.732 4.613 7.664 1 95.06 228 ASP B O 1
ATOM 4933 N N . GLN B 1 229 ? 3.84 5.465 9.414 1 96.19 229 GLN B N 1
ATOM 4934 C CA . GLN B 1 229 ? 3.094 6.719 9.344 1 96.19 229 GLN B CA 1
ATOM 4935 C C . GLN B 1 229 ? 3.99 7.871 8.906 1 96.19 229 GLN B C 1
ATOM 4937 O O . GLN B 1 229 ? 3.668 9.039 9.133 1 96.19 229 GLN B O 1
ATOM 4942 N N . PHE B 1 230 ? 5.109 7.574 8.234 1 98.56 230 PHE B N 1
ATOM 4943 C CA . PHE B 1 230 ? 6.094 8.594 7.891 1 98.56 230 PHE B CA 1
ATOM 4944 C C . PHE B 1 230 ? 5.477 9.68 7.016 1 98.56 230 PHE B C 1
ATOM 4946 O O . PHE B 1 230 ? 5.793 10.859 7.164 1 98.56 230 PHE B O 1
ATOM 4953 N N . PHE B 1 231 ? 4.508 9.297 6.141 1 98.81 231 PHE B N 1
ATOM 4954 C CA . PHE B 1 231 ? 3.961 10.188 5.129 1 98.81 231 PHE B CA 1
ATOM 4955 C C . PHE B 1 231 ? 2.965 11.164 5.746 1 98.81 231 PHE B C 1
ATOM 4957 O O . PHE B 1 231 ? 2.594 12.156 5.117 1 98.81 231 PHE B O 1
ATOM 4964 N N . LEU B 1 232 ? 2.5 10.969 6.961 1 98.5 232 LEU B N 1
ATOM 4965 C CA . LEU B 1 232 ? 1.561 11.875 7.609 1 98.5 232 LEU B CA 1
ATOM 4966 C C . LEU B 1 232 ? 2.07 13.312 7.562 1 98.5 232 LEU B C 1
ATOM 4968 O O . LEU B 1 232 ? 1.338 14.227 7.168 1 98.5 232 LEU B O 1
ATOM 4972 N N . ASN B 1 233 ? 3.334 13.461 7.926 1 98.88 233 ASN B N 1
ATOM 4973 C CA . ASN B 1 233 ? 3.91 14.797 7.996 1 98.88 233 ASN B CA 1
ATOM 4974 C C . ASN B 1 233 ? 4.043 15.422 6.613 1 98.88 233 ASN B C 1
ATOM 4976 O O . ASN B 1 233 ? 3.902 16.641 6.465 1 98.88 233 ASN B O 1
ATOM 4980 N N . ILE B 1 234 ? 4.309 14.641 5.617 1 98.94 234 ILE B N 1
ATOM 4981 C CA . ILE B 1 234 ? 4.348 15.125 4.238 1 98.94 234 ILE B CA 1
ATOM 4982 C C . ILE B 1 234 ? 2.941 15.523 3.795 1 98.94 234 ILE B C 1
ATOM 4984 O O . ILE B 1 234 ? 2.758 16.578 3.178 1 98.94 234 ILE B O 1
ATOM 4988 N N . ALA B 1 235 ? 1.934 14.703 4.176 1 98.88 235 ALA B N 1
ATOM 4989 C CA . ALA B 1 235 ? 0.543 15 3.842 1 98.88 235 ALA B CA 1
ATOM 4990 C C . ALA B 1 235 ? 0.097 16.312 4.484 1 98.88 235 ALA B C 1
ATOM 4992 O O . ALA B 1 235 ? -0.617 17.109 3.865 1 98.88 235 ALA B O 1
ATOM 4993 N N . MET B 1 236 ? 0.508 16.484 5.695 1 98.88 236 MET B N 1
ATOM 4994 C CA . MET B 1 236 ? 0.158 17.719 6.398 1 98.88 236 MET B CA 1
ATOM 4995 C C . MET B 1 236 ? 0.755 18.938 5.699 1 98.88 236 MET B C 1
ATOM 4997 O O . MET B 1 236 ? 0.055 19.906 5.445 1 98.88 236 MET B O 1
ATOM 5001 N N . ALA B 1 237 ? 2.057 18.859 5.391 1 98.94 237 ALA B N 1
ATOM 5002 C CA . ALA B 1 237 ? 2.709 19.953 4.688 1 98.94 237 ALA B CA 1
ATOM 5003 C C . ALA B 1 237 ? 2.061 20.203 3.326 1 98.94 237 ALA B C 1
ATOM 5005 O O . ALA B 1 237 ? 1.903 21.344 2.902 1 98.94 237 ALA B O 1
ATOM 5006 N N . THR B 1 238 ? 1.685 19.156 2.639 1 98.94 238 THR B N 1
ATOM 5007 C CA . THR B 1 238 ? 1.019 19.25 1.344 1 98.94 238 THR B CA 1
ATOM 5008 C C . THR B 1 238 ? -0.318 19.969 1.474 1 98.94 238 THR B C 1
ATOM 5010 O O . THR B 1 238 ? -0.599 20.906 0.72 1 98.94 238 THR B O 1
ATOM 5013 N N . SER B 1 239 ? -1.105 19.531 2.453 1 98.88 239 SER B N 1
ATOM 5014 C CA . SER B 1 239 ? -2.406 20.156 2.693 1 98.88 239 SER B CA 1
ATOM 5015 C C . SER B 1 239 ? -2.264 21.641 3.008 1 98.88 239 SER B C 1
ATOM 5017 O O . SER B 1 239 ? -3.023 22.469 2.494 1 98.88 239 SER B O 1
ATOM 5019 N N . LYS B 1 240 ? -1.275 21.922 3.834 1 98.88 240 LYS B N 1
ATOM 5020 C CA . LYS B 1 240 ? -1.001 23.312 4.207 1 98.88 240 LYS B CA 1
ATOM 5021 C C . LYS B 1 240 ? -0.624 24.141 2.984 1 98.88 240 LYS B C 1
ATOM 5023 O O . LYS B 1 240 ? -1.149 25.234 2.789 1 98.88 240 LYS B O 1
ATOM 5028 N N . ALA B 1 241 ? 0.257 23.594 2.172 1 98.94 241 ALA B N 1
ATOM 5029 C CA . ALA B 1 241 ? 0.712 24.312 0.984 1 98.94 241 ALA B CA 1
ATOM 5030 C C . ALA B 1 241 ? -0.449 24.594 0.035 1 98.94 241 ALA B C 1
ATOM 5032 O O . ALA B 1 241 ? -0.601 25.719 -0.454 1 98.94 241 ALA B O 1
ATOM 5033 N N . VAL B 1 242 ? -1.267 23.672 -0.168 1 98.88 242 VAL B N 1
ATOM 5034 C CA . VAL B 1 242 ? -2.381 23.766 -1.105 1 98.88 242 VAL B CA 1
ATOM 5035 C C . VAL B 1 242 ? -3.402 24.781 -0.583 1 98.88 242 VAL B C 1
ATOM 5037 O O . VAL B 1 242 ? -3.826 25.672 -1.312 1 98.88 242 VAL B O 1
ATOM 5040 N N . LEU B 1 243 ? -3.768 24.656 0.66 1 98.88 243 LEU B N 1
ATOM 5041 C CA . LEU B 1 243 ? -4.816 25.5 1.226 1 98.88 243 LEU B CA 1
ATOM 5042 C C . LEU B 1 243 ? -4.32 26.938 1.405 1 98.88 243 LEU B C 1
ATOM 5044 O O . LEU B 1 243 ? -5.086 27.891 1.244 1 98.88 243 LEU B O 1
ATOM 5048 N N . ASP B 1 244 ? -3.018 27.078 1.75 1 98.5 244 ASP B N 1
ATOM 5049 C CA . ASP B 1 244 ? -2.439 28.422 1.824 1 98.5 244 ASP B CA 1
ATOM 5050 C C . ASP B 1 244 ? -2.447 29.094 0.456 1 98.5 244 ASP B C 1
ATOM 5052 O O . ASP B 1 244 ? -2.605 30.312 0.361 1 98.5 244 ASP B O 1
ATOM 5056 N N . GLY B 1 245 ? -2.225 28.312 -0.583 1 98.12 245 GLY B N 1
ATOM 5057 C CA . GLY B 1 245 ? -2.336 28.844 -1.927 1 98.12 245 GLY B CA 1
ATOM 5058 C C . GLY B 1 245 ? -3.75 29.266 -2.287 1 98.12 245 GLY B C 1
ATOM 5059 O O . GLY B 1 245 ? -3.959 30.328 -2.885 1 98.12 245 GLY B O 1
ATOM 5060 N N . ALA B 1 246 ? -4.68 28.5 -1.866 1 97.88 246 ALA B N 1
ATOM 5061 C CA . ALA B 1 246 ? -6.082 28.734 -2.207 1 97.88 246 ALA B CA 1
ATOM 5062 C C . ALA B 1 246 ? -6.633 29.938 -1.449 1 97.88 246 ALA B C 1
ATOM 5064 O O . ALA B 1 246 ? -7.43 30.703 -1.991 1 97.88 246 ALA B O 1
ATOM 5065 N N . ARG B 1 247 ? -6.211 30.125 -0.273 1 95.38 247 ARG B N 1
ATOM 5066 C CA . ARG B 1 247 ? -6.789 31.141 0.588 1 95.38 247 ARG B CA 1
ATOM 5067 C C . ARG B 1 247 ? -6.309 32.531 0.187 1 95.38 247 ARG B C 1
ATOM 5069 O O . ARG B 1 247 ? -6.707 33.531 0.786 1 95.38 247 ARG B O 1
ATOM 5076 N N . LYS B 1 248 ? -5.461 32.594 -0.812 1 94.88 248 LYS B N 1
ATOM 5077 C CA . LYS B 1 248 ? -5.109 33.906 -1.369 1 94.88 248 LYS B CA 1
ATOM 5078 C C . LYS B 1 248 ? -6.34 34.594 -1.934 1 94.88 248 LYS B C 1
ATOM 5080 O O . LYS B 1 248 ? -6.359 35.812 -2.049 1 94.88 248 LYS B O 1
ATOM 5085 N N . ILE B 1 249 ? -7.27 33.75 -2.287 1 95.62 249 ILE B N 1
ATOM 5086 C CA . ILE B 1 249 ? -8.586 34.344 -2.561 1 95.62 249 ILE B CA 1
ATOM 5087 C C . ILE B 1 249 ? -9.266 34.719 -1.248 1 95.62 249 ILE B C 1
ATOM 5089 O O . ILE B 1 249 ? -9.633 33.844 -0.455 1 95.62 249 ILE B O 1
ATOM 5093 N N . GLU B 1 250 ? -9.422 35.938 -0.967 1 95.31 250 GLU B N 1
ATOM 5094 C CA . GLU B 1 250 ? -9.914 36.438 0.313 1 95.31 250 GLU B CA 1
ATOM 5095 C C . GLU B 1 250 ? -11.414 36.688 0.267 1 95.31 250 GLU B C 1
ATOM 5097 O O . GLU B 1 250 ? -11.898 37.719 0.738 1 95.31 250 GLU B O 1
ATOM 5102 N N . GLU B 1 251 ? -12.094 35.812 -0.354 1 97.12 251 GLU B N 1
ATOM 5103 C CA . GLU B 1 251 ? -13.555 35.812 -0.423 1 97.12 251 GLU B CA 1
ATOM 5104 C C . GLU B 1 251 ? -14.094 34.375 -0.263 1 97.12 251 GLU B C 1
ATOM 5106 O O . GLU B 1 251 ? -13.414 33.406 -0.594 1 97.12 251 GLU B O 1
ATOM 5111 N N . GLY B 1 252 ? -15.289 34.375 0.24 1 97.44 252 GLY B N 1
ATOM 5112 C CA . GLY B 1 252 ? -15.961 33.062 0.335 1 97.44 252 GLY B CA 1
ATOM 5113 C C . GLY B 1 252 ? -15.938 32.5 1.737 1 97.44 252 GLY B C 1
ATOM 5114 O O . GLY B 1 252 ? -15.422 33.125 2.664 1 97.44 252 GLY B O 1
ATOM 5115 N N . THR B 1 253 ? -16.531 31.328 1.849 1 98.5 253 THR B N 1
ATOM 5116 C CA . THR B 1 253 ? -16.75 30.719 3.154 1 98.5 253 THR B CA 1
ATOM 5117 C C . THR B 1 253 ? -16.078 29.344 3.236 1 98.5 253 THR B C 1
ATOM 5119 O O . THR B 1 253 ? -16.406 28.547 4.105 1 98.5 253 THR B O 1
ATOM 5122 N N . VAL B 1 254 ? -15.117 29.109 2.295 1 98.81 254 VAL B N 1
ATOM 5123 C CA . VAL B 1 254 ? -14.391 27.844 2.314 1 98.81 254 VAL B CA 1
ATOM 5124 C C . VAL B 1 254 ? -13.445 27.812 3.518 1 98.81 254 VAL B C 1
ATOM 5126 O O . VAL B 1 254 ? -12.703 28.766 3.764 1 98.81 254 VAL B O 1
ATOM 5129 N N . VAL B 1 255 ? -13.531 26.75 4.285 1 98.94 255 VAL B N 1
ATOM 5130 C CA . VAL B 1 255 ? -12.609 26.562 5.398 1 98.94 255 VAL B CA 1
ATOM 5131 C C . VAL B 1 255 ? -11.211 26.281 4.867 1 98.94 255 VAL B C 1
ATOM 5133 O O . VAL B 1 255 ? -11.008 25.359 4.062 1 98.94 255 VAL B O 1
ATOM 5136 N N . THR B 1 256 ? -10.219 27 5.328 1 98.81 256 THR B N 1
ATOM 5137 C CA . THR B 1 256 ? -8.883 26.875 4.758 1 98.81 256 THR B CA 1
ATOM 5138 C C . THR B 1 256 ? -7.902 26.328 5.793 1 98.81 256 THR B C 1
ATOM 5140 O O . THR B 1 256 ? -6.781 25.938 5.449 1 98.81 256 THR B O 1
ATOM 5143 N N . ALA B 1 257 ? -8.32 26.266 7.027 1 98.75 257 ALA B N 1
ATOM 5144 C CA . ALA B 1 257 ? -7.516 25.625 8.062 1 98.75 257 ALA B CA 1
ATOM 5145 C C . ALA B 1 257 ? -8.391 25.156 9.219 1 98.75 257 ALA B C 1
ATOM 5147 O O . ALA B 1 257 ? -9.359 25.828 9.594 1 98.75 257 ALA B O 1
ATOM 5148 N N . MET B 1 258 ? -8.141 24.062 9.703 1 98.88 258 MET B N 1
ATOM 5149 C CA . MET B 1 258 ? -8.594 23.547 11 1 98.88 258 MET B CA 1
ATOM 5150 C C . MET B 1 258 ? -7.418 23.078 11.844 1 98.88 258 MET B C 1
ATOM 5152 O O . MET B 1 258 ? -6.496 22.438 11.336 1 98.88 258 MET B O 1
ATOM 5156 N N . CYS B 1 259 ? -7.367 23.422 13.07 1 98.75 259 CYS B N 1
ATOM 5157 C CA . CYS B 1 259 ? -6.312 23 13.984 1 98.75 259 CYS B CA 1
ATOM 5158 C C . CYS B 1 259 ? -6.777 23.094 15.43 1 98.75 259 CYS B C 1
ATOM 5160 O O . CYS B 1 259 ? -7.867 23.609 15.711 1 98.75 259 CYS B O 1
ATOM 5162 N N . ARG B 1 260 ? -6.023 22.562 16.344 1 98.81 260 ARG B N 1
ATOM 5163 C CA . ARG B 1 260 ? -6.375 22.625 17.75 1 98.81 260 ARG B CA 1
ATOM 5164 C C . ARG B 1 260 ? -5.145 22.422 18.641 1 98.81 260 ARG B C 1
ATOM 5166 O O . ARG B 1 260 ? -4.105 21.953 18.156 1 98.81 260 ARG B O 1
ATOM 5173 N N . ASN B 1 261 ? -5.219 22.859 19.922 1 98.12 261 ASN B N 1
ATOM 5174 C CA . ASN B 1 261 ? -4.039 22.859 20.781 1 98.12 261 ASN B CA 1
ATOM 5175 C C . ASN B 1 261 ? -4.348 22.266 22.156 1 98.12 261 ASN B C 1
ATOM 5177 O O . ASN B 1 261 ? -3.639 22.531 23.125 1 98.12 261 ASN B O 1
ATOM 5181 N N . GLY B 1 262 ? -5.473 21.531 22.219 1 97.75 262 GLY B N 1
ATOM 5182 C CA . GLY B 1 262 ? -5.836 20.906 23.484 1 97.75 262 GLY B CA 1
ATOM 5183 C C . GLY B 1 262 ? -6.762 21.766 24.312 1 97.75 262 GLY B C 1
ATOM 5184 O O . GLY B 1 262 ? -7.457 21.25 25.203 1 97.75 262 GLY B O 1
ATOM 5185 N N . LYS B 1 263 ? -6.809 23.062 24.094 1 98 263 LYS B N 1
ATOM 5186 C CA . LYS B 1 263 ? -7.703 24 24.766 1 98 263 LYS B CA 1
ATOM 5187 C C . LYS B 1 263 ? -8.742 24.562 23.797 1 98 263 LYS B C 1
ATOM 5189 O O . LYS B 1 263 ? -9.945 24.516 24.062 1 98 263 LYS B O 1
ATOM 5194 N N . ASP B 1 264 ? -8.258 24.984 22.688 1 98.38 264 ASP B N 1
ATOM 5195 C CA . ASP B 1 264 ? -9.117 25.625 21.688 1 98.38 264 ASP B CA 1
ATOM 5196 C C . ASP B 1 264 ? -8.992 24.922 20.328 1 98.38 264 ASP B C 1
ATOM 5198 O O . ASP B 1 264 ? -7.91 24.469 19.953 1 98.38 264 ASP B O 1
ATOM 5202 N N . PHE B 1 265 ? -10.141 24.828 19.688 1 98.75 265 PHE B N 1
ATOM 5203 C CA . PHE B 1 265 ? -10.203 24.516 18.266 1 98.75 265 PHE B CA 1
ATOM 5204 C C . PHE B 1 265 ? -10.336 25.797 17.453 1 98.75 265 PHE B C 1
ATOM 5206 O O . PHE B 1 265 ? -11.07 26.703 17.828 1 98.75 265 PHE B O 1
ATOM 5213 N N . GLY B 1 266 ? -9.547 25.891 16.375 1 98.81 266 GLY B N 1
ATOM 5214 C CA . GLY B 1 266 ? -9.602 27.094 15.539 1 98.81 266 GLY B CA 1
ATOM 5215 C C . GLY B 1 266 ? -9.773 26.781 14.062 1 98.81 266 GLY B C 1
ATOM 5216 O O . GLY B 1 266 ? -9.211 25.812 13.555 1 98.81 266 GLY B O 1
ATOM 5217 N N . ILE B 1 267 ? -10.523 27.656 13.367 1 98.88 267 ILE B N 1
ATOM 5218 C CA . ILE B 1 267 ? -10.641 27.547 11.914 1 98.88 267 ILE B CA 1
ATOM 5219 C C . ILE B 1 267 ? -10.336 28.891 11.266 1 98.88 267 ILE B C 1
ATOM 5221 O O . ILE B 1 267 ? -10.375 29.938 11.922 1 98.88 267 ILE B O 1
ATOM 5225 N N . ARG B 1 268 ? -9.945 28.859 10.07 1 98.62 268 ARG B N 1
ATOM 5226 C CA . ARG B 1 268 ? -9.891 29.984 9.156 1 98.62 268 ARG B CA 1
ATOM 5227 C C . ARG B 1 268 ? -10.758 29.75 7.926 1 98.62 268 ARG B C 1
ATOM 5229 O O . ARG B 1 268 ? -10.93 28.594 7.5 1 98.62 268 ARG B O 1
ATOM 5236 N N . ILE B 1 269 ? -11.336 30.75 7.406 1 98.69 269 ILE B N 1
ATOM 5237 C CA . ILE B 1 269 ? -12.094 30.641 6.16 1 98.69 269 ILE B CA 1
ATOM 5238 C C . ILE B 1 269 ? -11.516 31.609 5.125 1 98.69 269 ILE B C 1
ATOM 5240 O O . ILE B 1 269 ? -10.859 32.594 5.48 1 98.69 269 ILE B O 1
ATOM 5244 N N . SER B 1 270 ? -11.773 31.359 3.867 1 98.12 270 SER B N 1
ATOM 5245 C CA . SER B 1 270 ? -11.156 32.094 2.764 1 98.12 270 SER B CA 1
ATOM 5246 C C . SER B 1 270 ? -11.469 33.562 2.846 1 98.12 270 SER B C 1
ATOM 5248 O O . SER B 1 270 ? -10.602 34.406 2.586 1 98.12 270 SER B O 1
ATOM 5250 N N . GLY B 1 271 ? -12.617 33.938 3.314 1 97.31 271 GLY B N 1
ATOM 5251 C CA . GLY B 1 271 ? -13.062 35.344 3.283 1 97.31 271 GLY B CA 1
ATOM 5252 C C . GLY B 1 271 ? -12.516 36.156 4.438 1 97.31 271 GLY B C 1
ATOM 5253 O O . GLY B 1 271 ? -12.594 37.375 4.418 1 97.31 271 GLY B O 1
ATOM 5254 N N . MET B 1 272 ? -11.859 35.531 5.406 1 97.19 272 MET B N 1
ATOM 5255 C CA . MET B 1 272 ? -11.523 36.25 6.633 1 97.19 272 MET B CA 1
ATOM 5256 C C . MET B 1 272 ? -10.023 36.219 6.891 1 97.19 272 MET B C 1
ATOM 5258 O O . MET B 1 272 ? -9.57 36.5 8 1 97.19 272 MET B O 1
ATOM 5262 N N . GLY B 1 273 ? -9.203 35.75 5.879 1 93.38 273 GLY B N 1
ATOM 5263 C CA . GLY B 1 273 ? -7.754 35.812 5.938 1 93.38 273 GLY B CA 1
ATOM 5264 C C . GLY B 1 273 ? -7.164 35.031 7.098 1 93.38 273 GLY B C 1
ATOM 5265 O O . GLY B 1 273 ? -7.445 33.844 7.262 1 93.38 273 GLY B O 1
ATOM 5266 N N . ASP B 1 274 ? -6.504 35.781 7.969 1 95.44 274 ASP B N 1
ATOM 5267 C CA . ASP B 1 274 ? -5.707 35.125 9.008 1 95.44 274 ASP B CA 1
ATOM 5268 C C . ASP B 1 274 ? -6.465 35.094 10.328 1 95.44 274 ASP B C 1
ATOM 5270 O O . ASP B 1 274 ? -5.949 34.594 11.328 1 95.44 274 ASP B O 1
ATOM 5274 N N . GLU B 1 275 ? -7.625 35.594 10.352 1 97.25 275 GLU B N 1
ATOM 5275 C CA . GLU B 1 275 ? -8.367 35.656 11.609 1 97.25 275 GLU B CA 1
ATOM 5276 C C . GLU B 1 275 ? -8.781 34.25 12.047 1 97.25 275 GLU B C 1
ATOM 5278 O O . GLU B 1 275 ? -9.203 33.438 11.227 1 97.25 275 GLU B O 1
ATOM 5283 N N . TRP B 1 276 ? -8.578 33.969 13.336 1 98.5 276 TRP B N 1
ATOM 5284 C CA . TRP B 1 276 ? -9 32.688 13.914 1 98.5 276 TRP B CA 1
ATOM 5285 C C . TRP B 1 276 ? -10.391 32.812 14.523 1 98.5 276 TRP B C 1
ATOM 5287 O O . TRP B 1 276 ? -10.727 33.812 15.141 1 98.5 276 TRP B O 1
ATOM 5297 N N . PHE B 1 277 ? -11.141 31.844 14.305 1 98.88 277 PHE B N 1
ATOM 5298 C CA . PHE B 1 277 ? -12.406 31.641 15.008 1 98.88 277 PHE B CA 1
ATOM 5299 C C . PHE B 1 277 ? -12.359 30.375 15.859 1 98.88 277 PHE B C 1
ATOM 5301 O O . PHE B 1 277 ? -12.266 29.266 15.328 1 98.88 277 PHE B O 1
ATOM 5308 N N . THR B 1 278 ? -12.453 30.547 17.172 1 98.75 278 THR B N 1
ATOM 5309 C CA . THR B 1 278 ? -12.094 29.453 18.047 1 98.75 278 THR B CA 1
ATOM 5310 C C . THR B 1 278 ? -13.281 29.047 18.922 1 98.75 278 THR B C 1
ATOM 5312 O O . THR B 1 278 ? -14.25 29.781 19.031 1 98.75 278 THR B O 1
ATOM 5315 N N . ALA B 1 279 ? -13.289 27.906 19.422 1 98.69 279 ALA B N 1
ATOM 5316 C CA . ALA B 1 279 ? -14.164 27.312 20.438 1 98.69 279 ALA B CA 1
ATOM 5317 C C . ALA B 1 279 ? -13.422 26.234 21.234 1 98.69 279 ALA B C 1
ATOM 5319 O O . ALA B 1 279 ? -12.367 25.766 20.812 1 98.69 279 ALA B O 1
ATOM 5320 N N . PRO B 1 280 ? -13.938 25.906 22.422 1 98.31 280 PRO B N 1
ATOM 5321 C CA . PRO B 1 280 ? -13.281 24.844 23.188 1 98.31 280 PRO B CA 1
ATOM 5322 C C . PRO B 1 280 ? -13.172 23.531 22.406 1 98.31 280 PRO B C 1
ATOM 5324 O O . PRO B 1 280 ? -14.109 23.156 21.703 1 98.31 280 PRO B O 1
ATOM 5327 N N . VAL B 1 281 ? -12.039 22.953 22.562 1 97.5 281 VAL B N 1
ATOM 5328 C CA . VAL B 1 281 ? -11.789 21.719 21.828 1 97.5 281 VAL B CA 1
ATOM 5329 C C . VAL B 1 281 ? -12.57 20.562 22.484 1 97.5 281 VAL B C 1
ATOM 5331 O O . VAL B 1 281 ? -12.828 20.594 23.688 1 97.5 281 VAL B O 1
ATOM 5334 N N . ASN B 1 282 ? -12.984 19.594 21.672 1 97.06 282 ASN B N 1
ATOM 5335 C CA . ASN B 1 282 ? -13.578 18.359 22.156 1 97.06 282 ASN B CA 1
ATOM 5336 C C . ASN B 1 282 ? -12.516 17.297 22.438 1 97.06 282 ASN B C 1
ATOM 5338 O O . ASN B 1 282 ? -11.367 17.438 22.031 1 97.06 282 ASN B O 1
ATOM 5342 N N . THR B 1 283 ? -12.898 16.312 23.203 1 96.31 283 THR B N 1
ATOM 5343 C CA . THR B 1 283 ? -12.008 15.188 23.484 1 96.31 283 THR B CA 1
ATOM 5344 C C . THR B 1 283 ? -12.328 14.008 22.578 1 96.31 283 THR B C 1
ATOM 5346 O O . THR B 1 283 ? -13.492 13.633 22.422 1 96.31 283 THR B O 1
ATOM 5349 N N . PRO B 1 284 ? -11.336 13.469 21.953 1 94.81 284 PRO B N 1
ATOM 5350 C CA . PRO B 1 284 ? -11.578 12.344 21.062 1 94.81 284 PRO B CA 1
ATOM 5351 C C . PRO B 1 284 ? -12.172 11.125 21.781 1 94.81 284 PRO B C 1
ATOM 5353 O O . PRO B 1 284 ? -11.875 10.906 22.953 1 94.81 284 PRO B O 1
ATOM 5356 N N . GLN B 1 285 ? -13 10.406 21.062 1 91.69 285 GLN B N 1
ATOM 5357 C CA . GLN B 1 285 ? -13.531 9.117 21.5 1 91.69 285 GLN B CA 1
ATOM 5358 C C . GLN B 1 285 ? -13.07 7.992 20.578 1 91.69 285 GLN B C 1
ATOM 5360 O O . GLN B 1 285 ? -13 8.164 19.359 1 91.69 285 GLN B O 1
ATOM 5365 N N . GLY B 1 286 ? -12.68 6.922 21.219 1 89.81 286 GLY B N 1
ATOM 5366 C CA . GLY B 1 286 ? -12.227 5.836 20.359 1 89.81 286 GLY B CA 1
ATOM 5367 C C . GLY B 1 286 ? -11.727 4.633 21.141 1 89.81 286 GLY B C 1
ATOM 5368 O O . GLY B 1 286 ? -12.234 4.332 22.219 1 89.81 286 GLY B O 1
ATOM 5369 N N . LEU B 1 287 ? -10.867 3.857 20.531 1 90.19 287 LEU B N 1
ATOM 5370 C CA . LEU B 1 287 ? -10.289 2.65 21.109 1 90.19 287 LEU B CA 1
ATOM 5371 C C . LEU B 1 287 ? -8.977 2.959 21.828 1 90.19 287 LEU B C 1
ATOM 5373 O O . LEU B 1 287 ? -8.156 3.73 21.312 1 90.19 287 LEU B O 1
ATOM 5377 N N . PHE B 1 288 ? -8.805 2.438 22.984 1 92.38 288 PHE B N 1
ATOM 5378 C CA . PHE B 1 288 ? -7.625 2.664 23.797 1 92.38 288 PHE B CA 1
ATOM 5379 C C . PHE B 1 288 ? -6.762 1.411 23.875 1 92.38 288 PHE B C 1
ATOM 5381 O O . PHE B 1 288 ? -7.27 0.294 23.75 1 92.38 288 PHE B O 1
ATOM 5388 N N . PHE B 1 289 ? -5.516 1.671 23.969 1 90.88 289 PHE B N 1
ATOM 5389 C CA . PHE B 1 289 ? -4.617 0.546 24.203 1 90.88 289 PHE B CA 1
ATOM 5390 C C . PHE B 1 289 ? -4.914 -0.106 25.562 1 90.88 289 PHE B C 1
ATOM 5392 O O . PHE B 1 289 ? -5.594 0.482 26.406 1 90.88 289 PHE B O 1
ATOM 5399 N N . THR B 1 290 ? -4.391 -1.353 25.719 1 92.62 290 THR B N 1
ATOM 5400 C CA . THR B 1 290 ? -4.609 -2.096 26.953 1 92.62 290 THR B CA 1
ATOM 5401 C C . THR B 1 290 ? -4.113 -1.302 28.156 1 92.62 290 THR B C 1
ATOM 5403 O O . THR B 1 290 ? -2.99 -0.793 28.156 1 92.62 290 THR B O 1
ATOM 5406 N N . GLY B 1 291 ? -4.973 -1.124 29.109 1 94.94 291 GLY B N 1
ATOM 5407 C CA . GLY B 1 291 ? -4.578 -0.476 30.344 1 94.94 291 GLY B CA 1
ATOM 5408 C C . GLY B 1 291 ? -4.973 0.988 30.406 1 94.94 291 GLY B C 1
ATOM 5409 O O . GLY B 1 291 ? -4.836 1.632 31.453 1 94.94 291 GLY B O 1
ATOM 5410 N N . TYR B 1 292 ? -5.41 1.56 29.328 1 95.75 292 TYR B N 1
ATOM 5411 C CA . TYR B 1 292 ? -5.816 2.961 29.297 1 95.75 292 TYR B CA 1
ATOM 5412 C C . TYR B 1 292 ? -7.309 3.092 29.016 1 95.75 292 TYR B C 1
ATOM 5414 O O . TYR B 1 292 ? -7.941 2.148 28.531 1 95.75 292 TYR B O 1
ATOM 5422 N N . SER B 1 293 ? -7.867 4.23 29.391 1 95.19 293 SER B N 1
ATOM 5423 C CA . SER B 1 293 ? -9.289 4.496 29.203 1 95.19 293 SER B CA 1
ATOM 5424 C C . SER B 1 293 ? -9.523 5.941 28.781 1 95.19 293 SER B C 1
ATOM 5426 O O . SER B 1 293 ? -8.578 6.719 28.625 1 95.19 293 SER B O 1
ATOM 5428 N N . GLN B 1 294 ? -10.781 6.242 28.594 1 94.06 294 GLN B N 1
ATOM 5429 C CA . GLN B 1 294 ? -11.219 7.582 28.219 1 94.06 294 GLN B CA 1
ATOM 5430 C C . GLN B 1 294 ? -10.758 8.617 29.234 1 94.06 294 GLN B C 1
ATOM 5432 O O . GLN B 1 294 ? -10.477 9.766 28.875 1 94.06 294 GLN B O 1
ATOM 5437 N N . ASP B 1 295 ? -10.602 8.227 30.406 1 95.75 295 ASP B N 1
ATOM 5438 C CA . ASP B 1 295 ? -10.219 9.133 31.469 1 95.75 295 ASP B CA 1
ATOM 5439 C C . ASP B 1 295 ? -8.766 9.586 31.312 1 95.75 295 ASP B C 1
ATOM 5441 O O . ASP B 1 295 ? -8.352 10.586 31.906 1 95.75 295 ASP B O 1
ATOM 5445 N N . ASP B 1 296 ? -8.062 8.867 30.5 1 96.75 296 ASP B N 1
ATOM 5446 C CA . ASP B 1 296 ? -6.648 9.156 30.312 1 96.75 296 ASP B CA 1
ATOM 5447 C C . ASP B 1 296 ? -6.434 10.07 29.094 1 96.75 296 ASP B C 1
ATOM 5449 O O . ASP B 1 296 ? -5.336 10.594 28.891 1 96.75 296 ASP B O 1
ATOM 5453 N N . ALA B 1 297 ? -7.441 10.289 28.375 1 96.69 297 ALA B N 1
ATOM 5454 C CA . ALA B 1 297 ? -7.316 10.969 27.078 1 96.69 297 ALA B CA 1
ATOM 5455 C C . ALA B 1 297 ? -7.051 12.461 27.266 1 96.69 297 ALA B C 1
ATOM 5457 O O . ALA B 1 297 ? -7.699 13.117 28.094 1 96.69 297 ALA B O 1
ATOM 5458 N N . ASN B 1 298 ? -6.066 12.984 26.594 1 97.62 298 ASN B N 1
ATOM 5459 C CA . ASN B 1 298 ? -5.891 14.422 26.422 1 97.62 298 ASN B CA 1
ATOM 5460 C C . ASN B 1 298 ? -6.93 15 25.469 1 97.62 298 ASN B C 1
ATOM 5462 O O . ASN B 1 298 ? -7.312 14.352 24.484 1 97.62 298 ASN B O 1
ATOM 5466 N N . PRO B 1 299 ? -7.453 16.25 25.75 1 97.56 299 PRO B N 1
ATOM 5467 C CA . PRO B 1 299 ? -8.266 16.875 24.719 1 97.56 299 PRO B CA 1
ATOM 5468 C C . PRO B 1 299 ? -7.555 16.938 23.375 1 97.56 299 PRO B C 1
ATOM 5470 O O . PRO B 1 299 ? -6.324 16.906 23.312 1 97.56 299 PRO B O 1
ATOM 5473 N N . ASP B 1 300 ? -8.336 16.984 22.344 1 97.56 300 ASP B N 1
ATOM 5474 C CA . ASP B 1 300 ? -7.801 16.875 20.984 1 97.56 300 ASP B CA 1
ATOM 5475 C C . ASP B 1 300 ? -6.746 17.953 20.734 1 97.56 300 ASP B C 1
ATOM 5477 O O . ASP B 1 300 ? -6.898 19.094 21.156 1 97.56 300 ASP B O 1
ATOM 5481 N N . ILE B 1 301 ? -5.684 17.562 20.047 1 97.88 301 ILE B N 1
ATOM 5482 C CA . ILE B 1 301 ? -4.547 18.453 19.812 1 97.88 301 ILE B CA 1
ATOM 5483 C C . ILE B 1 301 ? -3.928 18.156 18.453 1 97.88 301 ILE B C 1
ATOM 5485 O O . ILE B 1 301 ? -4.004 17.031 17.953 1 97.88 301 ILE B O 1
ATOM 5489 N N . GLY B 1 302 ? -3.371 19.266 17.812 1 98.25 302 GLY B N 1
ATOM 5490 C CA . GLY B 1 302 ? -2.572 19.031 16.625 1 98.25 302 GLY B CA 1
ATOM 5491 C C . GLY B 1 302 ? -3.059 19.828 15.422 1 98.25 302 GLY B C 1
ATOM 5492 O O . GLY B 1 302 ? -4.254 20.109 15.297 1 98.25 302 GLY B O 1
ATOM 5493 N N . ASP B 1 303 ? -2.145 20.062 14.523 1 98.81 303 ASP B N 1
ATOM 5494 C CA . ASP B 1 303 ? -2.449 20.719 13.25 1 98.81 303 ASP B CA 1
ATOM 5495 C C . ASP B 1 303 ? -2.844 19.703 12.188 1 98.81 303 ASP B C 1
ATOM 5497 O O . ASP B 1 303 ? -3.154 20.062 11.055 1 98.81 303 ASP B O 1
ATOM 5501 N N . SER B 1 304 ? -2.932 18.422 12.547 1 98.56 304 SER B N 1
ATOM 5502 C CA . SER B 1 304 ? -3.152 17.359 11.562 1 98.56 304 SER B CA 1
ATOM 5503 C C . SER B 1 304 ? -4.547 17.453 10.961 1 98.56 304 SER B C 1
ATOM 5505 O O . SER B 1 304 ? -4.812 16.859 9.906 1 98.56 304 SER B O 1
ATOM 5507 N N . ALA B 1 305 ? -5.438 18.234 11.539 1 98.56 305 ALA B N 1
ATOM 5508 C CA . ALA B 1 305 ? -6.781 18.422 11 1 98.56 305 ALA B CA 1
ATOM 5509 C C . ALA B 1 305 ? -6.734 19.172 9.672 1 98.56 305 ALA B C 1
ATOM 5511 O O . ALA B 1 305 ? -7.738 19.234 8.953 1 98.56 305 ALA B O 1
ATOM 5512 N N . ILE B 1 306 ? -5.539 19.688 9.305 1 98.88 306 ILE B N 1
ATOM 5513 C CA . ILE B 1 306 ? -5.355 20.312 8 1 98.88 306 ILE B CA 1
ATOM 5514 C C . ILE B 1 306 ? -5.602 19.297 6.895 1 98.88 306 ILE B C 1
ATOM 5516 O O . ILE B 1 306 ? -5.977 19.656 5.777 1 98.88 306 ILE B O 1
ATOM 5520 N N . THR B 1 307 ? -5.434 17.969 7.188 1 98.69 307 THR B N 1
ATOM 5521 C CA . THR B 1 307 ? -5.707 16.922 6.203 1 98.69 307 THR B CA 1
ATOM 5522 C C . THR B 1 307 ? -7.207 16.812 5.934 1 98.69 307 THR B C 1
ATOM 5524 O O . THR B 1 307 ? -7.629 16.719 4.781 1 98.69 307 THR B O 1
ATOM 5527 N N . GLU B 1 308 ? -8.047 16.922 7.027 1 98.75 308 GLU B N 1
ATOM 5528 C CA . GLU B 1 308 ? -9.492 16.953 6.824 1 98.75 308 GLU B CA 1
ATOM 5529 C C . GLU B 1 308 ? -9.906 18.219 6.059 1 98.75 308 GLU B C 1
ATOM 5531 O O . GLU B 1 308 ? -10.82 18.172 5.234 1 98.75 308 GLU B O 1
ATOM 5536 N N . THR B 1 309 ? -9.219 19.281 6.379 1 98.88 309 THR B N 1
ATOM 5537 C CA . THR B 1 309 ? -9.516 20.516 5.668 1 98.88 309 THR B CA 1
ATOM 5538 C C . THR B 1 309 ? -9.305 20.344 4.168 1 98.88 309 THR B C 1
ATOM 5540 O O . THR B 1 309 ? -10.047 20.906 3.359 1 98.88 309 THR B O 1
ATOM 5543 N N . PHE B 1 310 ? -8.289 19.531 3.867 1 98.75 310 PHE B N 1
ATOM 5544 C CA . PHE B 1 310 ? -7.898 19.266 2.486 1 98.75 310 PHE B CA 1
ATOM 5545 C C . PHE B 1 310 ? -8.867 18.281 1.838 1 98.75 310 PHE B C 1
ATOM 5547 O O . PHE B 1 310 ? -8.906 18.156 0.612 1 98.75 310 PHE B O 1
ATOM 5554 N N . GLY B 1 311 ? -9.672 17.625 2.621 1 98.56 311 GLY B N 1
ATOM 5555 C CA . GLY B 1 311 ? -10.695 16.75 2.086 1 98.56 311 GLY B CA 1
ATOM 5556 C C . GLY B 1 311 ? -10.375 15.273 2.283 1 98.56 311 GLY B C 1
ATOM 5557 O O . GLY B 1 311 ? -11.102 14.406 1.79 1 98.56 311 GLY B O 1
ATOM 5558 N N . VAL B 1 312 ? -9.305 14.961 2.965 1 98.19 312 VAL B N 1
ATOM 5559 C CA . VAL B 1 312 ? -8.945 13.586 3.268 1 98.19 312 VAL B CA 1
ATOM 5560 C C . VAL B 1 312 ? -9.039 13.336 4.77 1 98.19 312 VAL B C 1
ATOM 5562 O O . VAL B 1 312 ? -9.891 13.922 5.445 1 98.19 312 VAL B O 1
ATOM 5565 N N . GLY B 1 313 ? -8.43 12.344 5.324 1 97.12 313 GLY B N 1
ATOM 5566 C CA . GLY B 1 313 ? -8.633 12.039 6.734 1 97.12 313 GLY B CA 1
ATOM 5567 C C . GLY B 1 313 ? -10.039 11.578 7.055 1 97.12 313 GLY B C 1
ATOM 5568 O O . GLY B 1 313 ? -10.609 10.75 6.34 1 97.12 313 GLY B O 1
ATOM 5569 N N . GLY B 1 314 ? -10.586 12.141 8.125 1 96.06 314 GLY B N 1
ATOM 5570 C CA . GLY B 1 314 ? -11.945 11.797 8.531 1 96.06 314 GLY B CA 1
ATOM 5571 C C . GLY B 1 314 ? -12.984 12.133 7.484 1 96.06 314 GLY B C 1
ATOM 5572 O O . GLY B 1 314 ? -14.055 11.523 7.449 1 96.06 314 GLY B O 1
ATOM 5573 N N . MET B 1 315 ? -12.672 13.055 6.598 1 97.69 315 MET B N 1
ATOM 5574 C CA . MET B 1 315 ? -13.602 13.484 5.555 1 97.69 315 MET B CA 1
ATOM 5575 C C . MET B 1 315 ? -13.727 12.43 4.465 1 97.69 315 MET B C 1
ATOM 5577 O O . MET B 1 315 ? -14.672 12.453 3.678 1 97.69 315 MET B O 1
ATOM 5581 N N . ALA B 1 316 ? -12.711 11.555 4.426 1 96.19 316 ALA B N 1
ATOM 5582 C CA . ALA B 1 316 ? -12.68 10.477 3.443 1 96.19 316 ALA B CA 1
ATOM 5583 C C . ALA B 1 316 ? -12.484 9.125 4.121 1 96.19 316 ALA B C 1
ATOM 5585 O O . ALA B 1 316 ? -11.703 8.289 3.65 1 96.19 316 ALA B O 1
ATOM 5586 N N . MET B 1 317 ? -13.188 8.922 5.105 1 93.69 317 MET B N 1
ATOM 5587 C CA . MET B 1 317 ? -13.062 7.711 5.91 1 93.69 317 MET B CA 1
ATOM 5588 C C . MET B 1 317 ? -13.25 6.465 5.055 1 93.69 317 MET B C 1
ATOM 5590 O O . MET B 1 317 ? -12.633 5.43 5.312 1 93.69 317 MET B O 1
ATOM 5594 N N . ILE B 1 318 ? -14.062 6.512 4.059 1 95 318 ILE B N 1
ATOM 5595 C CA . ILE B 1 318 ? -14.422 5.391 3.205 1 95 318 ILE B CA 1
ATOM 5596 C C . ILE B 1 318 ? -13.203 4.934 2.404 1 95 318 ILE B C 1
ATOM 5598 O O . ILE B 1 318 ? -13.18 3.814 1.888 1 95 318 ILE B O 1
ATOM 5602 N N . ALA B 1 319 ? -12.172 5.789 2.312 1 95.62 319 ALA B N 1
ATOM 5603 C CA . ALA B 1 319 ? -10.945 5.43 1.615 1 95.62 319 ALA B CA 1
ATOM 5604 C C . ALA B 1 319 ? -10.117 4.441 2.434 1 95.62 319 ALA B C 1
ATOM 5606 O O . ALA B 1 319 ? -9.273 3.725 1.888 1 95.62 319 ALA B O 1
ATOM 5607 N N . ALA B 1 320 ? -10.352 4.449 3.719 1 94.44 320 ALA B N 1
ATOM 5608 C CA . ALA B 1 320 ? -9.586 3.582 4.609 1 94.44 320 ALA B CA 1
ATOM 5609 C C . ALA B 1 320 ? -10.508 2.771 5.516 1 94.44 320 ALA B C 1
ATOM 5611 O O . ALA B 1 320 ? -10.531 2.971 6.73 1 94.44 320 ALA B O 1
ATOM 5612 N N . PRO B 1 321 ? -11.117 1.808 4.98 1 88.19 321 PRO B N 1
ATOM 5613 C CA . PRO B 1 321 ? -12.047 1.03 5.805 1 88.19 321 PRO B CA 1
ATOM 5614 C C . PRO B 1 321 ? -11.352 0.291 6.945 1 88.19 321 PRO B C 1
ATOM 5616 O O . PRO B 1 321 ? -11.977 -0.027 7.957 1 88.19 321 PRO B O 1
ATOM 5619 N N . GLY B 1 322 ? -10.133 0.048 6.844 1 83.69 322 GLY B N 1
ATOM 5620 C CA . GLY B 1 322 ? -9.367 -0.612 7.891 1 83.69 322 GLY B CA 1
ATOM 5621 C C . GLY B 1 322 ? -9.344 0.165 9.195 1 83.69 322 GLY B C 1
ATOM 5622 O O . GLY B 1 322 ? -9.109 -0.408 10.258 1 83.69 322 GLY B O 1
ATOM 5623 N N . VAL B 1 323 ? -9.523 1.437 9.109 1 82.06 323 VAL B N 1
ATOM 5624 C CA . VAL B 1 323 ? -9.438 2.33 10.258 1 82.06 323 VAL B CA 1
ATOM 5625 C C . VAL B 1 323 ? -10.734 2.26 11.062 1 82.06 323 VAL B C 1
ATOM 5627 O O . VAL B 1 323 ? -10.758 2.617 12.242 1 82.06 323 VAL B O 1
ATOM 5630 N N . THR B 1 324 ? -11.766 1.827 10.492 1 74.44 324 THR B N 1
ATOM 5631 C CA . THR B 1 324 ? -13.078 1.891 11.125 1 74.44 324 THR B CA 1
ATOM 5632 C C . THR B 1 324 ? -13.102 1.071 12.414 1 74.44 324 THR B C 1
ATOM 5634 O O . THR B 1 324 ? -13.812 1.412 13.359 1 74.44 324 THR B O 1
ATOM 5637 N N . ARG B 1 325 ? -12.273 0.113 12.484 1 71.62 325 ARG B N 1
ATOM 5638 C CA . ARG B 1 325 ? -12.266 -0.688 13.703 1 71.62 325 ARG B CA 1
ATOM 5639 C C . ARG B 1 325 ? -11.672 0.099 14.867 1 71.62 325 ARG B C 1
ATOM 5641 O O . ARG B 1 325 ? -12.047 -0.113 16.016 1 71.62 325 ARG B O 1
ATOM 5648 N N . PHE B 1 326 ? -10.828 0.935 14.562 1 63.56 326 PHE B N 1
ATOM 5649 C CA . PHE B 1 326 ? -10.164 1.714 15.602 1 63.56 326 PHE B CA 1
ATOM 5650 C C . PHE B 1 326 ? -11.031 2.889 16.031 1 63.56 326 PHE B C 1
ATOM 5652 O O . PHE B 1 326 ? -10.914 3.361 17.172 1 63.56 326 PHE B O 1
ATOM 5659 N N . VAL B 1 327 ? -11.82 3.184 15.094 1 63.22 327 VAL B N 1
ATOM 5660 C CA . VAL B 1 327 ? -12.516 4.441 15.367 1 63.22 327 VAL B CA 1
ATOM 5661 C C . VAL B 1 327 ? -13.914 4.152 15.906 1 63.22 327 VAL B C 1
ATOM 5663 O O . VAL B 1 327 ? -14.719 5.07 16.094 1 63.22 327 VAL B O 1
ATOM 5666 N N . GLY B 1 328 ? -13.883 2.922 16.469 1 61.78 328 GLY B N 1
ATOM 5667 C CA . GLY B 1 328 ? -15.156 2.592 17.094 1 61.78 328 GLY B CA 1
ATOM 5668 C C . GLY B 1 328 ? -16.328 2.605 16.125 1 61.78 328 GLY B C 1
ATOM 5669 O O . GLY B 1 328 ? -17.453 2.328 16.5 1 61.78 328 GLY B O 1
ATOM 5670 N N . ALA B 1 329 ? -15.945 3.049 15.016 1 58 329 ALA B N 1
ATOM 5671 C CA . ALA B 1 329 ? -17.031 3.088 14.031 1 58 329 ALA B CA 1
ATOM 5672 C C . ALA B 1 329 ? -17.219 1.723 13.375 1 58 329 ALA B C 1
ATOM 5674 O O . ALA B 1 329 ? -16.266 1.143 12.844 1 58 329 ALA B O 1
ATOM 5675 N N . GLY B 1 330 ? -18.219 1.285 13.422 1 71.06 330 GLY B N 1
ATOM 5676 C CA . GLY B 1 330 ? -18.844 0.114 12.812 1 71.06 330 GLY B CA 1
ATOM 5677 C C . GLY B 1 330 ? -18.031 -0.454 11.664 1 71.06 330 GLY B C 1
ATOM 5678 O O . GLY B 1 330 ? -16.812 -0.285 11.609 1 71.06 330 GLY B O 1
ATOM 5679 N N . GLY B 1 331 ? -18.359 -1.034 10.781 1 81.19 331 GLY B N 1
ATOM 5680 C CA . GLY B 1 331 ? -17.812 -1.672 9.594 1 81.19 331 GLY B CA 1
ATOM 5681 C C . GLY B 1 331 ? -17.844 -0.781 8.367 1 81.19 331 GLY B C 1
ATOM 5682 O O . GLY B 1 331 ? -17.797 0.445 8.484 1 81.19 331 GLY B O 1
ATOM 5683 N N . PHE B 1 332 ? -17.797 -1.232 7.262 1 88 332 PHE B N 1
ATOM 5684 C CA . PHE B 1 332 ? -17.766 -0.553 5.973 1 88 332 PHE B CA 1
ATOM 5685 C C . PHE B 1 332 ? -18.938 0.407 5.832 1 88 332 PHE B C 1
ATOM 5687 O O . PHE B 1 332 ? -18.781 1.521 5.332 1 88 332 PHE B O 1
ATOM 5694 N N . SER B 1 333 ? -20.031 0.069 6.32 1 89.25 333 SER B N 1
ATOM 5695 C CA . SER B 1 333 ? -21.234 0.891 6.199 1 89.25 333 SER B CA 1
ATOM 5696 C C . SER B 1 333 ? -21.094 2.188 6.992 1 89.25 333 SER B C 1
ATOM 5698 O O . SER B 1 333 ? -21.594 3.236 6.566 1 89.25 333 SER B O 1
ATOM 5700 N N . ASP B 1 334 ? -20.484 2.15 8.094 1 89.75 334 ASP B N 1
ATOM 5701 C CA . ASP B 1 334 ? -20.25 3.342 8.906 1 89.75 334 ASP B CA 1
ATOM 5702 C C . ASP B 1 334 ? -19.312 4.312 8.195 1 89.75 334 ASP B C 1
ATOM 5704 O O . ASP B 1 334 ? -19.516 5.527 8.234 1 89.75 334 ASP B O 1
ATOM 5708 N N . ALA B 1 335 ? -18.297 3.764 7.668 1 92.62 335 ALA B N 1
ATOM 5709 C CA . ALA B 1 335 ? -17.359 4.594 6.906 1 92.62 335 ALA B CA 1
ATOM 5710 C C . ALA B 1 335 ? -18.078 5.293 5.75 1 92.62 335 ALA B C 1
ATOM 5712 O O . ALA B 1 335 ? -17.812 6.465 5.473 1 92.62 335 ALA B O 1
ATOM 5713 N N . LEU B 1 336 ? -18.938 4.535 5.062 1 93.44 336 LEU B N 1
ATOM 5714 C CA . LEU B 1 336 ? -19.703 5.086 3.953 1 93.44 336 LEU B CA 1
ATOM 5715 C C . LEU B 1 336 ? -20.609 6.207 4.434 1 93.44 336 LEU B C 1
ATOM 5717 O O . LEU B 1 336 ? -20.656 7.285 3.832 1 93.44 336 LEU B O 1
ATOM 5721 N N . THR B 1 337 ? -21.328 5.941 5.516 1 93.81 337 THR B N 1
ATOM 5722 C CA . THR B 1 337 ? -22.234 6.93 6.066 1 93.81 337 THR B CA 1
ATOM 5723 C C . THR B 1 337 ? -21.5 8.195 6.477 1 93.81 337 THR B C 1
ATOM 5725 O O . THR B 1 337 ? -21.938 9.305 6.172 1 93.81 337 THR B O 1
ATOM 5728 N N . THR B 1 338 ? -20.391 8.023 7.129 1 94.25 338 THR B N 1
ATOM 5729 C CA . THR B 1 338 ? -19.594 9.156 7.566 1 94.25 338 THR B CA 1
ATOM 5730 C C . THR B 1 338 ? -19.125 9.984 6.371 1 94.25 338 THR B C 1
ATOM 5732 O O . THR B 1 338 ? -19.25 11.211 6.367 1 94.25 338 THR B O 1
ATOM 5735 N N . SER B 1 339 ? -18.594 9.32 5.395 1 96.5 339 SER B N 1
ATOM 5736 C CA . SER B 1 339 ? -18.094 10.031 4.223 1 96.5 339 SER B CA 1
ATOM 5737 C C . SER B 1 339 ? -19.219 10.734 3.475 1 96.5 339 SER B C 1
ATOM 5739 O O . SER B 1 339 ? -19.031 11.844 2.963 1 96.5 339 SER B O 1
ATOM 5741 N N . ASN B 1 340 ? -20.359 10.086 3.416 1 97.62 340 ASN B N 1
ATOM 5742 C CA . ASN B 1 340 ? -21.516 10.734 2.809 1 97.62 340 ASN B CA 1
ATOM 5743 C C . ASN B 1 340 ? -21.938 11.984 3.582 1 97.62 340 ASN B C 1
ATOM 5745 O O . ASN B 1 340 ? -22.266 13.008 2.984 1 97.62 340 ASN B O 1
ATOM 5749 N N . ASP B 1 341 ? -21.953 11.867 4.863 1 97.62 341 ASP B N 1
ATOM 5750 C CA . ASP B 1 341 ? -22.25 13.016 5.703 1 97.62 341 ASP B CA 1
ATOM 5751 C C . ASP B 1 341 ? -21.266 14.156 5.453 1 97.62 341 ASP B C 1
ATOM 5753 O O . ASP B 1 341 ? -21.656 15.32 5.367 1 97.62 341 ASP B O 1
ATOM 5757 N N . MET B 1 342 ? -20.016 13.789 5.363 1 98.5 342 MET B N 1
ATOM 5758 C CA . MET B 1 342 ? -18.984 14.797 5.133 1 98.5 342 MET B CA 1
ATOM 5759 C C . MET B 1 342 ? -19.188 15.477 3.781 1 98.5 342 MET B C 1
ATOM 5761 O O . MET B 1 342 ? -18.953 16.688 3.646 1 98.5 342 MET B O 1
ATOM 5765 N N . MET B 1 343 ? -19.625 14.734 2.809 1 98.31 343 MET B N 1
ATOM 5766 C CA . MET B 1 343 ? -19.859 15.305 1.483 1 98.31 343 MET B CA 1
ATOM 5767 C C . MET B 1 343 ? -20.953 16.359 1.533 1 98.31 343 MET B C 1
ATOM 5769 O O . MET B 1 343 ? -20.953 17.312 0.747 1 98.31 343 MET B O 1
ATOM 5773 N N . GLU B 1 344 ? -21.891 16.25 2.49 1 98.56 344 GLU B N 1
ATOM 5774 C CA . GLU B 1 344 ? -23 17.188 2.619 1 98.56 344 GLU B CA 1
ATOM 5775 C C . GLU B 1 344 ? -22.5 18.578 3.004 1 98.56 344 GLU B C 1
ATOM 5777 O O . GLU B 1 344 ? -23.172 19.578 2.746 1 98.56 344 GLU B O 1
ATOM 5782 N N . ILE B 1 345 ? -21.344 18.641 3.561 1 98.81 345 ILE B N 1
ATOM 5783 C CA . ILE B 1 345 ? -20.859 19.938 4.004 1 98.81 345 ILE B CA 1
ATOM 5784 C C . ILE B 1 345 ? -19.75 20.422 3.08 1 98.81 345 ILE B C 1
ATOM 5786 O O . ILE B 1 345 ? -19.062 21.406 3.375 1 98.81 345 ILE B O 1
ATOM 5790 N N . CYS B 1 346 ? -19.469 19.75 2.012 1 98.81 346 CYS B N 1
ATOM 5791 C CA . CYS B 1 346 ? -18.453 20.141 1.042 1 98.81 346 CYS B CA 1
ATOM 5792 C C . CYS B 1 346 ? -19.094 20.688 -0.229 1 98.81 346 CYS B C 1
ATOM 5794 O O . CYS B 1 346 ? -20.281 20.438 -0.493 1 98.81 346 CYS B O 1
ATOM 5796 N N . ILE B 1 347 ? -18.359 21.438 -0.923 1 98.75 347 ILE B N 1
ATOM 5797 C CA . ILE B 1 347 ? -18.859 22.109 -2.119 1 98.75 347 ILE B CA 1
ATOM 5798 C C . ILE B 1 347 ? -18.844 21.141 -3.299 1 98.75 347 ILE B C 1
ATOM 5800 O O . ILE B 1 347 ? -19.75 21.156 -4.133 1 98.75 347 ILE B O 1
ATOM 5804 N N . ASP B 1 348 ? -17.812 20.344 -3.4 1 98.5 348 ASP B N 1
ATOM 5805 C CA . ASP B 1 348 ? -17.641 19.469 -4.543 1 98.5 348 ASP B CA 1
ATOM 5806 C C . ASP B 1 348 ? -16.75 18.266 -4.184 1 98.5 348 ASP B C 1
ATOM 5808 O O . ASP B 1 348 ? -16.516 18 -3.002 1 98.5 348 ASP B O 1
ATOM 5812 N N . GLN B 1 349 ? -16.344 17.562 -5.215 1 98.44 349 GLN B N 1
ATOM 5813 C CA . GLN B 1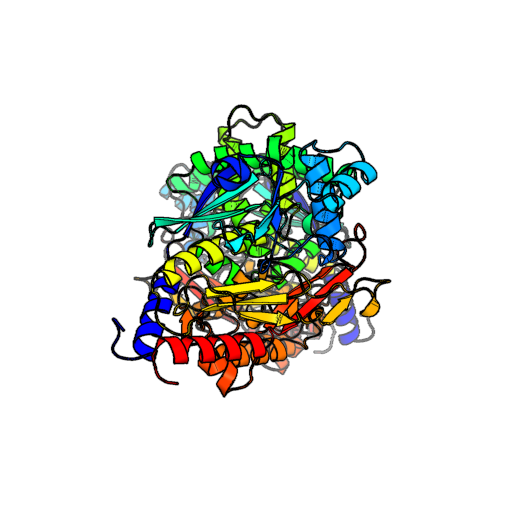 349 ? -15.43 16.422 -5.09 1 98.44 349 GLN B CA 1
ATOM 5814 C C . GLN B 1 349 ? -14.148 16.656 -5.883 1 98.44 349 GLN B C 1
ATOM 5816 O O . GLN B 1 349 ? -14.164 17.359 -6.902 1 98.44 349 GLN B O 1
ATOM 5821 N N . ASN B 1 350 ? -13.094 16.203 -5.32 1 98.25 350 ASN B N 1
ATOM 5822 C CA . ASN B 1 350 ? -11.805 16.328 -5.988 1 98.25 350 ASN B CA 1
ATOM 5823 C C . ASN B 1 350 ? -11.555 15.148 -6.934 1 98.25 350 ASN B C 1
ATOM 5825 O O . ASN B 1 350 ? -11.133 14.07 -6.496 1 98.25 350 ASN B O 1
ATOM 5829 N N . SER B 1 351 ? -11.633 15.312 -8.18 1 95.62 351 SER B N 1
ATOM 5830 C CA . SER B 1 351 ? -11.562 14.234 -9.156 1 95.62 351 SER B CA 1
ATOM 5831 C C . SER B 1 351 ? -10.148 13.672 -9.266 1 95.62 351 SER B C 1
ATOM 5833 O O . SER B 1 351 ? -9.945 12.586 -9.805 1 95.62 351 SER B O 1
ATOM 5835 N N . ASN B 1 352 ? -9.172 14.422 -8.719 1 96.44 352 ASN B N 1
ATOM 5836 C CA . ASN B 1 352 ? -7.805 13.922 -8.703 1 96.44 352 ASN B CA 1
ATOM 5837 C C . ASN B 1 352 ? -7.637 12.797 -7.684 1 96.44 352 ASN B C 1
ATOM 5839 O O . ASN B 1 352 ? -6.648 12.062 -7.723 1 96.44 352 ASN B O 1
ATOM 5843 N N . PHE B 1 353 ? -8.531 12.742 -6.77 1 98.12 353 PHE B N 1
ATOM 5844 C CA . PHE B 1 353 ? -8.445 11.773 -5.676 1 98.12 353 PHE B CA 1
ATOM 5845 C C . PHE B 1 353 ? -9.648 10.852 -5.672 1 98.12 353 PHE B C 1
ATOM 5847 O O . PHE B 1 353 ? -10.484 10.914 -4.766 1 98.12 353 PHE B O 1
ATOM 5854 N N . THR B 1 354 ? -9.695 9.938 -6.637 1 96.19 354 THR B N 1
ATOM 5855 C CA . THR B 1 354 ? -10.812 9.008 -6.766 1 96.19 354 THR B CA 1
ATOM 5856 C C . THR B 1 354 ? -10.695 7.879 -5.742 1 96.19 354 THR B C 1
ATOM 5858 O O . THR B 1 354 ? -9.609 7.355 -5.508 1 96.19 354 THR B O 1
ATOM 5861 N N . ILE B 1 355 ? -11.805 7.551 -5.145 1 96.19 355 ILE B N 1
ATOM 5862 C CA . ILE B 1 355 ? -11.836 6.543 -4.09 1 96.19 355 ILE B CA 1
ATOM 5863 C C . ILE B 1 355 ? -12.602 5.312 -4.574 1 96.19 355 ILE B C 1
ATOM 5865 O O . ILE B 1 355 ? -13.828 5.332 -4.66 1 96.19 355 ILE B O 1
ATOM 5869 N N . PRO B 1 356 ? -11.906 4.184 -4.844 1 93.5 356 PRO B N 1
ATOM 5870 C CA . PRO B 1 356 ? -12.547 2.994 -5.414 1 93.5 356 PRO B CA 1
ATOM 5871 C C . PRO B 1 356 ? -13.688 2.469 -4.543 1 93.5 356 PRO B C 1
ATOM 5873 O O . PRO B 1 356 ? -14.727 2.047 -5.062 1 93.5 356 PRO B O 1
ATOM 5876 N N . THR B 1 357 ? -13.578 2.549 -3.258 1 94.31 357 THR B N 1
ATOM 5877 C CA . THR B 1 357 ? -14.578 2.012 -2.346 1 94.31 357 THR B CA 1
ATOM 5878 C C . THR B 1 357 ? -15.805 2.918 -2.295 1 94.31 357 THR B C 1
ATOM 5880 O O . THR B 1 357 ? -16.812 2.57 -1.686 1 94.31 357 THR B O 1
ATOM 5883 N N . TRP B 1 358 ? -15.703 4.043 -2.842 1 94.62 358 TRP B N 1
ATOM 5884 C CA . TRP B 1 358 ? -16.812 4.992 -2.965 1 94.62 358 TRP B CA 1
ATOM 5885 C C . TRP B 1 358 ? -17.281 5.09 -4.41 1 94.62 358 TRP B C 1
ATOM 5887 O O . TRP B 1 358 ? -17.594 6.18 -4.895 1 94.62 358 TRP B O 1
ATOM 5897 N N . ASP B 1 359 ? -17.156 3.963 -5.156 1 92.31 359 ASP B N 1
ATOM 5898 C CA . ASP B 1 359 ? -17.516 3.848 -6.566 1 92.31 359 ASP B CA 1
ATOM 5899 C C . ASP B 1 359 ? -16.766 4.879 -7.41 1 92.31 359 ASP B C 1
ATOM 5901 O O . ASP B 1 359 ? -17.359 5.52 -8.281 1 92.31 359 ASP B O 1
ATOM 5905 N N . PHE B 1 360 ? -15.586 5.207 -7.039 1 93.25 360 PHE B N 1
ATOM 5906 C CA . PHE B 1 360 ? -14.625 6.051 -7.746 1 93.25 360 PHE B CA 1
ATOM 5907 C C . PHE B 1 360 ? -15.07 7.508 -7.73 1 93.25 360 PHE B C 1
ATOM 5909 O O . PHE B 1 360 ? -14.656 8.297 -8.578 1 93.25 360 PHE B O 1
ATOM 5916 N N . GLN B 1 361 ? -15.93 7.793 -6.77 1 95.38 361 GLN B N 1
ATOM 5917 C CA . GLN B 1 361 ? -16.172 9.203 -6.48 1 95.38 361 GLN B CA 1
ATOM 5918 C C . GLN B 1 361 ? -14.898 9.883 -5.984 1 95.38 361 GLN B C 1
ATOM 5920 O O . GLN B 1 361 ? -14.039 9.242 -5.383 1 95.38 361 GLN B O 1
ATOM 5925 N N . GLY B 1 362 ? -14.828 11.172 -6.246 1 97.5 362 GLY B N 1
ATOM 5926 C CA . GLY B 1 362 ? -13.695 11.938 -5.742 1 97.5 362 GLY B CA 1
ATOM 5927 C C . GLY B 1 362 ? -13.773 12.211 -4.254 1 97.5 362 GLY B C 1
ATOM 5928 O O . GLY B 1 362 ? -14.859 12.172 -3.666 1 97.5 362 GLY B O 1
ATOM 5929 N N . ALA B 1 363 ? -12.664 12.492 -3.643 1 98.31 363 ALA B N 1
ATOM 5930 C CA . ALA B 1 363 ? -12.633 12.906 -2.244 1 98.31 363 ALA B CA 1
ATOM 5931 C C . ALA B 1 363 ? -13.367 14.234 -2.051 1 98.31 363 ALA B C 1
ATOM 5933 O O . ALA B 1 363 ? -13.609 14.961 -3.016 1 98.31 363 ALA B O 1
ATOM 5934 N N . CYS B 1 364 ? -13.711 14.508 -0.817 1 98.5 364 CYS B N 1
ATOM 5935 C CA . CYS B 1 364 ? -14.383 15.766 -0.484 1 98.5 364 CYS B CA 1
ATOM 5936 C C . CYS B 1 364 ? -13.531 16.969 -0.881 1 98.5 364 CYS B C 1
ATOM 5938 O O . CYS B 1 364 ? -12.305 16.906 -0.806 1 98.5 364 CYS B O 1
ATOM 5940 N N . LEU B 1 365 ? -14.219 18 -1.344 1 98.75 365 LEU B N 1
ATOM 5941 C CA . LEU B 1 365 ? -13.492 19.188 -1.789 1 98.75 365 LEU B CA 1
ATOM 5942 C C . LEU B 1 365 ? -14.18 20.453 -1.301 1 98.75 365 LEU B C 1
ATOM 5944 O O . LEU B 1 365 ? -15.297 20.75 -1.708 1 98.75 365 LEU B O 1
ATOM 5948 N N . GLY B 1 366 ? -13.516 21.125 -0.39 1 98.81 366 GLY B N 1
ATOM 5949 C CA . GLY B 1 366 ? -13.961 22.438 0.047 1 98.81 366 GLY B CA 1
ATOM 5950 C C . GLY B 1 366 ? -15.062 22.375 1.089 1 98.81 366 GLY B C 1
ATOM 5951 O O . GLY B 1 366 ? -16.25 22.422 0.751 1 98.81 366 GLY B O 1
ATOM 5952 N N . ILE B 1 367 ? -14.688 22.344 2.326 1 98.88 367 ILE B N 1
ATOM 5953 C CA . ILE B 1 367 ? -15.672 22.484 3.398 1 98.88 367 ILE B CA 1
ATOM 5954 C C . ILE B 1 367 ? -16.266 23.875 3.383 1 98.88 367 ILE B C 1
ATOM 5956 O O . ILE B 1 367 ? -15.539 24.875 3.408 1 98.88 367 ILE B O 1
ATOM 5960 N N . ASP B 1 368 ? -17.609 23.938 3.309 1 98.88 368 ASP B N 1
ATOM 5961 C CA . ASP B 1 368 ? -18.312 25.219 3.334 1 98.88 368 ASP B CA 1
ATOM 5962 C C . ASP B 1 368 ? -18.859 25.516 4.727 1 98.88 368 ASP B C 1
ATOM 5964 O O . ASP B 1 368 ? -19.766 24.828 5.199 1 98.88 368 ASP B O 1
ATOM 5968 N N . ALA B 1 369 ? -18.375 26.609 5.332 1 98.81 369 ALA B N 1
ATOM 5969 C CA . ALA B 1 369 ? -18.828 26.953 6.672 1 98.81 369 ALA B CA 1
ATOM 5970 C C . ALA B 1 369 ? -20.344 27.141 6.703 1 98.81 369 ALA B C 1
ATOM 5972 O O . ALA B 1 369 ? -21 26.844 7.711 1 98.81 369 ALA B O 1
ATOM 5973 N N . ARG B 1 370 ? -20.984 27.625 5.613 1 98.5 370 ARG B N 1
ATOM 5974 C CA . ARG B 1 370 ? -22.438 27.797 5.543 1 98.5 370 ARG B CA 1
ATOM 5975 C C . ARG B 1 370 ? -23.156 26.469 5.691 1 98.5 370 ARG B C 1
ATOM 5977 O O . ARG B 1 370 ? -24.141 26.375 6.422 1 98.5 370 ARG B O 1
ATOM 5984 N N . LYS B 1 371 ? -22.609 25.5 5.004 1 98.69 371 LYS B N 1
ATOM 5985 C CA . LYS B 1 371 ? -23.25 24.188 5.027 1 98.69 371 LYS B CA 1
ATOM 5986 C C . LYS B 1 371 ? -23.125 23.547 6.406 1 98.69 371 LYS B C 1
ATOM 5988 O O . LYS B 1 371 ? -24.031 22.859 6.863 1 98.69 371 LYS B O 1
ATOM 5993 N N . VAL B 1 372 ? -21.984 23.719 7.027 1 98.88 372 VAL B N 1
ATOM 5994 C CA . VAL B 1 372 ? -21.781 23.188 8.367 1 98.88 372 VAL B CA 1
ATOM 5995 C C . VAL B 1 372 ? -22.828 23.75 9.312 1 98.88 372 VAL B C 1
ATOM 5997 O O . VAL B 1 372 ? -23.484 23 10.039 1 98.88 372 VAL B O 1
ATOM 6000 N N . VAL B 1 373 ? -23 25.062 9.273 1 98.56 373 VAL B N 1
ATOM 6001 C CA . VAL B 1 373 ? -23.938 25.719 10.18 1 98.56 373 VAL B CA 1
ATOM 6002 C C . VAL B 1 373 ? -25.375 25.359 9.797 1 98.56 373 VAL B C 1
ATOM 6004 O O . VAL B 1 373 ? -26.203 25.094 10.672 1 98.56 373 VAL B O 1
ATOM 6007 N N . GLU B 1 374 ? -25.688 25.344 8.539 1 98.38 374 GLU B N 1
ATOM 6008 C CA . GLU B 1 374 ? -27.031 25.078 8.047 1 98.38 374 GLU B CA 1
ATOM 6009 C C . GLU B 1 374 ? -27.469 23.656 8.375 1 98.38 374 GLU B C 1
ATOM 6011 O O . GLU B 1 374 ? -28.594 23.438 8.828 1 98.38 374 GLU B O 1
ATOM 6016 N N . THR B 1 375 ? -26.594 22.672 8.141 1 98.31 375 THR B N 1
ATOM 6017 C CA . THR B 1 375 ? -26.938 21.266 8.297 1 98.31 375 THR B CA 1
ATOM 6018 C C . THR B 1 375 ? -26.75 20.812 9.742 1 98.31 375 THR B C 1
ATOM 6020 O O . THR B 1 375 ? -27.391 19.859 10.18 1 98.31 375 THR B O 1
ATOM 6023 N N . GLY B 1 376 ? -25.875 21.469 10.438 1 98.25 376 GLY B N 1
ATOM 6024 C CA . GLY B 1 376 ? -25.5 21.031 11.773 1 98.25 376 GLY B CA 1
ATOM 6025 C C . GLY B 1 376 ? -24.5 19.891 11.773 1 98.25 376 GLY B C 1
ATOM 6026 O O . GLY B 1 376 ? -24.156 19.359 12.828 1 98.25 376 GLY B O 1
ATOM 6027 N N . ILE B 1 377 ? -24.078 19.5 10.578 1 98.5 377 ILE B N 1
ATOM 6028 C CA . ILE B 1 377 ? -23.094 18.422 10.469 1 98.5 377 ILE B CA 1
ATOM 6029 C C . ILE B 1 377 ? -21.688 18.984 10.734 1 98.5 377 ILE B C 1
ATOM 6031 O O . ILE B 1 377 ? -21.25 19.906 10.039 1 98.5 377 ILE B O 1
ATOM 6035 N N . GLU B 1 378 ? -21.016 18.484 11.758 1 98.62 378 GLU B N 1
ATOM 6036 C CA . GLU B 1 378 ? -19.672 18.922 12.117 1 98.62 378 GLU B CA 1
ATOM 6037 C C . GLU B 1 378 ? -18.609 18.047 11.445 1 98.62 378 GLU B C 1
ATOM 6039 O O . GLU B 1 378 ? -18.781 16.828 11.336 1 98.62 378 GLU B O 1
ATOM 6044 N N . PRO B 1 379 ? -17.531 18.656 10.945 1 98.62 379 PRO B N 1
ATOM 6045 C CA . PRO B 1 379 ? -16.469 17.844 10.367 1 98.62 379 PRO B CA 1
ATOM 6046 C C . PRO B 1 379 ? -15.906 16.812 11.352 1 98.62 379 PRO B C 1
ATOM 6048 O O . PRO B 1 379 ? -15.688 17.141 12.523 1 98.62 379 PRO B O 1
ATOM 6051 N N . VAL B 1 380 ? -15.734 15.625 10.867 1 96.81 380 VAL B N 1
ATOM 6052 C CA . VAL B 1 380 ? -15.148 14.57 11.695 1 96.81 380 VAL B CA 1
ATOM 6053 C C . VAL B 1 380 ? -13.633 14.539 11.484 1 96.81 380 VAL B C 1
ATOM 6055 O O . VAL B 1 380 ? -13.156 14.695 10.359 1 96.81 380 VAL B O 1
ATOM 6058 N N . ILE B 1 381 ? -12.875 14.375 12.523 1 96.94 381 ILE B N 1
ATOM 6059 C CA . ILE B 1 381 ? -11.422 14.32 12.5 1 96.94 381 ILE B CA 1
ATOM 6060 C C . ILE B 1 381 ? -10.938 12.992 13.062 1 96.94 381 ILE B C 1
ATOM 6062 O O . ILE B 1 381 ? -11.32 12.609 14.18 1 96.94 381 ILE B O 1
ATOM 6066 N N . ASN B 1 382 ? -10.195 12.25 12.281 1 95.31 382 ASN B N 1
ATOM 6067 C CA . ASN B 1 382 ? -9.453 11.117 12.828 1 95.31 382 ASN B CA 1
ATOM 6068 C C . ASN B 1 382 ? -8.234 11.578 13.617 1 95.31 382 ASN B C 1
ATOM 6070 O O . ASN B 1 382 ? -7.551 12.523 13.219 1 95.31 382 ASN B O 1
ATOM 6074 N N . THR B 1 383 ? -8.008 10.945 14.727 1 94.44 383 THR B N 1
ATOM 6075 C CA . THR B 1 383 ? -6.895 11.461 15.516 1 94.44 383 THR B CA 1
ATOM 6076 C C . THR B 1 383 ? -6.363 10.391 16.469 1 94.44 383 THR B C 1
ATOM 6078 O O . THR B 1 383 ? -7.113 9.523 16.922 1 94.44 383 THR B O 1
ATOM 6081 N N . GLY B 1 384 ? -5.059 10.453 16.672 1 92.75 384 GLY B N 1
ATOM 6082 C CA . GLY B 1 384 ? -4.496 9.742 17.812 1 92.75 384 GLY B CA 1
ATOM 6083 C C . GLY B 1 384 ? -4.848 10.375 19.141 1 92.75 384 GLY B C 1
ATOM 6084 O O . GLY B 1 384 ? -5.059 11.594 19.219 1 92.75 384 GLY B O 1
ATOM 6085 N N . ILE B 1 385 ? -4.914 9.523 20.141 1 93.69 385 ILE B N 1
ATOM 6086 C CA . ILE B 1 385 ? -5.238 10.016 21.469 1 93.69 385 ILE B CA 1
ATOM 6087 C C . ILE B 1 385 ? -3.982 10.016 22.344 1 93.69 385 ILE B C 1
ATOM 6089 O O . ILE B 1 385 ? -3.42 8.953 22.625 1 93.69 385 ILE B O 1
ATOM 6093 N N . ALA B 1 386 ? -3.559 11.18 22.719 1 95.12 386 ALA B N 1
ATOM 6094 C CA . ALA B 1 386 ? -2.434 11.32 23.641 1 95.12 386 ALA B CA 1
ATOM 6095 C C . ALA B 1 386 ? -2.898 11.219 25.078 1 95.12 386 ALA B C 1
ATOM 6097 O O . ALA B 1 386 ? -4.047 11.539 25.391 1 95.12 386 ALA B O 1
ATOM 6098 N N . HIS B 1 387 ? -2.018 10.711 25.953 1 95.44 387 HIS B N 1
ATOM 6099 C CA . HIS B 1 387 ? -2.295 10.758 27.391 1 95.44 387 HIS B CA 1
ATOM 6100 C C . HIS B 1 387 ? -2.248 12.188 27.906 1 95.44 387 HIS B C 1
ATOM 6102 O O . HIS B 1 387 ? -1.394 12.977 27.5 1 95.44 387 HIS B O 1
ATOM 6108 N N . LYS B 1 388 ? -3.023 12.492 28.859 1 96.12 388 LYS B N 1
ATOM 6109 C CA . LYS B 1 388 ? -3.09 13.852 29.406 1 96.12 388 LYS B CA 1
ATOM 6110 C C . LYS B 1 388 ? -1.823 14.188 30.188 1 96.12 388 LYS B C 1
ATOM 6112 O O . LYS B 1 388 ? -1.456 15.359 30.297 1 96.12 388 LYS B O 1
ATOM 6117 N N . GLN B 1 389 ? -1.162 13.172 30.641 1 94 389 GLN B N 1
ATOM 6118 C CA . GLN B 1 389 ? 0.095 13.398 31.344 1 94 389 GLN B CA 1
ATOM 6119 C C . GLN B 1 389 ? 1.28 13.359 30.391 1 94 389 GLN B C 1
ATOM 6121 O O . GLN B 1 389 ? 1.354 12.492 29.516 1 94 389 GLN B O 1
ATOM 6126 N N . ALA B 1 390 ? 2.182 14.328 30.562 1 91.25 390 ALA B N 1
ATOM 6127 C CA . ALA B 1 390 ? 3.383 14.398 29.734 1 91.25 390 ALA B CA 1
ATOM 6128 C C . ALA B 1 390 ? 4.242 13.148 29.906 1 91.25 390 ALA B C 1
ATOM 6130 O O . ALA B 1 390 ? 4.387 12.633 31.016 1 91.25 390 ALA B O 1
ATOM 6131 N N . GLY B 1 391 ? 4.762 12.688 28.766 1 87.19 391 GLY B N 1
ATOM 6132 C CA . GLY B 1 391 ? 5.754 11.625 28.844 1 87.19 391 GLY B CA 1
ATOM 6133 C C . GLY B 1 391 ? 5.16 10.242 28.641 1 87.19 391 GLY B C 1
ATOM 6134 O O . GLY B 1 391 ? 5.883 9.289 28.344 1 87.19 391 GLY B O 1
ATOM 6135 N N . VAL B 1 392 ? 3.85 10.086 28.828 1 89.06 392 VAL B N 1
ATOM 6136 C CA . VAL B 1 392 ? 3.229 8.773 28.719 1 89.06 392 VAL B CA 1
ATOM 6137 C C . VAL B 1 392 ? 3.107 8.375 27.25 1 89.06 392 VAL B C 1
ATOM 6139 O O . VAL B 1 392 ? 3.342 7.219 26.891 1 89.06 392 VAL B O 1
ATOM 6142 N N . GLY B 1 393 ? 2.76 9.391 26.453 1 91.69 393 GLY B N 1
ATOM 6143 C CA . GLY B 1 393 ? 2.691 9.094 25.031 1 91.69 393 GLY B CA 1
ATOM 6144 C C . GLY B 1 393 ? 1.279 8.828 24.547 1 91.69 393 GLY B C 1
ATOM 6145 O O . GLY B 1 393 ? 0.313 9.352 25.094 1 91.69 393 GLY B O 1
ATOM 6146 N N . GLN B 1 394 ? 1.173 8.086 23.391 1 92.44 394 GLN B N 1
ATOM 6147 C CA . GLN B 1 394 ? -0.123 7.773 22.797 1 92.44 394 GLN B CA 1
ATOM 6148 C C . GLN B 1 394 ? -0.833 6.676 23.594 1 92.44 394 GLN B C 1
ATOM 6150 O O . GLN B 1 394 ? -0.207 5.699 24 1 92.44 394 GLN B O 1
ATOM 6155 N N . VAL B 1 395 ? -2.168 6.797 23.703 1 93.62 395 VAL B N 1
ATOM 6156 C CA . VAL B 1 395 ? -2.883 5.797 24.5 1 93.62 395 VAL B CA 1
ATOM 6157 C C . VAL B 1 395 ? -4.031 5.219 23.672 1 93.62 395 VAL B C 1
ATOM 6159 O O . VAL B 1 395 ? -4.746 4.324 24.141 1 93.62 395 VAL B O 1
ATOM 6162 N N . GLY B 1 396 ? -4.27 5.738 22.484 1 91.5 396 GLY B N 1
ATOM 6163 C CA . GLY B 1 396 ? -5.336 5.234 21.641 1 91.5 396 GLY B CA 1
ATOM 6164 C C . GLY B 1 396 ? -5.523 6.043 20.375 1 91.5 396 GLY B C 1
ATOM 6165 O O . GLY B 1 396 ? -4.641 6.816 19.984 1 91.5 396 GLY B O 1
ATOM 6166 N N . ALA B 1 397 ? -6.566 5.746 19.641 1 91.62 397 ALA B N 1
ATOM 6167 C CA . ALA B 1 397 ? -6.984 6.457 18.438 1 91.62 397 ALA B CA 1
ATOM 6168 C C . ALA B 1 397 ? -8.508 6.531 18.344 1 91.62 397 ALA B C 1
ATOM 6170 O O . ALA B 1 397 ? -9.211 5.684 18.891 1 91.62 397 ALA B O 1
ATOM 6171 N N . GLY B 1 398 ? -9 7.574 17.719 1 92.38 398 GLY B N 1
ATOM 6172 C CA . GLY B 1 398 ? -10.445 7.742 17.609 1 92.38 398 GLY B CA 1
ATOM 6173 C C . GLY B 1 398 ? -10.836 8.898 16.703 1 92.38 398 GLY B C 1
ATOM 6174 O O . GLY B 1 398 ? -10.148 9.195 15.727 1 92.38 398 GLY B O 1
ATOM 6175 N N . THR B 1 399 ? -12.023 9.352 16.938 1 93.88 399 THR B N 1
ATOM 6176 C CA . THR B 1 399 ? -12.555 10.461 16.172 1 93.88 399 THR B CA 1
ATOM 6177 C C . THR B 1 399 ? -13.008 11.594 17.094 1 93.88 399 THR B C 1
ATOM 6179 O O . THR B 1 399 ? -13.203 11.383 18.281 1 93.88 399 THR B O 1
ATOM 6182 N N . VAL B 1 400 ? -13.031 12.719 16.516 1 95.75 400 VAL B N 1
ATOM 6183 C CA . VAL B 1 400 ? -13.539 13.906 17.203 1 95.75 400 VAL B CA 1
ATOM 6184 C C . VAL B 1 400 ? -14.203 14.836 16.203 1 95.75 400 VAL B C 1
ATOM 6186 O O . VAL B 1 400 ? -13.93 14.766 14.992 1 95.75 400 VAL B O 1
ATOM 6189 N N . ARG B 1 401 ? -15.141 15.602 16.656 1 96.94 401 ARG B N 1
ATOM 6190 C CA . ARG B 1 401 ? -15.836 16.562 15.797 1 96.94 401 ARG B CA 1
ATOM 6191 C C . ARG B 1 401 ? -15.336 17.969 16.031 1 96.94 401 ARG B C 1
ATOM 6193 O O . ARG B 1 401 ? -15.086 18.375 17.172 1 96.94 401 ARG B O 1
ATOM 6200 N N . ALA B 1 402 ? -15.117 18.688 14.953 1 98.38 402 ALA B N 1
ATOM 6201 C CA . ALA B 1 402 ? -14.836 20.109 15.07 1 98.38 402 ALA B CA 1
ATOM 6202 C C . ALA B 1 402 ? -16.047 20.859 15.617 1 98.38 402 ALA B C 1
ATOM 6204 O O . ALA B 1 402 ? -17.172 20.688 15.133 1 98.38 402 ALA B O 1
ATOM 6205 N N . PRO B 1 403 ? -15.844 21.703 16.578 1 98.44 403 PRO B N 1
ATOM 6206 C CA . PRO B 1 403 ? -17 22.375 17.172 1 98.44 403 PRO B CA 1
ATOM 6207 C C . PRO B 1 403 ? -17.688 23.344 16.219 1 98.44 403 PRO B C 1
ATOM 6209 O O . PRO B 1 403 ? -17.031 24.234 15.664 1 98.44 403 PRO B O 1
ATOM 6212 N N . LYS B 1 404 ? -18.969 23.25 16.156 1 98.31 404 LYS B N 1
ATOM 6213 C CA . LYS B 1 404 ? -19.781 24.047 15.234 1 98.31 404 LYS B CA 1
ATOM 6214 C C . LYS B 1 404 ? -19.641 25.547 15.531 1 98.31 404 LYS B C 1
ATOM 6216 O O . LYS B 1 404 ? -19.703 26.375 14.617 1 98.31 404 LYS B O 1
ATOM 6221 N N . GLU B 1 405 ? -19.359 25.844 16.781 1 98.56 405 GLU B N 1
ATOM 6222 C CA . GLU B 1 405 ? -19.266 27.234 17.234 1 98.56 405 GLU B CA 1
ATOM 6223 C C . GLU B 1 405 ? -18.219 28 16.453 1 98.56 405 GLU B C 1
ATOM 6225 O O . GLU B 1 405 ? -18.359 29.203 16.203 1 98.56 405 GLU B O 1
ATOM 6230 N N . CYS B 1 406 ? -17.141 27.375 16.078 1 98.81 406 CYS B N 1
ATOM 6231 C CA . CYS B 1 406 ? -16.094 28.031 15.289 1 98.81 406 CYS B CA 1
ATOM 6232 C C . CYS B 1 406 ? -16.656 28.516 13.953 1 98.81 406 CYS B C 1
ATOM 6234 O O . CYS B 1 406 ? -16.344 29.625 13.516 1 98.81 406 CYS B O 1
ATOM 6236 N N . PHE B 1 407 ? -17.469 27.734 13.328 1 98.88 407 PHE B N 1
ATOM 6237 C CA . PHE B 1 407 ? -18.031 28.047 12.016 1 98.88 407 PHE B CA 1
ATOM 6238 C C . PHE B 1 407 ? -19.078 29.156 12.117 1 98.88 407 PHE B C 1
ATOM 6240 O O . PHE B 1 407 ? -19.156 30.016 11.25 1 98.88 407 PHE B O 1
ATOM 6247 N N . GLU B 1 408 ? -19.875 29.141 13.164 1 98.81 408 GLU B N 1
ATOM 6248 C CA . GLU B 1 408 ? -20.859 30.188 13.414 1 98.81 408 GLU B CA 1
ATOM 6249 C C . GLU B 1 408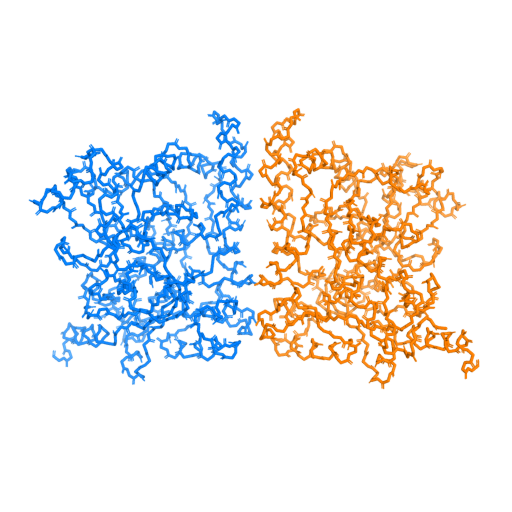 ? -20.188 31.547 13.578 1 98.81 408 GLU B C 1
ATOM 6251 O O . GLU B 1 408 ? -20.609 32.531 12.977 1 98.81 408 GLU B O 1
ATOM 6256 N N . LYS B 1 409 ? -19.188 31.547 14.367 1 98.81 409 LYS B N 1
ATOM 6257 C CA . LYS B 1 409 ? -18.453 32.781 14.609 1 98.81 409 LYS B CA 1
ATOM 6258 C C . LYS B 1 409 ? -17.844 33.312 13.312 1 98.81 409 LYS B C 1
ATOM 6260 O O . LYS B 1 409 ? -17.859 34.531 13.07 1 98.81 409 LYS B O 1
ATOM 6265 N N . ALA B 1 410 ? -17.297 32.406 12.539 1 98.75 410 ALA B N 1
ATOM 6266 C CA . ALA B 1 410 ? -16.688 32.812 11.281 1 98.75 410 ALA B CA 1
ATOM 6267 C C . ALA B 1 410 ? -17.703 33.469 10.344 1 98.75 410 ALA B C 1
ATOM 6269 O O . ALA B 1 410 ? -17.422 34.5 9.727 1 98.75 410 ALA B O 1
ATOM 6270 N N . LEU B 1 411 ? -18.875 32.844 10.234 1 98.38 411 LEU B N 1
ATOM 6271 C CA . LEU B 1 411 ? -19.922 33.344 9.336 1 98.38 411 LEU B CA 1
ATOM 6272 C C . LEU B 1 411 ? -20.453 34.688 9.82 1 98.38 411 LEU B C 1
ATOM 6274 O O . LEU B 1 411 ? -20.734 35.562 9.008 1 98.38 411 LEU B O 1
ATOM 6278 N N . GLU B 1 412 ? -20.609 34.812 11.102 1 98.38 412 GLU B N 1
ATOM 6279 C CA . GLU B 1 412 ? -21.062 36.062 11.656 1 98.38 412 GLU B CA 1
ATOM 6280 C C . GLU B 1 412 ? -20.078 37.188 11.344 1 98.38 412 GLU B C 1
ATOM 6282 O O . GLU B 1 412 ? -20.484 38.281 10.914 1 98.38 412 GLU B O 1
ATOM 6287 N N . ALA B 1 413 ? -18.844 36.875 11.578 1 98.19 413 ALA B N 1
ATOM 6288 C CA . ALA B 1 413 ? -17.812 37.875 11.305 1 98.19 413 ALA B CA 1
ATOM 6289 C C . ALA B 1 413 ? -17.766 38.25 9.82 1 98.19 413 ALA B C 1
ATOM 6291 O O . ALA B 1 413 ? -17.578 39.406 9.461 1 98.19 413 ALA B O 1
ATOM 6292 N N . TYR B 1 414 ? -17.859 37.25 8.977 1 97.38 414 TYR B N 1
ATOM 6293 C CA . TYR B 1 414 ? -17.828 37.469 7.543 1 97.38 414 TYR B CA 1
ATOM 6294 C C . TYR B 1 414 ? -19.016 38.312 7.102 1 97.38 414 TYR B C 1
ATOM 6296 O O . TYR B 1 414 ? -18.906 39.188 6.227 1 97.38 414 TYR B O 1
ATOM 6304 N N . ALA B 1 415 ? -20.203 38.062 7.672 1 96.44 415 ALA B N 1
ATOM 6305 C CA . ALA B 1 415 ? -21.391 38.844 7.387 1 96.44 415 ALA B CA 1
ATOM 6306 C C . ALA B 1 415 ? -21.188 40.312 7.727 1 96.44 415 ALA B C 1
ATOM 6308 O O . ALA B 1 415 ? -21.625 41.188 6.996 1 96.44 415 ALA B O 1
ATOM 6309 N N . VAL B 1 416 ? -20.547 40.531 8.812 1 97.25 416 VAL B N 1
ATOM 6310 C CA . VAL B 1 416 ? -20.234 41.906 9.211 1 97.25 416 VAL B CA 1
ATOM 6311 C C . VAL B 1 416 ? -19.297 42.562 8.18 1 97.25 416 VAL B C 1
ATOM 6313 O O . VAL B 1 416 ? -19.516 43.688 7.762 1 97.25 416 VAL B O 1
ATOM 6316 N N . LYS B 1 417 ? -18.297 41.781 7.828 1 95.12 417 LYS B N 1
ATOM 6317 C CA . LYS B 1 417 ? -17.344 42.281 6.844 1 95.12 417 LYS B CA 1
ATOM 6318 C C . LYS B 1 417 ? -18.047 42.656 5.539 1 95.12 417 LYS B C 1
ATOM 6320 O O . LYS B 1 417 ? -17.672 43.625 4.883 1 95.12 417 LYS B O 1
ATOM 6325 N N . LEU B 1 418 ? -19.078 41.875 5.176 1 94.06 418 LEU B N 1
ATOM 6326 C CA . LEU B 1 418 ? -19.797 42.094 3.922 1 94.06 418 LEU B CA 1
ATOM 6327 C C . LEU B 1 418 ? -20.875 43.188 4.086 1 94.06 418 LEU B C 1
ATOM 6329 O O . LEU B 1 418 ? -21.516 43.562 3.111 1 94.06 418 LEU B O 1
ATOM 6333 N N . GLY B 1 419 ? -21.094 43.625 5.266 1 92.81 419 GLY B N 1
ATOM 6334 C CA . GLY B 1 419 ? -22.094 44.656 5.535 1 92.81 419 GLY B CA 1
ATOM 6335 C C . GLY B 1 419 ? -23.516 44.125 5.551 1 92.81 419 GLY B C 1
ATOM 6336 O O . GLY B 1 419 ? -24.453 44.844 5.25 1 92.81 419 GLY B O 1
ATOM 6337 N N . LEU B 1 420 ? -23.562 42.844 5.789 1 89.69 420 LEU B N 1
ATOM 6338 C CA . LEU B 1 420 ? -24.875 42.25 5.789 1 89.69 420 LEU B CA 1
ATOM 6339 C C . LEU B 1 420 ? -25.531 42.375 7.156 1 89.69 420 LEU B C 1
ATOM 6341 O O . LEU B 1 420 ? -26.766 42.25 7.27 1 89.69 420 LEU B O 1
ATOM 6345 N N . ILE B 1 421 ? -24.844 42.5 8.109 1 87.88 421 ILE B N 1
ATOM 6346 C CA . ILE B 1 421 ? -25.344 42.75 9.453 1 87.88 421 ILE B CA 1
ATOM 6347 C C . ILE B 1 421 ? -24.438 43.75 10.164 1 87.88 421 ILE B C 1
ATOM 6349 O O . ILE B 1 421 ? -23.266 43.906 9.797 1 87.88 421 ILE B O 1
#

Solvent-accessible surface area (backbone atoms only — not comparable to full-atom values): 39342 Å² total; per-residue (Å²): 123,99,48,97,40,62,67,53,26,32,50,54,33,42,49,40,45,70,62,45,44,39,21,46,49,40,35,42,42,32,34,81,79,31,67,74,35,67,58,78,54,37,35,29,24,16,20,56,84,73,54,75,92,65,46,41,30,20,38,47,20,19,50,40,30,49,29,44,65,73,60,77,26,92,43,71,66,54,24,48,50,42,53,72,71,58,66,51,47,73,42,33,20,73,79,64,45,26,41,20,54,31,34,9,65,45,44,34,67,44,31,19,41,35,21,37,14,62,68,66,70,43,60,12,25,14,48,67,57,82,61,76,81,71,31,40,56,27,3,15,51,51,70,70,32,43,51,50,53,50,42,36,42,71,44,49,27,52,49,50,21,52,17,31,63,70,40,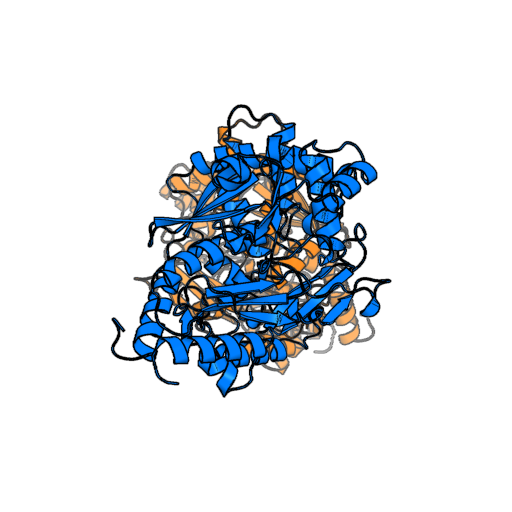93,77,35,45,59,45,60,62,48,51,30,54,14,26,52,23,33,22,23,49,56,78,36,20,47,45,38,21,42,52,47,48,43,70,44,48,43,34,47,76,62,45,77,96,60,52,69,67,57,49,34,51,46,49,40,50,57,50,69,19,51,52,43,32,34,31,53,46,36,14,43,28,44,16,33,31,60,47,20,36,69,45,60,44,33,46,30,39,49,37,34,25,12,38,37,50,38,27,26,33,25,31,13,42,54,57,85,51,75,22,60,35,70,42,51,60,57,46,56,41,51,42,93,94,50,53,78,88,41,49,27,44,36,50,9,25,54,42,24,27,34,39,56,12,29,14,32,28,22,30,40,30,17,43,67,52,24,68,44,38,66,36,59,47,42,64,42,27,46,51,48,22,54,56,41,43,66,26,26,76,46,58,26,74,76,37,38,21,32,75,59,61,51,39,36,29,30,25,36,38,29,37,63,37,26,62,73,70,65,55,52,58,46,36,47,39,74,27,32,23,39,50,48,50,72,13,71,40,34,32,16,34,34,54,52,57,61,60,19,40,48,50,44,51,53,52,49,34,41,75,71,65,73,94,124,101,47,93,40,62,65,54,25,33,50,54,34,42,49,41,46,71,60,45,44,39,22,45,51,41,35,42,41,32,33,80,80,32,68,74,34,68,57,76,52,37,35,29,24,17,20,57,84,72,52,74,91,64,45,41,29,20,37,47,21,20,51,38,29,48,30,45,66,72,60,78,25,93,43,71,66,53,24,48,49,41,53,72,69,60,65,50,47,73,43,33,20,72,79,65,44,27,42,19,55,31,34,8,66,45,42,34,68,44,30,19,40,36,22,37,14,62,68,67,70,43,59,13,24,14,47,68,58,82,60,75,81,71,32,42,56,28,3,14,50,50,70,69,33,43,52,49,52,49,42,37,43,70,44,49,27,53,47,50,21,55,19,30,64,71,40,94,78,35,44,60,43,61,60,47,51,28,54,14,26,53,23,33,19,23,48,55,79,35,19,46,44,38,18,41,50,47,47,45,71,43,47,42,34,47,75,63,44,76,97,61,53,70,67,58,50,35,49,46,49,39,50,54,50,69,17,51,52,42,34,34,33,55,47,35,12,42,28,45,16,32,31,58,49,21,35,70,45,59,43,32,47,31,40,50,38,34,26,12,38,37,50,36,27,26,34,25,30,13,41,54,56,86,50,72,21,59,35,70,43,50,60,55,47,56,40,52,43,92,94,50,53,78,88,42,50,28,44,37,49,9,22,53,41,23,27,33,38,56,12,27,14,32,28,21,30,40,29,17,43,68,51,25,69,42,39,66,37,58,47,42,65,44,27,46,51,49,22,53,55,41,43,65,28,27,75,48,58,27,75,76,36,37,22,31,74,58,60,51,38,37,29,30,25,36,38,29,37,64,39,26,63,73,71,66,56,53,57,45,36,45,39,74,27,31,23,38,50,48,49,72,14,70,40,33,33,17,34,36,54,51,58,61,61,19,40,48,50,44,52,53,52,48,32,41,74,71,64,72,94

Organism: NCBI:txid1637975

Secondary structure (DSSP, 8-state):
--SSSHHHHHHHHHHHHHT--EEEEEEEEGGGT-GGGSSSSEEEESSS---GGG--HHHHHHHHHHHHHHTS-SSHHHHHHHHHTT-SEEEEGGGGTEE-STT--B-TTSEEEEEEETTTTEEEEEEPP--SSS-GGGT---HHHHHHHHHIIIIIHHHHHHHHHTSSS-EEHHHHHHHHHTTT--SSS--HHHHHHHHHHHHHHHTT-TT--HHHHHHHHHHHHH-TTTHHHHHHHHHHHHHHHHTTS--S-BEEEEEEESSEEEEEEGGGTT--EEEEPPPPEEEE-TT--GGGBPPPEESTTHHHHHT-GGGGGGG-GGGTTTTT--SHHHHHHHHHHHHHTEEEEEEEEEEGGGTTEEEEEEEBHHHHHHH-PPPEEEEEEEBSSTTT-EEEEEEEEPPHHHHHHHHHHHHHHTT--/--SSSHHHHHHHHHHHHHT--EEEEEEEEGGGT-GGGSSSSEEEESSS---GGG--HHHHHHHHHHHHHHTS-SSHHHHHHHHHTT-SEEEEGGGGTEE-STT--B-TTSEEEEEEETTTTEEEEEEPP--SSS-GGGT---HHHHHHHHHIIIIIHHHHHHHHHTSSS-EEHHHHHHHHHTTT--SSS--HHHHHHHHHHHHHHHTT-TT--HHHHHHHHHHHHH-TTTHHHHHHHHHHHHHHHHTTS--S-BEEEEEEESSEEEEEEGGGTT--EEEEPPPPEEEE-TT--GGGBPPPEESTTHHHHHT-GGGGGGG-GGGTTTTT--SHHHHHHHHHHHHHTEEEEEEEEEEGGGTTEEEEEEEBHHHHHHH-PPPEEEEEEEBSSTTT-EEEEEEEEPPHHHHHHHHHHHHHHTT--

Nearest PDB structures (foldseek):
  3clq-assembly2_D  TM=9.743E-01  e=1.952E-47  Enterococcus faecalis V583
  5k36-assembly1_K  TM=2.819E-01  e=9.351E+00  Saccharomyces cerevisiae S288C
  3clq-assembly2_D  TM=9.741E-01  e=9.687E-48  Enterococcus faecalis V583
  5k36-assembly1_K  TM=2.820E-01  e=7.850E+00  Saccharomyces cerevisiae S288C